Protein 4LHQ (pdb70)

Structure (mmCIF, N/CA/C/O backbone):
data_4LHQ
#
_entry.id   4LHQ
#
_cell.length_a   49.048
_cell.length_b   49.048
_cell.length_c   339.595
_cell.angle_alpha   90.000
_cell.angle_beta   90.000
_cell.angle_gamma   90.000
#
_symmetry.space_group_name_H-M   'P 41'
#
loop_
_entity.id
_entity.type
_entity.pdbx_description
1 polymer Ricin
2 polymer 'Camelid nanobody'
3 water water
#
loop_
_atom_site.group_PDB
_atom_site.id
_atom_site.type_symbol
_atom_site.label_atom_id
_atom_site.label_alt_id
_atom_site.label_comp_id
_atom_site.label_asym_id
_atom_site.label_entity_id
_atom_site.label_seq_id
_atom_site.pdbx_PDB_ins_code
_atom_site.Cartn_x
_atom_site.Cartn_y
_atom_site.Cartn_z
_atom_site.occupancy
_atom_site.B_iso_or_equiv
_atom_site.auth_seq_id
_atom_site.auth_comp_id
_atom_site.auth_asym_id
_atom_site.auth_atom_id
_atom_site.pdbx_PDB_model_num
ATOM 1 N N . LYS A 1 1 ? 8.245 11.771 -25.002 1.00 101.24 4 LYS A N 1
ATOM 2 C CA . LYS A 1 1 ? 9.014 10.858 -24.162 1.00 136.07 4 LYS A CA 1
ATOM 3 C C . LYS A 1 1 ? 8.153 9.698 -23.645 1.00 140.45 4 LYS A C 1
ATOM 4 O O . LYS A 1 1 ? 6.940 9.686 -23.832 1.00 170.66 4 LYS A O 1
ATOM 10 N N . GLN A 1 2 ? 8.787 8.723 -23.003 1.00 121.20 5 GLN A N 1
ATOM 11 C CA . GLN A 1 2 ? 8.082 7.554 -22.483 1.00 108.76 5 GLN A CA 1
ATOM 12 C C . GLN A 1 2 ? 7.507 7.802 -21.092 1.00 158.39 5 GLN A C 1
ATOM 13 O O . GLN A 1 2 ? 7.507 8.931 -20.607 1.00 210.56 5 GLN A O 1
ATOM 19 N N . TYR A 1 3 ? 7.013 6.744 -20.454 1.00 110.51 6 TYR A N 1
ATOM 20 C CA . TYR A 1 3 ? 6.471 6.847 -19.098 1.00 108.43 6 TYR A CA 1
ATOM 21 C C . TYR A 1 3 ? 7.521 7.377 -18.107 1.00 97.30 6 TYR A C 1
ATOM 22 O O . TYR A 1 3 ? 8.714 7.142 -18.287 1.00 146.88 6 TYR A O 1
ATOM 31 N N . PRO A 1 4 ? 7.078 8.107 -17.068 1.00 68.16 7 PRO A N 1
ATOM 32 C CA . PRO A 1 4 ? 7.980 8.672 -16.057 1.00 57.79 7 PRO A CA 1
ATOM 33 C C . PRO A 1 4 ? 8.857 7.614 -15.403 1.00 73.97 7 PRO A C 1
ATOM 34 O O . PRO A 1 4 ? 8.445 6.464 -15.292 1.00 59.42 7 PRO A O 1
ATOM 38 N N . ILE A 1 5 ? 10.049 8.004 -14.966 1.00 70.40 8 ILE A N 1
ATOM 39 C CA . ILE A 1 5 ? 10.951 7.068 -14.311 1.00 57.86 8 ILE A CA 1
ATOM 40 C C . ILE A 1 5 ? 11.376 7.596 -12.955 1.00 46.47 8 ILE A C 1
ATOM 41 O O . ILE A 1 5 ? 12.010 8.643 -12.857 1.00 112.62 8 ILE A O 1
ATOM 46 N N . ILE A 1 6 ? 11.003 6.876 -11.907 1.00 67.77 9 ILE A N 1
ATOM 47 C CA . ILE A 1 6 ? 11.465 7.200 -10.570 1.00 64.67 9 ILE A CA 1
ATOM 48 C C . ILE A 1 6 ? 12.630 6.279 -10.257 1.00 75.75 9 ILE A C 1
ATOM 49 O O . ILE A 1 6 ? 12.484 5.058 -10.247 1.00 73.10 9 ILE A O 1
ATOM 54 N N . ASN A 1 7 ? 13.794 6.871 -10.027 1.00 87.59 10 ASN A N 1
ATOM 55 C CA . ASN A 1 7 ? 15.020 6.104 -9.874 1.00 81.05 10 ASN A CA 1
ATOM 56 C C . ASN A 1 7 ? 15.349 5.845 -8.414 1.00 84.89 10 ASN A C 1
ATOM 57 O O . ASN A 1 7 ? 15.173 6.718 -7.564 1.00 98.15 10 ASN A O 1
ATOM 62 N N . PHE A 1 8 ? 15.811 4.634 -8.125 1.00 65.13 11 PHE A N 1
ATOM 63 C CA . PHE A 1 8 ? 16.219 4.280 -6.775 1.00 74.77 11 PHE A CA 1
ATOM 64 C C . PHE A 1 8 ? 17.297 3.199 -6.764 1.00 83.04 11 PHE A C 1
ATOM 65 O O . PHE A 1 8 ? 17.344 2.350 -7.650 1.00 91.12 11 PHE A O 1
ATOM 73 N N . THR A 1 9 ? 18.159 3.234 -5.752 1.00 92.04 12 THR A N 1
ATOM 74 C CA . THR A 1 9 ? 19.245 2.265 -5.636 1.00 53.08 12 THR A CA 1
ATOM 75 C C . THR A 1 9 ? 19.427 1.764 -4.206 1.00 62.44 12 THR A C 1
ATOM 76 O O . THR A 1 9 ? 19.187 2.499 -3.246 1.00 102.10 12 THR A O 1
ATOM 80 N N . THR A 1 10 ? 19.856 0.513 -4.069 1.00 62.39 13 THR A N 1
ATOM 81 C CA . THR A 1 10 ? 20.141 -0.060 -2.756 1.00 90.41 13 THR A CA 1
ATOM 82 C C . THR A 1 10 ? 21.598 0.156 -2.338 1.00 94.42 13 THR A C 1
ATOM 83 O O . THR A 1 10 ? 22.036 -0.350 -1.305 1.00 73.06 13 THR A O 1
ATOM 87 N N . ALA A 1 11 ? 22.344 0.890 -3.158 1.00 91.93 14 ALA A N 1
ATOM 88 C CA . ALA A 1 11 ? 23.727 1.227 -2.846 1.00 81.48 14 ALA A CA 1
ATOM 89 C C . ALA A 1 11 ? 23.786 2.322 -1.785 1.00 100.36 14 ALA A C 1
ATOM 90 O O . ALA A 1 11 ? 24.204 2.068 -0.652 1.00 142.39 14 ALA A O 1
ATOM 92 N N . GLY A 1 12 ? 23.376 3.539 -2.139 1.00 94.54 15 GLY A N 1
ATOM 93 C CA . GLY A 1 12 ? 23.245 4.567 -1.125 1.00 124.88 15 GLY A CA 1
ATOM 94 C C . GLY A 1 12 ? 22.130 4.122 -0.204 1.00 109.97 15 GLY A C 1
ATOM 95 O O . GLY A 1 12 ? 20.980 3.976 -0.624 1.00 79.61 15 GLY A O 1
ATOM 96 N N . ALA A 1 13 ? 22.460 3.956 1.069 1.00 81.55 16 ALA A N 1
ATOM 97 C CA . ALA A 1 13 ? 21.560 3.293 1.998 1.00 97.98 16 ALA A CA 1
ATOM 98 C C . ALA A 1 13 ? 20.703 4.293 2.753 1.00 158.27 16 ALA A C 1
ATOM 99 O O . ALA A 1 13 ? 19.924 3.914 3.628 1.00 117.38 16 ALA A O 1
ATOM 101 N N . THR A 1 14 ? 20.839 5.569 2.404 1.00 180.45 17 THR A N 1
ATOM 102 C CA . THR A 1 14 ? 20.231 6.626 3.199 1.00 145.33 17 THR A CA 1
ATOM 103 C C . THR A 1 14 ? 18.749 6.335 3.372 1.00 109.62 17 THR A C 1
ATOM 104 O O . THR A 1 14 ? 18.018 6.137 2.401 1.00 93.79 17 THR A O 1
ATOM 108 N N . VAL A 1 15 ? 18.314 6.316 4.625 1.00 132.78 18 VAL A N 1
ATOM 109 C CA . VAL A 1 15 ? 16.944 5.960 4.955 1.00 138.31 18 VAL A CA 1
ATOM 110 C C . VAL A 1 15 ? 16.015 7.132 4.660 1.00 135.32 18 VAL A C 1
ATOM 111 O O . VAL A 1 15 ? 14.794 6.998 4.686 1.00 139.78 18 VAL A O 1
ATOM 115 N N . GLN A 1 16 ? 16.612 8.281 4.361 1.00 138.46 19 GLN A N 1
ATOM 116 C CA . GLN A 1 16 ? 15.865 9.424 3.853 1.00 95.54 19 GLN A CA 1
ATOM 117 C C . GLN A 1 16 ? 15.527 9.179 2.381 1.00 80.78 19 GLN A C 1
ATOM 118 O O . GLN A 1 16 ? 14.356 9.136 2.009 1.00 144.85 19 GLN A O 1
ATOM 124 N N . SER A 1 17 ? 16.554 9.020 1.552 1.00 92.27 20 SER A N 1
ATOM 125 C CA . SER A 1 17 ? 16.372 8.851 0.113 1.00 116.64 20 SER A CA 1
ATOM 126 C C . SER A 1 17 ? 15.316 7.798 -0.219 1.00 127.59 20 SER A C 1
ATOM 127 O O . SER A 1 17 ? 14.619 7.915 -1.226 1.00 107.82 20 SER A O 1
ATOM 130 N N . TYR A 1 18 ? 15.209 6.763 0.611 1.00 114.22 21 TYR A N 1
ATOM 131 C CA . TYR A 1 18 ? 14.125 5.797 0.456 1.00 75.86 21 TYR A CA 1
ATOM 132 C C . TYR A 1 18 ? 12.784 6.520 0.481 1.00 108.63 21 TYR A C 1
ATOM 133 O O . TYR A 1 18 ? 11.927 6.303 -0.376 1.00 87.20 21 TYR A O 1
ATOM 142 N N . THR A 1 19 ? 12.616 7.385 1.476 1.00 128.91 22 THR A N 1
ATOM 143 C CA . THR A 1 19 ? 11.382 8.139 1.650 1.00 140.35 22 THR A CA 1
ATOM 144 C C . THR A 1 19 ? 11.149 9.086 0.480 1.00 91.48 22 THR A C 1
ATOM 145 O O . THR A 1 19 ? 10.058 9.126 -0.091 1.00 98.49 22 THR A O 1
ATOM 149 N N . ASN A 1 20 ? 12.179 9.850 0.131 1.00 77.68 23 ASN A N 1
ATOM 150 C CA . ASN A 1 20 ? 12.106 10.757 -1.005 1.00 74.31 23 ASN A CA 1
ATOM 151 C C . ASN A 1 20 ? 11.686 9.999 -2.253 1.00 98.99 23 ASN A C 1
ATOM 152 O O . ASN A 1 20 ? 11.073 10.558 -3.164 1.00 107.05 23 ASN A O 1
ATOM 157 N N . PHE A 1 21 ? 12.027 8.716 -2.283 1.00 66.38 24 PHE A N 1
ATOM 158 C CA . PHE A 1 21 ? 11.676 7.850 -3.398 1.00 84.58 24 PHE A CA 1
ATOM 159 C C . PHE A 1 21 ? 10.201 7.439 -3.397 1.00 85.00 24 PHE A C 1
ATOM 160 O O . PHE A 1 21 ? 9.520 7.547 -4.417 1.00 93.23 24 PHE A O 1
ATOM 168 N N . ILE A 1 22 ? 9.712 6.968 -2.252 1.00 91.36 25 ILE A N 1
ATOM 169 C CA . ILE A 1 22 ? 8.316 6.561 -2.130 1.00 62.38 25 ILE A CA 1
ATOM 170 C C . ILE A 1 22 ? 7.407 7.763 -2.344 1.00 78.12 25 ILE A C 1
ATOM 171 O O . ILE A 1 22 ? 6.261 7.628 -2.767 1.00 79.54 25 ILE A O 1
ATOM 176 N N . ARG A 1 23 ? 7.919 8.942 -2.020 1.00 47.15 26 ARG A N 1
ATOM 177 C CA . ARG A 1 23 ? 7.180 10.172 -2.237 1.00 39.81 26 ARG A CA 1
ATOM 178 C C . ARG A 1 23 ? 7.271 10.631 -3.680 1.00 50.41 26 ARG A C 1
ATOM 179 O O . ARG A 1 23 ? 6.377 11.309 -4.181 1.00 82.60 26 ARG A O 1
ATOM 187 N N . ALA A 1 24 ? 8.356 10.259 -4.347 1.00 54.90 27 ALA A N 1
ATOM 188 C CA . ALA A 1 24 ? 8.471 10.504 -5.774 1.00 49.31 27 ALA A CA 1
ATOM 189 C C . ALA A 1 24 ? 7.435 9.646 -6.478 1.00 63.91 27 ALA A C 1
ATOM 190 O O . ALA A 1 24 ? 6.748 10.112 -7.383 1.00 93.93 27 ALA A O 1
ATOM 192 N N . VAL A 1 25 ? 7.321 8.390 -6.047 1.00 41.32 28 VAL A N 1
ATOM 193 C CA . VAL A 1 25 ? 6.381 7.449 -6.647 1.00 31.22 28 VAL A CA 1
ATOM 194 C C . VAL A 1 25 ? 4.950 7.922 -6.485 1.00 35.37 28 VAL A C 1
ATOM 195 O O . VAL A 1 25 ? 4.217 8.064 -7.462 1.00 64.48 28 VAL A O 1
ATOM 199 N N . ARG A 1 26 ? 4.553 8.165 -5.244 1.00 43.33 29 ARG A N 1
ATOM 200 C CA . ARG A 1 26 ? 3.214 8.659 -4.963 1.00 42.04 29 ARG A CA 1
ATOM 201 C C . ARG A 1 26 ? 2.909 9.937 -5.753 1.00 101.08 29 ARG A C 1
ATOM 202 O O . ARG A 1 26 ? 1.766 10.171 -6.158 1.00 90.36 29 ARG A O 1
ATOM 210 N N . GLY A 1 27 ? 3.932 10.758 -5.972 1.00 102.28 30 GLY A N 1
ATOM 211 C CA . GLY A 1 27 ? 3.761 12.004 -6.698 1.00 33.52 30 GLY A CA 1
ATOM 212 C C . GLY A 1 27 ? 3.396 11.780 -8.149 1.00 40.46 30 GLY A C 1
ATOM 213 O O . GLY A 1 27 ? 2.651 12.555 -8.743 1.00 50.80 30 GLY A O 1
ATOM 214 N N . ARG A 1 28 ? 3.958 10.725 -8.725 1.00 64.07 31 ARG A N 1
ATOM 215 C CA . ARG A 1 28 ? 3.639 10.305 -10.088 1.00 60.40 31 ARG A CA 1
ATOM 216 C C . ARG A 1 28 ? 2.344 9.484 -10.191 1.00 64.25 31 ARG A C 1
ATOM 217 O O . ARG A 1 28 ? 1.644 9.543 -11.201 1.00 65.07 31 ARG A O 1
ATOM 225 N N . LEU A 1 29 ? 2.043 8.705 -9.154 1.00 70.08 32 LEU A N 1
ATOM 226 C CA . LEU A 1 29 ? 0.846 7.859 -9.144 1.00 48.39 32 LEU A CA 1
ATO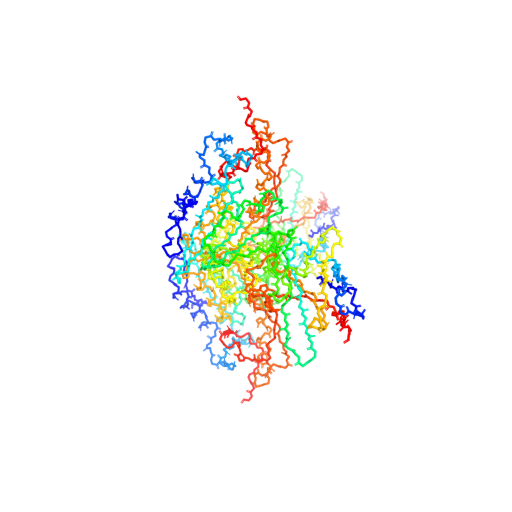M 227 C C . LEU A 1 29 ? -0.452 8.654 -9.229 1.00 50.76 32 LEU A C 1
ATOM 228 O O . LEU A 1 29 ? -1.392 8.254 -9.912 1.00 66.87 32 LEU A O 1
ATOM 233 N N . THR A 1 30 ? -0.515 9.766 -8.508 1.00 66.02 33 THR A N 1
ATOM 234 C CA . THR A 1 30 ? -1.637 10.671 -8.657 1.00 85.99 33 THR A CA 1
ATOM 235 C C . THR A 1 30 ? -1.146 12.105 -8.684 1.00 82.78 33 THR A C 1
ATOM 236 O O . THR A 1 30 ? 0.031 12.382 -8.469 1.00 85.18 33 THR A O 1
ATOM 240 N N . THR A 1 31 ? -2.071 13.017 -8.933 1.00 95.00 34 THR A N 1
ATOM 241 C CA . THR A 1 31 ? -1.795 14.438 -8.874 1.00 104.81 34 THR A CA 1
ATOM 242 C C . THR A 1 31 ? -2.256 15.004 -7.544 1.00 113.35 34 THR A C 1
ATOM 243 O O . THR A 1 31 ? -2.074 16.190 -7.265 1.00 120.85 34 THR A O 1
ATOM 247 N N . GLY A 1 32 ? -2.851 14.148 -6.722 1.00 94.34 35 GLY A N 1
ATOM 248 C CA . GLY A 1 32 ? -3.660 14.626 -5.622 1.00 65.23 35 GLY A CA 1
ATOM 249 C C . GLY A 1 32 ? -4.896 15.231 -6.258 1.00 99.99 35 GLY A C 1
ATOM 250 O O . GLY A 1 32 ? -5.405 14.702 -7.245 1.00 83.18 35 GLY A O 1
ATOM 251 N N . ALA A 1 33 ? -5.391 16.323 -5.688 1.00 70.06 36 ALA A N 1
ATOM 252 C CA . ALA A 1 33 ? -6.509 17.067 -6.264 1.00 85.26 36 ALA A CA 1
ATOM 253 C C . ALA A 1 33 ? -7.807 16.276 -6.191 1.00 75.43 36 ALA A C 1
ATOM 254 O O . ALA A 1 33 ? -8.898 16.828 -6.343 1.00 91.98 36 ALA A O 1
ATOM 256 N N . ASP A 1 34 ? -7.683 14.982 -5.928 1.00 82.72 37 ASP A N 1
ATOM 257 C CA . ASP A 1 34 ? -8.813 14.196 -5.487 1.00 68.41 37 ASP A CA 1
ATOM 258 C C . ASP A 1 34 ? -8.343 13.527 -4.220 1.00 80.09 37 ASP A C 1
ATOM 259 O O . ASP A 1 34 ? -7.453 12.672 -4.237 1.00 68.43 37 ASP A O 1
ATOM 264 N N . VAL A 1 35 ? -8.943 13.940 -3.117 1.00 54.56 38 VAL A N 1
ATOM 265 C CA . VAL A 1 35 ? -8.593 13.421 -1.819 1.00 54.73 38 VAL A CA 1
ATOM 266 C C . VAL A 1 35 ? -9.876 13.239 -1.041 1.00 62.47 38 VAL A C 1
ATOM 267 O O . VAL A 1 35 ? -10.687 14.155 -0.949 1.00 88.87 38 VAL A O 1
ATOM 271 N N . ARG A 1 36 ? -10.067 12.045 -0.499 1.00 64.04 39 ARG A N 1
ATOM 272 C CA . ARG A 1 36 ? -11.229 11.770 0.324 1.00 83.80 39 ARG A CA 1
ATOM 273 C C . ARG A 1 36 ? -10.758 11.703 1.768 1.00 107.58 39 ARG A C 1
ATOM 274 O O . ARG A 1 36 ? -10.039 10.778 2.150 1.00 68.58 39 ARG A O 1
ATOM 282 N N . HIS A 1 37 ? -11.157 12.691 2.564 1.00 99.61 40 HIS A N 1
ATOM 283 C CA . HIS A 1 37 ? -10.705 12.793 3.948 1.00 75.17 40 HIS A CA 1
ATOM 284 C C . HIS A 1 37 ? -9.183 12.789 4.029 1.00 52.35 40 HIS A C 1
ATOM 285 O O . HIS A 1 37 ? -8.596 12.017 4.789 1.00 55.83 40 HIS A O 1
ATOM 292 N N . GLU A 1 38 ? -8.550 13.647 3.235 1.00 76.36 41 GLU A N 1
ATOM 293 C CA . GLU A 1 38 ? -7.099 13.816 3.279 1.00 84.24 41 GLU A CA 1
ATOM 294 C C . GLU A 1 38 ? -6.330 12.666 2.641 1.00 48.68 41 GLU A C 1
ATOM 295 O O . GLU A 1 38 ? -5.109 12.719 2.527 1.00 106.70 41 GLU A O 1
ATOM 301 N N . ILE A 1 39 ? -7.046 11.626 2.233 1.00 69.26 42 ILE A N 1
ATOM 302 C CA . ILE A 1 39 ? -6.427 10.507 1.535 1.00 46.58 42 ILE A CA 1
ATOM 303 C C . ILE A 1 39 ? -6.656 10.638 0.033 1.00 65.04 42 ILE A C 1
ATOM 304 O O . ILE A 1 39 ? -7.795 10.596 -0.429 1.00 83.40 42 ILE A O 1
ATOM 309 N N . PRO A 1 40 ? -5.570 10.811 -0.732 1.00 76.77 43 PRO A N 1
ATOM 310 C CA . PRO A 1 40 ? -5.646 10.941 -2.190 1.00 67.53 43 PRO A CA 1
ATOM 311 C C . PRO A 1 40 ? -6.174 9.675 -2.850 1.00 66.85 43 PRO A C 1
ATOM 312 O O . PRO A 1 40 ? -5.843 8.560 -2.444 1.00 51.58 43 PRO A O 1
ATOM 316 N N . VAL A 1 41 ? -7.000 9.853 -3.871 1.00 36.92 44 VAL A N 1
ATOM 317 C CA . VAL A 1 41 ? -7.485 8.726 -4.639 1.00 52.08 44 VAL A CA 1
ATOM 318 C C . VAL A 1 41 ? -6.703 8.645 -5.939 1.00 74.22 44 VAL A C 1
ATOM 319 O O . VAL A 1 41 ? -6.448 9.661 -6.586 1.00 78.69 44 VAL A O 1
ATOM 323 N N . LEU A 1 42 ? -6.307 7.434 -6.306 1.00 59.58 45 LEU A N 1
ATOM 324 C CA . LEU A 1 42 ? -5.628 7.200 -7.571 1.00 48.84 45 LEU A CA 1
ATOM 325 C C . LEU A 1 42 ? -6.546 7.561 -8.735 1.00 45.37 45 LEU A C 1
ATOM 326 O O . LEU A 1 42 ? -7.768 7.545 -8.586 1.00 53.47 45 LEU A O 1
ATOM 331 N N . PRO A 1 43 ? -5.961 7.890 -9.898 1.00 43.12 46 PRO A N 1
ATOM 332 C CA . PRO A 1 43 ? -6.769 8.292 -11.054 1.00 68.65 46 PRO A CA 1
ATOM 333 C C . PRO A 1 43 ? -7.728 7.193 -11.499 1.00 61.14 46 PRO A C 1
ATOM 334 O O . PRO A 1 43 ? -7.388 6.009 -11.473 1.00 55.95 46 PRO A O 1
ATOM 338 N N . ASN A 1 44 ? -8.926 7.602 -11.895 1.00 54.91 47 ASN A N 1
ATOM 339 C CA . ASN A 1 44 ? -9.942 6.678 -12.377 1.00 50.96 47 ASN A CA 1
ATOM 340 C C . ASN A 1 44 ? -9.460 6.009 -13.652 1.00 60.77 47 ASN A C 1
ATOM 341 O O . ASN A 1 44 ? -9.028 6.682 -14.588 1.00 46.18 47 ASN A O 1
ATOM 346 N N . ARG A 1 45 ? -9.525 4.683 -13.678 1.00 62.35 48 ARG A N 1
ATOM 347 C CA . ARG A 1 45 ? -9.047 3.913 -14.818 1.00 46.88 48 ARG A CA 1
ATOM 348 C C . ARG A 1 45 ? -9.886 4.169 -16.069 1.00 39.87 48 ARG A C 1
ATOM 349 O O . ARG A 1 45 ? -9.442 3.923 -17.187 1.00 69.69 48 ARG A O 1
ATOM 357 N N . VAL A 1 46 ? -11.091 4.691 -15.873 1.00 63.47 49 VAL A N 1
ATOM 358 C CA . VAL A 1 46 ? -12.019 4.905 -16.971 1.00 51.85 49 VAL A CA 1
ATOM 359 C C . VAL A 1 46 ? -11.798 6.274 -17.607 1.00 50.82 49 VAL A C 1
ATOM 360 O O . VAL A 1 46 ? -12.015 7.309 -16.977 1.00 64.34 49 VAL A O 1
ATOM 364 N N . GLY A 1 47 ? -11.385 6.270 -18.870 1.00 66.39 50 GLY A N 1
ATOM 365 C CA . GLY A 1 47 ? -11.083 7.503 -19.573 1.00 55.90 50 GLY A CA 1
ATOM 366 C C . GLY A 1 47 ? -9.604 7.843 -19.558 1.00 72.99 50 GLY A C 1
ATOM 367 O O . GLY A 1 47 ? -9.149 8.720 -20.293 1.00 67.39 50 GLY A O 1
ATOM 368 N N . LEU A 1 48 ? -8.852 7.145 -18.713 1.00 50.74 51 LEU A N 1
ATOM 369 C CA . LEU A 1 48 ? -7.415 7.379 -18.590 1.00 68.16 51 LEU A CA 1
ATOM 370 C C . LEU A 1 48 ? -6.642 6.904 -19.825 1.00 58.08 51 LEU A C 1
ATOM 371 O O . LEU A 1 48 ? -6.695 5.729 -20.182 1.00 57.20 51 LEU A O 1
ATOM 376 N N . PRO A 1 49 ? -5.938 7.833 -20.492 1.00 55.39 52 PRO A N 1
ATOM 377 C CA . PRO A 1 49 ? -5.079 7.581 -21.659 1.00 79.48 52 PRO A CA 1
ATOM 378 C C . PRO A 1 49 ? -3.916 6.646 -21.334 1.00 59.40 52 PRO A C 1
ATOM 379 O O . PRO A 1 49 ? -3.320 6.793 -20.271 1.00 91.87 52 PRO A O 1
ATOM 383 N N . ILE A 1 50 ? -3.592 5.715 -22.231 1.00 52.99 53 ILE A N 1
ATOM 384 C CA . ILE A 1 50 ? -2.535 4.747 -21.961 1.00 48.76 53 ILE A CA 1
ATOM 385 C C . ILE A 1 50 ? -1.198 5.427 -21.752 1.00 68.06 53 ILE A C 1
ATOM 386 O O . ILE A 1 50 ? -0.367 4.937 -20.993 1.00 80.64 53 ILE A O 1
ATOM 391 N N . ASN A 1 51 ? -0.985 6.547 -22.435 1.00 67.53 54 ASN A N 1
ATOM 392 C CA . ASN A 1 51 ? 0.268 7.274 -22.289 1.00 93.62 54 ASN A CA 1
ATOM 393 C C . ASN A 1 51 ? 0.375 7.828 -20.878 1.00 58.02 54 ASN A C 1
ATOM 394 O O . ASN A 1 51 ? 1.461 8.154 -20.405 1.00 90.89 54 ASN A O 1
ATOM 399 N N . GLN A 1 52 ? -0.774 7.966 -20.226 1.00 46.39 55 GLN A N 1
ATOM 400 C CA . GLN A 1 52 ? -0.834 8.326 -18.812 1.00 39.10 55 GLN A CA 1
ATOM 401 C C . GLN A 1 52 ? -1.049 7.173 -17.818 1.00 66.07 55 GLN A C 1
ATOM 402 O O . GLN A 1 52 ? -1.155 7.413 -16.614 1.00 82.11 55 GLN A O 1
ATOM 408 N N . ARG A 1 53 ? -1.135 5.936 -18.301 1.00 61.45 56 ARG A N 1
ATOM 409 C CA . ARG A 1 53 ? -1.564 4.838 -17.428 1.00 40.82 56 ARG A CA 1
ATOM 410 C C . ARG A 1 53 ? -0.472 4.075 -16.678 1.00 45.18 56 ARG A C 1
ATOM 411 O O . ARG A 1 53 ? -0.776 3.271 -15.802 1.00 56.76 56 ARG A O 1
ATOM 419 N N . PHE A 1 54 ? 0.791 4.321 -16.997 1.00 85.54 57 PHE A N 1
ATOM 420 C CA . PHE A 1 54 ? 1.862 3.576 -16.341 1.00 30.20 57 PHE A CA 1
ATOM 421 C C . PHE A 1 54 ? 2.974 4.440 -15.775 1.00 55.80 57 PHE A C 1
ATOM 422 O O . PHE A 1 54 ? 3.183 5.580 -16.188 1.00 46.78 57 PHE A O 1
ATOM 430 N N . ILE A 1 55 ? 3.702 3.852 -14.835 1.00 73.90 58 ILE A N 1
ATOM 431 C CA . ILE A 1 55 ? 4.834 4.486 -14.185 1.00 48.94 58 ILE A CA 1
ATOM 432 C C . ILE A 1 55 ? 5.995 3.512 -14.226 1.00 43.12 58 ILE A C 1
ATOM 433 O O . ILE A 1 55 ? 5.795 2.302 -14.128 1.00 50.94 58 ILE A O 1
ATOM 438 N N . LEU A 1 56 ? 7.208 4.028 -14.387 1.00 71.03 59 LEU A N 1
ATOM 439 C CA . LEU A 1 56 ? 8.388 3.168 -14.390 1.00 63.95 59 LEU A CA 1
ATOM 440 C C . LEU A 1 56 ? 9.265 3.396 -13.165 1.00 73.55 59 LEU A C 1
ATOM 441 O O . LEU A 1 56 ? 9.727 4.510 -12.911 1.00 70.92 59 LEU A O 1
ATOM 446 N N . VAL A 1 57 ? 9.477 2.332 -12.400 1.00 72.62 60 VAL A N 1
ATOM 447 C CA . VAL A 1 57 ? 10.381 2.380 -11.262 1.00 75.45 60 VAL A CA 1
ATOM 448 C C . VAL A 1 57 ? 11.638 1.583 -11.581 1.00 39.86 60 VAL A C 1
ATOM 449 O O . VAL A 1 57 ? 11.596 0.359 -11.677 1.00 58.19 60 VAL A O 1
ATOM 453 N N . GLU A 1 58 ? 12.754 2.285 -11.750 1.00 85.82 61 GLU A N 1
ATOM 454 C CA . GLU A 1 58 ? 14.038 1.640 -12.003 1.00 71.77 61 GLU A CA 1
ATOM 455 C C . GLU A 1 58 ? 14.754 1.333 -10.690 1.00 56.91 61 GLU A C 1
ATOM 456 O O . GLU A 1 58 ? 14.756 2.151 -9.772 1.00 69.21 61 GLU A O 1
ATOM 462 N N . LEU A 1 59 ? 15.368 0.156 -10.613 1.00 79.09 62 LEU A N 1
ATOM 463 C CA . LEU A 1 59 ? 15.979 -0.316 -9.371 1.00 89.06 62 LEU A CA 1
ATOM 464 C C . LEU A 1 59 ? 17.407 -0.832 -9.549 1.00 66.47 62 LEU A C 1
ATOM 465 O O . LEU A 1 59 ? 17.643 -1.760 -10.316 1.00 115.79 62 LEU A O 1
ATOM 470 N N . SER A 1 60 ? 18.350 -0.242 -8.818 1.00 91.97 63 SER A N 1
ATOM 471 C CA . SER A 1 60 ? 19.761 -0.600 -8.935 1.00 66.56 63 SER A CA 1
ATOM 472 C C . SER A 1 60 ? 20.255 -1.416 -7.746 1.00 56.30 63 SER A C 1
ATOM 473 O O . SER A 1 60 ? 19.768 -1.256 -6.629 1.00 77.02 63 SER A O 1
ATOM 476 N N . ASN A 1 61 ? 21.222 -2.293 -7.999 1.00 81.62 64 ASN A N 1
ATOM 477 C CA . ASN A 1 61 ? 21.827 -3.120 -6.958 1.00 81.49 64 ASN A CA 1
ATOM 478 C C . ASN A 1 61 ? 23.177 -2.574 -6.504 1.00 123.64 64 ASN A C 1
ATOM 479 O O . ASN A 1 61 ? 23.637 -1.547 -7.008 1.00 82.98 64 ASN A O 1
ATOM 484 N N . HIS A 1 62 ? 23.805 -3.255 -5.545 1.00 72.48 65 HIS A N 1
ATOM 485 C CA . HIS A 1 62 ? 25.192 -2.958 -5.184 1.00 118.57 65 HIS A CA 1
ATOM 486 C C . HIS A 1 62 ? 26.127 -3.756 -6.080 1.00 111.77 65 HIS A C 1
ATOM 487 O O . HIS A 1 62 ? 27.341 -3.533 -6.098 1.00 119.74 65 HIS A O 1
ATOM 494 N N . ALA A 1 63 ? 25.542 -4.703 -6.805 1.00 128.95 66 ALA A N 1
ATOM 495 C CA . ALA A 1 63 ? 26.235 -5.418 -7.864 1.00 125.75 66 ALA A CA 1
ATOM 496 C C . ALA A 1 63 ? 25.991 -4.661 -9.164 1.00 116.16 66 ALA A C 1
ATOM 497 O O . ALA A 1 63 ? 26.423 -5.083 -10.238 1.00 137.52 66 ALA A O 1
ATOM 499 N N . GLU A 1 64 ? 25.284 -3.539 -9.045 1.00 123.78 67 GLU A N 1
ATOM 500 C CA . GLU A 1 64 ? 24.990 -2.665 -10.176 1.00 62.88 67 GLU A CA 1
ATOM 501 C C . GLU A 1 64 ? 24.169 -3.362 -11.267 1.00 83.88 67 GLU A C 1
ATOM 502 O O . GLU A 1 64 ? 24.513 -3.312 -12.448 1.00 71.71 67 GLU A O 1
ATOM 508 N N . LEU A 1 65 ? 23.082 -4.012 -10.854 1.00 93.80 68 LEU A N 1
ATOM 509 C CA . LEU A 1 65 ? 22.142 -4.640 -11.783 1.00 94.49 68 LEU A CA 1
ATOM 510 C C . LEU A 1 65 ? 20.853 -3.831 -11.876 1.00 63.82 68 LEU A C 1
ATOM 511 O O . LEU A 1 65 ? 20.147 -3.665 -10.886 1.00 78.16 68 LEU A O 1
ATOM 516 N N . SER A 1 66 ? 20.544 -3.332 -13.069 1.00 107.57 69 SER A N 1
ATOM 517 C CA . SER A 1 66 ? 19.360 -2.493 -13.258 1.00 61.53 69 SER A CA 1
ATOM 518 C C . SER A 1 66 ? 18.161 -3.232 -13.852 1.00 85.97 69 SER A C 1
ATOM 519 O O . SER A 1 66 ? 18.269 -3.924 -14.867 1.00 110.51 69 SER A O 1
ATOM 522 N N . VAL A 1 67 ? 17.015 -3.059 -13.205 1.00 88.12 70 VAL A N 1
ATOM 523 C CA . VAL A 1 67 ? 15.770 -3.668 -13.631 1.00 62.87 70 VAL A CA 1
ATOM 524 C C . VAL A 1 67 ? 14.651 -2.635 -13.533 1.00 58.84 70 VAL A C 1
ATOM 525 O O . VAL A 1 67 ? 14.419 -2.074 -12.469 1.00 46.94 70 VAL A O 1
ATOM 529 N N . THR A 1 68 ? 13.960 -2.387 -14.645 1.00 119.35 71 THR A N 1
ATOM 530 C CA . THR A 1 68 ? 12.879 -1.401 -14.689 1.00 32.57 71 THR A CA 1
ATOM 531 C C . THR A 1 68 ? 11.510 -2.040 -14.455 1.00 71.72 71 THR A C 1
ATOM 532 O O . THR A 1 68 ? 11.156 -3.023 -15.108 1.00 60.43 71 THR A O 1
ATOM 536 N N . LEU A 1 69 ? 10.739 -1.461 -13.537 1.00 82.86 72 LEU A N 1
ATOM 537 C CA . LEU A 1 69 ? 9.420 -1.980 -13.176 1.00 52.59 72 LEU A CA 1
ATOM 538 C C . LEU A 1 69 ? 8.281 -1.091 -13.648 1.00 50.36 72 LEU A C 1
ATOM 539 O O . LEU A 1 69 ? 8.375 0.133 -13.590 1.00 53.05 72 LEU A O 1
ATOM 544 N N . ALA A 1 70 ? 7.189 -1.714 -14.081 1.00 55.67 73 ALA A N 1
ATOM 545 C CA . ALA A 1 70 ? 6.028 -0.967 -14.544 1.00 66.69 73 ALA A CA 1
ATOM 546 C C . ALA A 1 70 ? 4.849 -1.131 -13.596 1.00 53.79 73 ALA A C 1
ATOM 547 O O . ALA A 1 70 ? 4.448 -2.247 -13.273 1.00 67.96 73 ALA A O 1
ATOM 549 N N . LEU A 1 71 ? 4.294 -0.007 -13.158 1.00 44.72 74 LEU A N 1
ATOM 550 C CA . LEU A 1 71 ? 3.134 -0.018 -12.274 1.00 48.06 74 LEU A CA 1
ATOM 551 C C . LEU A 1 71 ? 1.920 0.586 -12.964 1.00 40.50 74 LEU A C 1
ATOM 552 O O . LEU A 1 71 ? 2.048 1.481 -13.796 1.00 74.55 74 LEU A O 1
ATOM 557 N N . ASP A 1 72 ? 0.742 0.088 -12.615 1.00 47.67 75 ASP A N 1
ATOM 558 C CA . ASP A 1 72 ? -0.507 0.651 -13.104 1.00 51.59 75 ASP A CA 1
ATOM 559 C C . ASP A 1 72 ? -0.899 1.792 -12.166 1.00 40.94 75 ASP A C 1
ATOM 560 O O . ASP A 1 72 ? -1.110 1.568 -10.978 1.00 51.15 75 ASP A O 1
ATOM 565 N N . VAL A 1 73 ? -0.999 3.009 -12.699 1.00 57.77 76 VAL A N 1
ATOM 566 C CA . VAL A 1 73 ? -1.282 4.191 -11.874 1.00 63.99 76 VAL A CA 1
ATOM 567 C C . VAL A 1 73 ? -2.691 4.189 -11.288 1.00 46.54 76 VAL A C 1
ATOM 568 O O . VAL A 1 73 ? -3.011 5.009 -10.427 1.00 58.53 76 VAL A O 1
ATOM 572 N N . THR A 1 74 ? -3.544 3.304 -11.789 1.00 94.11 77 THR A N 1
ATOM 573 C CA . THR A 1 74 ? -4.877 3.137 -11.223 1.00 67.04 77 THR A CA 1
ATOM 574 C C . THR A 1 74 ? -4.858 2.338 -9.917 1.00 56.45 77 THR A C 1
ATOM 575 O O . THR A 1 74 ? -5.472 2.750 -8.933 1.00 94.27 77 THR A O 1
ATOM 579 N N . ASN A 1 75 ? -4.211 1.169 -9.928 1.00 89.13 78 ASN A N 1
ATOM 580 C CA . ASN A 1 75 ? -3.993 0.389 -8.699 1.00 47.51 78 ASN A CA 1
ATOM 581 C C . ASN A 1 75 ? -2.613 0.463 -8.020 1.00 62.55 78 ASN A C 1
ATOM 582 O O . ASN A 1 75 ? -2.428 -0.090 -6.935 1.00 66.60 78 ASN A O 1
ATOM 587 N N . ALA A 1 76 ? -1.659 1.152 -8.640 1.00 55.02 79 ALA A N 1
ATOM 588 C CA . ALA A 1 76 ? -0.281 1.206 -8.133 1.00 38.51 79 ALA A CA 1
ATOM 589 C C . ALA A 1 76 ? 0.381 -0.173 -8.016 1.00 50.61 79 ALA A C 1
ATOM 590 O O . ALA A 1 76 ? 1.311 -0.358 -7.232 1.00 50.22 79 ALA A O 1
ATOM 592 N N . TYR A 1 77 ? -0.082 -1.127 -8.813 1.00 52.11 80 TYR A N 1
ATOM 593 C CA . TYR A 1 77 ? 0.394 -2.502 -8.724 1.00 54.42 80 TYR A CA 1
ATOM 594 C C . TYR A 1 77 ? 1.315 -2.793 -9.896 1.00 58.25 80 TYR A C 1
ATOM 595 O O . TYR A 1 77 ? 1.175 -2.203 -10.965 1.00 46.05 80 TYR A O 1
ATOM 604 N N . VAL A 1 78 ? 2.283 -3.676 -9.683 1.00 65.34 81 VAL A N 1
ATOM 605 C CA . VAL A 1 78 ? 3.254 -3.987 -10.721 1.00 65.36 81 VAL A CA 1
ATOM 606 C C . VAL A 1 78 ? 2.663 -4.890 -11.802 1.00 76.57 81 VAL A C 1
ATOM 607 O O . VAL A 1 78 ? 2.148 -5.974 -11.518 1.00 77.97 81 VAL A O 1
ATOM 611 N N . VAL A 1 79 ? 2.711 -4.413 -13.043 1.00 73.16 82 VAL A N 1
ATOM 612 C CA . VAL A 1 79 ? 2.183 -5.163 -14.175 1.00 53.71 82 VAL A CA 1
ATOM 613 C C . VAL A 1 79 ? 3.225 -6.013 -14.898 1.00 68.29 82 VAL A C 1
ATOM 614 O O . VAL A 1 79 ? 2.874 -6.847 -15.732 1.00 97.64 82 VAL A O 1
ATOM 618 N N . GLY A 1 80 ? 4.497 -5.818 -14.563 1.00 70.70 83 GLY A N 1
ATOM 619 C CA . GLY A 1 80 ? 5.587 -6.469 -15.276 1.00 55.67 83 GLY A CA 1
ATOM 620 C C . GLY A 1 80 ? 6.905 -5.722 -15.131 1.00 50.72 83 GLY A C 1
ATOM 621 O O . GLY A 1 80 ? 6.949 -4.651 -14.513 1.00 64.33 83 GLY A O 1
ATOM 622 N N . TYR A 1 81 ? 7.977 -6.266 -15.710 1.00 49.68 84 TYR A N 1
ATOM 623 C CA . TYR A 1 81 ? 9.294 -5.630 -15.606 1.00 51.77 84 TYR A CA 1
ATOM 624 C C . TYR A 1 81 ? 10.172 -5.781 -16.848 1.00 72.05 84 TYR A C 1
ATOM 625 O O . TYR A 1 81 ? 9.801 -6.449 -17.815 1.00 64.55 84 TYR A O 1
ATOM 634 N N . ARG A 1 82 ? 11.346 -5.160 -16.801 1.00 66.72 85 ARG A N 1
ATOM 635 C CA . ARG A 1 82 ? 12.304 -5.237 -17.893 1.00 53.07 85 ARG A CA 1
ATOM 636 C C . ARG A 1 82 ? 13.706 -5.447 -17.331 1.00 73.14 85 ARG A C 1
ATOM 637 O O . ARG A 1 82 ? 14.164 -4.662 -16.503 1.00 74.66 85 ARG A O 1
ATOM 645 N N . ALA A 1 83 ? 14.379 -6.508 -17.769 1.00 97.77 86 ALA A N 1
ATOM 646 C CA . ALA A 1 83 ? 15.779 -6.736 -17.407 1.00 79.24 86 ALA A CA 1
ATOM 647 C C . ALA A 1 83 ? 16.574 -7.058 -18.660 1.00 82.01 86 ALA A C 1
ATOM 648 O O . ALA A 1 83 ? 16.325 -8.066 -19.319 1.00 110.13 86 ALA A O 1
ATOM 650 N N . GLY A 1 84 ? 17.535 -6.200 -18.979 1.00 80.61 87 GLY A N 1
ATOM 651 C CA . GLY A 1 84 ? 18.258 -6.310 -20.229 1.00 68.94 87 GLY A CA 1
ATOM 652 C C . GLY A 1 84 ? 17.335 -5.990 -21.388 1.00 86.13 87 GLY A C 1
ATOM 653 O O . GLY A 1 84 ? 16.600 -5.002 -21.354 1.00 86.33 87 GLY A O 1
ATOM 654 N N . ASN A 1 85 ? 17.379 -6.827 -22.418 1.00 105.24 88 ASN A N 1
ATOM 655 C CA . ASN A 1 85 ? 16.515 -6.681 -23.585 1.00 75.46 88 ASN A CA 1
ATOM 656 C C . ASN A 1 85 ? 15.230 -7.522 -23.527 1.00 73.87 88 ASN A C 1
ATOM 657 O O . ASN A 1 85 ? 14.483 -7.590 -24.505 1.00 66.26 88 ASN A O 1
ATOM 662 N N . SER A 1 86 ? 14.998 -8.187 -22.398 1.00 76.53 89 SER A N 1
ATOM 663 C CA . SER A 1 86 ? 13.811 -9.029 -22.227 1.00 61.83 89 SER A CA 1
ATOM 664 C C . SER A 1 86 ? 12.790 -8.404 -21.265 1.00 70.80 89 SER A C 1
ATOM 665 O O . SER A 1 86 ? 13.166 -7.860 -20.223 1.00 66.83 89 SER A O 1
ATOM 668 N N . ALA A 1 87 ? 11.504 -8.481 -21.612 1.00 75.62 90 ALA A N 1
ATOM 669 C CA . ALA A 1 87 ? 10.445 -7.898 -20.778 1.00 61.85 90 ALA A CA 1
ATOM 670 C C . ALA A 1 87 ? 9.363 -8.916 -20.426 1.00 55.44 90 ALA A C 1
ATOM 671 O O . ALA A 1 87 ? 8.842 -9.603 -21.297 1.00 59.06 90 ALA A O 1
ATOM 673 N N . TYR A 1 88 ? 9.014 -8.984 -19.144 1.00 69.73 91 TYR A N 1
ATOM 674 C CA . TYR A 1 88 ? 8.097 -10.002 -18.635 1.00 69.71 91 TYR A CA 1
ATOM 675 C C . TYR A 1 88 ? 6.848 -9.374 -18.016 1.00 38.18 91 TYR A C 1
ATOM 676 O O . TYR A 1 88 ? 6.949 -8.529 -17.134 1.00 45.68 91 TYR A O 1
ATOM 685 N N . PHE A 1 89 ? 5.672 -9.786 -18.481 1.00 67.76 92 PHE A N 1
ATOM 686 C CA . PHE A 1 89 ? 4.409 -9.228 -17.987 1.00 60.99 92 PHE A CA 1
ATOM 687 C C . PHE A 1 89 ? 3.546 -10.263 -17.273 1.00 52.06 92 PHE A C 1
ATOM 688 O O . PHE A 1 89 ? 3.519 -11.434 -17.648 1.00 55.21 92 PHE A O 1
ATOM 696 N N . PHE A 1 90 ? 2.833 -9.814 -16.247 1.00 52.73 93 PHE A N 1
ATOM 697 C CA . PHE A 1 90 ? 1.855 -10.642 -15.562 1.00 50.26 93 PHE A CA 1
ATOM 698 C C . PHE A 1 90 ? 0.677 -10.878 -16.475 1.00 56.52 93 PHE A C 1
ATOM 699 O O . PHE A 1 90 ? 0.442 -10.105 -17.401 1.00 80.49 93 PHE A O 1
ATOM 707 N N . HIS A 1 91 ? -0.077 -11.936 -16.208 1.00 53.35 94 HIS A N 1
ATOM 708 C CA . HIS A 1 91 ? -1.257 -12.223 -17.011 1.00 62.18 94 HIS A CA 1
ATOM 709 C C . HIS A 1 91 ? -2.335 -11.156 -16.816 1.00 83.67 94 HIS A C 1
ATOM 710 O O . HIS A 1 91 ? -2.813 -10.945 -15.700 1.00 64.93 94 HIS A O 1
ATOM 717 N N . PRO A 1 92 ? -2.719 -10.487 -17.915 1.00 70.48 95 PRO A N 1
ATOM 718 C CA . PRO A 1 92 ? -3.723 -9.420 -18.024 1.00 68.20 95 PRO A CA 1
ATOM 719 C C . PRO A 1 92 ? -5.143 -9.964 -17.959 1.00 67.35 95 PRO A C 1
ATOM 720 O O . PRO A 1 92 ? -5.737 -10.222 -19.003 1.00 103.83 95 PRO A O 1
ATOM 724 N N . ASP A 1 93 ? -5.675 -10.141 -1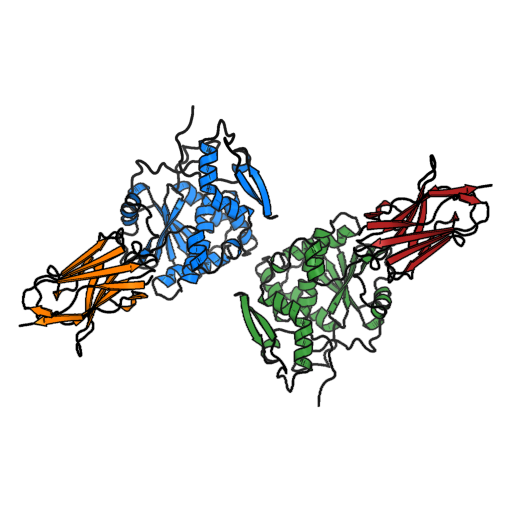6.753 1.00 57.08 96 ASP A N 1
ATOM 725 C CA . ASP A 1 93 ? -6.880 -10.947 -16.559 1.00 114.76 96 ASP A CA 1
ATOM 726 C C . ASP A 1 93 ? -8.113 -10.487 -17.347 1.00 81.45 96 ASP A C 1
ATOM 727 O O . ASP A 1 93 ? -9.104 -11.217 -17.418 1.00 65.68 96 ASP A O 1
ATOM 732 N N . ASN A 1 94 ? -8.070 -9.289 -17.926 1.00 73.57 97 ASN A N 1
ATOM 733 C CA . ASN A 1 94 ? -9.117 -8.903 -18.874 1.00 57.65 97 ASN A CA 1
ATOM 734 C C . ASN A 1 94 ? -8.601 -8.374 -20.219 1.00 70.70 97 ASN A C 1
ATOM 735 O O . ASN A 1 94 ? -7.427 -8.020 -20.359 1.00 57.37 97 ASN A O 1
ATOM 740 N N . GLN A 1 95 ? -9.497 -8.339 -21.202 1.00 64.61 98 GLN A N 1
ATOM 741 C CA . GLN A 1 95 ? -9.165 -7.942 -22.567 1.00 69.65 98 GLN A CA 1
ATOM 742 C C . GLN A 1 95 ? -8.536 -6.553 -22.657 1.00 74.60 98 GLN A C 1
ATOM 743 O O . GLN A 1 95 ? -7.486 -6.375 -23.272 1.00 75.11 98 GLN A O 1
ATOM 749 N N . GLU A 1 96 ? -9.193 -5.575 -22.040 1.00 59.36 99 GLU A N 1
ATOM 750 C CA . GLU A 1 96 ? -8.792 -4.179 -22.138 1.00 57.96 99 GLU A CA 1
ATOM 751 C C . GLU A 1 96 ? -7.389 -3.957 -21.582 1.00 75.00 99 GLU A C 1
ATOM 752 O O . GLU A 1 96 ? -6.630 -3.136 -22.099 1.00 55.34 99 GLU A O 1
ATOM 758 N N . ASP A 1 97 ? -7.052 -4.697 -20.528 1.00 98.49 100 ASP A N 1
ATOM 759 C CA . ASP A 1 97 ? -5.733 -4.614 -19.901 1.00 53.84 100 ASP A CA 1
ATOM 760 C C . ASP A 1 97 ? -4.654 -5.206 -20.793 1.00 61.72 100 ASP A C 1
ATOM 761 O O . ASP A 1 97 ? -3.563 -4.650 -20.919 1.00 60.98 100 ASP A O 1
ATOM 766 N N . ALA A 1 98 ? -4.963 -6.345 -21.399 1.00 64.19 101 ALA A N 1
ATOM 767 C CA . ALA A 1 98 ? -4.047 -6.978 -22.331 1.00 90.58 101 ALA A CA 1
ATOM 768 C C . ALA A 1 98 ? -3.565 -5.960 -23.362 1.00 75.01 101 ALA A C 1
ATOM 769 O O . ALA A 1 98 ? -2.368 -5.847 -23.629 1.00 76.98 101 ALA A O 1
ATOM 771 N N . GLU A 1 99 ? -4.504 -5.216 -23.934 1.00 61.74 102 GLU A N 1
ATOM 772 C CA . GLU A 1 99 ? -4.167 -4.217 -24.935 1.00 60.46 102 GLU A CA 1
ATOM 773 C C . GLU A 1 99 ? -3.202 -3.175 -24.382 1.00 67.60 102 GLU A C 1
ATOM 774 O O . GLU A 1 99 ? -2.243 -2.792 -25.048 1.00 62.55 102 GLU A O 1
ATOM 780 N N . ALA A 1 100 ? -3.450 -2.734 -23.155 1.00 80.14 103 ALA A N 1
ATOM 781 C CA . ALA A 1 100 ? -2.726 -1.597 -22.587 1.00 74.42 103 ALA A CA 1
ATOM 782 C C . ALA A 1 100 ? -1.257 -1.876 -22.273 1.00 61.24 103 ALA A C 1
ATOM 783 O O . ALA A 1 100 ? -0.402 -1.008 -22.454 1.00 70.93 103 ALA A O 1
ATOM 785 N N . ILE A 1 101 ? -0.968 -3.085 -21.805 1.00 58.65 104 ILE A N 1
ATOM 786 C CA . ILE A 1 101 ? 0.382 -3.430 -21.373 1.00 68.49 104 ILE A CA 1
ATOM 787 C C . ILE A 1 101 ? 1.352 -3.571 -22.546 1.00 44.01 104 ILE A C 1
ATOM 788 O O . ILE A 1 101 ? 2.567 -3.630 -22.361 1.00 78.63 104 ILE A O 1
ATOM 793 N N . THR A 1 102 ? 0.810 -3.611 -23.757 1.00 72.80 105 THR A N 1
ATOM 794 C CA . THR A 1 102 ? 1.633 -3.679 -24.956 1.00 67.88 105 THR A CA 1
ATOM 795 C C . THR A 1 102 ? 2.283 -2.331 -25.253 1.00 89.94 105 THR A C 1
ATOM 796 O O . THR A 1 102 ? 3.144 -2.227 -26.128 1.00 60.41 105 THR A O 1
ATOM 800 N N . HIS A 1 103 ? 1.859 -1.301 -24.529 1.00 67.20 106 HIS A N 1
ATOM 801 C CA . HIS A 1 103 ? 2.445 0.022 -24.674 1.00 52.35 106 HIS A CA 1
ATOM 802 C C . HIS A 1 103 ? 3.681 0.155 -23.803 1.00 74.41 106 HIS A C 1
ATOM 803 O O . HIS A 1 103 ? 4.361 1.184 -23.821 1.00 58.86 106 HIS A O 1
ATOM 810 N N . LEU A 1 104 ? 3.963 -0.904 -23.049 1.00 44.53 107 LEU A N 1
ATOM 811 C CA . LEU A 1 104 ? 5.097 -0.942 -22.140 1.00 35.93 107 LEU A CA 1
ATOM 812 C C . LEU A 1 104 ? 6.301 -1.588 -22.799 1.00 51.94 107 LEU A C 1
ATOM 813 O O . LEU A 1 104 ? 6.189 -2.662 -23.384 1.00 62.92 107 LEU A O 1
ATOM 818 N N . PHE A 1 105 ? 7.453 -0.933 -22.692 1.00 43.81 108 PHE A N 1
ATOM 819 C CA . PHE A 1 105 ? 8.703 -1.483 -23.207 1.00 73.15 108 PHE A CA 1
ATOM 820 C C . PHE A 1 105 ? 8.567 -1.926 -24.654 1.00 87.65 108 PHE A C 1
ATOM 821 O O . PHE A 1 105 ? 9.024 -3.006 -25.028 1.00 70.77 108 PHE A O 1
ATOM 829 N N . THR A 1 106 ? 7.933 -1.088 -25.463 1.00 93.16 109 THR A N 1
ATOM 830 C CA . THR A 1 106 ? 7.727 -1.406 -26.865 1.00 75.52 109 THR A CA 1
ATOM 831 C C . THR A 1 106 ? 9.056 -1.679 -27.573 1.00 113.10 109 THR A C 1
ATOM 832 O O . THR A 1 106 ? 9.117 -2.477 -28.509 1.00 66.51 109 THR A O 1
ATOM 836 N N . ASP A 1 107 ? 10.119 -1.031 -27.107 1.00 106.87 110 ASP A N 1
ATOM 837 C CA . ASP A 1 107 ? 11.426 -1.129 -27.751 1.00 72.03 110 ASP A CA 1
ATOM 838 C C . ASP A 1 107 ? 12.265 -2.268 -27.187 1.00 94.04 110 ASP A C 1
ATOM 839 O O . ASP A 1 107 ? 13.426 -2.441 -27.563 1.00 92.98 110 ASP A O 1
ATOM 844 N N . VAL A 1 108 ? 11.681 -3.027 -26.268 1.00 145.07 111 VAL A N 1
ATOM 845 C CA . VAL A 1 108 ? 12.337 -4.212 -25.731 1.00 97.93 111 VAL A CA 1
ATOM 846 C C . VAL A 1 108 ? 12.319 -5.286 -26.804 1.00 92.26 111 VAL A C 1
ATOM 847 O O . VAL A 1 108 ? 11.528 -5.215 -27.744 1.00 101.94 111 VAL A O 1
ATOM 851 N N . GLN A 1 109 ? 13.200 -6.269 -26.679 1.00 124.79 112 GLN A N 1
ATOM 852 C CA . GLN A 1 109 ? 13.331 -7.299 -27.705 1.00 140.01 112 GLN A CA 1
ATOM 853 C C . GLN A 1 109 ? 12.415 -8.504 -27.481 1.00 140.10 112 GLN A C 1
ATOM 854 O O . GLN A 1 109 ? 11.532 -8.779 -28.293 1.00 147.35 112 GLN A O 1
ATOM 860 N N . ASN A 1 110 ? 12.630 -9.224 -26.386 1.00 92.79 113 ASN A N 1
ATOM 861 C CA . ASN A 1 110 ? 11.818 -10.396 -26.088 1.00 48.60 113 ASN A CA 1
ATOM 862 C C . ASN A 1 110 ? 10.745 -10.107 -25.048 1.00 52.20 113 ASN A C 1
ATOM 863 O O . ASN A 1 110 ? 11.040 -9.876 -23.877 1.00 47.83 113 ASN A O 1
ATOM 868 N N . ARG A 1 111 ? 9.493 -10.127 -25.492 1.00 55.20 114 ARG A N 1
ATOM 869 C CA . ARG A 1 111 ? 8.357 -9.844 -24.626 1.00 67.55 114 ARG A CA 1
ATOM 870 C C . ARG A 1 111 ? 7.659 -11.125 -24.189 1.00 62.16 114 ARG A C 1
ATOM 871 O O . ARG A 1 111 ? 7.121 -11.865 -25.015 1.00 58.34 114 ARG A O 1
ATOM 879 N N . TYR A 1 112 ? 7.691 -11.385 -22.887 1.00 72.68 115 TYR A N 1
ATOM 880 C CA . TYR A 1 112 ? 7.024 -12.542 -22.314 1.00 68.50 115 TYR A CA 1
ATOM 881 C C . TYR A 1 112 ? 5.799 -12.121 -21.533 1.00 50.67 115 TYR A C 1
ATOM 882 O O . TYR A 1 112 ? 5.769 -11.048 -20.932 1.00 57.54 115 TYR A O 1
ATOM 891 N N . THR A 1 113 ? 4.792 -12.983 -21.541 1.00 52.72 116 THR A N 1
ATOM 892 C CA . THR A 1 113 ? 3.635 -12.822 -20.679 1.00 49.47 116 THR A CA 1
ATOM 893 C C . THR A 1 113 ? 3.415 -14.120 -19.901 1.00 59.61 116 THR A C 1
ATOM 894 O O . THR A 1 113 ? 3.222 -15.183 -20.491 1.00 77.89 116 THR A O 1
ATOM 898 N N . PHE A 1 114 ? 3.475 -14.038 -18.576 1.00 68.61 117 PHE A N 1
ATOM 899 C CA . PHE A 1 114 ? 3.323 -15.224 -17.742 1.00 84.33 117 PHE A CA 1
ATOM 900 C C . PHE A 1 114 ? 1.901 -15.768 -17.826 1.00 58.19 117 PHE A C 1
ATOM 901 O O . PHE A 1 114 ? 0.974 -15.046 -18.190 1.00 80.70 117 PHE A O 1
ATOM 909 N N . ALA A 1 115 ? 1.731 -17.042 -17.484 1.00 72.50 118 ALA A N 1
ATOM 910 C CA . ALA A 1 115 ? 0.407 -17.652 -17.463 1.00 62.23 118 ALA A CA 1
ATOM 911 C C . ALA A 1 115 ? -0.290 -17.318 -16.157 1.00 77.78 118 ALA A C 1
ATOM 912 O O . ALA A 1 115 ? -1.459 -17.649 -15.961 1.00 78.95 118 ALA A O 1
ATOM 914 N N . PHE A 1 116 ? 0.444 -16.662 -15.264 1.00 52.89 119 PHE A N 1
ATOM 915 C CA . PHE A 1 116 ? -0.072 -16.333 -13.943 1.00 61.85 119 PHE A CA 1
ATOM 916 C C . PHE A 1 116 ? -0.132 -14.826 -13.696 1.00 70.92 119 PHE A C 1
ATOM 917 O O . PHE A 1 116 ? 0.588 -14.049 -14.332 1.00 75.66 119 PHE A O 1
ATOM 925 N N . GLY A 1 117 ? -1.003 -14.421 -12.775 1.00 78.62 120 GLY A N 1
ATOM 926 C CA . GLY A 1 117 ? -1.121 -13.025 -12.394 1.00 56.83 120 GLY A CA 1
ATOM 927 C C . GLY A 1 117 ? -0.123 -12.652 -11.313 1.00 80.18 120 GLY A C 1
ATOM 928 O O . GLY A 1 117 ? 0.671 -13.483 -10.875 1.00 80.00 120 GLY A O 1
ATOM 929 N N . GLY A 1 118 ? -0.162 -11.398 -10.877 1.00 58.95 121 GLY A N 1
ATOM 930 C CA . GLY A 1 118 ? 0.771 -10.920 -9.876 1.00 45.75 121 GLY A CA 1
ATOM 931 C C . GLY A 1 118 ? 0.225 -10.887 -8.462 1.00 49.28 121 GLY A C 1
ATOM 932 O O . GLY A 1 118 ? 0.850 -10.325 -7.566 1.00 70.45 121 GLY A O 1
ATOM 933 N N . ASN A 1 119 ? -0.937 -11.493 -8.252 1.00 82.18 122 ASN A N 1
ATOM 934 C CA . ASN A 1 119 ? -1.536 -11.499 -6.922 1.00 103.94 122 ASN A CA 1
ATOM 935 C C . ASN A 1 119 ? -0.827 -12.450 -5.961 1.00 90.07 122 ASN A C 1
ATOM 936 O O . ASN A 1 119 ? -0.314 -13.500 -6.358 1.00 52.31 122 ASN A O 1
ATOM 941 N N . TYR A 1 120 ? -0.812 -12.056 -4.692 1.00 78.02 123 TYR A N 1
ATOM 942 C CA . TYR A 1 120 ? -0.085 -12.754 -3.644 1.00 74.20 123 TYR A CA 1
ATOM 943 C C . TYR A 1 120 ? -0.314 -14.259 -3.613 1.00 88.64 123 TYR A C 1
ATOM 944 O O . TYR A 1 120 ? 0.623 -15.039 -3.782 1.00 115.23 123 TYR A O 1
ATOM 953 N N . ASP A 1 121 ? -1.553 -14.665 -3.368 1.00 66.34 124 ASP A N 1
ATOM 954 C CA . ASP A 1 121 ? -1.842 -16.068 -3.146 1.00 54.60 124 ASP A CA 1
ATOM 955 C C . ASP A 1 121 ? -1.290 -16.918 -4.287 1.00 67.97 124 ASP A C 1
ATOM 956 O O . ASP A 1 121 ? -0.986 -18.095 -4.096 1.00 125.38 124 ASP A O 1
ATOM 961 N N . ARG A 1 122 ? -1.137 -16.316 -5.463 1.00 71.85 125 ARG A N 1
ATOM 962 C CA . ARG A 1 122 ? -0.548 -17.009 -6.607 1.00 56.22 125 ARG A CA 1
ATOM 963 C C . ARG A 1 122 ? 0.971 -17.155 -6.515 1.00 69.41 125 ARG A C 1
ATOM 964 O O . ARG A 1 122 ? 1.519 -18.235 -6.737 1.00 79.67 125 ARG A O 1
ATOM 972 N N . LEU A 1 123 ? 1.648 -16.056 -6.205 1.00 76.34 126 LEU A N 1
ATOM 973 C CA . LEU A 1 123 ? 3.099 -16.064 -6.085 1.00 97.09 126 LEU A CA 1
ATOM 974 C C . LEU A 1 123 ? 3.519 -16.784 -4.811 1.00 110.97 126 LEU A C 1
ATOM 975 O O . LEU A 1 123 ? 4.619 -17.337 -4.731 1.00 121.35 126 LEU A O 1
ATOM 980 N N . GLU A 1 124 ? 2.634 -16.775 -3.818 1.00 86.24 127 GLU A N 1
ATOM 981 C CA . GLU A 1 124 ? 2.892 -17.456 -2.556 1.00 82.20 127 GLU A CA 1
ATOM 982 C C . GLU A 1 124 ? 3.064 -18.953 -2.785 1.00 70.06 127 GLU A C 1
ATOM 983 O O . GLU A 1 124 ? 3.552 -19.674 -1.917 1.00 153.27 127 GLU A O 1
ATOM 989 N N . GLN A 1 125 ? 2.665 -19.417 -3.961 1.00 89.16 128 GLN A N 1
ATOM 990 C CA . GLN A 1 125 ? 2.871 -20.811 -4.322 1.00 86.91 128 GLN A CA 1
ATOM 991 C C . GLN A 1 125 ? 4.257 -20.997 -4.905 1.00 74.98 128 GLN A C 1
ATOM 992 O O . GLN A 1 125 ? 5.120 -21.629 -4.299 1.00 134.48 128 GLN A O 1
ATOM 998 N N . LEU A 1 126 ? 4.457 -20.433 -6.089 1.00 98.25 129 LEU A N 1
ATOM 999 C CA . LEU A 1 126 ? 5.693 -20.610 -6.833 1.00 75.45 129 LEU A CA 1
ATOM 1000 C C . LEU A 1 126 ? 6.902 -20.354 -5.945 1.00 84.96 129 LEU A C 1
ATOM 1001 O O . LEU A 1 126 ? 7.899 -21.067 -6.024 1.00 88.37 129 LEU A O 1
ATOM 1006 N N . ALA A 1 127 ? 6.806 -19.335 -5.095 1.00 79.55 130 ALA A N 1
ATOM 1007 C CA . ALA A 1 127 ? 7.865 -19.035 -4.140 1.00 86.10 130 ALA A CA 1
ATOM 1008 C C . ALA A 1 127 ? 8.067 -20.210 -3.188 1.00 99.94 130 ALA A C 1
ATOM 1009 O O . ALA A 1 127 ? 9.170 -20.435 -2.684 1.00 97.72 130 ALA A O 1
ATOM 1011 N N . GLY A 1 128 ? 6.986 -20.943 -2.935 1.00 101.07 131 GLY A N 1
ATOM 1012 C CA . GLY A 1 128 ? 7.033 -22.140 -2.114 1.00 92.87 131 GLY A CA 1
ATOM 1013 C C . GLY A 1 128 ? 6.826 -21.778 -0.660 1.00 103.98 131 GLY A C 1
ATOM 1014 O O . GLY A 1 128 ? 6.402 -22.597 0.152 1.00 133.90 131 GLY A O 1
ATOM 1015 N N . ASN A 1 129 ? 7.112 -20.519 -0.349 1.00 137.53 132 ASN A N 1
ATOM 1016 C CA . ASN A 1 129 ? 6.920 -19.964 0.981 1.00 137.49 132 ASN A CA 1
ATOM 1017 C C . ASN A 1 129 ? 5.689 -19.071 0.945 1.00 110.60 132 ASN A C 1
ATOM 1018 O O . ASN A 1 129 ? 4.992 -19.017 -0.063 1.00 89.58 132 ASN A O 1
ATOM 1023 N N . LEU A 1 130 ? 5.406 -18.393 2.050 1.00 115.99 133 LEU A N 1
ATOM 1024 C CA . LEU A 1 130 ? 4.286 -17.458 2.110 1.00 107.07 133 LEU A CA 1
ATOM 1025 C C . LEU A 1 130 ? 4.792 -16.079 2.510 1.00 122.24 133 LEU A C 1
ATOM 1026 O O . LEU A 1 130 ? 5.914 -15.944 2.994 1.00 131.36 133 LEU A O 1
ATOM 1031 N N . ARG A 1 131 ? 3.979 -15.051 2.285 1.00 101.79 134 ARG A N 1
ATOM 1032 C CA . ARG A 1 131 ? 4.331 -13.704 2.722 1.00 113.82 134 ARG A CA 1
ATOM 1033 C C . ARG A 1 131 ? 4.780 -13.726 4.181 1.00 153.87 134 ARG A C 1
ATOM 1034 O O . ARG A 1 131 ? 5.779 -13.105 4.546 1.00 124.64 134 ARG A O 1
ATOM 1042 N N . GLU A 1 132 ? 4.029 -14.448 5.007 1.00 168.07 135 GLU A N 1
ATOM 1043 C CA . GLU A 1 132 ? 4.327 -14.561 6.430 1.00 145.95 135 GLU A CA 1
ATOM 1044 C C . GLU A 1 132 ? 5.751 -15.048 6.675 1.00 135.48 135 GLU A C 1
ATOM 1045 O O . GLU A 1 132 ? 6.448 -14.544 7.555 1.00 149.97 135 GLU A O 1
ATOM 1051 N N . ASN A 1 133 ? 6.175 -16.037 5.896 1.00 171.83 136 ASN A N 1
ATOM 1052 C CA . ASN A 1 133 ? 7.505 -16.614 6.056 1.00 172.58 136 ASN A CA 1
ATOM 1053 C C . ASN A 1 133 ? 8.596 -15.970 5.191 1.00 110.78 136 ASN A C 1
ATOM 1054 O O . ASN A 1 133 ? 9.773 -16.285 5.347 1.00 100.69 136 ASN A O 1
ATOM 1059 N N . ILE A 1 134 ? 8.214 -15.069 4.289 1.00 124.14 137 ILE A N 1
ATOM 1060 C CA . ILE A 1 134 ? 9.187 -14.458 3.374 1.00 126.22 137 ILE A CA 1
ATOM 1061 C C . ILE A 1 134 ? 9.817 -13.166 3.900 1.00 101.61 137 ILE A C 1
ATOM 1062 O O . ILE A 1 134 ? 9.124 -12.241 4.321 1.00 113.65 137 ILE A O 1
ATOM 1067 N N . GLU A 1 135 ? 11.145 -13.120 3.850 1.00 83.61 138 GLU A N 1
ATOM 1068 C CA . GLU A 1 135 ? 11.928 -12.023 4.405 1.00 121.12 138 GLU A CA 1
ATOM 1069 C C . GLU A 1 135 ? 11.885 -10.763 3.545 1.00 75.67 138 GLU A C 1
ATOM 1070 O O . GLU A 1 135 ? 11.913 -10.839 2.317 1.00 150.40 138 GLU A O 1
ATOM 1076 N N . LEU A 1 136 ? 11.823 -9.608 4.205 1.00 119.66 139 LEU A N 1
ATOM 1077 C CA . LEU A 1 136 ? 11.829 -8.311 3.529 1.00 130.55 139 LEU A CA 1
ATOM 1078 C C . LEU A 1 136 ? 12.837 -7.344 4.168 1.00 100.73 139 LEU A C 1
ATOM 1079 O O . LEU A 1 136 ? 13.572 -7.714 5.082 1.00 128.67 139 LEU A O 1
ATOM 1084 N N . GLY A 1 137 ? 12.845 -6.102 3.693 1.00 121.83 140 GLY A N 1
ATOM 1085 C CA . GLY A 1 137 ? 13.842 -5.123 4.094 1.00 95.27 140 GLY A CA 1
ATOM 1086 C C . GLY A 1 137 ? 14.832 -4.892 2.970 1.00 64.15 140 GLY A C 1
ATOM 1087 O O . GLY A 1 137 ? 14.698 -5.479 1.901 1.00 76.22 140 GLY A O 1
ATOM 1088 N N . ASN A 1 138 ? 15.818 -4.029 3.200 1.00 80.65 141 ASN A N 1
ATOM 1089 C CA . ASN A 1 138 ? 16.807 -3.701 2.170 1.00 131.24 141 ASN A CA 1
ATOM 1090 C C . ASN A 1 138 ? 17.649 -4.902 1.753 1.00 89.83 141 ASN A C 1
ATOM 1091 O O . ASN A 1 138 ? 18.266 -4.900 0.688 1.00 77.94 141 ASN A O 1
ATOM 1096 N N . GLY A 1 139 ? 17.695 -5.916 2.608 1.00 127.81 142 GLY A N 1
ATOM 1097 C CA . GLY A 1 139 ? 18.448 -7.117 2.304 1.00 92.48 142 GLY A CA 1
ATOM 1098 C C . GLY A 1 139 ? 17.864 -7.903 1.146 1.00 101.63 142 GLY A C 1
ATOM 1099 O O . GLY A 1 139 ? 18.543 -8.146 0.152 1.00 94.47 142 GLY A O 1
ATOM 1100 N N . PRO A 1 140 ? 16.586 -8.292 1.254 1.00 93.74 143 PRO A N 1
ATOM 1101 C CA . PRO A 1 140 ? 15.949 -9.063 0.181 1.00 69.30 143 PRO A CA 1
ATOM 1102 C C . PRO A 1 140 ? 15.790 -8.239 -1.090 1.00 99.53 143 PRO A C 1
ATOM 1103 O O . PRO A 1 140 ? 15.570 -8.798 -2.168 1.00 112.06 143 PRO A O 1
ATOM 1107 N N . LEU A 1 141 ? 15.897 -6.922 -0.967 1.00 71.29 144 LEU A N 1
ATOM 1108 C CA . LEU A 1 141 ? 15.677 -6.057 -2.114 1.00 61.56 144 LEU A CA 1
ATOM 1109 C C . LEU A 1 141 ? 16.875 -6.023 -3.049 1.00 64.74 144 LEU A C 1
ATOM 1110 O O . LEU A 1 141 ? 16.737 -5.740 -4.235 1.00 108.85 144 LEU A O 1
ATOM 1115 N N . GLU A 1 142 ? 18.054 -6.300 -2.515 1.00 66.22 145 GLU A N 1
ATOM 1116 C CA . GLU A 1 142 ? 19.224 -6.410 -3.361 1.00 60.01 145 GLU A CA 1
ATOM 1117 C C . GLU A 1 142 ? 19.153 -7.727 -4.128 1.00 75.88 145 GLU A C 1
ATOM 1118 O O . GLU A 1 142 ? 19.432 -7.773 -5.326 1.00 128.96 145 GLU A O 1
ATOM 1124 N N . GLU A 1 143 ? 18.760 -8.793 -3.435 1.00 86.10 146 GLU A N 1
ATOM 1125 C CA . GLU A 1 143 ? 18.684 -10.119 -4.044 1.00 107.69 146 GLU A CA 1
ATOM 1126 C C . GLU A 1 143 ? 17.443 -10.304 -4.912 1.00 77.93 146 GLU A C 1
ATOM 1127 O O . GLU A 1 143 ? 17.437 -11.131 -5.821 1.00 109.06 146 GLU A O 1
ATOM 1133 N N . ALA A 1 144 ? 16.393 -9.541 -4.628 1.00 72.53 147 ALA A N 1
ATOM 1134 C CA . ALA A 1 144 ? 15.181 -9.602 -5.433 1.00 75.82 147 ALA A CA 1
ATOM 1135 C C . ALA A 1 144 ? 15.481 -9.113 -6.846 1.00 81.13 147 ALA A C 1
ATOM 1136 O O . ALA A 1 144 ? 14.871 -9.565 -7.816 1.00 81.95 147 ALA A O 1
ATOM 1138 N N . ILE A 1 145 ? 16.430 -8.186 -6.946 1.00 77.20 148 ILE A N 1
ATOM 1139 C CA . ILE A 1 145 ? 16.859 -7.628 -8.224 1.00 53.06 148 ILE A CA 1
ATOM 1140 C C . ILE A 1 145 ? 17.775 -8.568 -9.000 1.00 67.71 148 ILE A C 1
ATOM 1141 O O . ILE A 1 145 ? 17.591 -8.785 -10.198 1.00 105.37 148 ILE A O 1
ATOM 1146 N N . SER A 1 146 ? 18.765 -9.121 -8.307 1.00 89.69 149 SER A N 1
ATOM 1147 C CA . SER A 1 146 ? 19.713 -10.048 -8.916 1.00 98.94 149 SER A CA 1
ATOM 1148 C C . SER A 1 146 ? 18.989 -11.289 -9.418 1.00 66.83 149 SER A C 1
ATOM 1149 O O . SER A 1 146 ? 19.506 -12.035 -10.247 1.00 146.53 149 SER A O 1
ATOM 1152 N N . ALA A 1 147 ? 17.787 -11.504 -8.899 1.00 69.25 150 ALA A N 1
ATOM 1153 C CA . ALA A 1 147 ? 16.921 -12.573 -9.370 1.00 100.73 150 ALA A CA 1
ATOM 1154 C C . ALA A 1 147 ? 16.321 -12.151 -10.699 1.00 100.16 150 ALA A C 1
ATOM 1155 O O . ALA A 1 147 ? 16.546 -12.785 -11.731 1.00 119.75 150 ALA A O 1
ATOM 1157 N N . LEU A 1 148 ? 15.540 -11.078 -10.659 1.00 58.15 151 LEU A N 1
ATOM 1158 C CA . LEU A 1 148 ? 14.902 -10.559 -11.855 1.00 57.80 151 LEU A CA 1
ATOM 1159 C C . LEU A 1 148 ? 15.886 -10.340 -13.006 1.00 65.63 151 LEU A C 1
ATOM 1160 O O . LEU A 1 148 ? 15.671 -10.849 -14.106 1.00 97.01 151 LEU A O 1
ATOM 1165 N N . TYR A 1 149 ? 16.962 -9.596 -12.761 1.00 54.76 152 TYR A N 1
ATOM 1166 C CA . TYR A 1 149 ? 17.935 -9.330 -13.822 1.00 79.18 152 TYR A CA 1
ATOM 1167 C C . TYR A 1 149 ? 18.462 -10.629 -14.421 1.00 73.17 152 TYR A C 1
ATOM 1168 O O . TYR A 1 149 ? 18.662 -10.729 -15.634 1.00 87.96 152 TYR A O 1
ATOM 1177 N N . TYR A 1 150 ? 18.670 -11.625 -13.565 1.00 57.91 153 TYR A N 1
ATOM 1178 C CA . TYR A 1 150 ? 19.243 -12.896 -13.987 1.00 45.41 153 TYR A CA 1
ATOM 1179 C C . TYR A 1 150 ? 18.189 -13.899 -14.439 1.00 61.59 153 TYR A C 1
ATOM 1180 O O . TYR A 1 150 ? 18.519 -15.037 -14.762 1.00 83.63 153 TYR A O 1
ATOM 1189 N N . TYR A 1 151 ? 16.924 -13.492 -14.455 1.00 98.40 154 TYR A N 1
ATOM 1190 C CA . TYR A 1 151 ? 15.877 -14.378 -14.953 1.00 57.74 154 TYR A CA 1
ATOM 1191 C C . TYR A 1 151 ? 15.920 -14.469 -16.470 1.00 72.70 154 TYR A C 1
ATOM 1192 O O . TYR A 1 151 ? 15.758 -15.544 -17.046 1.00 49.24 154 TYR A O 1
ATOM 1201 N N . SER A 1 152 ? 16.137 -13.325 -17.110 1.00 102.46 155 SER A N 1
ATOM 1202 C CA . SER A 1 152 ? 16.270 -13.268 -18.558 1.00 108.89 155 SER A CA 1
ATOM 1203 C C . SER A 1 152 ? 17.341 -14.244 -19.036 1.00 84.32 155 SER A C 1
ATOM 1204 O O . SER A 1 152 ? 17.237 -14.809 -20.125 1.00 116.26 155 SER A O 1
ATOM 1207 N N . THR A 1 153 ? 18.359 -14.452 -18.205 1.00 90.73 156 THR A N 1
ATOM 1208 C CA . THR A 1 153 ? 19.467 -15.341 -18.550 1.00 110.26 156 THR A CA 1
ATOM 1209 C C . THR A 1 153 ? 19.213 -16.778 -18.097 1.00 79.09 156 THR A C 1
ATOM 1210 O O . THR A 1 153 ? 20.072 -17.648 -18.252 1.00 73.64 156 THR A O 1
ATOM 1214 N N . GLY A 1 154 ? 18.036 -17.023 -17.531 1.00 122.50 157 GLY A N 1
ATOM 1215 C CA . GLY A 1 154 ? 17.699 -18.347 -17.041 1.00 122.98 157 GLY A CA 1
ATOM 1216 C C . GLY A 1 154 ? 18.586 -18.769 -15.885 1.00 92.70 157 GLY A C 1
ATOM 1217 O O . GLY A 1 154 ? 18.740 -19.960 -15.611 1.00 63.55 157 GLY A O 1
ATOM 1218 N N . GLY A 1 155 ? 19.177 -17.787 -15.208 1.00 121.75 158 GLY A N 1
ATOM 1219 C CA . GLY A 1 155 ? 20.035 -18.048 -14.067 1.00 97.93 158 GLY A CA 1
ATOM 1220 C C . GLY A 1 155 ? 19.297 -17.963 -12.742 1.00 118.29 158 GLY A C 1
ATOM 1221 O O . GLY A 1 155 ? 19.895 -18.124 -11.678 1.00 95.28 158 GLY A O 1
ATOM 1222 N N . THR A 1 156 ? 17.994 -17.711 -12.802 1.00 90.57 159 THR A N 1
ATOM 1223 C CA . THR A 1 156 ? 17.172 -17.688 -11.598 1.00 80.80 159 THR A CA 1
ATOM 1224 C C . THR A 1 156 ? 15.953 -18.582 -11.747 1.00 72.30 159 THR A C 1
ATOM 1225 O O . THR A 1 156 ? 15.201 -18.477 -12.713 1.00 70.50 159 THR A O 1
ATOM 1229 N N . GLN A 1 157 ? 15.773 -19.468 -10.776 1.00 98.67 160 GLN A N 1
ATOM 1230 C CA . GLN A 1 157 ? 14.641 -20.375 -10.767 1.00 66.51 160 GLN A CA 1
ATOM 1231 C C . GLN A 1 157 ? 13.355 -19.585 -10.610 1.00 92.67 160 GLN A C 1
ATOM 1232 O O . GLN A 1 157 ? 13.359 -18.467 -10.092 1.00 65.00 160 GLN A O 1
ATOM 1238 N N . LEU A 1 158 ? 12.257 -20.163 -11.076 1.00 104.54 161 LEU A N 1
ATOM 1239 C CA . LEU A 1 158 ? 10.950 -19.540 -10.931 1.00 95.94 161 LEU A CA 1
ATOM 1240 C C . LEU A 1 158 ? 10.527 -19.418 -9.465 1.00 87.26 161 LEU A C 1
ATOM 1241 O O . LEU A 1 158 ? 9.953 -18.403 -9.069 1.00 134.24 161 LEU A O 1
ATOM 1246 N N . PRO A 1 159 ? 10.811 -20.448 -8.647 1.00 166.08 162 PRO A N 1
ATOM 1247 C CA . PRO A 1 159 ? 10.394 -20.328 -7.248 1.00 166.85 162 PRO A CA 1
ATOM 1248 C C . PRO A 1 159 ? 11.015 -19.105 -6.598 1.00 159.96 162 PRO A C 1
ATOM 1249 O O . PRO A 1 159 ? 10.320 -18.329 -5.946 1.00 170.94 162 PRO A O 1
ATOM 1253 N N . THR A 1 160 ? 12.312 -18.921 -6.805 1.00 105.70 163 THR A N 1
ATOM 1254 C CA . THR A 1 160 ? 13.000 -17.774 -6.243 1.00 72.85 163 THR A CA 1
ATOM 1255 C C . THR A 1 160 ? 12.628 -16.517 -7.017 1.00 69.38 163 THR A C 1
ATOM 1256 O O . THR A 1 160 ? 12.845 -15.404 -6.548 1.00 91.42 163 THR A O 1
ATOM 1260 N N . LEU A 1 161 ? 12.049 -16.703 -8.199 1.00 89.87 164 LEU A N 1
ATOM 1261 C CA . LEU A 1 161 ? 11.616 -15.578 -9.028 1.00 75.00 164 LEU A CA 1
ATOM 1262 C C . LEU A 1 161 ? 10.289 -15.008 -8.536 1.00 54.85 164 LEU A C 1
ATOM 1263 O O . LEU A 1 161 ? 10.104 -13.795 -8.497 1.00 65.64 164 LEU A O 1
ATOM 1268 N N . ALA A 1 162 ? 9.367 -15.888 -8.162 1.00 69.71 165 ALA A N 1
ATOM 1269 C CA . ALA A 1 162 ? 8.090 -15.453 -7.611 1.00 55.71 165 ALA A CA 1
ATOM 1270 C C . ALA A 1 162 ? 8.334 -14.959 -6.200 1.00 93.08 165 ALA A C 1
ATOM 1271 O O . ALA A 1 162 ? 7.681 -14.029 -5.728 1.00 108.45 165 ALA A O 1
ATOM 1273 N N . ARG A 1 163 ? 9.287 -15.597 -5.533 1.00 111.55 166 ARG A N 1
ATOM 1274 C CA . ARG A 1 163 ? 9.728 -15.158 -4.222 1.00 89.45 166 ARG A CA 1
ATOM 1275 C C . ARG A 1 163 ? 10.252 -13.729 -4.328 1.00 63.10 166 ARG A C 1
ATOM 1276 O O . ARG A 1 163 ? 9.940 -12.879 -3.495 1.00 70.23 166 ARG A O 1
ATOM 1284 N N . SER A 1 164 ? 11.031 -13.470 -5.375 1.00 86.59 167 SER A N 1
ATOM 1285 C CA . SER A 1 164 ? 11.598 -12.146 -5.612 1.00 67.71 167 SER A CA 1
ATOM 1286 C C . SER A 1 164 ? 10.521 -11.146 -5.996 1.00 89.41 167 SER A C 1
ATOM 1287 O O . SER A 1 164 ? 10.690 -9.944 -5.805 1.00 81.43 167 SER A O 1
ATOM 1290 N N . PHE A 1 165 ? 9.422 -11.643 -6.553 1.00 112.84 168 PHE A N 1
ATOM 1291 C CA . PHE A 1 165 ? 8.281 -10.793 -6.868 1.00 40.69 168 PHE A CA 1
ATOM 1292 C C . PHE A 1 165 ? 7.631 -10.312 -5.588 1.00 87.74 168 PHE A C 1
ATOM 1293 O O . PHE A 1 165 ? 7.363 -9.123 -5.424 1.00 77.74 168 PHE A O 1
ATOM 1301 N N . ILE A 1 166 ? 7.380 -11.254 -4.682 1.00 104.67 169 ILE A N 1
ATOM 1302 C CA . ILE A 1 166 ? 6.668 -10.970 -3.444 1.00 81.11 169 ILE A CA 1
ATOM 1303 C C . ILE A 1 166 ? 7.381 -9.912 -2.609 1.00 101.06 169 ILE A C 1
ATOM 1304 O O . ILE A 1 166 ? 6.741 -9.116 -1.922 1.00 98.47 169 ILE A O 1
ATOM 1309 N N . ILE A 1 167 ? 8.708 -9.900 -2.685 1.00 94.70 170 ILE A N 1
ATOM 1310 C CA . ILE A 1 167 ? 9.514 -8.918 -1.970 1.00 73.15 170 ILE A CA 1
ATOM 1311 C C . ILE A 1 167 ? 9.354 -7.519 -2.571 1.00 84.89 170 ILE A C 1
ATOM 1312 O O . ILE A 1 167 ? 9.086 -6.551 -1.862 1.00 64.87 170 ILE A O 1
ATOM 1317 N N . CYS A 1 168 ? 9.513 -7.426 -3.887 1.00 107.31 171 CYS A N 1
ATOM 1318 C CA . CYS A 1 168 ? 9.400 -6.161 -4.610 1.00 76.22 171 CYS A CA 1
ATOM 1319 C C . CYS A 1 168 ? 8.072 -5.450 -4.362 1.00 77.35 171 CYS A C 1
ATOM 1320 O O . CYS A 1 168 ? 8.040 -4.345 -3.828 1.00 88.87 171 CYS A O 1
ATOM 1323 N N . ILE A 1 169 ? 6.981 -6.091 -4.766 1.00 95.56 172 ILE A N 1
ATOM 1324 C CA . ILE A 1 169 ? 5.649 -5.500 -4.675 1.00 84.08 172 ILE A CA 1
ATOM 1325 C C . ILE A 1 169 ? 5.428 -4.844 -3.315 1.00 82.58 172 ILE A C 1
ATOM 1326 O O . ILE A 1 169 ? 5.215 -3.633 -3.227 1.00 70.82 172 ILE A O 1
ATOM 1331 N N . GLN A 1 170 ? 5.462 -5.650 -2.260 1.00 99.80 173 GLN A N 1
ATOM 1332 C CA . GLN A 1 170 ? 5.282 -5.148 -0.904 1.00 105.42 173 GLN A CA 1
ATOM 1333 C C . GLN A 1 170 ? 6.155 -3.930 -0.612 1.00 62.98 173 GLN A C 1
ATOM 1334 O O . GLN A 1 170 ? 5.701 -2.964 0.003 1.00 73.81 173 GLN A O 1
ATOM 1340 N N . MET A 1 171 ? 7.407 -3.978 -1.048 1.00 75.75 174 MET A N 1
ATOM 1341 C CA . MET A 1 171 ? 8.358 -2.926 -0.705 1.00 62.80 174 MET A CA 1
ATOM 1342 C C . MET A 1 171 ? 8.241 -1.690 -1.593 1.00 71.55 174 MET A C 1
ATOM 1343 O O . MET A 1 171 ? 8.806 -0.645 -1.279 1.00 63.41 174 MET A O 1
ATOM 1348 N N . ILE A 1 172 ? 7.512 -1.807 -2.698 1.00 87.26 175 ILE A N 1
ATOM 1349 C CA . ILE A 1 172 ? 7.211 -0.637 -3.517 1.00 73.37 175 ILE A CA 1
ATOM 1350 C C . ILE A 1 172 ? 5.735 -0.287 -3.447 1.00 68.65 175 ILE A C 1
ATOM 1351 O O . ILE A 1 172 ? 5.341 0.687 -2.803 1.00 83.60 175 ILE A O 1
ATOM 1356 N N . SER A 1 173 ? 4.926 -1.104 -4.112 1.00 54.06 176 SER A N 1
ATOM 1357 C CA . SER A 1 173 ? 3.494 -0.866 -4.219 1.00 110.77 176 SER A CA 1
ATOM 1358 C C . SER A 1 173 ? 2.839 -0.615 -2.863 1.00 96.96 176 SER A C 1
ATOM 1359 O O . SER A 1 173 ? 2.346 0.481 -2.591 1.00 84.07 176 SER A O 1
ATOM 1362 N N . GLU A 1 174 ? 2.837 -1.635 -2.016 1.00 81.43 177 GLU A N 1
ATOM 1363 C CA . GLU A 1 174 ? 2.187 -1.530 -0.721 1.00 65.84 177 GLU A CA 1
ATOM 1364 C C . GLU A 1 174 ? 2.799 -0.414 0.129 1.00 52.92 177 GLU A C 1
ATOM 1365 O O . GLU A 1 174 ? 2.090 0.259 0.879 1.00 62.06 177 GLU A O 1
ATOM 1371 N N . ALA A 1 175 ? 4.108 -0.214 0.004 1.00 63.16 178 ALA A N 1
ATOM 1372 C CA . ALA A 1 175 ? 4.780 0.866 0.720 1.00 60.44 178 ALA A CA 1
ATOM 1373 C C . ALA A 1 175 ? 4.212 2.223 0.313 1.00 62.59 178 ALA A C 1
ATOM 1374 O O . ALA A 1 175 ? 4.027 3.102 1.152 1.00 114.85 178 ALA A O 1
ATOM 1376 N N . ALA A 1 176 ? 3.931 2.391 -0.976 1.00 84.36 179 ALA A N 1
ATOM 1377 C CA . ALA A 1 176 ? 3.346 3.637 -1.465 1.00 76.15 179 ALA A CA 1
ATOM 1378 C C . ALA A 1 176 ? 1.849 3.718 -1.188 1.00 60.45 179 ALA A C 1
ATOM 1379 O O . ALA A 1 176 ? 1.280 4.807 -1.129 1.00 66.49 179 ALA A O 1
ATOM 1381 N N . ARG A 1 177 ? 1.211 2.567 -1.023 1.00 53.58 180 ARG A N 1
ATOM 1382 C CA . ARG A 1 177 ? -0.218 2.543 -0.739 1.00 56.36 180 ARG A CA 1
ATOM 1383 C C . ARG A 1 177 ? -0.485 2.883 0.717 1.00 58.24 180 ARG A C 1
ATOM 1384 O O . ARG A 1 177 ? -1.485 3.519 1.041 1.00 71.29 180 ARG A O 1
ATOM 1392 N N . PHE A 1 178 ? 0.433 2.478 1.586 1.00 75.93 181 PHE A N 1
ATOM 1393 C CA . PHE A 1 178 ? 0.291 2.717 3.013 1.00 57.79 181 PHE A CA 1
ATOM 1394 C C . PHE A 1 178 ? 1.446 3.552 3.569 1.00 46.34 181 PHE A C 1
ATOM 1395 O O . PHE A 1 178 ? 2.605 3.281 3.280 1.00 72.28 181 PHE A O 1
ATOM 1403 N N . GLN A 1 179 ? 1.130 4.575 4.359 1.00 66.59 182 GLN A N 1
ATOM 1404 C CA . GLN A 1 179 ? 2.169 5.302 5.083 1.00 86.91 182 GLN A CA 1
ATOM 1405 C C . GLN A 1 179 ? 2.762 4.366 6.117 1.00 87.08 182 GLN A C 1
ATOM 1406 O O . GLN A 1 179 ? 3.966 4.367 6.354 1.00 74.28 182 GLN A O 1
ATOM 1412 N N . TYR A 1 180 ? 1.894 3.566 6.727 1.00 72.76 183 TYR A N 1
ATOM 1413 C CA . TYR A 1 180 ? 2.296 2.621 7.758 1.00 80.93 183 TYR A CA 1
ATOM 1414 C C . TYR A 1 180 ? 3.320 1.638 7.223 1.00 65.60 183 TYR A C 1
ATOM 1415 O O . TYR A 1 180 ? 4.407 1.489 7.777 1.00 91.97 183 TYR A O 1
ATOM 1424 N N . ILE A 1 181 ? 2.950 0.956 6.149 1.00 56.12 184 ILE A N 1
ATOM 1425 C CA . ILE A 1 181 ? 3.816 -0.040 5.544 1.00 76.77 184 ILE A CA 1
ATOM 1426 C C . ILE A 1 181 ? 5.073 0.596 4.965 1.00 76.56 184 ILE A C 1
ATOM 1427 O O . ILE A 1 181 ? 6.129 -0.028 4.940 1.00 77.72 184 ILE A O 1
ATOM 1432 N N . GLU A 1 182 ? 4.963 1.837 4.503 1.00 68.40 185 GLU A N 1
ATOM 1433 C CA . GLU A 1 182 ? 6.143 2.573 4.064 1.00 60.41 185 GLU A CA 1
ATOM 1434 C C . GLU A 1 182 ? 7.126 2.716 5.215 1.00 92.39 185 GLU A C 1
ATOM 1435 O O . GLU A 1 182 ? 8.292 2.342 5.103 1.00 100.39 185 GLU A O 1
ATOM 1441 N N . GLY A 1 183 ? 6.646 3.265 6.324 1.00 107.01 186 GLY A N 1
ATOM 1442 C CA . GLY A 1 183 ? 7.483 3.484 7.488 1.00 134.43 186 GLY A CA 1
ATOM 1443 C C . GLY A 1 183 ? 8.140 2.208 7.972 1.00 90.48 186 GLY A C 1
ATOM 1444 O O . GLY A 1 183 ? 9.291 2.213 8.404 1.00 126.31 186 GLY A O 1
ATOM 1445 N N . GLU A 1 184 ? 7.407 1.106 7.886 1.00 63.38 187 GLU A N 1
ATOM 1446 C CA . GLU A 1 184 ? 7.902 -0.176 8.362 1.00 78.04 187 GLU A CA 1
ATOM 1447 C C . GLU A 1 184 ? 9.194 -0.610 7.664 1.00 82.60 187 GLU A C 1
ATOM 1448 O O . GLU A 1 184 ? 9.991 -1.362 8.225 1.00 98.53 187 GLU A O 1
ATOM 1454 N N . MET A 1 185 ? 9.392 -0.141 6.437 1.00 78.19 188 MET A N 1
ATOM 1455 C CA . MET A 1 185 ? 10.577 -0.501 5.661 1.00 81.29 188 MET A CA 1
ATOM 1456 C C . MET A 1 185 ? 11.801 0.297 6.084 1.00 64.64 188 MET A C 1
ATOM 1457 O O . MET A 1 185 ? 12.900 -0.245 6.182 1.00 130.08 188 MET A O 1
ATOM 1462 N N . ARG A 1 186 ? 11.601 1.588 6.328 1.00 126.35 189 ARG A N 1
ATOM 1463 C CA . ARG A 1 186 ? 12.662 2.453 6.830 1.00 155.05 189 ARG A CA 1
ATOM 1464 C C . ARG A 1 186 ? 13.268 1.876 8.109 1.00 112.58 189 ARG A C 1
ATOM 1465 O O . ARG A 1 186 ? 14.481 1.932 8.319 1.00 103.12 189 ARG A O 1
ATOM 1473 N N . THR A 1 187 ? 12.409 1.310 8.951 1.00 95.23 190 THR A N 1
ATOM 1474 C CA . THR A 1 187 ? 12.828 0.706 10.211 1.00 101.21 190 THR A CA 1
ATOM 1475 C C . THR A 1 187 ? 13.838 -0.407 9.991 1.00 91.84 190 THR A C 1
ATOM 1476 O O . THR A 1 187 ? 14.927 -0.399 10.568 1.00 99.11 190 THR A O 1
ATOM 1480 N N . ARG A 1 188 ? 13.466 -1.365 9.149 1.00 69.28 191 ARG A N 1
ATOM 1481 C CA . ARG A 1 188 ? 14.316 -2.511 8.862 1.00 144.91 191 ARG A CA 1
ATOM 1482 C C . ARG A 1 188 ? 15.640 -2.041 8.286 1.00 159.61 191 ARG A C 1
ATOM 1483 O O . ARG A 1 188 ? 16.622 -2.779 8.261 1.00 160.58 191 ARG A O 1
ATOM 1491 N N . ILE A 1 189 ? 15.656 -0.795 7.833 1.00 75.27 192 ILE A N 1
ATOM 1492 C CA . ILE A 1 189 ? 16.817 -0.227 7.168 1.00 125.77 192 ILE A CA 1
ATOM 1493 C C . ILE A 1 189 ? 17.704 0.576 8.109 1.00 163.18 192 ILE A C 1
ATOM 1494 O O . ILE A 1 189 ? 18.875 0.253 8.277 1.00 205.65 192 ILE A O 1
ATOM 1499 N N . ARG A 1 190 ? 17.158 1.631 8.704 1.00 145.30 193 ARG A N 1
ATOM 1500 C CA . ARG A 1 190 ? 17.960 2.521 9.538 1.00 138.23 193 ARG A CA 1
ATOM 1501 C C . ARG A 1 190 ? 18.858 1.762 10.507 1.00 113.90 193 ARG A C 1
ATOM 1502 O O . ARG A 1 190 ? 20.003 2.152 10.728 1.00 123.48 193 ARG A O 1
ATOM 1510 N N . TYR A 1 191 ? 18.339 0.688 11.093 1.00 89.16 194 TYR A N 1
ATOM 1511 C CA . TYR A 1 191 ? 19.167 -0.197 11.904 1.00 159.51 194 TYR A CA 1
ATOM 1512 C C . TYR A 1 191 ? 19.760 -1.303 11.040 1.00 190.74 194 TYR A C 1
ATOM 1513 O O . TYR A 1 191 ? 20.469 -2.179 11.533 1.00 208.21 194 TYR A O 1
ATOM 1522 N N . ASN A 1 192 ? 19.467 -1.249 9.746 1.00 146.14 195 ASN A N 1
ATOM 1523 C CA . ASN A 1 192 ? 19.885 -2.285 8.811 1.00 112.98 195 ASN A CA 1
ATOM 1524 C C . ASN A 1 192 ? 19.507 -3.685 9.286 1.00 113.06 195 ASN A C 1
ATOM 1525 O O . ASN A 1 192 ? 20.377 -4.520 9.531 1.00 113.08 195 ASN A O 1
ATOM 1530 N N . ARG A 1 193 ? 18.208 -3.945 9.400 1.00 79.11 196 ARG A N 1
ATOM 1531 C CA . ARG A 1 193 ? 17.754 -5.295 9.690 1.00 105.63 196 ARG A CA 1
ATOM 1532 C C . ARG A 1 193 ? 16.979 -5.827 8.508 1.00 102.20 196 ARG A C 1
ATOM 1533 O O . ARG A 1 193 ? 16.743 -5.122 7.525 1.00 129.71 196 ARG A O 1
ATOM 1541 N N . ARG A 1 194 ? 16.569 -7.081 8.617 1.00 97.55 197 ARG A N 1
ATOM 1542 C CA . ARG A 1 194 ? 15.748 -7.705 7.600 1.00 105.07 197 ARG A CA 1
ATOM 1543 C C . ARG A 1 194 ? 14.856 -8.713 8.302 1.00 143.54 197 ARG A C 1
ATOM 1544 O O . ARG A 1 194 ? 15.303 -9.401 9.221 1.00 173.67 197 ARG A O 1
ATOM 1552 N N . SER A 1 195 ? 13.601 -8.803 7.879 1.00 144.47 198 SER A N 1
ATOM 1553 C CA . SER A 1 195 ? 12.668 -9.726 8.516 1.00 109.34 198 SER A CA 1
ATOM 1554 C C . SER A 1 195 ? 11.370 -9.889 7.730 1.00 89.74 198 SER A C 1
ATOM 1555 O O . SER A 1 195 ? 11.176 -9.257 6.692 1.00 131.30 198 SER A O 1
ATOM 1558 N N . ALA A 1 196 ? 10.485 -10.742 8.237 1.00 136.40 199 ALA A N 1
ATOM 1559 C CA . ALA A 1 196 ? 9.188 -10.987 7.610 1.00 115.43 199 ALA A CA 1
ATOM 1560 C C . ALA A 1 196 ? 8.127 -10.024 8.140 1.00 108.09 199 ALA A C 1
ATOM 1561 O O . ALA A 1 196 ? 8.273 -9.474 9.230 1.00 149.25 199 ALA A O 1
ATOM 1563 N N . PRO A 1 197 ? 7.059 -9.811 7.358 1.00 132.30 200 PRO A N 1
ATOM 1564 C CA . PRO A 1 197 ? 5.964 -8.901 7.720 1.00 130.40 200 PRO A CA 1
ATOM 1565 C C . PRO A 1 197 ? 5.007 -9.462 8.780 1.00 133.48 200 PRO A C 1
ATOM 1566 O O . PRO A 1 197 ? 4.739 -10.664 8.802 1.00 149.92 200 PRO A O 1
ATOM 1570 N N . ASP A 1 198 ? 4.497 -8.586 9.644 1.00 109.18 201 ASP A N 1
ATOM 1571 C CA . ASP A 1 198 ? 3.521 -8.964 10.667 1.00 87.50 201 ASP A CA 1
ATOM 1572 C C . ASP A 1 198 ? 2.084 -8.868 10.159 1.00 105.68 201 ASP A C 1
ATOM 1573 O O . ASP A 1 198 ? 1.816 -8.193 9.165 1.00 119.62 201 ASP A O 1
ATOM 1578 N N . PRO A 1 199 ? 1.154 -9.556 10.839 1.00 95.26 202 PRO A N 1
ATOM 1579 C CA . PRO A 1 199 ? -0.266 -9.544 10.471 1.00 98.09 202 PRO A CA 1
ATOM 1580 C C . PRO A 1 199 ? -0.780 -8.120 10.309 1.00 77.23 202 PRO A C 1
ATOM 1581 O O . PRO A 1 199 ? -1.705 -7.874 9.533 1.00 93.11 202 PRO A O 1
ATOM 1585 N N . SER A 1 200 ? -0.182 -7.192 11.045 1.00 72.97 203 SER A N 1
ATOM 1586 C CA . SER A 1 200 ? -0.519 -5.787 10.914 1.00 64.07 203 SER A CA 1
ATOM 1587 C C . SER A 1 200 ? -0.472 -5.408 9.445 1.00 90.17 203 SER A C 1
ATOM 1588 O O . SER A 1 200 ? -1.408 -4.816 8.913 1.00 105.70 203 SER A O 1
ATOM 1591 N N . VAL A 1 201 ? 0.618 -5.788 8.788 1.00 84.58 204 VAL A N 1
ATOM 1592 C CA . VAL A 1 201 ? 0.826 -5.483 7.378 1.00 98.91 204 VAL A CA 1
ATOM 1593 C C . VAL A 1 201 ? -0.016 -6.363 6.460 1.00 111.15 204 VAL A C 1
ATOM 1594 O O . VAL A 1 201 ? -0.852 -5.864 5.710 1.00 122.73 204 VAL A O 1
ATOM 1598 N N . ILE A 1 202 ? 0.215 -7.669 6.506 1.00 82.23 205 ILE A N 1
ATOM 1599 C CA . ILE A 1 202 ? -0.483 -8.578 5.613 1.00 70.25 205 ILE A CA 1
ATOM 1600 C C . ILE A 1 202 ? -1.967 -8.257 5.581 1.00 81.94 205 ILE A C 1
ATOM 1601 O O . ILE A 1 202 ? -2.552 -8.118 4.505 1.00 80.69 205 ILE A O 1
ATOM 1606 N N . THR A 1 203 ? -2.577 -8.118 6.752 1.00 78.69 206 THR A N 1
ATOM 1607 C CA . THR A 1 203 ? -4.004 -7.836 6.803 1.00 101.95 206 THR A CA 1
ATOM 1608 C C . THR A 1 203 ? -4.312 -6.510 6.119 1.00 74.54 206 THR A C 1
ATOM 1609 O O . THR A 1 203 ? -5.394 -6.332 5.568 1.00 120.26 206 THR A O 1
ATOM 1613 N N . LEU A 1 204 ? -3.354 -5.589 6.150 1.00 70.84 207 LEU A N 1
ATOM 1614 C CA . LEU A 1 204 ? -3.479 -4.328 5.425 1.00 93.32 207 LEU A CA 1
ATOM 1615 C C . LEU A 1 204 ? -3.436 -4.554 3.917 1.00 86.33 207 LEU A C 1
ATOM 1616 O O . LEU A 1 204 ? -4.215 -3.967 3.161 1.00 75.56 207 LEU A O 1
ATOM 1621 N N . GLU A 1 205 ? -2.506 -5.396 3.485 1.00 70.93 208 GLU A N 1
ATOM 1622 C CA . GLU A 1 205 ? -2.339 -5.677 2.072 1.00 72.06 208 GLU A CA 1
ATOM 1623 C C . GLU A 1 205 ? -3.609 -6.289 1.509 1.00 92.67 208 GLU A C 1
ATOM 1624 O O . GLU A 1 205 ? -4.181 -5.771 0.551 1.00 91.16 208 GLU A O 1
ATOM 1630 N N . ASN A 1 206 ? -4.052 -7.388 2.111 1.00 69.53 209 ASN A N 1
ATOM 1631 C CA . ASN A 1 206 ? -5.283 -8.042 1.688 1.00 85.23 209 ASN A CA 1
ATOM 1632 C C . ASN A 1 206 ? -6.476 -7.096 1.731 1.00 94.03 209 ASN A C 1
ATOM 1633 O O . ASN A 1 206 ? -7.454 -7.268 0.998 1.00 69.26 209 ASN A O 1
ATOM 1638 N N . SER A 1 207 ? -6.395 -6.103 2.608 1.00 98.55 210 SER A N 1
ATOM 1639 C CA . SER A 1 207 ? -7.524 -5.216 2.849 1.00 81.87 210 SER A CA 1
ATOM 1640 C C . SER A 1 207 ? -7.498 -3.896 2.078 1.00 56.68 210 SER A C 1
ATOM 1641 O O . SER A 1 207 ? -8.447 -3.122 2.150 1.00 81.15 210 SER A O 1
ATOM 1644 N N . TRP A 1 208 ? -6.436 -3.639 1.327 1.00 70.92 211 TRP A N 1
ATOM 1645 C CA . TRP A 1 208 ? -6.289 -2.325 0.707 1.00 53.53 211 TRP A CA 1
ATOM 1646 C C . TRP A 1 208 ? -7.424 -1.982 -0.252 1.00 48.21 211 TRP A C 1
ATOM 1647 O O . TRP A 1 208 ? -8.029 -0.918 -0.147 1.00 61.88 211 TRP A O 1
ATOM 1658 N N . GLY A 1 209 ? -7.704 -2.877 -1.192 1.00 69.98 212 GLY A N 1
ATOM 1659 C CA . GLY A 1 209 ? -8.808 -2.677 -2.112 1.00 64.99 212 GLY A CA 1
ATOM 1660 C C . GLY A 1 209 ? -10.127 -2.637 -1.367 1.00 64.22 212 GLY A C 1
ATOM 1661 O O . GLY A 1 209 ? -11.074 -1.971 -1.782 1.00 69.11 212 GLY A O 1
ATOM 1662 N N . ARG A 1 210 ? -10.176 -3.367 -0.258 1.00 56.96 213 ARG A N 1
ATOM 1663 C CA . ARG A 1 210 ? -11.334 -3.393 0.626 1.00 65.47 213 ARG A CA 1
ATOM 1664 C C . ARG A 1 210 ? -11.570 -2.029 1.271 1.00 86.49 213 ARG A C 1
ATOM 1665 O O . ARG A 1 210 ? -12.671 -1.478 1.215 1.00 78.93 213 ARG A O 1
ATOM 1673 N N . LEU A 1 211 ? -10.523 -1.500 1.896 1.00 50.90 214 LEU A N 1
ATOM 1674 C CA . LEU A 1 211 ? -10.594 -0.225 2.597 1.00 47.15 214 LEU A CA 1
ATOM 1675 C C . LEU A 1 211 ? -10.957 0.901 1.642 1.00 54.92 214 LEU A C 1
ATOM 1676 O O . LEU A 1 211 ? -11.855 1.693 1.917 1.00 71.84 214 LEU A O 1
ATOM 1681 N N . SER A 1 212 ? -10.259 0.961 0.514 1.00 43.32 215 SER A N 1
ATOM 1682 C CA . SER A 1 212 ? -10.526 1.983 -0.484 1.00 76.80 215 SER A CA 1
ATOM 1683 C C . SER A 1 212 ? -12.017 2.031 -0.760 1.00 50.82 215 SER A C 1
ATOM 1684 O O . SER A 1 212 ? -12.618 3.103 -0.799 1.00 71.61 215 SER A O 1
ATOM 1687 N N . THR A 1 213 ? -12.608 0.857 -0.938 1.00 70.25 216 THR A N 1
ATOM 1688 C CA . THR A 1 213 ? -14.045 0.736 -1.138 1.00 60.08 216 THR A CA 1
ATOM 1689 C C . THR A 1 213 ? -14.804 1.266 0.078 1.00 79.03 216 THR A C 1
ATOM 1690 O O . THR A 1 213 ? -15.701 2.105 -0.043 1.00 64.59 216 THR A O 1
ATOM 1694 N N . ALA A 1 214 ? -14.426 0.780 1.256 1.00 91.93 217 ALA A N 1
ATOM 1695 C CA . ALA A 1 214 ? -15.123 1.128 2.489 1.00 43.18 217 ALA A CA 1
ATOM 1696 C C . ALA A 1 214 ? -15.066 2.617 2.758 1.00 41.35 217 ALA A C 1
ATOM 1697 O O . ALA A 1 214 ? -16.024 3.204 3.252 1.00 51.25 217 ALA A O 1
ATOM 1699 N N . ILE A 1 215 ? -13.930 3.224 2.441 1.00 55.99 218 ILE A N 1
ATOM 1700 C CA . ILE A 1 215 ? -13.723 4.636 2.730 1.00 68.27 218 ILE A CA 1
ATOM 1701 C C . ILE A 1 215 ? -14.539 5.532 1.812 1.00 59.17 218 ILE A C 1
ATOM 1702 O O . ILE A 1 215 ? -15.153 6.501 2.263 1.00 87.46 218 ILE A O 1
ATOM 1707 N N . GLN A 1 216 ? -14.549 5.206 0.525 1.00 54.38 219 GLN A N 1
ATOM 1708 C CA . GLN A 1 216 ? -15.203 6.063 -0.458 1.00 76.93 219 GLN A CA 1
ATOM 1709 C C . GLN A 1 216 ? -16.726 5.922 -0.441 1.00 76.09 219 GLN A C 1
ATOM 1710 O O . GLN A 1 216 ? -17.443 6.856 -0.807 1.00 69.53 219 GLN A O 1
ATOM 1716 N N . GLU A 1 217 ? -17.211 4.761 -0.008 1.00 89.99 220 GLU A N 1
ATOM 1717 C CA . GLU A 1 217 ? -18.648 4.524 0.107 1.00 78.52 220 GLU A CA 1
ATOM 1718 C C . GLU A 1 217 ? -19.158 4.823 1.515 1.00 77.84 220 GLU A C 1
ATOM 1719 O O . GLU A 1 217 ? -20.343 4.660 1.810 1.00 75.30 220 GLU A O 1
ATOM 1725 N N . SER A 1 218 ? -18.250 5.268 2.377 1.00 91.65 221 SER A N 1
ATOM 1726 C CA . SER A 1 218 ? -18.589 5.594 3.755 1.00 96.84 221 SER A CA 1
ATOM 1727 C C . SER A 1 218 ? -19.506 6.801 3.815 1.00 76.55 221 SER A C 1
ATOM 1728 O O . SER A 1 218 ? -19.440 7.689 2.966 1.00 71.83 221 SER A O 1
ATOM 1731 N N . ASN A 1 219 ? -20.341 6.849 4.841 1.00 86.63 222 ASN A N 1
ATOM 1732 C CA . ASN A 1 219 ? -21.147 8.027 5.060 1.00 70.07 222 ASN A CA 1
ATOM 1733 C C . ASN A 1 219 ? -20.374 8.943 5.986 1.00 63.69 222 ASN A C 1
ATOM 1734 O O . ASN A 1 219 ? -20.179 8.642 7.163 1.00 53.89 222 ASN A O 1
ATOM 1739 N N . GLN A 1 220 ? -19.928 10.064 5.433 1.00 99.31 223 GLN A N 1
ATOM 1740 C CA . GLN A 1 220 ? -19.152 11.046 6.175 1.00 95.39 223 GLN A CA 1
ATOM 1741 C C . GLN A 1 220 ? -17.970 10.410 6.907 1.00 57.16 223 GLN A C 1
ATOM 1742 O O . GLN A 1 220 ? -17.601 10.841 7.998 1.00 84.84 223 GLN A O 1
ATOM 1748 N N . GLY A 1 221 ? -17.380 9.385 6.301 1.00 79.71 224 GLY A N 1
ATOM 1749 C CA . GLY A 1 221 ? -16.222 8.722 6.874 1.00 67.79 224 GLY A CA 1
ATOM 1750 C C . GLY A 1 221 ? -16.569 7.483 7.678 1.00 70.47 224 GLY A C 1
ATOM 1751 O O . GLY A 1 221 ? -15.691 6.705 8.050 1.00 66.20 224 GLY A O 1
ATOM 1752 N N . ALA A 1 222 ? -17.855 7.298 7.950 1.00 91.78 225 ALA A N 1
ATOM 1753 C CA . ALA A 1 222 ? -18.299 6.180 8.768 1.00 103.82 225 ALA A CA 1
ATOM 1754 C C . ALA A 1 222 ? -18.607 4.984 7.885 1.00 106.51 225 ALA A C 1
ATOM 1755 O O . ALA A 1 222 ? -19.548 5.017 7.089 1.00 122.51 225 ALA A O 1
ATOM 1757 N N . PHE A 1 223 ? -17.825 3.922 8.046 1.00 69.34 226 PHE A N 1
ATOM 1758 C CA . PHE A 1 223 ? -17.991 2.719 7.240 1.00 90.00 226 PHE A CA 1
ATOM 1759 C C . PHE A 1 223 ? -19.390 2.128 7.374 1.00 99.51 226 PHE A C 1
ATOM 1760 O O . PHE A 1 223 ? -19.877 1.908 8.483 1.00 126.60 226 PHE A O 1
ATOM 1768 N N . ALA A 1 224 ? -20.030 1.871 6.238 1.00 107.01 227 ALA A N 1
ATOM 1769 C CA . ALA A 1 224 ? -21.326 1.213 6.236 1.00 76.83 227 ALA A CA 1
ATOM 1770 C C . ALA A 1 224 ? -21.181 -0.175 6.848 1.00 81.24 227 ALA A C 1
ATOM 1771 O O . ALA A 1 224 ? -22.146 -0.745 7.355 1.00 132.89 227 ALA A O 1
ATOM 1773 N N . SER A 1 225 ? -19.966 -0.712 6.790 1.00 93.30 228 SER A N 1
ATOM 1774 C CA . SER A 1 225 ? -19.647 -1.987 7.426 1.00 122.70 228 SER A CA 1
ATOM 1775 C C . SER A 1 225 ? -18.222 -1.976 7.982 1.00 120.91 228 SER A C 1
ATOM 1776 O O . SER A 1 225 ? -17.335 -1.357 7.398 1.00 152.20 228 SER A O 1
ATOM 1779 N N . PRO A 1 226 ? -18.000 -2.673 9.109 1.00 122.75 229 PRO A N 1
ATOM 1780 C CA . PRO A 1 226 ? -16.684 -2.766 9.759 1.00 110.44 229 PRO A CA 1
ATOM 1781 C C . PRO A 1 226 ? -15.721 -3.651 8.973 1.00 119.54 229 PRO A C 1
ATOM 1782 O O . PRO A 1 226 ? -16.161 -4.421 8.122 1.00 140.43 229 PRO A O 1
ATOM 1786 N N . ILE A 1 227 ? -14.425 -3.537 9.250 1.00 95.18 230 ILE A N 1
ATOM 1787 C CA . ILE A 1 227 ? -13.428 -4.376 8.588 1.00 68.54 230 ILE A CA 1
ATOM 1788 C C . ILE A 1 227 ? -12.352 -4.848 9.562 1.00 78.88 230 ILE A C 1
ATOM 1789 O O . ILE A 1 227 ? -11.774 -4.049 10.299 1.00 86.74 230 ILE A O 1
ATOM 1794 N N . GLN A 1 228 ? -12.075 -6.146 9.546 1.00 76.88 231 GLN A N 1
ATOM 1795 C CA . GLN A 1 228 ? -11.165 -6.733 10.516 1.00 61.10 231 GLN A CA 1
ATOM 1796 C C . GLN A 1 228 ? -9.743 -6.828 10.013 1.00 70.90 231 GLN A C 1
ATOM 1797 O O . GLN A 1 228 ? -9.478 -7.402 8.962 1.00 85.33 231 GLN A O 1
ATOM 1803 N N . LEU A 1 229 ? -8.828 -6.266 10.786 1.00 65.69 232 LEU A N 1
ATOM 1804 C CA . LEU A 1 229 ? -7.414 -6.390 10.502 1.00 82.11 232 LEU A CA 1
ATOM 1805 C C . LEU A 1 229 ? -6.754 -6.936 11.745 1.00 77.91 232 LEU A C 1
ATOM 1806 O O . LEU A 1 229 ? -7.429 -7.274 12.712 1.00 73.43 232 LEU A O 1
ATOM 1811 N N . GLN A 1 230 ? -5.436 -7.032 11.723 1.00 87.91 233 GLN A N 1
ATOM 1812 C CA . GLN A 1 230 ? -4.724 -7.565 12.866 1.00 83.41 233 GLN A CA 1
ATOM 1813 C C . GLN A 1 230 ? -3.559 -6.661 13.198 1.00 111.25 233 GLN A C 1
ATOM 1814 O O . GLN A 1 230 ? -3.145 -5.844 12.376 1.00 114.86 233 GLN A O 1
ATOM 1820 N N . ARG A 1 231 ? -3.034 -6.812 14.408 1.00 84.82 234 ARG A N 1
ATOM 1821 C CA . ARG A 1 231 ? -1.842 -6.086 14.804 1.00 81.10 234 ARG A CA 1
ATOM 1822 C C . ARG A 1 231 ? -0.741 -7.118 14.961 1.00 127.42 234 ARG A C 1
ATOM 1823 O O . ARG A 1 231 ? -0.982 -8.314 14.790 1.00 96.75 234 ARG A O 1
ATOM 1831 N N . ARG A 1 232 ? 0.461 -6.664 15.288 1.00 97.04 235 ARG A N 1
ATOM 1832 C CA . ARG A 1 232 ? 1.613 -7.551 15.373 1.00 104.89 235 ARG A CA 1
ATOM 1833 C C . ARG A 1 232 ? 1.381 -8.656 16.390 1.00 132.72 235 ARG A C 1
ATOM 1834 O O . ARG A 1 232 ? 1.868 -9.775 16.232 1.00 98.77 235 ARG A O 1
ATOM 1842 N N . ASN A 1 233 ? 0.626 -8.331 17.433 1.00 120.93 236 ASN A N 1
ATOM 1843 C CA . ASN A 1 233 ? 0.238 -9.308 18.438 1.00 130.62 236 ASN A CA 1
ATOM 1844 C C . ASN A 1 233 ? -0.664 -10.364 17.818 1.00 129.24 236 ASN A C 1
ATOM 1845 O O . ASN A 1 233 ? -1.000 -11.363 18.453 1.00 129.25 236 ASN A O 1
ATOM 1850 N N . GLY A 1 234 ? -1.063 -10.122 16.573 1.00 99.71 237 GLY A N 1
ATOM 1851 C CA . GLY A 1 234 ? -1.941 -11.025 15.857 1.00 90.01 237 GLY A CA 1
ATOM 1852 C C . GLY A 1 234 ? -3.391 -10.763 16.198 1.00 127.72 237 GLY A C 1
ATOM 1853 O O . GLY A 1 234 ? -4.296 -11.190 15.483 1.00 106.20 237 GLY A O 1
ATOM 1854 N N . SER A 1 235 ? -3.612 -10.045 17.293 1.00 137.68 238 SER A N 1
ATOM 1855 C CA . SER A 1 235 ? -4.965 -9.774 17.750 1.00 117.36 238 SER A CA 1
ATOM 1856 C C . SER A 1 235 ? -5.778 -9.103 16.649 1.00 125.74 238 SER A C 1
ATOM 1857 O O . SER A 1 235 ? -5.336 -8.134 16.026 1.00 130.12 238 SER A O 1
ATOM 1860 N N . LYS A 1 236 ? -6.949 -9.669 16.384 1.00 106.47 239 LYS A N 1
ATOM 1861 C CA . LYS A 1 236 ? -7.915 -9.076 15.473 1.00 94.19 239 LYS A CA 1
ATOM 1862 C C . LYS A 1 236 ? -8.647 -7.897 16.110 1.00 103.62 239 LYS A C 1
ATOM 1863 O O . LYS A 1 236 ? -8.708 -7.772 17.334 1.00 94.22 239 LYS A O 1
ATOM 1869 N N . PHE A 1 237 ? -9.224 -7.054 15.261 1.00 155.88 240 PHE A N 1
ATOM 1870 C CA . PHE A 1 237 ? -9.988 -5.892 15.696 1.00 115.07 240 PHE A CA 1
ATOM 1871 C C . PHE A 1 237 ? -10.557 -5.227 14.457 1.00 72.07 240 PHE A C 1
ATOM 1872 O O . PHE A 1 237 ? -10.086 -5.464 13.346 1.00 117.97 240 PHE A O 1
ATOM 1880 N N . SER A 1 238 ? -11.558 -4.378 14.645 1.00 104.39 241 SER A N 1
ATOM 1881 C CA . SER A 1 238 ? -12.272 -3.817 13.506 1.00 142.76 241 SER A CA 1
ATOM 1882 C C . SER A 1 238 ? -12.110 -2.307 13.389 1.00 115.22 241 SER A C 1
ATOM 1883 O O . SER A 1 238 ? -11.905 -1.612 14.389 1.00 100.80 241 SER A O 1
ATOM 1886 N N . VAL A 1 239 ? -12.199 -1.812 12.157 1.00 69.10 242 VAL A N 1
ATOM 1887 C CA . VAL A 1 239 ? -12.193 -0.379 11.899 1.00 76.27 242 VAL A CA 1
ATOM 1888 C C . VAL A 1 239 ? -13.570 0.067 11.405 1.00 89.72 242 VAL A C 1
ATOM 1889 O O . VAL A 1 239 ? -14.061 -0.409 10.381 1.00 76.19 242 VAL A O 1
ATOM 1893 N N . TYR A 1 240 ? -14.208 0.952 12.164 1.00 103.52 243 TYR A N 1
ATOM 1894 C CA . TYR A 1 240 ? -15.525 1.471 11.805 1.00 98.20 243 TYR A CA 1
ATOM 1895 C C . TYR A 1 240 ? -15.443 2.820 11.090 1.00 56.90 243 TYR A C 1
ATOM 1896 O O . TYR A 1 240 ? -16.461 3.372 10.673 1.00 134.72 243 TYR A O 1
ATOM 1905 N N . ASP A 1 241 ? -14.231 3.342 10.935 1.00 60.97 244 ASP A N 1
ATOM 1906 C CA . ASP A 1 241 ? -14.064 4.725 10.512 1.00 47.58 244 ASP A CA 1
ATOM 1907 C C . ASP A 1 241 ? -12.764 4.957 9.747 1.00 61.41 244 ASP A C 1
ATOM 1908 O O . ASP A 1 241 ? -11.798 4.209 9.902 1.00 72.28 244 ASP A O 1
ATOM 1913 N N . VAL A 1 242 ? -12.755 6.007 8.930 1.00 65.06 245 VAL A N 1
ATOM 1914 C CA . VAL A 1 242 ? -11.614 6.352 8.085 1.00 66.43 245 VAL A CA 1
ATOM 1915 C C . VAL A 1 242 ? -10.469 6.948 8.900 1.00 60.48 245 VAL A C 1
ATOM 1916 O O . VAL A 1 242 ? -9.302 6.893 8.497 1.00 56.87 245 VAL A O 1
ATOM 1920 N N . SER A 1 243 ? -10.823 7.498 10.057 1.00 96.49 246 SER A N 1
ATOM 1921 C CA . SER A 1 243 ? -9.901 8.237 10.918 1.00 66.64 246 SER A CA 1
ATOM 1922 C C . SER A 1 243 ? -8.569 7.531 11.151 1.00 93.78 246 SER A C 1
ATOM 1923 O O . SER A 1 243 ? -7.513 8.027 10.754 1.00 130.90 246 SER A O 1
ATOM 1926 N N . ILE A 1 244 ? -8.627 6.377 11.804 1.00 59.52 247 ILE A N 1
ATOM 1927 C CA . ILE A 1 244 ? -7.430 5.625 12.147 1.00 64.93 247 ILE A CA 1
ATOM 1928 C C . ILE A 1 244 ? -6.508 5.440 10.950 1.00 67.06 247 ILE A C 1
ATOM 1929 O O . ILE A 1 244 ? -5.286 5.392 11.099 1.00 150.42 247 ILE A O 1
ATOM 1934 N N . LEU A 1 245 ? -7.100 5.325 9.768 1.00 66.34 248 LEU A N 1
ATOM 1935 C CA . LEU A 1 245 ? -6.373 4.897 8.580 1.00 53.66 248 LEU A CA 1
ATOM 1936 C C . LEU A 1 245 ? -5.609 6.018 7.895 1.00 69.97 248 LEU A C 1
ATOM 1937 O O . LEU A 1 245 ? -4.831 5.769 6.975 1.00 81.64 248 LEU A O 1
ATOM 1942 N N . ILE A 1 246 ? -5.830 7.248 8.337 1.00 63.22 249 ILE A N 1
ATOM 1943 C CA . ILE A 1 246 ? -5.201 8.392 7.693 1.00 70.96 249 ILE A CA 1
ATOM 1944 C C . ILE A 1 246 ? -3.679 8.393 7.856 1.00 65.04 249 ILE A C 1
ATOM 1945 O O . ILE A 1 246 ? -2.950 8.644 6.893 1.00 85.72 249 ILE A O 1
ATOM 1950 N N . PRO A 1 247 ? -3.192 8.115 9.073 1.00 49.43 250 PRO A N 1
ATOM 1951 C CA . PRO A 1 247 ? -1.753 7.919 9.268 1.00 86.59 250 PRO A CA 1
ATOM 1952 C C . PRO A 1 247 ? -1.268 6.635 8.603 1.00 55.67 250 PRO A C 1
ATOM 1953 O O . PRO A 1 247 ? -0.068 6.455 8.400 1.00 74.58 250 PRO A O 1
ATOM 1957 N N . ILE A 1 248 ? -2.202 5.748 8.277 1.00 65.10 251 ILE A N 1
ATOM 1958 C CA . ILE A 1 248 ? -1.865 4.443 7.714 1.00 58.47 251 ILE A CA 1
ATOM 1959 C C . ILE A 1 248 ? -1.888 4.409 6.185 1.00 65.28 251 ILE A C 1
ATOM 1960 O O . ILE A 1 248 ? -0.858 4.204 5.544 1.00 64.85 251 ILE A O 1
ATOM 1965 N N . ILE A 1 249 ? -3.070 4.599 5.609 1.00 60.95 252 ILE A N 1
ATOM 1966 C CA . ILE A 1 249 ? -3.246 4.474 4.166 1.00 85.69 252 ILE A CA 1
ATOM 1967 C C . ILE A 1 249 ? -2.960 5.779 3.417 1.00 80.14 252 ILE A C 1
ATOM 1968 O O . ILE A 1 249 ? -3.419 6.856 3.808 1.00 54.57 252 ILE A O 1
ATOM 1973 N N . ALA A 1 250 ? -2.190 5.661 2.340 1.00 78.33 253 ALA A N 1
ATOM 1974 C CA . ALA A 1 250 ? -1.747 6.805 1.557 1.00 50.36 253 ALA A CA 1
ATOM 1975 C C . ALA A 1 250 ? -2.651 7.019 0.351 1.00 58.87 253 ALA A C 1
ATOM 1976 O O . ALA A 1 250 ? -3.272 8.072 0.207 1.00 66.28 253 ALA A O 1
ATOM 1978 N N . LEU A 1 251 ? -2.683 6.026 -0.534 1.00 65.87 254 LEU A N 1
ATOM 1979 C CA . LEU A 1 251 ? -3.470 6.094 -1.760 1.00 51.43 254 LEU A CA 1
ATOM 1980 C C . LEU A 1 251 ? -4.631 5.105 -1.763 1.00 54.86 254 LEU A C 1
ATOM 1981 O O . LEU A 1 251 ? -4.533 4.022 -1.185 1.00 53.88 254 LEU A O 1
ATOM 1986 N N . MET A 1 252 ? -5.718 5.478 -2.436 1.00 59.23 255 MET A N 1
ATOM 1987 C CA . MET A 1 252 ? -6.880 4.607 -2.596 1.00 57.22 255 MET A CA 1
ATOM 1988 C C . MET A 1 252 ? -7.155 4.351 -4.068 1.00 52.17 255 MET A C 1
ATOM 1989 O O . MET A 1 252 ? -7.082 5.269 -4.887 1.00 54.09 255 MET A O 1
ATOM 1994 N N . VAL A 1 253 ? -7.467 3.105 -4.407 1.00 80.23 256 VAL A N 1
ATOM 1995 C CA . VAL A 1 253 ? -7.934 2.798 -5.754 1.00 75.45 256 VAL A CA 1
ATOM 1996 C C . VAL A 1 253 ? -9.250 3.537 -5.971 1.00 70.14 256 VAL A C 1
ATOM 1997 O O . VAL A 1 253 ? -10.107 3.550 -5.084 1.00 85.08 256 VAL A O 1
ATOM 2001 N N . TYR A 1 254 ? -9.405 4.178 -7.126 1.00 72.88 257 TYR A N 1
ATOM 2002 C CA . TYR A 1 254 ? -10.656 4.870 -7.411 1.00 64.71 257 TYR A CA 1
ATOM 2003 C C . TYR A 1 254 ? -11.791 3.863 -7.347 1.00 60.53 257 TYR A C 1
ATOM 2004 O O . TYR A 1 254 ? -11.746 2.805 -7.970 1.00 72.36 257 TYR A O 1
ATOM 2013 N N . ARG A 1 255 ? -12.815 4.208 -6.583 1.00 90.78 258 ARG A N 1
ATOM 2014 C CA . ARG A 1 255 ? -13.949 3.328 -6.382 1.00 48.28 258 ARG A CA 1
ATOM 2015 C C . ARG A 1 255 ? -15.194 4.029 -6.897 1.00 79.42 258 ARG A C 1
ATOM 2016 O O . ARG A 1 255 ? -15.847 3.560 -7.827 1.00 118.89 258 ARG A O 1
ATOM 2024 N N . CYS A 1 256 ? -15.519 5.158 -6.281 1.00 65.71 259 CYS A N 1
ATOM 2025 C CA . CYS A 1 256 ? -16.649 5.956 -6.703 1.00 53.65 259 CYS A CA 1
ATOM 2026 C C . CYS A 1 256 ? -16.211 7.393 -6.879 1.00 74.19 259 CYS A C 1
ATOM 2027 O O . CYS A 1 256 ? -15.059 7.738 -6.628 1.00 65.28 259 CYS A O 1
ATOM 2030 N N . ALA A 1 257 ? -17.151 8.232 -7.296 1.00 86.12 260 ALA A N 1
ATOM 2031 C CA . ALA A 1 257 ? -16.933 9.669 -7.362 1.00 79.45 260 ALA A CA 1
ATOM 2032 C C . ALA A 1 257 ? -17.298 10.310 -6.022 1.00 98.94 260 ALA A C 1
ATOM 2033 O O . ALA A 1 257 ? -18.102 9.762 -5.266 1.00 88.55 260 ALA A O 1
ATOM 2035 N N . PRO A 1 258 ? -16.699 11.472 -5.722 1.00 90.97 261 PRO A N 1
ATOM 2036 C CA . PRO A 1 258 ? -16.909 12.186 -4.453 1.00 95.84 261 PRO A CA 1
ATOM 2037 C C . PRO A 1 258 ? -18.334 12.711 -4.258 1.00 72.81 261 PRO A C 1
ATOM 2038 O O . PRO A 1 258 ? -18.928 13.218 -5.208 1.00 122.52 261 PRO A O 1
ATOM 2042 N N . PRO A 1 259 ? -18.874 12.579 -3.033 1.00 91.34 262 PRO A N 1
ATOM 2043 C CA . PRO A 1 259 ? -20.172 13.108 -2.580 1.00 118.55 262 PRO A CA 1
ATOM 2044 C C . PRO A 1 259 ? -20.195 14.646 -2.500 1.00 102.02 262 PRO A C 1
ATOM 2045 O O . PRO A 1 259 ? -19.192 15.272 -2.846 1.00 82.47 262 PRO A O 1
ATOM 2049 N N . PRO A 1 260 ? -21.322 15.243 -2.054 1.00 123.97 263 PRO A N 1
ATOM 2050 C CA . PRO A 1 260 ? -21.514 16.698 -1.968 1.00 138.36 263 PRO A CA 1
ATOM 2051 C C . PRO A 1 260 ? -20.251 17.486 -1.628 1.00 147.12 263 PRO A C 1
ATOM 2052 O O . PRO A 1 260 ? -20.376 18.635 -1.196 1.00 110.97 263 PRO A O 1
ATOM 2056 N N . VAL B 2 1 ? -1.240 -30.025 -16.153 1.00 67.50 2 VAL B N 1
ATOM 2057 C CA . VAL B 2 1 ? -2.242 -30.295 -17.181 1.00 131.50 2 VAL B CA 1
ATOM 2058 C C . VAL B 2 1 ? -1.759 -31.367 -18.150 1.00 103.48 2 VAL B C 1
ATOM 2059 O O . VAL B 2 1 ? -0.575 -31.437 -18.474 1.00 87.38 2 VAL B O 1
ATOM 2063 N N . GLN B 2 2 ? -2.686 -32.203 -18.605 1.00 110.71 3 GLN B N 1
ATOM 2064 C CA . GLN B 2 2 ? -2.363 -33.293 -19.518 1.00 103.00 3 GLN B CA 1
ATOM 2065 C C . GLN B 2 2 ? -3.008 -33.084 -20.888 1.00 90.79 3 GLN B C 1
ATOM 2066 O O . GLN B 2 2 ? -4.116 -32.556 -20.994 1.00 60.68 3 GLN B O 1
ATOM 2072 N N . LEU B 2 3 ? -2.302 -33.503 -21.932 1.00 86.26 4 LEU B N 1
ATOM 2073 C CA . LEU B 2 3 ? -2.742 -33.274 -23.301 1.00 72.36 4 LEU B CA 1
ATOM 2074 C C . LEU B 2 3 ? -3.109 -34.566 -24.024 1.00 79.61 4 LEU B C 1
ATOM 2075 O O . LEU B 2 3 ? -2.479 -35.607 -23.825 1.00 95.78 4 LEU B O 1
ATOM 2080 N N . VAL B 2 4 ? -4.132 -34.481 -24.869 1.00 77.08 5 VAL B N 1
ATOM 2081 C CA . VAL B 2 4 ? -4.530 -35.587 -25.733 1.00 100.19 5 VAL B CA 1
ATOM 2082 C C . VAL B 2 4 ? -4.732 -35.074 -27.154 1.00 77.34 5 VAL B C 1
ATOM 2083 O O . VAL B 2 4 ? -5.406 -34.067 -27.366 1.00 97.40 5 VAL B O 1
ATOM 2087 N N . GLU B 2 5 ? -4.148 -35.767 -28.125 1.00 63.08 6 GLU B N 1
ATOM 2088 C CA . GLU B 2 5 ? -4.231 -35.350 -29.521 1.00 83.81 6 GLU B CA 1
ATOM 2089 C C . GLU B 2 5 ? -5.159 -36.235 -30.350 1.00 96.93 6 GLU B C 1
ATOM 2090 O O . GLU B 2 5 ? -5.269 -37.438 -30.118 1.00 99.27 6 GLU B O 1
ATOM 2096 N N . THR B 2 6 ? -5.815 -35.627 -31.329 1.00 119.70 7 THR B N 1
ATOM 2097 C CA . THR B 2 6 ? -6.770 -36.332 -32.165 1.00 81.98 7 THR B CA 1
ATOM 2098 C C . THR B 2 6 ? -6.472 -36.048 -33.627 1.00 85.03 7 THR B C 1
ATOM 2099 O O . THR B 2 6 ? -5.706 -35.140 -33.946 1.00 111.15 7 THR B O 1
ATOM 2103 N N . GLY B 2 7 ? -7.082 -36.826 -34.512 1.00 144.62 8 GLY B N 1
ATOM 2104 C CA . GLY B 2 7 ? -6.841 -36.687 -35.934 1.00 83.65 8 GLY B CA 1
ATOM 2105 C C . GLY B 2 7 ? -5.558 -37.387 -36.316 1.00 72.81 8 GLY B C 1
ATOM 2106 O O . GLY B 2 7 ? -4.904 -38.012 -35.481 1.00 85.43 8 GLY B O 1
ATOM 2107 N N . GLY B 2 8 ? -5.195 -37.286 -37.585 1.00 60.47 9 GLY B N 1
ATOM 2108 C CA . GLY B 2 8 ? -3.996 -37.932 -38.077 1.00 81.36 9 GLY B CA 1
ATOM 2109 C C . GLY B 2 8 ? -4.305 -39.305 -38.635 1.00 86.92 9 GLY B C 1
ATOM 2110 O O . GLY B 2 8 ? -5.180 -40.012 -38.131 1.00 127.32 9 GLY B O 1
ATOM 2111 N N . GLY B 2 9 ? -3.570 -39.686 -39.673 1.00 106.41 10 GLY B N 1
ATOM 2112 C CA . GLY B 2 9 ? -3.802 -40.940 -40.360 1.00 98.06 10 GLY B CA 1
ATOM 2113 C C . GLY B 2 9 ? -3.427 -40.834 -41.824 1.00 99.39 10 GLY B C 1
ATOM 2114 O O . GLY B 2 9 ? -2.675 -39.945 -42.221 1.00 85.22 10 GLY B O 1
ATOM 2115 N N . THR B 2 10 ? -3.966 -41.744 -42.628 1.00 125.96 11 THR B N 1
ATOM 2116 C CA . THR B 2 10 ? -3.687 -41.790 -44.058 1.00 114.29 11 THR B CA 1
ATOM 2117 C C . THR B 2 10 ? -4.347 -40.643 -44.822 1.00 95.58 11 THR B C 1
ATOM 2118 O O . THR B 2 10 ? -5.559 -40.445 -44.736 1.00 114.40 11 THR B O 1
ATOM 2122 N N . VAL B 2 11 ? -3.541 -39.898 -45.574 1.00 103.63 12 VAL B N 1
ATOM 2123 C CA . VAL B 2 11 ? -4.039 -38.841 -46.454 1.00 60.58 12 VAL B CA 1
ATOM 2124 C C . VAL B 2 11 ? -3.321 -38.948 -47.798 1.00 105.61 12 VAL B C 1
ATOM 2125 O O . VAL B 2 11 ? -2.277 -39.589 -47.890 1.00 162.22 12 VAL B O 1
ATOM 2129 N N . GLN B 2 12 ? -3.865 -38.322 -48.837 1.00 87.90 13 GLN B N 1
ATOM 2130 C CA . GLN B 2 12 ? -3.247 -38.397 -50.160 1.00 101.70 13 GLN B CA 1
ATOM 2131 C C . GLN B 2 12 ? -2.802 -37.016 -50.605 1.00 68.27 13 GLN B C 1
ATOM 2132 O O . GLN B 2 12 ? -3.264 -36.008 -50.072 1.00 82.96 13 GLN B O 1
ATOM 2138 N N . THR B 2 13 ? -1.886 -36.976 -51.565 1.00 72.01 14 THR B N 1
ATOM 2139 C CA . THR B 2 13 ? -1.262 -35.726 -51.979 1.00 88.23 14 THR B CA 1
ATOM 2140 C C . THR B 2 13 ? -2.296 -34.642 -52.286 1.00 54.12 14 THR B C 1
ATOM 2141 O O . THR B 2 13 ? -3.246 -34.870 -53.032 1.00 154.64 14 THR B O 1
ATOM 2145 N N . GLY B 2 14 ? -2.103 -33.466 -51.695 1.00 68.08 15 GLY B N 1
ATOM 2146 C CA . GLY B 2 14 ? -2.967 -32.323 -51.932 1.00 50.15 15 GLY B CA 1
ATOM 2147 C C . GLY B 2 14 ? -4.226 -32.284 -51.083 1.00 60.12 15 GLY B C 1
ATOM 2148 O O . GLY B 2 14 ? -5.108 -31.458 -51.313 1.00 53.45 15 GLY B O 1
ATOM 2149 N N . GLY B 2 15 ? -4.309 -33.174 -50.097 1.00 77.06 16 GLY B N 1
ATOM 2150 C CA . GLY B 2 15 ? -5.493 -33.296 -49.261 1.00 57.34 16 GLY B CA 1
ATOM 2151 C C . GLY B 2 15 ? -5.463 -32.472 -47.987 1.00 71.93 16 GLY B C 1
ATOM 2152 O O . GLY B 2 15 ? -4.550 -31.676 -47.769 1.00 133.54 16 GLY B O 1
ATOM 2153 N N . SER B 2 16 ? -6.470 -32.668 -47.140 1.00 96.17 17 SER B N 1
ATOM 2154 C CA . SER B 2 16 ? -6.586 -31.913 -45.895 1.00 75.75 17 SER B CA 1
ATOM 2155 C C . SER B 2 16 ? -6.907 -32.802 -44.694 1.00 103.62 17 SER B C 1
ATOM 2156 O O . SER B 2 16 ? -7.600 -33.814 -44.818 1.00 120.46 17 SER B O 1
ATOM 2159 N N . LEU B 2 17 ? -6.396 -32.412 -43.531 1.00 105.70 18 LEU B N 1
ATOM 2160 C CA . LEU B 2 17 ? -6.714 -33.081 -42.277 1.00 70.52 18 LEU B CA 1
ATOM 2161 C C . LEU B 2 17 ? -6.612 -32.057 -41.153 1.00 69.24 18 LEU B C 1
ATOM 2162 O O . LEU B 2 17 ? -5.892 -31.068 -41.275 1.00 103.71 18 LEU B O 1
ATOM 2167 N N . ARG B 2 18 ? -7.335 -32.275 -40.062 1.00 124.64 19 ARG B N 1
ATOM 2168 C CA . ARG B 2 18 ? -7.285 -31.332 -38.951 1.00 70.94 19 ARG B CA 1
ATOM 2169 C C . ARG B 2 18 ? -6.908 -31.998 -37.636 1.00 76.62 19 ARG B C 1
ATOM 2170 O O . ARG B 2 18 ? -7.647 -32.831 -37.110 1.00 67.62 19 ARG B O 1
ATOM 2178 N N . LEU B 2 19 ? -5.747 -31.621 -37.114 1.00 63.15 20 LEU B N 1
ATOM 2179 C CA . LEU B 2 19 ? -5.299 -32.112 -35.826 1.00 65.54 20 LEU B CA 1
ATOM 2180 C C . LEU B 2 19 ? -5.806 -31.200 -34.719 1.00 71.58 20 LEU B C 1
ATOM 2181 O O . LEU B 2 19 ? -5.878 -29.983 -34.888 1.00 73.69 20 LEU B O 1
ATOM 2186 N N . SER B 2 20 ? -6.169 -31.793 -33.588 1.00 89.25 21 SER B N 1
ATOM 2187 C CA . SER B 2 20 ? -6.607 -31.020 -32.435 1.00 99.38 21 SER B CA 1
ATOM 2188 C C . SER B 2 20 ? -6.004 -31.598 -31.172 1.00 61.95 21 SER B C 1
ATOM 2189 O O . SER B 2 20 ? -5.670 -32.780 -31.119 1.00 76.86 21 SER B O 1
ATOM 2192 N N . CYS B 2 21 ? -5.846 -30.753 -30.163 1.00 92.79 22 CYS B N 1
ATOM 2193 C CA . CYS B 2 21 ? -5.335 -31.206 -28.879 1.00 125.37 22 CYS B CA 1
ATOM 2194 C C . CYS B 2 21 ? -6.168 -30.641 -27.738 1.00 120.10 22 CYS B C 1
ATOM 2195 O O . CYS B 2 21 ? -6.228 -29.429 -27.543 1.00 125.46 22 CYS B O 1
ATOM 2198 N N . SER B 2 22 ? -6.807 -31.530 -26.986 1.00 127.97 23 SER B N 1
ATOM 2199 C CA . SER B 2 22 ? -7.652 -31.124 -25.874 1.00 93.73 23 SER B CA 1
ATOM 2200 C C . SER B 2 22 ? -6.906 -31.245 -24.553 1.00 65.69 23 SER B C 1
ATOM 2201 O O . SER B 2 22 ? -6.343 -32.293 -24.238 1.00 63.28 23 SER B O 1
ATOM 2204 N N . ALA B 2 23 ? -6.893 -30.160 -23.789 1.00 82.88 24 ALA B N 1
ATOM 2205 C CA . ALA B 2 23 ? -6.246 -30.153 -22.486 1.00 92.10 24 ALA B CA 1
ATOM 2206 C C . ALA B 2 23 ? -7.297 -30.226 -21.399 1.00 75.60 24 ALA B C 1
ATOM 2207 O O . ALA B 2 23 ? -8.228 -29.422 -21.367 1.00 78.94 24 ALA B O 1
ATOM 2209 N N . SER B 2 24 ? -7.156 -31.205 -20.516 1.00 55.09 25 SER B N 1
ATOM 2210 C CA . SER B 2 24 ? -8.054 -31.309 -19.382 1.00 53.56 25 SER B CA 1
ATOM 2211 C C . SER B 2 24 ? -7.338 -30.797 -18.140 1.00 144.87 25 SER B C 1
ATOM 2212 O O . SER B 2 24 ? -6.231 -31.238 -17.824 1.00 59.38 25 SER B O 1
ATOM 2215 N N . GLY B 2 25 ? -7.970 -29.852 -17.451 1.00 145.98 26 GLY B N 1
ATOM 2216 C CA . GLY B 2 25 ? -7.399 -29.262 -16.255 1.00 104.80 26 GLY B CA 1
ATOM 2217 C C . GLY B 2 25 ? -6.203 -28.376 -16.543 1.00 113.58 26 GLY B C 1
ATOM 2218 O O . GLY B 2 25 ? -5.994 -27.935 -17.677 1.00 93.67 26 GLY B O 1
ATOM 2219 N N . GLY B 2 26 ? -5.416 -28.114 -15.504 1.00 94.73 27 GLY B N 1
ATOM 2220 C CA . GLY B 2 26 ? -4.243 -27.271 -15.625 1.00 105.85 27 GLY B CA 1
ATOM 2221 C C . GLY B 2 26 ? -4.556 -25.825 -15.969 1.00 138.91 27 GLY B C 1
ATOM 2222 O O . GLY B 2 26 ? -5.686 -25.362 -15.817 1.00 115.57 27 GLY B O 1
ATOM 2223 N N . SER B 2 27 ? -3.538 -25.117 -16.446 1.00 161.56 28 SER B N 1
ATOM 2224 C CA . SER B 2 27 ? -3.630 -23.686 -16.724 1.00 132.19 28 SER B CA 1
ATOM 2225 C C . SER B 2 27 ? -4.061 -23.367 -18.154 1.00 155.84 28 SER B C 1
ATOM 2226 O O . SER B 2 27 ? -4.043 -22.205 -18.560 1.00 139.78 28 SER B O 1
ATOM 2229 N N . PHE B 2 28 ? -4.449 -24.390 -18.912 1.00 137.48 29 PHE B N 1
ATOM 2230 C CA . PHE B 2 28 ? -4.713 -24.218 -20.336 1.00 69.96 29 PHE B CA 1
ATOM 2231 C C . PHE B 2 28 ? -5.636 -23.035 -20.560 1.00 78.38 29 PHE B C 1
ATOM 2232 O O . PHE B 2 28 ? -6.529 -22.774 -19.757 1.00 165.11 29 PHE B O 1
ATOM 2240 N N . SER B 2 29 ? -5.393 -22.325 -21.656 1.00 67.97 30 SER B N 1
ATOM 2241 C CA . SER B 2 29 ? -6.079 -21.077 -21.996 1.00 75.87 30 SER B CA 1
ATOM 2242 C C . SER B 2 29 ? -5.423 -19.869 -21.336 1.00 55.56 30 SER B C 1
ATOM 2243 O O . SER B 2 29 ? -5.701 -18.729 -21.701 1.00 65.13 30 SER B O 1
ATOM 2246 N N . ARG B 2 30 ? -4.569 -20.116 -20.352 1.00 77.89 31 ARG B N 1
ATOM 2247 C CA . ARG B 2 30 ? -3.575 -19.128 -19.949 1.00 69.28 31 ARG B CA 1
ATOM 2248 C C . ARG B 2 30 ? -2.216 -19.484 -20.545 1.00 78.76 31 ARG B C 1
ATOM 2249 O O . ARG B 2 30 ? -1.227 -18.790 -20.314 1.00 68.83 31 ARG B O 1
ATOM 2257 N N . ASN B 2 31 ? -2.182 -20.572 -21.313 1.00 96.03 32 ASN B N 1
ATOM 2258 C CA . ASN B 2 31 ? -0.928 -21.143 -21.799 1.00 87.93 32 ASN B CA 1
ATOM 2259 C C . ASN B 2 31 ? -0.682 -20.971 -23.291 1.00 47.52 32 ASN B C 1
ATOM 2260 O O . ASN B 2 31 ? -1.604 -21.035 -24.104 1.00 57.06 32 ASN B O 1
ATOM 2265 N N . ALA B 2 32 ? 0.585 -20.776 -23.641 1.00 76.50 33 ALA B N 1
ATOM 2266 C CA . ALA B 2 32 ? 1.010 -20.822 -25.030 1.00 54.79 33 ALA B CA 1
ATOM 2267 C C . ALA B 2 32 ? 1.076 -22.277 -25.470 1.00 108.31 33 ALA B C 1
ATOM 2268 O O . ALA B 2 32 ? 1.524 -23.148 -24.721 1.00 73.23 33 ALA B O 1
ATOM 2270 N N . MET B 2 33 ? 0.613 -22.538 -26.684 1.00 54.49 34 MET B N 1
ATOM 2271 C CA . MET B 2 33 ? 0.666 -23.874 -27.242 1.00 39.30 34 MET B CA 1
ATOM 2272 C C . MET B 2 33 ? 1.545 -23.833 -28.475 1.00 50.06 34 MET B C 1
ATOM 2273 O O . MET B 2 33 ? 1.734 -22.779 -29.080 1.00 61.38 34 MET B O 1
ATOM 2278 N N . GLY B 2 34 ? 2.102 -24.978 -28.839 1.00 71.79 35 GLY B N 1
ATOM 2279 C CA . GLY B 2 34 ? 2.871 -25.067 -30.063 1.00 60.90 35 GLY B CA 1
ATOM 2280 C C . GLY B 2 34 ? 2.885 -26.468 -30.625 1.00 63.67 35 GLY B C 1
ATOM 2281 O O . GLY B 2 34 ? 2.772 -27.452 -29.889 1.00 66.24 35 GLY B O 1
ATOM 2282 N N . TRP B 2 35 ? 3.057 -26.553 -31.938 1.00 73.26 36 TRP B N 1
ATOM 2283 C CA . TRP B 2 35 ? 3.046 -27.830 -32.623 1.00 65.19 36 TRP B CA 1
ATOM 2284 C C . TRP B 2 35 ? 4.423 -28.143 -33.190 1.00 68.48 36 TRP B C 1
ATOM 2285 O O . TRP B 2 35 ? 5.051 -27.288 -33.819 1.00 59.88 36 TRP B O 1
ATOM 2296 N N . PHE B 2 36 ? 4.888 -29.368 -32.951 1.00 78.29 37 PHE B N 1
ATOM 2297 C CA . PHE B 2 36 ? 6.153 -29.843 -33.503 1.00 83.67 37 PHE B CA 1
ATOM 2298 C C . PHE B 2 36 ? 5.954 -31.192 -34.180 1.00 68.16 37 PHE B C 1
ATOM 2299 O O . PHE B 2 36 ? 5.010 -31.919 -33.867 1.00 88.63 37 PHE B O 1
ATOM 2307 N N . ARG B 2 37 ? 6.840 -31.522 -35.114 1.00 51.35 38 ARG B N 1
ATOM 2308 C CA . ARG B 2 37 ? 6.752 -32.795 -35.823 1.00 102.89 38 ARG B CA 1
ATOM 2309 C C . ARG B 2 37 ? 8.134 -33.382 -36.071 1.00 96.29 38 ARG B C 1
ATOM 2310 O O . ARG B 2 37 ? 9.128 -32.656 -36.112 1.00 94.77 38 ARG B O 1
ATOM 2318 N N . GLN B 2 38 ? 8.199 -34.701 -36.209 1.00 79.84 39 GLN B N 1
ATOM 2319 C CA . GLN B 2 38 ? 9.424 -35.346 -36.654 1.00 104.38 39 GLN B CA 1
ATOM 2320 C C . GLN B 2 38 ? 9.147 -36.538 -37.563 1.00 136.05 39 GLN B C 1
ATOM 2321 O O . GLN B 2 38 ? 8.330 -37.404 -37.240 1.00 75.28 39 GLN B O 1
ATOM 2327 N N . ALA B 2 39 ? 9.833 -36.576 -38.700 1.00 123.28 40 ALA B N 1
ATOM 2328 C CA . ALA B 2 39 ? 9.820 -37.751 -39.556 1.00 75.53 40 ALA B CA 1
ATOM 2329 C C . ALA B 2 39 ? 10.958 -38.652 -39.111 1.00 65.02 40 ALA B C 1
ATOM 2330 O O . ALA B 2 39 ? 11.927 -38.180 -38.518 1.00 83.87 40 ALA B O 1
ATOM 2332 N N . PRO B 2 40 ? 10.842 -39.957 -39.377 1.00 65.28 41 PRO B N 1
ATOM 2333 C CA . PRO B 2 40 ? 11.908 -40.891 -39.000 1.00 72.00 41 PRO B CA 1
ATOM 2334 C C . PRO B 2 40 ? 13.186 -40.639 -39.795 1.00 100.43 41 PRO B C 1
ATOM 2335 O O . PRO B 2 40 ? 13.139 -40.542 -41.023 1.00 77.45 41 PRO B O 1
ATOM 2339 N N . GLY B 2 41 ? 14.315 -40.549 -39.097 1.00 89.52 42 GLY B N 1
ATOM 2340 C CA . GLY B 2 41 ? 15.589 -40.271 -39.736 1.00 117.45 42 GLY B CA 1
ATOM 2341 C C . GLY B 2 41 ? 15.672 -38.851 -40.259 1.00 75.72 42 GLY B C 1
ATOM 2342 O O . GLY B 2 41 ? 16.613 -38.486 -40.964 1.00 75.69 42 GLY B O 1
ATOM 2343 N N . LYS B 2 42 ? 14.677 -38.043 -39.915 1.00 109.05 43 LYS B N 1
ATOM 2344 C CA . LYS B 2 42 ? 14.661 -36.651 -40.331 1.00 91.66 43 LYS B CA 1
ATOM 2345 C C . LYS B 2 42 ? 14.654 -35.757 -39.104 1.00 103.71 43 LYS B C 1
ATOM 2346 O O . LYS B 2 42 ? 14.316 -36.200 -38.005 1.00 106.22 43 LYS B O 1
ATOM 2352 N N . GLU B 2 43 ? 15.047 -34.503 -39.294 1.00 92.89 44 GLU B N 1
ATOM 2353 C CA . GLU B 2 43 ? 15.173 -33.563 -38.188 1.00 108.86 44 GLU B CA 1
ATOM 2354 C C . GLU B 2 43 ? 13.828 -33.210 -37.550 1.00 110.20 44 GLU B C 1
ATOM 2355 O O . GLU B 2 43 ? 12.792 -33.219 -38.218 1.00 94.55 44 GLU B O 1
ATOM 2361 N N . ARG B 2 44 ? 13.853 -32.917 -36.252 1.00 65.39 45 ARG B N 1
ATOM 2362 C CA . ARG B 2 44 ? 12.674 -32.405 -35.563 1.00 94.84 45 ARG B CA 1
ATOM 2363 C C . ARG B 2 44 ? 12.428 -30.980 -36.034 1.00 77.81 45 ARG B C 1
ATOM 2364 O O . ARG B 2 44 ? 13.367 -30.192 -36.146 1.00 53.15 45 ARG B O 1
ATOM 2372 N N . GLU B 2 45 ? 11.169 -30.651 -36.310 1.00 75.89 46 GLU B N 1
ATOM 2373 C CA . GLU B 2 45 ? 10.831 -29.339 -36.848 1.00 48.61 46 GLU B CA 1
ATOM 2374 C C . GLU B 2 45 ? 9.780 -28.608 -36.032 1.00 80.42 46 GLU B C 1
ATOM 2375 O O . GLU B 2 45 ? 8.860 -29.218 -35.481 1.00 63.86 46 GLU B O 1
ATOM 2381 N N . PHE B 2 46 ? 9.920 -27.290 -35.975 1.00 45.27 47 PHE B N 1
ATOM 2382 C CA . PHE B 2 46 ? 8.841 -26.446 -35.512 1.00 45.25 47 PHE B CA 1
ATOM 2383 C C . PHE B 2 46 ? 7.764 -26.389 -36.588 1.00 85.15 47 PHE B C 1
ATOM 2384 O O . PHE B 2 46 ? 8.063 -26.297 -37.777 1.00 64.21 47 PHE B O 1
ATOM 2392 N N . VAL B 2 47 ? 6.508 -26.436 -36.169 1.00 68.90 48 VAL B N 1
ATOM 2393 C CA . VAL B 2 47 ? 5.403 -26.358 -37.109 1.00 45.43 48 VAL B CA 1
ATOM 2394 C C . VAL B 2 47 ? 4.626 -25.061 -36.929 1.00 74.12 48 VAL B C 1
ATOM 2395 O O . VAL B 2 47 ? 4.572 -24.228 -37.834 1.00 81.69 48 VAL B O 1
ATOM 2399 N N . ALA B 2 48 ? 4.019 -24.894 -35.760 1.00 51.09 49 ALA B N 1
ATOM 2400 C CA . ALA B 2 48 ? 3.234 -23.701 -35.482 1.00 45.86 49 ALA B CA 1
ATOM 2401 C C . ALA B 2 48 ? 3.199 -23.415 -33.989 1.00 56.55 49 ALA B C 1
ATOM 2402 O O . ALA B 2 48 ? 3.408 -24.312 -33.175 1.00 80.14 49 ALA B O 1
ATOM 2404 N N . ALA B 2 49 ? 2.945 -22.158 -33.638 1.00 45.91 50 ALA B N 1
ATOM 2405 C CA . ALA B 2 49 ? 2.769 -21.770 -32.246 1.00 37.64 50 ALA B CA 1
ATOM 2406 C C . ALA B 2 49 ? 1.683 -20.712 -32.124 1.00 37.73 50 ALA B C 1
ATOM 2407 O O . ALA B 2 49 ? 1.481 -19.898 -33.021 1.00 58.23 50 ALA B O 1
ATOM 2409 N N . ILE B 2 50 ? 0.990 -20.736 -30.995 1.00 68.64 51 ILE B N 1
ATOM 2410 C CA . ILE B 2 50 ? -0.109 -19.824 -30.741 1.00 44.69 51 ILE B CA 1
ATOM 2411 C C . ILE B 2 50 ? -0.087 -19.481 -29.256 1.00 60.10 51 ILE B C 1
ATOM 2412 O O . ILE B 2 50 ? 0.250 -20.327 -28.429 1.00 39.59 51 ILE B O 1
ATOM 2417 N N . ASN B 2 51 ? -0.408 -18.233 -28.922 1.00 55.81 52 ASN B N 1
ATOM 2418 C CA . ASN B 2 51 ? -0.435 -17.797 -27.527 1.00 93.15 52 ASN B CA 1
ATOM 2419 C C . ASN B 2 51 ? -1.808 -17.952 -26.857 1.00 76.49 52 ASN B C 1
ATOM 2420 O O . ASN B 2 51 ? -2.711 -18.570 -27.413 1.00 93.82 52 ASN B O 1
ATOM 2425 N N . TRP B 2 52 ? -1.951 -17.401 -25.655 1.00 71.44 53 TRP B N 1
ATOM 2426 C CA . TRP B 2 52 ? -3.180 -17.560 -24.880 1.00 38.31 53 TRP B CA 1
ATOM 2427 C C . TRP B 2 52 ? -4.390 -16.941 -25.571 1.00 67.25 53 TRP B C 1
ATOM 2428 O O . TRP B 2 52 ? -5.441 -17.572 -25.680 1.00 55.01 53 TRP B O 1
ATOM 2439 N N . SER B 2 53 ? -4.225 -15.709 -26.048 1.00 120.57 54 SER B N 1
ATOM 2440 C CA . SER B 2 53 ? -5.346 -14.884 -26.505 1.00 51.87 54 SER B CA 1
ATOM 2441 C C . SER B 2 53 ? -6.355 -15.539 -27.473 1.00 132.92 54 SER B C 1
ATOM 2442 O O . SER B 2 53 ? -7.526 -15.680 -27.112 1.00 159.26 54 SER B O 1
ATOM 2445 N N . ALA B 2 54 ? -5.943 -15.935 -28.679 1.00 98.42 55 ALA B N 1
ATOM 2446 C CA . ALA B 2 54 ? -4.570 -15.842 -29.161 1.00 83.20 55 ALA B CA 1
ATOM 2447 C C . ALA B 2 54 ? -4.477 -14.953 -30.401 1.00 76.80 55 ALA B C 1
ATOM 2448 O O . ALA B 2 54 ? -5.037 -15.277 -31.453 1.00 43.36 55 ALA B O 1
ATOM 2450 N N . SER B 2 55 ? -3.774 -13.830 -30.256 1.00 79.43 56 SER B N 1
ATOM 2451 C CA . SER B 2 55 ? -3.624 -12.828 -31.309 1.00 41.15 56 SER B CA 1
ATOM 2452 C C . SER B 2 55 ? -2.317 -12.968 -32.083 1.00 63.54 56 SER B C 1
ATOM 2453 O O . SER B 2 55 ? -2.061 -12.222 -33.027 1.00 76.30 56 SER B O 1
ATOM 2456 N N . SER B 2 56 ? -1.486 -13.914 -31.668 1.00 58.22 57 SER B N 1
ATOM 2457 C CA . SER B 2 56 ? -0.163 -14.078 -32.245 1.00 45.28 57 SER B CA 1
ATOM 2458 C C . SER B 2 56 ? 0.061 -15.527 -32.644 1.00 43.70 57 SER B C 1
ATOM 2459 O O . SER B 2 56 ? 0.048 -16.422 -31.801 1.00 86.45 57 SER B O 1
ATOM 2462 N N . THR B 2 57 ? 0.255 -15.752 -33.938 1.00 52.20 58 THR B N 1
ATOM 2463 C CA . THR B 2 57 ? 0.535 -17.083 -34.449 1.00 42.84 58 THR B CA 1
ATOM 2464 C C . THR B 2 57 ? 1.846 -17.059 -35.219 1.00 66.15 58 THR B C 1
ATOM 2465 O O . THR B 2 57 ? 2.125 -16.110 -35.957 1.00 74.30 58 THR B O 1
ATOM 2469 N N . TYR B 2 58 ? 2.650 -18.101 -35.040 1.00 50.91 59 TYR B N 1
ATOM 2470 C CA . TYR B 2 58 ? 3.886 -18.252 -35.794 1.00 48.32 59 TYR B CA 1
ATOM 2471 C C . TYR B 2 58 ? 3.875 -19.583 -36.531 1.00 71.84 59 TYR B C 1
ATOM 2472 O O . TYR B 2 58 ? 3.415 -20.586 -35.986 1.00 62.23 59 TYR B O 1
ATOM 2481 N N . TYR B 2 59 ? 4.383 -19.589 -37.763 1.00 80.82 60 TYR B N 1
ATOM 2482 C CA . TYR B 2 59 ? 4.414 -20.802 -38.583 1.00 62.96 60 TYR B CA 1
ATOM 2483 C C . TYR B 2 59 ? 5.801 -21.081 -39.167 1.00 72.59 60 TYR B C 1
ATOM 2484 O O . TYR B 2 59 ? 6.522 -20.158 -39.557 1.00 50.58 60 TYR B O 1
ATOM 2493 N N . ARG B 2 60 ? 6.155 -22.361 -39.240 1.00 77.76 61 ARG B N 1
ATOM 2494 C CA . ARG B 2 60 ? 7.353 -22.810 -39.943 1.00 58.88 61 ARG B CA 1
ATOM 2495 C C . ARG B 2 60 ? 7.308 -22.286 -41.381 1.00 61.07 61 ARG B C 1
ATOM 2496 O O . ARG B 2 60 ? 6.259 -22.322 -42.025 1.00 60.59 61 ARG B O 1
ATOM 2504 N N . ASP B 2 61 ? 8.434 -21.787 -41.881 1.00 64.78 62 ASP B N 1
ATOM 2505 C CA . ASP B 2 61 ? 8.439 -21.137 -43.190 1.00 61.53 62 ASP B CA 1
ATOM 2506 C C . ASP B 2 61 ? 7.794 -21.983 -44.286 1.00 79.18 62 ASP B C 1
ATOM 2507 O O . ASP B 2 61 ? 6.987 -21.480 -45.066 1.00 88.94 62 ASP B O 1
ATOM 2512 N N . SER B 2 62 ? 8.140 -23.265 -44.340 1.00 75.65 63 SER B N 1
ATOM 2513 C CA . SER B 2 62 ? 7.610 -24.151 -45.373 1.00 70.29 63 SER B CA 1
ATOM 2514 C C . SER B 2 62 ? 6.084 -24.279 -45.337 1.00 75.53 63 SER B C 1
ATOM 2515 O O . SER B 2 62 ? 5.458 -24.508 -46.371 1.00 97.31 63 SER B O 1
ATOM 2518 N N . VAL B 2 63 ? 5.492 -24.148 -44.151 1.00 118.46 64 VAL B N 1
ATOM 2519 C CA . VAL B 2 63 ? 4.039 -24.279 -43.998 1.00 49.85 64 VAL B CA 1
ATOM 2520 C C . VAL B 2 63 ? 3.275 -22.951 -43.963 1.00 62.16 64 VAL B C 1
ATOM 2521 O O . VAL B 2 63 ? 2.049 -22.950 -43.862 1.00 65.64 64 VAL B O 1
ATOM 2525 N N . LYS B 2 64 ? 3.988 -21.830 -44.035 1.00 92.48 65 LYS B N 1
ATOM 2526 C CA . LYS B 2 64 ? 3.337 -20.523 -43.989 1.00 76.69 65 LYS B CA 1
ATOM 2527 C C . LYS B 2 64 ? 2.251 -20.424 -45.049 1.00 74.97 65 LYS B C 1
ATOM 2528 O O . LYS B 2 64 ? 2.488 -20.709 -46.220 1.00 100.27 65 LYS B O 1
ATOM 2534 N N . GLY B 2 65 ? 1.058 -20.016 -44.634 1.00 107.33 66 GLY B N 1
ATOM 2535 C CA . GLY B 2 65 ? -0.046 -19.857 -45.562 1.00 112.24 66 GLY B CA 1
ATOM 2536 C C . GLY B 2 65 ? -0.681 -21.166 -46.002 1.00 94.19 66 GLY B C 1
ATOM 2537 O O . GLY B 2 65 ? -1.556 -21.170 -46.864 1.00 92.33 66 GLY B O 1
ATOM 2538 N N . ARG B 2 66 ? -0.233 -22.276 -45.419 1.00 118.68 67 ARG B N 1
ATOM 2539 C CA . ARG B 2 66 ? -0.828 -23.591 -45.668 1.00 59.93 67 ARG B CA 1
ATOM 2540 C C . ARG B 2 66 ? -1.502 -24.109 -44.401 1.00 64.15 67 ARG B C 1
ATOM 2541 O O . ARG B 2 66 ? -2.708 -24.348 -44.377 1.00 86.82 67 ARG B O 1
ATOM 2549 N N . PHE B 2 67 ? -0.712 -24.304 -43.351 1.00 72.18 68 PHE B N 1
ATOM 2550 C CA . PHE B 2 67 ? -1.267 -24.671 -42.057 1.00 58.63 68 PHE B CA 1
ATOM 2551 C C . PHE B 2 67 ? -1.748 -23.438 -41.311 1.00 74.36 68 PHE B C 1
ATOM 2552 O O . PHE B 2 67 ? -1.160 -22.358 -41.423 1.00 73.43 68 PHE B O 1
ATOM 2560 N N . THR B 2 68 ? -2.827 -23.612 -40.555 1.00 83.90 69 THR B N 1
ATOM 2561 C CA . THR B 2 68 ? -3.303 -22.591 -39.634 1.00 78.58 69 THR B CA 1
ATOM 2562 C C . THR B 2 68 ? -3.525 -23.216 -38.266 1.00 77.30 69 THR B C 1
ATOM 2563 O O . THR B 2 68 ? -4.132 -24.283 -38.154 1.00 60.76 69 THR B O 1
ATOM 2567 N N . VAL B 2 69 ? -3.009 -22.561 -37.232 1.00 75.00 70 VAL B N 1
ATOM 2568 C CA . VAL B 2 69 ? -3.185 -23.036 -35.869 1.00 52.87 70 VAL B CA 1
ATOM 2569 C C . VAL B 2 69 ? -4.278 -22.230 -35.175 1.00 46.08 70 VAL B C 1
ATOM 2570 O O . VAL B 2 69 ? -4.305 -21.003 -35.258 1.00 79.65 70 VAL B O 1
ATOM 2574 N N . SER B 2 70 ? -5.185 -22.935 -34.505 1.00 87.60 71 SER B N 1
ATOM 2575 C CA . SER B 2 70 ? -6.315 -22.314 -33.821 1.00 67.23 71 SER B CA 1
ATOM 2576 C C . SER B 2 70 ? -6.438 -22.873 -32.412 1.00 70.50 71 SER B C 1
ATOM 2577 O O . SER B 2 70 ? -5.832 -23.891 -32.085 1.00 60.41 71 SER B O 1
ATOM 2580 N N . ARG B 2 71 ? -7.224 -22.207 -31.576 1.00 58.95 72 ARG B N 1
ATOM 2581 C CA . ARG B 2 71 ? -7.484 -22.715 -30.237 1.00 51.05 72 ARG B CA 1
ATOM 2582 C C . ARG B 2 71 ? -8.854 -22.277 -29.747 1.00 50.55 72 ARG B C 1
ATOM 2583 O O . ARG B 2 71 ? -9.335 -21.204 -30.108 1.00 104.52 72 ARG B O 1
ATOM 2591 N N . ASP B 2 72 ? -9.498 -23.130 -28.956 1.00 90.53 73 ASP B N 1
ATOM 2592 C CA . ASP B 2 72 ? -10.698 -22.733 -28.232 1.00 64.07 73 ASP B CA 1
ATOM 2593 C C . ASP B 2 72 ? -10.500 -22.948 -26.733 1.00 108.30 73 ASP B C 1
ATOM 2594 O O . ASP B 2 72 ? -10.487 -24.085 -26.256 1.00 77.97 73 ASP B O 1
ATOM 2599 N N . ASN B 2 73 ? -10.381 -21.850 -25.991 1.00 82.36 74 ASN B N 1
ATOM 2600 C CA . ASN B 2 73 ? -10.099 -21.914 -24.561 1.00 63.05 74 ASN B CA 1
ATOM 2601 C C . ASN B 2 73 ? -11.340 -22.309 -23.783 1.00 100.90 74 ASN B C 1
ATOM 2602 O O . ASN B 2 73 ? -11.262 -22.708 -22.616 1.00 76.94 74 ASN B O 1
ATOM 2607 N N . ALA B 2 74 ? -12.486 -22.163 -24.440 1.00 113.61 75 ALA B N 1
ATOM 2608 C CA . ALA B 2 74 ? -13.765 -22.560 -23.877 1.00 68.50 75 ALA B CA 1
ATOM 2609 C C . ALA B 2 74 ? -13.923 -24.066 -24.005 1.00 82.25 75 ALA B C 1
ATOM 2610 O O . ALA B 2 74 ? -14.467 -24.720 -23.118 1.00 133.75 75 ALA B O 1
ATOM 2612 N N . LYS B 2 75 ? -13.441 -24.606 -25.121 1.00 87.60 76 LYS B N 1
ATOM 2613 C CA . LYS B 2 75 ? -13.445 -26.046 -25.351 1.00 72.73 76 LYS B CA 1
ATOM 2614 C C . LYS B 2 75 ? -12.146 -26.695 -24.867 1.00 52.43 76 LYS B C 1
ATOM 2615 O O . LYS B 2 75 ? -12.018 -27.917 -24.866 1.00 81.73 76 LYS B O 1
ATOM 2621 N N . ASN B 2 76 ? -11.188 -25.866 -24.460 1.00 76.08 77 ASN B N 1
ATOM 2622 C CA . ASN B 2 76 ? -9.895 -26.336 -23.962 1.00 73.51 77 ASN B CA 1
ATOM 2623 C C . ASN B 2 76 ? -9.117 -27.179 -24.963 1.00 69.80 77 ASN B C 1
ATOM 2624 O O . ASN B 2 76 ? -8.396 -28.101 -24.578 1.00 84.17 77 ASN B O 1
ATOM 2629 N N . THR B 2 77 ? -9.262 -26.868 -26.246 1.00 65.00 78 THR B N 1
ATOM 2630 C CA . THR B 2 77 ? -8.516 -27.582 -27.272 1.00 56.66 78 THR B CA 1
ATOM 2631 C C . THR B 2 77 ? -7.793 -26.599 -28.179 1.00 86.42 78 THR B C 1
ATOM 2632 O O . THR B 2 77 ? -8.263 -25.487 -28.407 1.00 59.98 78 THR B O 1
ATOM 2636 N N . VAL B 2 78 ? -6.638 -27.009 -28.685 1.00 86.58 79 VAL B N 1
ATOM 2637 C CA . VAL B 2 78 ? -5.914 -26.208 -29.655 1.00 64.75 79 VAL B CA 1
ATOM 2638 C C . VAL B 2 78 ? -5.958 -26.956 -30.979 1.00 74.69 79 VAL B C 1
ATOM 2639 O O . VAL B 2 78 ? -5.885 -28.185 -31.006 1.00 61.20 79 VAL B O 1
ATOM 2643 N N . TYR B 2 79 ? -6.112 -26.224 -32.075 1.00 73.60 80 TYR B N 1
ATOM 2644 C CA . TYR B 2 79 ? -6.283 -26.864 -33.372 1.00 66.68 80 TYR B CA 1
ATOM 2645 C C . TYR B 2 79 ? -5.112 -26.612 -34.306 1.00 65.84 80 TYR B C 1
ATOM 2646 O O . TYR B 2 79 ? -4.551 -25.517 -34.337 1.00 86.34 80 TYR B O 1
ATOM 2655 N N . LEU B 2 80 ? -4.741 -27.641 -35.058 1.00 58.70 81 LEU B N 1
ATOM 2656 C CA . LEU B 2 80 ? -3.824 -27.469 -36.168 1.00 59.50 81 LEU B CA 1
ATOM 2657 C C . LEU B 2 80 ? -4.540 -27.924 -37.430 1.00 77.07 81 LEU B C 1
ATOM 2658 O O . LEU B 2 80 ? -4.813 -29.113 -37.609 1.00 64.34 81 LEU B O 1
ATOM 2663 N N . HIS B 2 81 ? -4.852 -26.972 -38.300 1.00 57.51 82 HIS B N 1
ATOM 2664 C CA . HIS B 2 81 ? -5.553 -27.273 -39.533 1.00 67.76 82 HIS B CA 1
ATOM 2665 C C . HIS B 2 81 ? -4.524 -27.432 -40.643 1.00 69.95 82 HIS B C 1
ATOM 2666 O O . HIS B 2 81 ? -3.839 -26.474 -41.003 1.00 70.80 82 HIS B O 1
ATOM 2673 N N . LEU B 2 82 ? -4.411 -28.647 -41.174 1.00 87.11 83 LEU B N 1
ATOM 2674 C CA . LEU B 2 82 ? -3.431 -28.945 -42.216 1.00 71.18 83 LEU B CA 1
ATOM 2675 C C . LEU B 2 82 ? -4.090 -29.013 -43.587 1.00 69.76 83 LEU B C 1
ATOM 2676 O O . LEU B 2 82 ? -4.780 -29.982 -43.892 1.00 110.61 83 LEU B O 1
ATOM 2681 N N . ASN B 2 83 ? -3.862 -28.007 -44.424 1.00 69.58 84 ASN B N 1
ATOM 2682 C CA . ASN B 2 83 ? -4.397 -28.046 -45.780 1.00 77.81 84 ASN B CA 1
ATOM 2683 C C . ASN B 2 83 ? -3.296 -28.334 -46.797 1.00 86.18 84 ASN B C 1
ATOM 2684 O O . ASN B 2 83 ? -2.117 -28.365 -46.444 1.00 110.14 84 ASN B O 1
ATOM 2689 N N . SER B 2 84 ? -3.687 -28.533 -48.055 1.00 97.35 85 SER B N 1
ATOM 2690 C CA . SER B 2 84 ? -2.739 -28.709 -49.161 1.00 73.82 85 SER B CA 1
ATOM 2691 C C . SER B 2 84 ? -1.506 -29.518 -48.757 1.00 95.01 85 SER B C 1
ATOM 2692 O O . SER B 2 84 ? -0.391 -28.997 -48.754 1.00 115.33 85 SER B O 1
ATOM 2695 N N . LEU B 2 85 ? -1.701 -30.790 -48.430 1.00 84.60 86 LEU B N 1
ATOM 2696 C CA . LEU B 2 85 ? -0.622 -31.581 -47.856 1.00 63.47 86 LEU B CA 1
ATOM 2697 C C . LEU B 2 85 ? 0.369 -32.097 -48.903 1.00 94.12 86 LEU B C 1
ATOM 2698 O O . LEU B 2 85 ? 0.007 -32.843 -49.812 1.00 105.45 86 LEU B O 1
ATOM 2703 N N . LYS B 2 86 ? 1.618 -31.657 -48.765 1.00 117.75 87 LYS B N 1
ATOM 2704 C CA . LYS B 2 86 ? 2.750 -32.175 -49.524 1.00 55.29 87 LYS B CA 1
ATOM 2705 C C . LYS B 2 86 ? 3.267 -33.458 -48.883 1.00 56.30 87 LYS B C 1
ATOM 2706 O O . LYS B 2 86 ? 3.045 -33.701 -47.701 1.00 76.68 87 LYS B O 1
ATOM 2712 N N . LEU B 2 87 ? 3.952 -34.285 -49.664 1.00 137.67 88 LEU B N 1
ATOM 2713 C CA . LEU B 2 87 ? 4.597 -35.475 -49.117 1.00 73.25 88 LEU B CA 1
ATOM 2714 C C . LEU B 2 87 ? 5.542 -35.097 -47.986 1.00 57.24 88 LEU B C 1
ATOM 2715 O O . LEU B 2 87 ? 5.756 -35.877 -47.061 1.00 64.91 88 LEU B O 1
ATOM 2720 N N . GLU B 2 88 ? 6.099 -33.890 -48.069 1.00 75.97 89 GLU B N 1
ATOM 2721 C CA . GLU B 2 88 ? 7.066 -33.391 -47.089 1.00 78.57 89 GLU B CA 1
ATOM 2722 C C . GLU B 2 88 ? 6.544 -33.490 -45.656 1.00 82.20 89 GLU B C 1
ATOM 2723 O O . GLU B 2 88 ? 7.316 -33.601 -44.702 1.00 65.68 89 GLU B O 1
ATOM 2729 N N . ASP B 2 89 ? 5.224 -33.439 -45.519 1.00 74.50 90 ASP B N 1
ATOM 2730 C CA . ASP B 2 89 ? 4.581 -33.266 -44.225 1.00 53.00 90 ASP B CA 1
ATOM 2731 C C . ASP B 2 89 ? 4.264 -34.571 -43.504 1.00 77.51 90 ASP B C 1
ATOM 2732 O O . ASP B 2 89 ? 3.623 -34.557 -42.457 1.00 83.49 90 ASP B O 1
ATOM 2737 N N . THR B 2 90 ? 4.704 -35.696 -44.060 1.00 111.24 91 THR B N 1
ATOM 2738 C CA . THR B 2 90 ? 4.513 -36.979 -43.396 1.00 55.34 91 THR B CA 1
ATOM 2739 C C . THR B 2 90 ? 5.366 -37.019 -42.139 1.00 54.98 91 THR B C 1
ATOM 2740 O O . THR B 2 90 ? 6.585 -36.857 -42.207 1.00 105.13 91 THR B O 1
ATOM 2744 N N . ALA B 2 91 ? 4.720 -37.237 -40.996 1.00 77.17 92 ALA B N 1
ATOM 2745 C CA . ALA B 2 91 ? 5.411 -37.261 -39.712 1.00 54.76 92 ALA B CA 1
ATOM 2746 C C . ALA B 2 91 ? 4.444 -37.418 -38.539 1.00 82.58 92 ALA B C 1
ATOM 2747 O O . ALA B 2 91 ? 3.227 -37.302 -38.701 1.00 70.44 92 ALA B O 1
ATOM 2749 N N . ALA B 2 92 ? 4.994 -37.673 -37.353 1.00 82.77 93 ALA B N 1
ATOM 2750 C CA . ALA B 2 92 ? 4.205 -37.665 -36.127 1.00 85.90 93 ALA B CA 1
ATOM 2751 C C . ALA B 2 92 ? 4.188 -36.252 -35.559 1.00 76.23 93 ALA B C 1
ATOM 2752 O O . ALA B 2 92 ? 5.240 -35.654 -35.341 1.00 64.09 93 ALA B O 1
ATOM 2754 N N . TYR B 2 93 ? 2.989 -35.725 -35.330 1.00 112.98 94 TYR B N 1
ATOM 2755 C CA . TYR B 2 93 ? 2.809 -34.342 -34.892 1.00 59.97 94 TYR B CA 1
ATOM 2756 C C . TYR B 2 93 ? 2.542 -34.249 -33.405 1.00 52.34 94 TYR B C 1
ATOM 2757 O O . TYR B 2 93 ? 1.614 -34.872 -32.897 1.00 117.78 94 TYR B O 1
ATOM 2766 N N . TYR B 2 94 ? 3.350 -33.457 -32.709 1.00 71.85 95 TYR B N 1
ATOM 2767 C CA . TYR B 2 94 ? 3.210 -33.301 -31.266 1.00 51.52 95 TYR B CA 1
ATOM 2768 C C . TYR B 2 94 ? 2.746 -31.909 -30.888 1.00 54.75 95 TYR B C 1
ATOM 2769 O O . TYR B 2 94 ? 3.173 -30.918 -31.473 1.00 70.58 95 TYR B O 1
ATOM 2778 N N . CYS B 2 95 ? 1.858 -31.844 -29.905 1.00 60.39 96 CYS B N 1
ATOM 2779 C CA . CYS B 2 95 ? 1.408 -30.569 -29.371 1.00 59.12 96 CYS B CA 1
ATOM 2780 C C . CYS B 2 95 ? 1.969 -30.357 -27.970 1.00 56.65 96 CYS B C 1
ATOM 2781 O O . CYS B 2 95 ? 1.931 -31.258 -27.133 1.00 61.07 96 CYS B O 1
ATOM 2784 N N . ALA B 2 96 ? 2.501 -29.167 -27.719 1.00 56.49 97 ALA B N 1
ATOM 2785 C CA . ALA B 2 96 ? 3.089 -28.863 -26.424 1.00 48.43 97 ALA B CA 1
ATOM 2786 C C . ALA B 2 96 ? 2.688 -27.479 -25.935 1.00 74.89 97 ALA B C 1
ATOM 2787 O O . ALA B 2 96 ? 2.763 -26.501 -26.673 1.00 74.59 97 ALA B O 1
ATOM 2789 N N . GLY B 2 97 ? 2.247 -27.406 -24.687 1.00 55.67 98 GLY B N 1
ATOM 2790 C CA . GLY B 2 97 ? 1.980 -26.128 -24.068 1.00 58.83 98 GLY B CA 1
ATOM 2791 C C . GLY B 2 97 ? 3.075 -25.752 -23.097 1.00 56.00 98 GLY B C 1
ATOM 2792 O O . GLY B 2 97 ? 3.908 -26.579 -22.736 1.00 61.74 98 GLY B O 1
ATOM 2793 N N . SER B 2 98 ? 3.067 -24.492 -22.678 1.00 85.50 99 SER B N 1
ATOM 2794 C CA . SER B 2 98 ? 3.928 -24.022 -21.602 1.00 53.64 99 SER B CA 1
ATOM 2795 C C . SER B 2 98 ? 3.037 -23.463 -20.512 1.00 75.20 99 SER B C 1
ATOM 2796 O O . SER B 2 98 ? 2.226 -22.577 -20.770 1.00 63.56 99 SER B O 1
ATOM 2799 N N . SER B 2 99 ? 3.173 -23.997 -19.302 1.00 95.42 100 SER B N 1
ATOM 2800 C CA . SER B 2 99 ? 2.379 -23.533 -18.170 1.00 109.58 100 SER B CA 1
ATOM 2801 C C . SER B 2 99 ? 2.975 -22.265 -17.564 1.00 94.72 100 SER B C 1
ATOM 2802 O O . SER B 2 99 ? 2.324 -21.584 -16.772 1.00 93.22 100 SER B O 1
ATOM 2805 N N . VAL B 2 100 ? 4.214 -21.960 -17.943 1.00 102.28 101 VAL B N 1
ATOM 2806 C CA . VAL B 2 100 ? 4.910 -20.767 -17.461 1.00 100.70 101 VAL B CA 1
ATOM 2807 C C . VAL B 2 100 ? 4.516 -19.488 -18.208 1.00 103.53 101 VAL B C 1
ATOM 2808 O O . VAL B 2 100 ? 4.271 -18.445 -17.590 1.00 80.80 101 VAL B O 1
ATOM 2812 N N . TYR B 2 101 ? 4.442 -19.574 -19.534 1.00 109.44 102 TYR B N 1
ATOM 2813 C CA . TYR B 2 101 ? 4.193 -18.397 -20.363 1.00 49.65 102 TYR B CA 1
ATOM 2814 C C . TYR B 2 101 ? 2.904 -18.512 -21.169 1.00 46.15 102 TYR B C 1
ATOM 2815 O O . TYR B 2 101 ? 2.616 -19.557 -21.753 1.00 119.03 102 TYR B O 1
ATOM 2824 N N . ALA B 2 102 ? 2.128 -17.434 -21.190 1.00 78.20 103 ALA B N 1
ATOM 2825 C CA . ALA B 2 102 ? 0.971 -17.343 -22.068 1.00 41.74 103 ALA B CA 1
ATOM 2826 C C . ALA B 2 102 ? 1.443 -16.906 -23.444 1.00 45.30 103 ALA B C 1
ATOM 2827 O O . ALA B 2 102 ? 0.757 -17.101 -24.446 1.00 45.12 103 ALA B O 1
ATOM 2829 N N . GLU B 2 103 ? 2.627 -16.309 -23.486 1.00 46.59 104 GLU B N 1
ATOM 2830 C CA . GLU B 2 103 ? 3.197 -15.873 -24.749 1.00 68.51 104 GLU B CA 1
ATOM 2831 C C . GLU B 2 103 ? 4.720 -15.894 -24.729 1.00 61.94 104 GLU B C 1
ATOM 2832 O O . GLU B 2 103 ? 5.336 -15.672 -23.689 1.00 66.71 104 GLU B O 1
ATOM 2838 N N . MET B 2 104 ? 5.319 -16.162 -25.885 1.00 64.68 105 MET B N 1
ATOM 2839 C CA . MET B 2 104 ? 6.770 -16.207 -25.999 1.00 64.80 105 MET B CA 1
ATOM 2840 C C . MET B 2 104 ? 7.246 -15.499 -27.269 1.00 68.80 105 MET B C 1
ATOM 2841 O O . MET B 2 104 ? 6.496 -15.395 -28.239 1.00 52.31 105 MET B O 1
ATOM 2846 N N . PRO B 2 105 ? 8.492 -14.991 -27.243 1.00 69.03 106 PRO B N 1
ATOM 2847 C CA . PRO B 2 105 ? 9.161 -14.166 -28.262 1.00 54.07 106 PRO B CA 1
ATOM 2848 C C . PRO B 2 105 ? 9.334 -14.815 -29.643 1.00 98.66 106 PRO B C 1
ATOM 2849 O O . PRO B 2 105 ? 9.712 -14.122 -30.588 1.00 150.81 106 PRO B O 1
ATOM 2853 N N . TYR B 2 106 ? 9.086 -16.118 -29.741 1.00 64.04 107 TYR B N 1
ATOM 2854 C CA . TYR B 2 106 ? 9.247 -16.886 -30.985 1.00 89.23 107 TYR B CA 1
ATOM 2855 C C . TYR B 2 106 ? 10.661 -17.393 -31.212 1.00 66.40 107 TYR B C 1
ATOM 2856 O O . TYR B 2 106 ? 10.870 -18.328 -31.982 1.00 69.06 107 TYR B O 1
ATOM 2865 N N . ALA B 2 107 ? 11.625 -16.827 -30.503 1.00 103.76 108 ALA B N 1
ATOM 2866 C CA . ALA B 2 107 ? 12.948 -17.419 -30.490 1.00 80.53 108 ALA B CA 1
ATOM 2867 C C . ALA B 2 107 ? 12.793 -18.627 -29.593 1.00 71.76 108 ALA B C 1
ATOM 2868 O O . ALA B 2 107 ? 13.285 -19.713 -29.892 1.00 73.94 108 ALA B O 1
ATOM 2870 N N . ASP B 2 108 ? 12.067 -18.415 -28.497 1.00 63.04 109 ASP B N 1
ATOM 2871 C CA . ASP B 2 108 ? 11.713 -19.469 -27.556 1.00 99.17 109 ASP B CA 1
ATOM 2872 C C . ASP B 2 108 ? 10.545 -20.305 -28.075 1.00 52.70 109 ASP B C 1
ATOM 2873 O O . ASP B 2 108 ? 10.450 -21.494 -27.778 1.00 99.73 109 ASP B O 1
ATOM 2878 N N . SER B 2 109 ? 9.655 -19.683 -28.844 1.00 61.73 110 SER B N 1
ATOM 2879 C CA . SER B 2 109 ? 8.471 -20.375 -29.360 1.00 73.62 110 SER B CA 1
ATOM 2880 C C . SER B 2 109 ? 8.820 -21.435 -30.397 1.00 66.31 110 SER B C 1
ATOM 2881 O O . SER B 2 109 ? 8.101 -22.420 -30.552 1.00 62.76 110 SER B O 1
ATOM 2884 N N . VAL B 2 110 ? 9.926 -21.215 -31.103 1.00 96.81 111 VAL B N 1
ATOM 2885 C CA . VAL B 2 110 ? 10.401 -22.123 -32.148 1.00 80.13 111 VAL B CA 1
ATOM 2886 C C . VAL B 2 110 ? 11.129 -23.346 -31.592 1.00 77.92 111 VAL B C 1
ATOM 2887 O O . VAL B 2 110 ? 11.203 -24.386 -32.246 1.00 76.57 111 VAL B O 1
ATOM 2891 N N . LYS B 2 111 ? 11.651 -23.223 -30.377 1.00 80.94 112 LYS B N 1
ATOM 2892 C CA . LYS B 2 111 ? 12.369 -24.321 -29.740 1.00 70.92 112 LYS B CA 1
ATOM 2893 C C . LYS B 2 111 ? 11.451 -25.153 -28.846 1.00 53.78 112 LYS B C 1
ATOM 2894 O O . LYS B 2 111 ? 10.563 -24.623 -28.183 1.00 57.79 112 LYS B O 1
ATOM 2900 N N . ALA B 2 112 ? 11.672 -26.463 -28.836 1.00 70.64 113 ALA B N 1
ATOM 2901 C CA . ALA B 2 112 ? 10.880 -27.366 -28.009 1.00 64.17 113 ALA B CA 1
ATOM 2902 C C . ALA B 2 112 ? 11.317 -27.295 -26.549 1.00 84.00 113 ALA B C 1
ATOM 2903 O O . ALA B 2 112 ? 10.666 -27.852 -25.663 1.00 70.10 113 ALA B O 1
ATOM 2905 N N . THR B 2 113 ? 12.424 -26.599 -26.313 1.00 93.56 114 THR B N 1
ATOM 2906 C CA . THR B 2 113 ? 12.988 -26.445 -24.978 1.00 55.25 114 THR B CA 1
ATOM 2907 C C . THR B 2 113 ? 12.096 -25.597 -24.082 1.00 64.42 114 THR B C 1
ATOM 2908 O O . THR B 2 113 ? 12.095 -25.751 -22.864 1.00 98.34 114 THR B O 1
ATOM 2912 N N . SER B 2 114 ? 11.335 -24.702 -24.702 1.00 71.79 115 SER B N 1
ATOM 2913 C CA . SER B 2 114 ? 10.569 -23.691 -23.979 1.00 80.30 115 SER B CA 1
ATOM 2914 C C . SER B 2 114 ? 9.211 -24.195 -23.493 1.00 70.75 115 SER B C 1
ATOM 2915 O O . SER B 2 114 ? 8.517 -23.508 -22.740 1.00 67.27 115 SER B O 1
ATOM 2918 N N . TYR B 2 115 ? 8.843 -25.395 -23.932 1.00 64.31 116 TYR B N 1
ATOM 2919 C CA . TYR B 2 115 ? 7.553 -25.993 -23.601 1.00 67.57 116 TYR B CA 1
ATOM 2920 C C . TYR B 2 115 ? 7.721 -27.126 -22.594 1.00 89.73 116 TYR B C 1
ATOM 2921 O O . TYR B 2 115 ? 8.537 -28.027 -22.792 1.00 124.20 116 TYR B O 1
ATOM 2930 N N . ASN B 2 116 ? 6.963 -27.065 -21.504 1.00 70.58 117 ASN B N 1
ATOM 2931 C CA . ASN B 2 116 ? 7.099 -28.045 -20.429 1.00 79.61 117 ASN B CA 1
ATOM 2932 C C . ASN B 2 116 ? 6.098 -29.213 -20.376 1.00 68.27 117 ASN B C 1
ATOM 2933 O O . ASN B 2 116 ? 6.221 -30.084 -19.515 1.00 105.53 117 ASN B O 1
ATOM 2938 N N . TYR B 2 117 ? 5.116 -29.247 -21.273 1.00 62.54 118 TYR B N 1
ATOM 2939 C CA . TYR B 2 117 ? 4.214 -30.405 -21.320 1.00 83.88 118 TYR B CA 1
ATOM 2940 C C . TYR B 2 117 ? 3.672 -30.749 -22.708 1.00 72.17 118 TYR B C 1
ATOM 2941 O O . TYR B 2 117 ? 3.458 -29.868 -23.538 1.00 95.76 118 TYR B O 1
ATOM 2950 N N . TRP B 2 118 ? 3.452 -32.042 -22.945 1.00 49.61 119 TRP B N 1
ATOM 2951 C CA . TRP B 2 118 ? 3.197 -32.545 -24.294 1.00 65.21 119 TRP B CA 1
ATOM 2952 C C . TRP B 2 118 ? 2.001 -33.485 -24.402 1.00 84.72 119 TRP B C 1
ATOM 2953 O O . TRP B 2 118 ? 1.454 -33.934 -23.394 1.00 108.79 119 TRP B O 1
ATOM 2964 N N . GLY B 2 119 ? 1.601 -33.761 -25.642 1.00 58.81 120 GLY B N 1
ATOM 2965 C CA . GLY B 2 119 ? 0.591 -34.762 -25.935 1.00 50.24 120 GLY B CA 1
ATOM 2966 C C . GLY B 2 119 ? 1.257 -36.075 -26.294 1.00 50.50 120 GLY B C 1
ATOM 2967 O O . GLY B 2 119 ? 2.448 -36.248 -26.038 1.00 90.31 120 GLY B O 1
ATOM 2968 N N . GLN B 2 120 ? 0.500 -37.003 -26.874 1.00 73.73 121 GLN B N 1
ATOM 2969 C CA . GLN B 2 120 ? 1.041 -38.328 -27.211 1.00 129.74 121 GLN B CA 1
ATOM 2970 C C . GLN B 2 120 ? 1.491 -38.552 -28.670 1.00 93.00 121 GLN B C 1
ATOM 2971 O O . GLN B 2 120 ? 1.929 -39.648 -29.020 1.00 83.12 121 GLN B O 1
ATOM 2977 N N . GLY B 2 121 ? 1.418 -37.522 -29.510 1.00 91.96 122 GLY B N 1
ATOM 2978 C CA . GLY B 2 121 ? 1.901 -37.642 -30.878 1.00 105.78 122 GLY B CA 1
ATOM 2979 C C . GLY B 2 121 ? 1.140 -38.476 -31.902 1.00 88.98 122 GLY B C 1
ATOM 2980 O O . GLY B 2 121 ? 1.665 -39.468 -32.407 1.00 109.64 122 GLY B O 1
ATOM 2981 N N . THR B 2 122 ? -0.106 -38.100 -32.183 1.00 56.76 123 THR B N 1
ATOM 2982 C CA . THR B 2 122 ? -0.881 -38.725 -33.258 1.00 104.84 123 THR B CA 1
ATOM 2983 C C . THR B 2 122 ? -0.120 -38.729 -34.595 1.00 119.53 123 THR B C 1
ATOM 2984 O O . THR B 2 122 ? 0.513 -37.740 -34.969 1.00 65.47 123 THR B O 1
ATOM 2988 N N . GLN B 2 123 ? -0.192 -39.850 -35.309 1.00 110.41 124 GLN B N 1
ATOM 2989 C CA . GLN B 2 123 ? 0.577 -40.042 -36.537 1.00 87.52 124 GLN B CA 1
ATOM 2990 C C . GLN B 2 123 ? -0.108 -39.469 -37.779 1.00 94.07 124 GLN B C 1
ATOM 2991 O O . GLN B 2 123 ? -1.324 -39.578 -37.924 1.00 122.63 124 GLN B O 1
ATOM 2997 N N . VAL B 2 124 ? 0.680 -38.874 -38.675 1.00 64.55 125 VAL B N 1
ATOM 2998 C CA . VAL B 2 124 ? 0.168 -38.337 -39.938 1.00 59.65 125 VAL B CA 1
ATOM 2999 C C . VAL B 2 124 ? 1.004 -38.782 -41.138 1.00 79.29 125 VAL B C 1
ATOM 3000 O O . VAL B 2 124 ? 2.208 -38.536 -41.190 1.00 98.40 125 VAL B O 1
ATOM 3004 N N . THR B 2 125 ? 0.359 -39.429 -42.106 1.00 92.23 126 THR B N 1
ATOM 3005 C CA . THR B 2 125 ? 1.046 -39.887 -43.314 1.00 90.63 126 THR B CA 1
ATOM 3006 C C . THR B 2 125 ? 0.362 -39.372 -44.582 1.00 86.68 126 THR B C 1
ATOM 3007 O O . THR B 2 125 ? -0.866 -39.351 -44.665 1.00 80.55 126 THR B O 1
ATOM 3011 N N . VAL B 2 126 ? 1.160 -38.966 -45.569 1.00 95.24 127 VAL B N 1
ATOM 3012 C CA . VAL B 2 126 ? 0.623 -38.411 -46.811 1.00 76.31 127 VAL B CA 1
ATOM 3013 C C . VAL B 2 126 ? 1.009 -39.241 -48.044 1.00 116.97 127 VAL B C 1
ATOM 3014 O O . VAL B 2 126 ? 2.168 -39.241 -48.462 1.00 98.25 127 VAL B O 1
ATOM 3018 N N . SER B 2 127 ? 0.020 -39.929 -48.622 1.00 113.68 128 SER B N 1
ATOM 3019 C CA . SER B 2 127 ? 0.210 -40.834 -49.767 1.00 116.54 128 SER B CA 1
ATOM 3020 C C . SER B 2 127 ? 0.219 -40.184 -51.157 1.00 129.22 128 SER B C 1
ATOM 3021 O O . SER B 2 127 ? -0.373 -39.123 -51.364 1.00 130.77 128 SER B O 1
ATOM 3024 N N . SER B 2 128 ? 0.884 -40.855 -52.098 1.00 159.93 129 SER B N 1
ATOM 3025 C CA . SER B 2 128 ? 0.853 -40.509 -53.520 1.00 97.87 129 SER B CA 1
ATOM 3026 C C . SER B 2 128 ? 1.908 -41.311 -54.270 1.00 137.54 129 SER B C 1
ATOM 3027 O O . SER B 2 128 ? 3.105 -41.047 -54.140 1.00 125.67 129 SER B O 1
ATOM 3030 N N . LYS C 1 1 ? 36.280 -16.485 47.807 1.00 85.10 4 LYS C N 1
ATOM 3031 C CA . LYS C 1 1 ? 35.379 -15.701 46.969 1.00 131.15 4 LYS C CA 1
ATOM 3032 C C . LYS C 1 1 ? 34.216 -16.548 46.441 1.00 139.29 4 LYS C C 1
ATOM 3033 O O . LYS C 1 1 ? 34.192 -17.762 46.617 1.00 170.41 4 LYS C O 1
ATOM 3039 N N . GLN C 1 2 ? 33.248 -15.899 45.802 1.00 135.85 5 GLN C N 1
ATOM 3040 C CA . GLN C 1 2 ? 32.076 -16.589 45.270 1.00 139.44 5 GLN C CA 1
ATOM 3041 C C . GLN C 1 2 ? 32.326 -17.147 43.874 1.00 148.64 5 GLN C C 1
ATOM 3042 O O . GLN C 1 2 ? 33.457 -17.153 43.396 1.00 186.36 5 GLN C O 1
ATOM 3048 N N . TYR C 1 3 ? 31.267 -17.631 43.230 1.00 124.37 6 TYR C N 1
ATOM 3049 C CA . TYR C 1 3 ? 31.369 -18.159 41.868 1.00 98.14 6 TYR C CA 1
ATOM 3050 C C . TYR C 1 3 ? 31.910 -17.104 40.891 1.00 97.69 6 TYR C C 1
ATOM 3051 O O . TYR C 1 3 ? 31.685 -15.912 41.085 1.00 136.95 6 TYR C O 1
ATOM 3060 N N . PRO C 1 4 ? 32.640 -17.541 39.849 1.00 79.95 7 PRO C N 1
ATOM 3061 C CA . PRO C 1 4 ? 33.213 -16.632 38.849 1.00 85.82 7 PRO C CA 1
ATOM 3062 C C . PRO C 1 4 ? 32.165 -15.735 38.205 1.00 82.06 7 PRO C C 1
ATOM 3063 O O . PRO C 1 4 ? 31.012 -16.135 38.080 1.00 66.60 7 PRO C O 1
ATOM 3067 N N . ILE C 1 5 ? 32.568 -14.542 37.785 1.00 87.41 8 ILE C N 1
ATOM 3068 C CA . ILE C 1 5 ? 31.643 -13.625 37.134 1.00 49.78 8 ILE C CA 1
ATOM 3069 C C . ILE C 1 5 ? 32.178 -13.191 35.785 1.00 60.56 8 ILE C C 1
ATOM 3070 O O . ILE C 1 5 ? 33.229 -12.561 35.696 1.00 110.47 8 ILE C O 1
ATOM 3075 N N . ILE C 1 6 ? 31.458 -13.550 34.731 1.00 62.14 9 ILE C N 1
ATOM 3076 C CA . ILE C 1 6 ? 31.792 -13.078 33.400 1.00 72.50 9 ILE C CA 1
ATOM 3077 C C . ILE C 1 6 ? 30.882 -11.902 33.097 1.00 85.59 9 ILE C C 1
ATOM 3078 O O . ILE C 1 6 ? 29.659 -12.039 33.086 1.00 72.72 9 ILE C O 1
ATOM 3083 N N . ASN C 1 7 ? 31.484 -10.739 32.878 1.00 94.43 10 ASN C N 1
ATOM 3084 C CA . ASN C 1 7 ? 30.728 -9.504 32.736 1.00 71.25 10 ASN C CA 1
ATOM 3085 C C . ASN C 1 7 ? 30.478 -9.155 31.279 1.00 100.02 10 ASN C C 1
ATOM 3086 O O . ASN C 1 7 ? 31.354 -9.326 30.431 1.00 77.67 10 ASN C O 1
ATOM 3091 N N . PHE C 1 8 ? 29.272 -8.681 30.990 1.00 96.42 11 PHE C N 1
ATOM 3092 C CA . PHE C 1 8 ? 28.927 -8.255 29.642 1.00 82.89 11 PHE C CA 1
ATOM 3093 C C . PHE C 1 8 ? 27.854 -7.169 29.639 1.00 86.23 11 PHE C C 1
ATOM 3094 O O . PHE C 1 8 ? 27.000 -7.130 30.519 1.00 104.18 11 PHE C O 1
ATOM 3102 N N . THR C 1 9 ? 27.899 -6.296 28.638 1.00 78.91 12 THR C N 1
ATOM 3103 C CA . THR C 1 9 ? 26.939 -5.203 28.531 1.00 65.36 12 THR C CA 1
ATOM 3104 C C . THR C 1 9 ? 26.446 -5.002 27.101 1.00 63.12 12 THR C C 1
ATOM 3105 O O . THR C 1 9 ? 27.181 -5.242 26.142 1.00 121.63 12 THR C O 1
ATOM 3109 N N . THR C 1 10 ? 25.201 -4.557 26.963 1.00 73.94 13 THR C N 1
ATOM 3110 C CA . THR C 1 10 ? 24.633 -4.256 25.650 1.00 96.55 13 THR C CA 1
ATOM 3111 C C . THR C 1 10 ? 24.861 -2.797 25.251 1.00 104.63 13 THR C C 1
ATOM 3112 O O . THR C 1 10 ? 24.365 -2.342 24.221 1.00 95.51 13 THR C O 1
ATOM 3116 N N . ALA C 1 11 ? 25.599 -2.066 26.083 1.00 85.80 14 ALA C N 1
ATOM 3117 C CA . ALA C 1 11 ? 25.950 -0.682 25.787 1.00 84.33 14 ALA C CA 1
ATOM 3118 C C . ALA C 1 11 ? 27.048 -0.618 24.731 1.00 75.67 14 ALA C C 1
ATOM 3119 O O . ALA C 1 11 ? 26.800 -0.185 23.604 1.00 122.12 14 ALA C O 1
ATOM 3121 N N . GLY C 1 12 ? 28.260 -1.041 25.085 1.00 66.03 15 GLY C N 1
ATOM 3122 C CA . GLY C 1 12 ? 29.292 -1.168 24.074 1.00 133.12 15 GLY C CA 1
ATOM 3123 C C . GLY C 1 12 ? 28.843 -2.271 23.139 1.00 126.53 15 GLY C C 1
ATOM 3124 O O . GLY C 1 12 ? 28.688 -3.425 23.549 1.00 77.51 15 GLY C O 1
ATOM 3125 N N . ALA C 1 13 ? 28.686 -1.926 21.868 1.00 96.49 16 ALA C N 1
ATOM 3126 C CA . ALA C 1 13 ? 28.017 -2.810 20.925 1.00 111.86 16 ALA C CA 1
ATOM 3127 C C . ALA C 1 13 ? 29.011 -3.666 20.165 1.00 154.42 16 ALA C C 1
ATOM 3128 O O . ALA C 1 13 ? 28.629 -4.431 19.279 1.00 135.45 16 ALA C O 1
ATOM 3130 N N . THR C 1 14 ? 30.287 -3.544 20.521 1.00 165.87 17 THR C N 1
ATOM 3131 C CA . THR C 1 14 ? 31.341 -4.153 19.724 1.00 142.27 17 THR C CA 1
ATOM 3132 C C . THR C 1 14 ? 31.040 -5.631 19.533 1.00 123.55 17 THR C C 1
ATOM 3133 O O . THR C 1 14 ? 30.835 -6.372 20.494 1.00 92.46 17 THR C O 1
ATOM 3137 N N . VAL C 1 15 ? 31.023 -6.052 18.274 1.00 141.46 18 VAL C N 1
ATOM 3138 C CA . VAL C 1 15 ? 30.658 -7.416 17.928 1.00 139.60 18 VAL C CA 1
ATOM 3139 C C . VAL C 1 15 ? 31.821 -8.358 18.217 1.00 129.29 18 VAL C C 1
ATOM 3140 O O . VAL C 1 15 ? 31.677 -9.578 18.176 1.00 126.28 18 VAL C O 1
ATOM 3144 N N . GLN C 1 16 ? 32.973 -7.774 18.527 1.00 135.80 19 GLN C N 1
ATOM 3145 C CA . GLN C 1 16 ? 34.108 -8.535 19.033 1.00 84.41 19 GLN C CA 1
ATOM 3146 C C . GLN C 1 16 ? 33.854 -8.886 20.499 1.00 78.79 19 GLN C C 1
ATOM 3147 O O . GLN C 1 16 ? 33.798 -10.061 20.859 1.00 134.91 19 GLN C O 1
ATOM 3153 N N . SER C 1 17 ? 33.700 -7.866 21.339 1.00 89.74 20 SER C N 1
ATOM 3154 C CA . SER C 1 17 ? 33.525 -8.063 22.775 1.00 106.49 20 SER C CA 1
ATOM 3155 C C . SER C 1 17 ? 32.462 -9.113 23.091 1.00 123.86 20 SER C C 1
ATOM 3156 O O . SER C 1 17 ? 32.567 -9.822 24.092 1.00 99.74 20 SER C O 1
ATOM 3159 N N . TYR C 1 18 ? 31.431 -9.203 22.255 1.00 116.09 21 TYR C N 1
ATOM 3160 C CA . TYR C 1 18 ? 30.457 -10.282 22.394 1.00 74.87 21 TYR C CA 1
ATOM 3161 C C . TYR C 1 18 ? 31.169 -11.626 22.357 1.00 99.28 21 TYR C C 1
ATOM 3162 O O . TYR C 1 18 ? 30.941 -12.489 23.206 1.00 114.77 21 TYR C O 1
ATOM 3171 N N . THR C 1 19 ? 32.036 -11.791 21.364 1.00 122.90 22 THR C N 1
ATOM 3172 C CA . THR C 1 19 ? 32.780 -13.030 21.182 1.00 134.25 22 THR C CA 1
ATOM 3173 C C . THR C 1 19 ? 33.721 -13.284 22.352 1.00 109.89 22 THR C C 1
ATOM 3174 O O . THR C 1 19 ? 33.753 -14.383 22.909 1.00 113.11 22 THR C O 1
ATOM 3178 N N . ASN C 1 20 ? 34.491 -12.264 22.717 1.00 78.82 23 ASN C N 1
ATOM 3179 C CA . ASN C 1 20 ? 35.393 -12.356 23.856 1.00 97.80 23 ASN C CA 1
ATOM 3180 C C . ASN C 1 20 ? 34.628 -12.785 25.098 1.00 105.89 23 ASN C C 1
ATOM 3181 O O . ASN C 1 20 ? 35.180 -13.411 26.003 1.00 77.32 23 ASN C O 1
ATOM 3186 N N . PHE C 1 21 ? 33.347 -12.435 25.128 1.00 75.93 24 PHE C N 1
ATOM 3187 C CA . PHE C 1 21 ? 32.473 -12.793 26.233 1.00 84.60 24 PHE C CA 1
ATOM 3188 C C . PHE C 1 21 ? 32.051 -14.264 26.213 1.00 58.61 24 PHE C C 1
ATOM 3189 O O . PHE C 1 21 ? 32.154 -14.957 27.224 1.00 100.27 24 PHE C O 1
ATOM 3197 N N . ILE C 1 22 ? 31.579 -14.736 25.063 1.00 89.43 25 ILE C N 1
ATOM 3198 C CA . ILE C 1 22 ? 31.163 -16.127 24.922 1.00 47.39 25 ILE C CA 1
ATOM 3199 C C . ILE C 1 22 ? 32.355 -17.047 25.130 1.00 59.14 25 ILE C C 1
ATOM 3200 O O . ILE C 1 22 ? 32.209 -18.195 25.546 1.00 74.32 25 ILE C O 1
ATOM 3205 N N . ARG C 1 23 ? 33.539 -16.543 24.813 1.00 53.42 26 ARG C N 1
ATOM 3206 C CA . ARG C 1 23 ? 34.761 -17.296 25.030 1.00 55.06 26 ARG C CA 1
ATOM 3207 C C . ARG C 1 23 ? 35.213 -17.227 26.479 1.00 62.16 26 ARG C C 1
ATOM 3208 O O . ARG C 1 23 ? 35.881 -18.133 26.974 1.00 77.89 26 ARG C O 1
ATOM 3216 N N . ALA C 1 24 ? 34.851 -16.144 27.156 1.00 78.38 27 ALA C N 1
ATOM 3217 C CA . ALA C 1 24 ? 35.092 -16.043 28.584 1.00 51.69 27 ALA C CA 1
ATOM 3218 C C . ALA C 1 24 ? 34.222 -17.075 29.275 1.00 52.50 27 ALA C C 1
ATOM 3219 O O . ALA C 1 24 ? 34.685 -17.783 30.168 1.00 67.43 27 ALA C O 1
ATOM 3221 N N . VAL C 1 25 ? 32.965 -17.171 28.840 1.00 57.75 28 VAL C N 1
ATOM 3222 C CA . VAL C 1 25 ? 32.016 -18.118 29.421 1.00 55.83 28 VAL C CA 1
ATOM 3223 C C . VAL C 1 25 ? 32.476 -19.554 29.244 1.00 70.40 28 VAL C C 1
ATOM 3224 O O . VAL C 1 25 ? 32.606 -20.301 30.211 1.00 79.66 28 VAL C O 1
ATOM 3228 N N . ARG C 1 26 ? 32.719 -19.939 27.999 1.00 72.18 29 ARG C N 1
ATOM 3229 C CA . ARG C 1 26 ? 33.212 -21.276 27.704 1.00 56.64 29 ARG C CA 1
ATOM 3230 C C . ARG C 1 26 ? 34.486 -21.598 28.492 1.00 91.20 29 ARG C C 1
ATOM 3231 O O . ARG C 1 26 ? 34.709 -22.746 28.887 1.00 88.15 29 ARG C O 1
ATOM 3239 N N . GLY C 1 27 ? 35.316 -20.583 28.723 1.00 95.03 30 GLY C N 1
ATOM 3240 C CA . GLY C 1 27 ? 36.558 -20.766 29.452 1.00 53.35 30 GLY C CA 1
ATOM 3241 C C . GLY C 1 27 ? 36.325 -21.145 30.901 1.00 78.60 30 GLY C C 1
ATOM 3242 O O . GLY C 1 27 ? 37.096 -21.903 31.488 1.00 87.75 30 GLY C O 1
ATOM 3243 N N . ARG C 1 28 ? 35.269 -20.584 31.482 1.00 72.11 31 ARG C N 1
ATOM 3244 C CA . ARG C 1 28 ? 34.840 -20.918 32.839 1.00 62.97 31 ARG C CA 1
ATOM 3245 C C . ARG C 1 28 ? 34.007 -22.206 32.925 1.00 58.22 31 ARG C C 1
ATOM 3246 O O . ARG C 1 28 ? 34.058 -22.916 33.928 1.00 71.99 31 ARG C O 1
ATOM 3254 N N . LEU C 1 29 ? 33.231 -22.490 31.881 1.00 68.99 32 LEU C N 1
ATOM 3255 C CA . LEU C 1 29 ? 32.375 -23.681 31.849 1.00 66.48 32 LEU C CA 1
ATOM 3256 C C . LEU C 1 29 ? 33.158 -24.987 31.929 1.00 55.84 32 LEU C C 1
ATOM 3257 O O . LEU C 1 29 ? 32.747 -25.927 32.608 1.00 53.99 32 LEU C O 1
ATOM 3262 N N . THR C 1 30 ? 34.273 -25.054 31.212 1.00 73.80 33 THR C N 1
ATOM 3263 C CA . THR C 1 30 ? 35.168 -26.186 31.354 1.00 92.38 33 THR C CA 1
ATOM 3264 C C . THR C 1 30 ? 36.607 -25.706 31.395 1.00 79.73 33 THR C C 1
ATOM 3265 O O . THR C 1 30 ? 36.893 -24.528 31.197 1.00 80.48 33 THR C O 1
ATOM 3269 N N . THR C 1 31 ? 37.511 -26.641 31.636 1.00 60.20 34 THR C N 1
ATOM 3270 C CA . THR C 1 31 ? 38.933 -26.373 31.585 1.00 82.96 34 THR C CA 1
ATOM 3271 C C . THR C 1 31 ? 39.502 -26.821 30.250 1.00 107.53 34 THR C C 1
ATOM 3272 O O . THR C 1 31 ? 40.690 -26.646 29.977 1.00 93.83 34 THR C O 1
ATOM 3276 N N . GLY C 1 32 ? 38.646 -27.400 29.416 1.00 106.08 35 GLY C N 1
ATOM 3277 C CA . GLY C 1 32 ? 39.126 -28.201 28.310 1.00 89.05 35 GLY C CA 1
ATOM 3278 C C . GLY C 1 32 ? 39.716 -29.449 28.936 1.00 107.64 35 GLY C C 1
ATOM 3279 O O . GLY C 1 32 ? 39.175 -29.967 29.914 1.00 95.52 35 GLY C O 1
ATOM 3280 N N . ALA C 1 33 ? 40.808 -29.946 28.366 1.00 64.82 36 ALA C N 1
ATOM 3281 C CA . ALA C 1 33 ? 41.539 -31.078 28.933 1.00 96.59 36 ALA C CA 1
ATOM 3282 C C . ALA C 1 33 ? 40.737 -32.371 28.844 1.00 87.13 36 ALA C C 1
ATOM 3283 O O . ALA C 1 33 ? 41.278 -33.469 28.992 1.00 78.28 36 ALA C O 1
ATOM 3285 N N . ASP C 1 34 ? 39.445 -32.233 28.574 1.00 100.27 37 ASP C N 1
ATOM 3286 C CA . ASP C 1 34 ? 38.649 -33.352 28.120 1.00 59.03 37 ASP C CA 1
ATOM 3287 C C . ASP C 1 34 ? 37.988 -32.866 26.857 1.00 62.79 37 ASP C C 1
ATOM 3288 O O . ASP C 1 34 ? 37.143 -31.968 26.880 1.00 59.01 37 ASP C O 1
ATOM 3293 N N . VAL C 1 35 ? 38.397 -33.461 25.750 1.00 65.96 38 VAL C N 1
ATOM 3294 C CA . VAL C 1 35 ? 37.891 -33.088 24.454 1.00 69.26 38 VAL C CA 1
ATOM 3295 C C . VAL C 1 35 ? 37.702 -34.360 23.661 1.00 56.46 38 VAL C C 1
ATOM 3296 O O . VAL C 1 35 ? 38.611 -35.179 23.566 1.00 79.97 38 VAL C O 1
ATOM 3300 N N . ARG C 1 36 ? 36.511 -34.533 23.107 1.00 59.55 39 ARG C N 1
ATOM 3301 C CA . ARG C 1 36 ? 36.230 -35.682 22.269 1.00 82.14 39 ARG C CA 1
ATOM 3302 C C . ARG C 1 36 ? 36.171 -35.194 20.831 1.00 110.08 39 ARG C C 1
ATOM 3303 O O . ARG C 1 36 ? 35.255 -34.462 20.455 1.00 84.53 39 ARG C O 1
ATOM 3311 N N . HIS C 1 37 ? 37.157 -35.593 20.035 1.00 104.13 40 HIS C N 1
ATOM 3312 C CA . HIS C 1 37 ? 37.268 -35.128 18.656 1.00 80.72 40 HIS C CA 1
ATOM 3313 C C . HIS C 1 37 ? 37.283 -33.604 18.582 1.00 75.98 40 HIS C C 1
ATOM 3314 O O . HIS C 1 37 ? 36.531 -33.004 17.814 1.00 77.13 40 HIS C O 1
ATOM 3321 N N . GLU C 1 38 ? 38.134 -32.986 19.396 1.00 82.96 41 GLU C N 1
ATOM 3322 C CA . GLU C 1 38 ? 38.317 -31.537 19.369 1.00 90.72 41 GLU C CA 1
ATOM 3323 C C . GLU C 1 38 ? 37.171 -30.766 20.015 1.00 79.50 41 GLU C C 1
ATOM 3324 O O . GLU C 1 38 ? 37.235 -29.546 20.147 1.00 114.44 41 GLU C O 1
ATOM 3330 N N . ILE C 1 39 ? 36.125 -31.479 20.414 1.00 79.04 42 ILE C N 1
ATOM 3331 C CA . ILE C 1 39 ? 35.005 -30.859 21.111 1.00 64.53 42 ILE C CA 1
ATOM 3332 C C . ILE C 1 39 ? 35.128 -31.103 22.607 1.00 50.47 42 ILE C C 1
ATOM 3333 O O . ILE C 1 39 ? 35.072 -32.246 23.056 1.00 70.87 42 ILE C O 1
ATOM 3338 N N . PRO C 1 40 ? 35.306 -30.026 23.385 1.00 64.26 43 PRO C N 1
ATOM 3339 C CA . PRO C 1 40 ? 35.430 -30.119 24.843 1.00 66.61 43 PRO C CA 1
ATOM 3340 C C . PRO C 1 40 ? 34.156 -30.642 25.494 1.00 98.86 43 PRO C C 1
ATOM 3341 O O . PRO C 1 40 ? 33.043 -30.290 25.090 1.00 72.28 43 PRO C O 1
ATOM 3345 N N . VAL C 1 41 ? 34.325 -31.483 26.504 1.00 81.79 44 VAL C N 1
ATOM 3346 C CA . VAL C 1 41 ? 33.192 -31.971 27.264 1.00 67.65 44 VAL C CA 1
ATOM 3347 C C . VAL C 1 41 ? 33.113 -31.207 28.575 1.00 73.48 44 VAL C C 1
ATOM 3348 O O . VAL C 1 41 ? 34.126 -30.977 29.232 1.00 92.37 44 VAL C O 1
ATOM 3352 N N . LEU C 1 42 ? 31.904 -30.798 28.941 1.00 74.18 45 LEU C N 1
ATOM 3353 C CA . LEU C 1 42 ? 31.669 -30.134 30.214 1.00 50.59 45 LEU C CA 1
ATOM 3354 C C . LEU C 1 42 ? 32.016 -31.068 31.369 1.00 80.11 45 LEU C C 1
ATOM 3355 O O . LEU C 1 42 ? 31.990 -32.287 31.208 1.00 84.51 45 LEU C O 1
ATOM 3360 N N . PRO C 1 43 ? 32.349 -30.498 32.539 1.00 80.05 46 PRO C N 1
ATOM 3361 C CA . PRO C 1 43 ? 32.740 -31.324 33.686 1.00 50.84 46 PRO C CA 1
ATOM 3362 C C . PRO C 1 43 ? 31.632 -32.279 34.113 1.00 58.06 46 PRO C C 1
ATOM 3363 O O . PRO C 1 43 ? 30.451 -31.935 34.071 1.00 56.96 46 PRO C O 1
ATOM 3367 N N . ASN C 1 44 ? 32.030 -33.483 34.506 1.00 71.80 47 ASN C N 1
ATOM 3368 C CA . ASN C 1 44 ? 31.096 -34.497 34.966 1.00 48.15 47 ASN C CA 1
ATOM 3369 C C . ASN C 1 44 ? 30.422 -34.022 36.237 1.00 52.77 47 ASN C C 1
ATOM 3370 O O . ASN C 1 44 ? 31.091 -33.603 37.180 1.00 93.69 47 ASN C O 1
ATOM 3375 N N . ARG C 1 45 ? 29.097 -34.084 36.258 1.00 66.29 48 ARG C N 1
ATOM 3376 C CA . ARG C 1 45 ? 28.327 -33.610 37.401 1.00 67.02 48 ARG C CA 1
ATOM 3377 C C . ARG C 1 45 ? 28.573 -34.464 38.647 1.00 59.28 48 ARG C C 1
ATOM 3378 O O . ARG C 1 45 ? 28.328 -34.031 39.771 1.00 90.12 48 ARG C O 1
ATOM 3386 N N . VAL C 1 46 ? 29.089 -35.670 38.441 1.00 61.94 49 VAL C N 1
ATOM 3387 C CA . VAL C 1 46 ? 29.293 -36.614 39.532 1.00 66.62 49 VAL C CA 1
ATOM 3388 C C . VAL C 1 46 ? 30.660 -36.409 40.175 1.00 61.42 49 VAL C C 1
ATOM 3389 O O . VAL C 1 46 ? 31.695 -36.625 39.547 1.00 75.77 49 VAL C O 1
ATOM 3393 N N . GLY C 1 47 ? 30.652 -36.013 41.444 1.00 58.54 50 GLY C N 1
ATOM 3394 C CA . GLY C 1 47 ? 31.879 -35.722 42.161 1.00 70.90 50 GLY C CA 1
ATOM 3395 C C . GLY C 1 47 ? 32.239 -34.246 42.154 1.00 94.92 50 GLY C C 1
ATOM 3396 O O . GLY C 1 47 ? 33.116 -33.804 42.903 1.00 74.56 50 GLY C O 1
ATOM 3397 N N . LEU C 1 48 ? 31.553 -33.480 41.311 1.00 69.96 51 LEU C N 1
ATOM 3398 C CA . LEU C 1 48 ? 31.798 -32.046 41.203 1.00 50.78 51 LEU C CA 1
ATOM 3399 C C . LEU C 1 48 ? 31.322 -31.286 42.449 1.00 65.09 51 LEU C C 1
ATOM 3400 O O . LEU C 1 48 ? 30.143 -31.330 42.799 1.00 86.16 51 LEU C O 1
ATOM 3405 N N . PRO C 1 49 ? 32.250 -30.594 43.128 1.00 71.04 52 PRO C N 1
ATOM 3406 C CA . PRO C 1 49 ? 31.999 -29.751 44.304 1.00 44.85 52 PRO C CA 1
ATOM 3407 C C . PRO C 1 49 ? 31.078 -28.575 43.989 1.00 71.45 52 PRO C C 1
ATOM 3408 O O . PRO C 1 49 ? 31.237 -27.962 42.936 1.00 55.58 52 PRO C O 1
ATOM 3412 N N . ILE C 1 50 ? 30.143 -28.257 44.885 1.00 73.73 53 ILE C N 1
ATOM 3413 C CA . ILE C 1 50 ? 29.186 -27.184 44.624 1.00 50.88 53 ILE C CA 1
ATOM 3414 C C . ILE C 1 50 ? 29.880 -25.851 44.430 1.00 73.44 53 ILE C C 1
ATOM 3415 O O . ILE C 1 50 ? 29.400 -25.007 43.677 1.00 94.74 53 ILE C O 1
ATOM 3420 N N . ASN C 1 51 ? 31.001 -25.655 45.117 1.00 46.12 54 ASN C N 1
ATOM 3421 C CA . ASN C 1 51 ? 31.734 -24.403 44.991 1.00 83.22 54 ASN C CA 1
ATOM 3422 C C . ASN C 1 51 ? 32.296 -24.285 43.585 1.00 64.56 54 ASN C C 1
ATOM 3423 O O . ASN C 1 51 ? 32.637 -23.198 43.125 1.00 90.23 54 ASN C O 1
ATOM 3428 N N . GLN C 1 52 ? 32.423 -25.429 42.923 1.00 70.40 55 GLN C N 1
ATOM 3429 C CA . GLN C 1 52 ? 32.789 -25.479 41.509 1.00 51.86 55 GLN C CA 1
ATOM 3430 C C . GLN C 1 52 ? 31.639 -25.670 40.507 1.00 46.76 55 GLN C C 1
ATOM 3431 O O . GLN C 1 52 ? 31.884 -25.763 39.303 1.00 89.60 55 GLN C O 1
ATOM 3437 N N . ARG C 1 53 ? 30.399 -25.749 40.985 1.00 59.60 56 ARG C N 1
ATOM 3438 C CA . ARG C 1 53 ? 29.299 -26.160 40.106 1.00 58.97 56 ARG C CA 1
ATOM 3439 C C . ARG C 1 53 ? 28.544 -25.053 39.368 1.00 46.00 56 ARG C C 1
ATOM 3440 O O . ARG C 1 53 ? 27.743 -25.340 38.486 1.00 56.72 56 ARG C O 1
ATOM 3448 N N . PHE C 1 54 ? 28.801 -23.796 39.700 1.00 87.31 57 PHE C N 1
ATOM 3449 C CA . PHE C 1 54 ? 28.071 -22.710 39.051 1.00 49.05 57 PHE C CA 1
ATOM 3450 C C . PHE C 1 54 ? 28.945 -21.596 38.498 1.00 59.22 57 PHE C C 1
ATOM 3451 O O . PHE C 1 54 ? 30.091 -21.406 38.906 1.00 68.99 57 PHE C O 1
ATOM 3459 N N . ILE C 1 55 ? 28.365 -20.855 37.566 1.00 53.91 58 ILE C N 1
ATOM 3460 C CA . ILE C 1 55 ? 29.012 -19.723 36.930 1.00 57.54 58 ILE C CA 1
ATOM 3461 C C . ILE C 1 55 ? 28.047 -18.552 36.979 1.00 59.24 58 ILE C C 1
ATOM 3462 O O . ILE C 1 55 ? 26.836 -18.738 36.871 1.00 66.62 58 ILE C O 1
ATOM 3467 N N . LEU C 1 56 ? 28.573 -17.346 37.157 1.00 58.09 59 LEU C N 1
ATOM 3468 C CA . LEU C 1 56 ? 27.720 -16.162 37.168 1.00 41.68 59 LEU C CA 1
ATOM 3469 C C . LEU C 1 56 ? 27.959 -15.275 35.951 1.00 81.30 59 LEU C C 1
ATOM 3470 O O . LEU C 1 56 ? 29.077 -14.818 35.708 1.00 93.56 59 LEU C O 1
ATOM 3475 N N . VAL C 1 57 ? 26.899 -15.047 35.183 1.00 47.91 60 VAL C N 1
ATOM 3476 C CA . VAL C 1 57 ? 26.961 -14.131 34.056 1.00 49.44 60 VAL C CA 1
ATOM 3477 C C . VAL C 1 57 ? 26.174 -12.869 34.386 1.00 71.42 60 VAL C C 1
ATOM 3478 O O . VAL C 1 57 ? 24.948 -12.903 34.479 1.00 94.67 60 VAL C O 1
ATOM 3482 N N . GLU C 1 58 ? 26.885 -11.760 34.569 1.00 81.46 61 GLU C N 1
ATOM 3483 C CA . GLU C 1 58 ? 26.250 -10.474 34.837 1.00 53.97 61 GLU C CA 1
ATOM 3484 C C . GLU C 1 58 ? 25.952 -9.740 33.534 1.00 66.67 61 GLU C C 1
ATOM 3485 O O . GLU C 1 58 ? 26.772 -9.733 32.621 1.00 104.18 61 GLU C O 1
ATOM 3491 N N . LEU C 1 59 ? 24.780 -9.115 33.460 1.00 60.26 62 LEU C N 1
ATOM 3492 C CA . LEU C 1 59 ? 24.319 -8.488 32.221 1.00 91.22 62 LEU C CA 1
ATOM 3493 C C . LEU C 1 59 ? 23.815 -7.059 32.413 1.00 77.98 62 LEU C C 1
ATOM 3494 O O . LEU C 1 59 ? 22.881 -6.827 33.172 1.00 86.01 62 LEU C O 1
ATOM 3499 N N . SER C 1 60 ? 24.417 -6.112 31.697 1.00 93.74 63 SER C N 1
ATOM 3500 C CA . SER C 1 60 ? 24.070 -4.699 31.826 1.00 65.28 63 SER C CA 1
ATOM 3501 C C . SER C 1 60 ? 23.264 -4.184 30.634 1.00 73.50 63 SER C C 1
ATOM 3502 O O . SER C 1 60 ? 23.429 -4.655 29.511 1.00 67.58 63 SER C O 1
ATOM 3505 N N . ASN C 1 61 ? 22.389 -3.217 30.897 1.00 89.60 64 ASN C N 1
ATOM 3506 C CA . ASN C 1 61 ? 21.570 -2.594 29.860 1.00 79.94 64 ASN C CA 1
ATOM 3507 C C . ASN C 1 61 ? 22.128 -1.242 29.424 1.00 131.15 64 ASN C C 1
ATOM 3508 O O . ASN C 1 61 ? 23.156 -0.794 29.938 1.00 76.16 64 ASN C O 1
ATOM 3513 N N . HIS C 1 62 ? 21.456 -0.601 28.467 1.00 112.71 65 HIS C N 1
ATOM 3514 C CA . HIS C 1 62 ? 21.764 0.787 28.122 1.00 118.96 65 HIS C CA 1
ATOM 3515 C C . HIS C 1 62 ? 20.969 1.721 29.023 1.00 121.60 65 HIS C C 1
ATOM 3516 O O . HIS C 1 62 ? 21.202 2.932 29.053 1.00 118.31 65 HIS C O 1
ATOM 3523 N N . ALA C 1 63 ? 20.014 1.137 29.740 1.00 134.69 66 ALA C N 1
ATOM 3524 C CA . ALA C 1 63 ? 19.303 1.827 30.806 1.00 126.67 66 ALA C CA 1
ATOM 3525 C C . ALA C 1 63 ? 20.055 1.564 32.107 1.00 125.74 66 ALA C C 1
ATOM 3526 O O . ALA C 1 63 ? 19.635 1.991 33.184 1.00 125.23 66 ALA C O 1
ATOM 3528 N N . GLU C 1 64 ? 21.172 0.851 31.984 1.00 130.32 67 GLU C N 1
ATOM 3529 C CA . GLU C 1 64 ? 22.036 0.533 33.115 1.00 61.18 67 GLU C CA 1
ATOM 3530 C C . GLU C 1 64 ? 21.328 -0.295 34.195 1.00 113.45 67 GLU C C 1
ATOM 3531 O O . GLU C 1 64 ? 21.371 0.040 35.381 1.00 97.02 67 GLU C O 1
ATOM 3537 N N . LEU C 1 65 ? 20.672 -1.374 33.768 1.00 115.28 68 LEU C N 1
ATOM 3538 C CA . LEU C 1 65 ? 20.031 -2.318 34.684 1.00 85.99 68 LEU C CA 1
ATOM 3539 C C . LEU C 1 65 ? 20.830 -3.614 34.764 1.00 60.00 68 LEU C C 1
ATOM 3540 O O . LEU C 1 65 ? 20.993 -4.307 33.764 1.00 110.86 68 LEU C O 1
ATOM 3545 N N . SER C 1 66 ? 21.319 -3.945 35.956 1.00 115.82 69 SER C N 1
ATOM 3546 C CA . SER C 1 66 ? 22.152 -5.135 36.134 1.00 75.11 69 SER C CA 1
ATOM 3547 C C . SER C 1 66 ? 21.402 -6.332 36.715 1.00 59.07 69 SER C C 1
ATOM 3548 O O . SER C 1 66 ? 20.706 -6.225 37.725 1.00 114.48 69 SER C O 1
ATOM 3551 N N . VAL C 1 67 ? 21.569 -7.475 36.059 1.00 82.64 70 VAL C N 1
ATOM 3552 C CA . VAL C 1 67 ? 20.948 -8.720 36.472 1.00 67.10 70 VAL C CA 1
ATOM 3553 C C . VAL C 1 67 ? 21.970 -9.851 36.363 1.00 66.02 70 VAL C C 1
ATOM 3554 O O . VAL C 1 67 ? 22.535 -10.079 35.296 1.00 91.85 70 VAL C O 1
ATOM 3558 N N . THR C 1 68 ? 22.208 -10.550 37.470 1.00 85.07 71 THR C N 1
ATOM 3559 C CA . THR C 1 68 ? 23.183 -11.643 37.503 1.00 58.29 71 THR C CA 1
ATOM 3560 C C . THR C 1 68 ? 22.534 -13.000 37.245 1.00 65.88 71 THR C C 1
ATOM 3561 O O . THR C 1 68 ? 21.544 -13.350 37.887 1.00 106.10 71 THR C O 1
ATOM 3565 N N . LEU C 1 69 ? 23.114 -13.767 36.325 1.00 57.83 72 LEU C N 1
ATOM 3566 C CA . LEU C 1 69 ? 22.585 -15.077 35.947 1.00 42.51 72 LEU C CA 1
ATOM 3567 C C . LEU C 1 69 ? 23.462 -16.231 36.406 1.00 59.16 72 LEU C C 1
ATOM 3568 O O . LEU C 1 69 ? 24.688 -16.150 36.350 1.00 63.46 72 LEU C O 1
ATOM 3573 N N . ALA C 1 70 ? 22.827 -17.321 36.825 1.00 45.90 73 ALA C N 1
ATOM 3574 C CA . ALA C 1 70 ? 23.561 -18.495 37.282 1.00 51.17 73 ALA C CA 1
ATOM 3575 C C . ALA C 1 70 ? 23.395 -19.660 36.320 1.00 58.76 73 ALA C C 1
ATOM 3576 O O . ALA C 1 70 ? 22.276 -20.046 35.991 1.00 63.94 73 ALA C O 1
ATOM 3578 N N . LEU C 1 71 ? 24.516 -20.219 35.878 1.00 58.49 74 LEU C N 1
ATOM 3579 C CA . LEU C 1 71 ? 24.504 -21.366 34.978 1.00 60.64 74 LEU C CA 1
ATOM 3580 C C . LEU C 1 71 ? 25.091 -22.590 35.662 1.00 50.37 74 LEU C C 1
ATOM 3581 O O . LEU C 1 71 ? 25.982 -22.474 36.498 1.00 70.20 74 LEU C O 1
ATOM 3586 N N . ASP C 1 72 ? 24.582 -23.762 35.302 1.00 53.56 75 ASP C N 1
ATOM 3587 C CA . ASP C 1 72 ? 25.138 -25.025 35.770 1.00 47.22 75 ASP C CA 1
ATOM 3588 C C . ASP C 1 72 ? 26.282 -25.419 34.831 1.00 53.96 75 ASP C C 1
ATOM 3589 O O . ASP C 1 72 ? 26.070 -25.602 33.637 1.00 61.02 75 ASP C O 1
ATOM 3594 N N . VAL C 1 73 ? 27.494 -25.541 35.370 1.00 53.32 76 VAL C N 1
ATOM 3595 C CA . VAL C 1 73 ? 28.677 -25.813 34.548 1.00 53.50 76 VAL C CA 1
ATOM 3596 C C . VAL C 1 73 ? 28.666 -27.214 33.947 1.00 59.17 76 VAL C C 1
ATOM 3597 O O . VAL C 1 73 ? 29.486 -27.532 33.086 1.00 88.88 76 VAL C O 1
ATOM 3601 N N . THR C 1 74 ? 27.770 -28.065 34.435 1.00 91.74 77 THR C N 1
ATOM 3602 C CA . THR C 1 74 ? 27.597 -29.391 33.851 1.00 50.42 77 THR C CA 1
ATOM 3603 C C . THR C 1 74 ? 26.802 -29.353 32.543 1.00 41.84 77 THR C C 1
ATOM 3604 O O . THR C 1 74 ? 27.214 -29.955 31.549 1.00 66.65 77 THR C O 1
ATOM 3608 N N . ASN C 1 75 ? 25.639 -28.700 32.561 1.00 81.72 78 ASN C N 1
ATOM 3609 C CA . ASN C 1 75 ? 24.867 -28.462 31.332 1.00 75.58 78 ASN C CA 1
ATOM 3610 C C . ASN C 1 75 ? 24.955 -27.075 30.668 1.00 67.69 78 ASN C C 1
ATOM 3611 O O . ASN C 1 75 ? 24.405 -26.873 29.585 1.00 50.01 78 ASN C O 1
ATOM 3616 N N . ALA C 1 76 ? 25.649 -26.132 31.302 1.00 72.60 79 ALA C N 1
ATOM 3617 C CA . ALA C 1 76 ? 25.716 -24.748 30.807 1.00 55.71 79 ALA C CA 1
ATOM 3618 C C . ALA C 1 76 ? 24.343 -24.075 30.697 1.00 46.63 79 ALA C C 1
ATOM 3619 O O . ALA C 1 76 ? 24.166 -23.133 29.927 1.00 64.63 79 ALA C O 1
ATOM 3621 N N . TYR C 1 77 ? 23.382 -24.545 31.481 1.00 56.28 80 TYR C N 1
ATOM 3622 C CA . TYR C 1 77 ? 22.012 -24.054 31.394 1.00 51.13 80 TYR C CA 1
ATOM 3623 C C . TYR C 1 77 ? 21.721 -23.143 32.574 1.00 53.35 80 TYR C C 1
ATOM 3624 O O . TYR C 1 77 ? 22.306 -23.301 33.643 1.00 77.59 80 TYR C O 1
ATOM 3633 N N . VAL C 1 78 ? 20.849 -22.164 32.367 1.00 70.73 81 VAL C N 1
ATOM 3634 C CA . VAL C 1 78 ? 20.541 -21.199 33.414 1.00 64.12 81 VAL C CA 1
ATOM 3635 C C . VAL C 1 78 ? 19.629 -21.795 34.486 1.00 71.74 81 VAL C C 1
ATOM 3636 O O . VAL C 1 78 ? 18.540 -22.296 34.191 1.00 67.59 81 VAL C O 1
ATOM 3640 N N . VAL C 1 79 ? 20.101 -21.765 35.730 1.00 76.75 82 VAL C N 1
ATOM 3641 C CA . VAL C 1 79 ? 19.344 -22.298 36.853 1.00 48.02 82 VAL C CA 1
ATOM 3642 C C . VAL C 1 79 ? 18.499 -21.256 37.585 1.00 62.04 82 VAL C C 1
ATOM 3643 O O . VAL C 1 79 ? 17.652 -21.609 38.407 1.00 53.03 82 VAL C O 1
ATOM 3647 N N . GLY C 1 80 ? 18.708 -19.982 37.263 1.00 50.24 83 GLY C N 1
ATOM 3648 C CA . GLY C 1 80 ? 18.058 -18.894 37.978 1.00 52.65 83 GLY C CA 1
ATOM 3649 C C . GLY C 1 80 ? 18.822 -17.582 37.869 1.00 52.93 83 GLY C C 1
ATOM 3650 O O . GLY C 1 80 ? 19.895 -17.538 37.258 1.00 51.20 83 GLY C O 1
ATOM 3651 N N . TYR C 1 81 ? 18.273 -16.510 38.441 1.00 58.36 84 TYR C N 1
ATOM 3652 C CA . TYR C 1 81 ? 18.922 -15.198 38.359 1.00 67.44 84 TYR C CA 1
ATOM 3653 C C . TYR C 1 81 ? 18.779 -14.335 39.610 1.00 78.30 84 TYR C C 1
ATOM 3654 O O . TYR C 1 81 ? 18.105 -14.712 40.568 1.00 114.48 84 TYR C O 1
ATOM 3663 N N . ARG C 1 82 ? 19.407 -13.164 39.577 1.00 60.55 85 ARG C N 1
ATOM 3664 C CA . ARG C 1 82 ? 19.338 -12.217 40.680 1.00 72.28 85 ARG C CA 1
ATOM 3665 C C . ARG C 1 82 ? 19.139 -10.809 40.132 1.00 82.87 85 ARG C C 1
ATOM 3666 O O . ARG C 1 82 ? 19.930 -10.345 39.313 1.00 103.10 85 ARG C O 1
ATOM 3674 N N . ALA C 1 83 ? 18.082 -10.134 40.576 1.00 108.96 86 ALA C N 1
ATOM 3675 C CA . ALA C 1 83 ? 17.865 -8.731 40.230 1.00 69.00 86 ALA C CA 1
ATOM 3676 C C . ALA C 1 83 ? 17.543 -7.946 41.490 1.00 79.46 86 ALA C C 1
ATOM 3677 O O . ALA C 1 83 ? 16.531 -8.193 42.141 1.00 103.46 86 ALA C O 1
ATOM 3679 N N . GLY C 1 84 ? 18.406 -6.995 41.823 1.00 91.55 87 GLY C N 1
ATOM 3680 C CA . GLY C 1 84 ? 18.297 -6.285 43.080 1.00 85.69 87 GLY C CA 1
ATOM 3681 C C . GLY C 1 84 ? 18.605 -7.224 44.230 1.00 85.07 87 GLY C C 1
ATOM 3682 O O . GLY C 1 84 ? 19.587 -7.965 44.194 1.00 82.40 87 GLY C O 1
ATOM 3683 N N . ASN C 1 85 ? 17.763 -7.184 45.257 1.00 76.81 88 ASN C N 1
ATOM 3684 C CA . ASN C 1 85 ? 17.897 -8.061 46.417 1.00 76.32 88 ASN C CA 1
ATOM 3685 C C . ASN C 1 85 ? 17.046 -9.337 46.343 1.00 89.35 88 ASN C C 1
ATOM 3686 O O . ASN C 1 85 ? 16.969 -10.093 47.311 1.00 71.65 88 ASN C O 1
ATOM 3691 N N . SER C 1 86 ? 16.381 -9.552 45.211 1.00 69.65 89 SER C N 1
ATOM 3692 C CA . SER C 1 86 ? 15.536 -10.732 45.021 1.00 50.61 89 SER C CA 1
ATOM 3693 C C . SER C 1 86 ? 16.156 -11.746 44.048 1.00 54.53 89 SER C C 1
ATOM 3694 O O . SER C 1 86 ? 16.704 -11.365 43.014 1.00 71.34 89 SER C O 1
ATOM 3697 N N . ALA C 1 87 ? 16.069 -13.036 44.376 1.00 53.68 90 ALA C N 1
ATOM 3698 C CA . ALA C 1 87 ? 16.649 -14.084 43.529 1.00 72.18 90 ALA C CA 1
ATOM 3699 C C . ALA C 1 87 ? 15.624 -15.156 43.167 1.00 70.38 90 ALA C C 1
ATOM 3700 O O . ALA C 1 87 ? 14.929 -15.680 44.032 1.00 75.05 90 ALA C O 1
ATOM 3702 N N . TYR C 1 88 ? 15.553 -15.489 41.882 1.00 91.94 91 TYR C N 1
ATOM 3703 C CA . TYR C 1 88 ? 14.531 -16.396 41.362 1.00 54.77 91 TYR C CA 1
ATOM 3704 C C . TYR C 1 88 ? 15.155 -17.644 40.735 1.00 65.66 91 TYR C C 1
ATOM 3705 O O . TYR C 1 88 ? 16.010 -17.538 39.862 1.00 61.93 91 TYR C O 1
ATOM 3714 N N . PHE C 1 89 ? 14.733 -18.823 41.188 1.00 62.40 92 PHE C N 1
ATOM 3715 C CA . PHE C 1 89 ? 15.282 -20.083 40.679 1.00 44.17 92 PHE C CA 1
ATOM 3716 C C . PHE C 1 89 ? 14.242 -20.927 39.947 1.00 62.49 92 PHE C C 1
ATOM 3717 O O . PHE C 1 89 ? 13.070 -20.949 40.320 1.00 68.23 92 PHE C O 1
ATOM 3725 N N . PHE C 1 90 ? 14.687 -21.627 38.908 1.00 72.25 93 PHE C N 1
ATOM 3726 C CA . PHE C 1 90 ? 13.856 -22.595 38.213 1.00 56.98 93 PHE C CA 1
ATOM 3727 C C . PHE C 1 90 ? 13.606 -23.784 39.114 1.00 65.89 93 PHE C C 1
ATOM 3728 O O . PHE C 1 90 ? 14.369 -24.032 40.047 1.00 64.04 93 PHE C O 1
ATOM 3736 N N . HIS C 1 91 ? 12.543 -24.526 38.834 1.00 49.42 94 HIS C N 1
ATOM 3737 C CA . HIS C 1 91 ? 12.245 -25.711 39.622 1.00 48.41 94 HIS C CA 1
ATOM 3738 C C . HIS C 1 91 ? 13.309 -26.793 39.418 1.00 98.64 94 HIS C C 1
ATOM 3739 O O . HIS C 1 91 ? 13.529 -27.256 38.294 1.00 77.93 94 HIS C O 1
ATOM 3746 N N . PRO C 1 92 ? 13.969 -27.196 40.517 1.00 51.43 95 PRO C N 1
ATOM 3747 C CA . PRO C 1 92 ? 15.025 -28.212 40.620 1.00 71.39 95 PRO C CA 1
ATOM 3748 C C . PRO C 1 92 ? 14.468 -29.628 40.537 1.00 69.13 95 PRO C C 1
ATOM 3749 O O . PRO C 1 92 ? 14.197 -30.231 41.575 1.00 110.25 95 PRO C O 1
ATOM 3753 N N . ASP C 1 93 ? 14.291 -30.145 39.325 1.00 52.36 96 ASP C N 1
ATOM 3754 C CA . ASP C 1 93 ? 13.477 -31.342 39.116 1.00 116.14 96 ASP C CA 1
ATOM 3755 C C . ASP C 1 93 ? 13.925 -32.586 39.894 1.00 97.98 96 ASP C C 1
ATOM 3756 O O . ASP C 1 93 ? 13.185 -33.572 39.955 1.00 89.29 96 ASP C O 1
ATOM 3761 N N . ASN C 1 94 ? 15.123 -32.560 40.476 1.00 83.93 97 ASN C N 1
ATOM 3762 C CA . ASN C 1 94 ? 15.499 -33.619 41.416 1.00 73.24 97 ASN C CA 1
ATOM 3763 C C . ASN C 1 94 ? 16.030 -33.123 42.768 1.00 91.39 97 ASN C C 1
ATOM 3764 O O . ASN C 1 94 ? 16.395 -31.955 42.924 1.00 78.20 97 ASN C O 1
ATOM 3769 N N . GLN C 1 95 ? 16.056 -34.029 43.739 1.00 88.95 98 GLN C N 1
ATOM 3770 C CA . GLN C 1 95 ? 16.445 -33.713 45.108 1.00 70.72 98 GLN C CA 1
ATOM 3771 C C . GLN C 1 95 ? 17.836 -33.098 45.205 1.00 65.42 98 GLN C C 1
ATOM 3772 O O . GLN C 1 95 ? 18.021 -32.058 45.829 1.00 63.66 98 GLN C O 1
ATOM 3778 N N . GLU C 1 96 ? 18.810 -33.758 44.587 1.00 74.03 99 GLU C N 1
ATOM 3779 C CA . GLU C 1 96 ? 20.210 -33.371 44.698 1.00 65.42 99 GLU C CA 1
ATOM 3780 C C . GLU C 1 96 ? 20.445 -31.961 44.158 1.00 64.88 99 GLU C C 1
ATOM 3781 O O . GLU C 1 96 ? 21.269 -31.214 44.687 1.00 59.83 99 GLU C O 1
ATOM 3787 N N . ASP C 1 97 ? 19.711 -31.607 43.106 1.00 77.63 100 ASP C N 1
ATOM 3788 C CA . ASP C 1 97 ? 19.811 -30.283 42.493 1.00 53.50 100 ASP C CA 1
ATOM 3789 C C . ASP C 1 97 ? 19.226 -29.213 43.395 1.00 48.48 100 ASP C C 1
ATOM 3790 O O . ASP C 1 97 ? 19.791 -28.130 43.539 1.00 75.21 100 ASP C O 1
ATOM 3795 N N . ALA C 1 98 ? 18.080 -29.518 43.992 1.00 55.51 101 ALA C N 1
ATOM 3796 C CA . ALA C 1 98 ? 17.449 -28.605 44.932 1.00 98.27 101 ALA C CA 1
ATOM 3797 C C . ALA C 1 98 ? 18.464 -28.141 45.973 1.00 80.05 101 ALA C C 1
ATOM 3798 O O . ALA C 1 98 ? 18.589 -26.947 46.246 1.00 51.45 101 ALA C O 1
ATOM 3800 N N . GLU C 1 99 ? 19.195 -29.091 46.542 1.00 57.55 102 GLU C N 1
ATOM 3801 C CA . GLU C 1 99 ? 20.195 -28.772 47.548 1.00 50.06 102 GLU C CA 1
ATOM 3802 C C . GLU C 1 99 ? 21.246 -27.811 47.006 1.00 48.73 102 GLU C C 1
ATOM 3803 O O . GLU C 1 99 ? 21.634 -26.859 47.682 1.00 62.99 102 GLU C O 1
ATOM 3809 N N . ALA C 1 100 ? 21.684 -28.045 45.775 1.00 50.72 103 ALA C N 1
ATOM 3810 C CA . ALA C 1 100 ? 22.830 -27.326 45.220 1.00 76.18 103 ALA C CA 1
ATOM 3811 C C . ALA C 1 100 ? 22.564 -25.851 44.921 1.00 72.58 103 ALA C C 1
ATOM 3812 O O . ALA C 1 100 ? 23.439 -25.003 45.112 1.00 69.69 103 ALA C O 1
ATOM 3814 N N . ILE C 1 101 ? 21.360 -25.547 44.452 1.00 66.97 104 ILE C N 1
ATOM 3815 C CA . ILE C 1 101 ? 21.031 -24.186 44.036 1.00 76.00 104 ILE C CA 1
ATOM 3816 C C . ILE C 1 101 ? 20.893 -23.226 45.222 1.00 66.62 104 ILE C C 1
ATOM 3817 O O . ILE C 1 101 ? 20.837 -22.010 45.049 1.00 91.93 104 ILE C O 1
ATOM 3822 N N . THR C 1 102 ? 20.849 -23.781 46.426 1.00 45.39 105 THR C N 1
ATOM 3823 C CA . THR C 1 102 ? 20.781 -22.974 47.632 1.00 45.89 105 THR C CA 1
ATOM 3824 C C . THR C 1 102 ? 22.131 -22.335 47.938 1.00 53.63 105 THR C C 1
ATOM 3825 O O . THR C 1 102 ? 22.241 -21.479 48.818 1.00 63.85 105 THR C O 1
ATOM 3829 N N . HIS C 1 103 ? 23.159 -22.760 47.213 1.00 58.46 106 HIS C N 1
ATOM 3830 C CA . HIS C 1 103 ? 24.487 -22.190 47.375 1.00 67.04 106 HIS C CA 1
ATOM 3831 C C . HIS C 1 103 ? 24.631 -20.942 46.522 1.00 73.45 106 HIS C C 1
ATOM 3832 O O . HIS C 1 103 ? 25.658 -20.261 46.556 1.00 73.93 106 HIS C O 1
ATOM 3839 N N . LEU C 1 104 ? 23.577 -20.648 45.768 1.00 88.93 107 LEU C N 1
ATOM 3840 C CA . LEU C 1 104 ? 23.553 -19.505 44.867 1.00 84.02 107 LEU C CA 1
ATOM 3841 C C . LEU C 1 104 ? 22.912 -18.307 45.536 1.00 66.65 107 LEU C C 1
ATOM 3842 O O . LEU C 1 104 ? 21.833 -18.424 46.118 1.00 68.83 107 LEU C O 1
ATOM 3847 N N . PHE C 1 105 ? 23.575 -17.158 45.445 1.00 73.34 108 PHE C N 1
ATOM 3848 C CA . PHE C 1 105 ? 23.034 -15.909 45.973 1.00 74.35 108 PHE C CA 1
ATOM 3849 C C . PHE C 1 105 ? 22.585 -16.058 47.413 1.00 69.74 108 PHE C C 1
ATOM 3850 O O . PHE C 1 105 ? 21.506 -15.601 47.786 1.00 85.54 108 PHE C O 1
ATOM 3858 N N . THR C 1 106 ? 23.417 -16.704 48.220 1.00 79.02 109 THR C N 1
ATOM 3859 C CA . THR C 1 106 ? 23.093 -16.924 49.619 1.00 72.00 109 THR C CA 1
ATOM 3860 C C . THR C 1 106 ? 22.829 -15.602 50.342 1.00 107.01 109 THR C C 1
ATOM 3861 O O . THR C 1 106 ? 22.029 -15.544 51.275 1.00 83.13 109 THR C O 1
ATOM 3865 N N . ASP C 1 107 ? 23.489 -14.540 49.892 1.00 110.29 110 ASP C N 1
ATOM 3866 C CA . ASP C 1 107 ? 23.397 -13.238 50.547 1.00 78.35 110 ASP C CA 1
ATOM 3867 C C . ASP C 1 107 ? 22.267 -12.382 49.986 1.00 94.83 110 ASP C C 1
ATOM 3868 O O . ASP C 1 107 ? 22.105 -11.224 50.368 1.00 102.84 110 ASP C O 1
ATOM 3873 N N . VAL C 1 108 ? 21.505 -12.949 49.058 1.00 147.59 111 VAL C N 1
ATOM 3874 C CA . VAL C 1 108 ? 20.330 -12.277 48.524 1.00 103.87 111 VAL C CA 1
ATOM 3875 C C . VAL C 1 108 ? 19.251 -12.297 49.594 1.00 94.92 111 VAL C C 1
ATOM 3876 O O . VAL C 1 108 ? 19.309 -13.099 50.525 1.00 109.71 111 VAL C O 1
ATOM 3880 N N . GLN C 1 109 ? 18.275 -11.406 49.472 1.00 78.67 112 GLN C N 1
ATOM 3881 C CA . GLN C 1 109 ? 17.242 -11.283 50.495 1.00 101.19 112 GLN C CA 1
ATOM 3882 C C . GLN C 1 109 ? 16.032 -12.187 50.255 1.00 111.75 112 GLN C C 1
ATOM 3883 O O . GLN C 1 109 ? 15.749 -13.080 51.053 1.00 119.43 112 GLN C O 1
ATOM 3889 N N . ASN C 1 110 ? 15.316 -11.951 49.164 1.00 82.45 113 ASN C N 1
ATOM 3890 C CA . ASN C 1 110 ? 14.140 -12.753 48.853 1.00 71.37 113 ASN C CA 1
ATOM 3891 C C . ASN C 1 110 ? 14.422 -13.819 47.800 1.00 81.91 113 ASN C C 1
ATOM 3892 O O . ASN C 1 110 ? 14.657 -13.512 46.631 1.00 75.95 113 ASN C O 1
ATOM 3897 N N . ARG C 1 111 ? 14.392 -15.077 48.229 1.00 65.02 114 ARG C N 1
ATOM 3898 C CA . ARG C 1 111 ? 14.671 -16.203 47.349 1.00 49.03 114 ARG C CA 1
ATOM 3899 C C . ARG C 1 111 ? 13.382 -16.879 46.907 1.00 69.50 114 ARG C C 1
ATOM 3900 O O . ARG C 1 111 ? 12.632 -17.413 47.729 1.00 64.50 114 ARG C O 1
ATOM 3908 N N . TYR C 1 112 ? 13.125 -16.833 45.604 1.00 72.94 115 TYR C N 1
ATOM 3909 C CA . TYR C 1 112 ? 11.966 -17.486 45.018 1.00 48.66 115 TYR C CA 1
ATOM 3910 C C . TYR C 1 112 ? 12.380 -18.707 44.224 1.00 51.07 115 TYR C C 1
ATOM 3911 O O . TYR C 1 112 ? 13.458 -18.742 43.633 1.00 63.06 115 TYR C O 1
ATOM 3920 N N . THR C 1 113 ? 11.509 -19.706 44.212 1.00 68.00 116 THR C N 1
ATOM 3921 C CA . THR C 1 113 ? 11.671 -20.856 43.341 1.00 58.32 116 THR C CA 1
ATOM 3922 C C . THR C 1 113 ? 10.375 -21.055 42.558 1.00 41.10 116 THR C C 1
ATOM 3923 O O . THR C 1 113 ? 9.310 -21.245 43.144 1.00 44.61 116 THR C O 1
ATOM 3927 N N . PHE C 1 114 ? 10.462 -20.984 41.235 1.00 52.57 117 PHE C N 1
ATOM 3928 C CA . PHE C 1 114 ? 9.280 -21.119 40.394 1.00 61.88 117 PHE C CA 1
ATOM 3929 C C . PHE C 1 114 ? 8.725 -22.536 40.460 1.00 52.18 117 PHE C C 1
ATOM 3930 O O . PHE C 1 114 ? 9.435 -23.472 40.822 1.00 73.67 117 PHE C O 1
ATOM 3938 N N . ALA C 1 115 ? 7.451 -22.691 40.114 1.00 76.44 118 ALA C N 1
ATOM 3939 C CA . ALA C 1 115 ? 6.829 -24.010 40.072 1.00 65.43 118 ALA C CA 1
ATOM 3940 C C . ALA C 1 115 ? 7.161 -24.693 38.760 1.00 78.76 118 ALA C C 1
ATOM 3941 O O . ALA C 1 115 ? 6.821 -25.857 38.550 1.00 93.22 118 ALA C O 1
ATOM 3943 N N . PHE C 1 116 ? 7.826 -23.955 37.877 1.00 59.23 119 PHE C N 1
ATOM 3944 C CA . PHE C 1 116 ? 8.159 -24.459 36.555 1.00 51.57 119 PHE C CA 1
ATOM 3945 C C . PHE C 1 116 ? 9.667 -24.525 36.315 1.00 48.81 119 PHE C C 1
ATOM 3946 O O . PHE C 1 116 ? 10.445 -23.819 36.965 1.00 49.01 119 PHE C O 1
ATOM 3954 N N . GLY C 1 117 ? 10.069 -25.391 35.389 1.00 54.47 120 GLY C N 1
ATOM 3955 C CA . GLY C 1 117 ? 11.464 -25.520 35.008 1.00 72.76 120 GLY C CA 1
ATOM 3956 C C . GLY C 1 117 ? 11.849 -24.516 33.939 1.00 80.20 120 GLY C C 1
ATOM 3957 O O . GLY C 1 117 ? 11.024 -23.713 33.506 1.00 69.91 120 GLY C O 1
ATOM 3958 N N . GLY C 1 118 ? 13.105 -24.565 33.507 1.00 64.83 121 GLY C N 1
ATOM 3959 C CA . GLY C 1 118 ? 13.597 -23.624 32.517 1.00 96.59 121 GLY C CA 1
ATOM 3960 C C . GLY C 1 118 ? 13.622 -24.146 31.094 1.00 75.81 121 GLY C C 1
ATOM 3961 O O . GLY C 1 118 ? 14.180 -23.510 30.203 1.00 75.03 121 GLY C O 1
ATOM 3962 N N . ASN C 1 119 ? 13.013 -25.305 30.869 1.00 73.71 122 ASN C N 1
ATOM 3963 C CA . ASN C 1 119 ? 13.009 -25.890 29.534 1.00 94.76 122 ASN C CA 1
ATOM 3964 C C . ASN C 1 119 ? 12.070 -25.162 28.579 1.00 76.74 122 ASN C C 1
ATOM 3965 O O . ASN C 1 119 ? 11.024 -24.646 28.982 1.00 72.80 122 ASN C O 1
ATOM 3970 N N . TYR C 1 120 ? 12.467 -25.134 27.312 1.00 68.56 123 TYR C N 1
ATOM 3971 C CA . TYR C 1 120 ? 11.777 -24.389 26.268 1.00 83.90 123 TYR C CA 1
ATOM 3972 C C . TYR C 1 120 ? 10.272 -24.604 26.229 1.00 67.20 123 TYR C C 1
ATOM 3973 O O . TYR C 1 120 ? 9.501 -23.664 26.407 1.00 85.00 123 TYR C O 1
ATOM 3982 N N . ASP C 1 121 ? 9.858 -25.836 25.966 1.00 64.60 124 ASP C N 1
ATOM 3983 C CA . ASP C 1 121 ? 8.452 -26.117 25.743 1.00 71.03 124 ASP C CA 1
ATOM 3984 C C . ASP C 1 121 ? 7.601 -25.562 26.880 1.00 72.77 124 ASP C C 1
ATOM 3985 O O . ASP C 1 121 ? 6.429 -25.246 26.686 1.00 101.55 124 ASP C O 1
ATOM 3990 N N . ARG C 1 122 ? 8.195 -25.438 28.063 1.00 88.34 125 ARG C N 1
ATOM 3991 C CA . ARG C 1 122 ? 7.504 -24.854 29.209 1.00 74.06 125 ARG C CA 1
ATOM 3992 C C . ARG C 1 122 ? 7.374 -23.332 29.135 1.00 76.75 125 ARG C C 1
ATOM 3993 O O . ARG C 1 122 ? 6.300 -22.777 29.367 1.00 88.55 125 ARG C O 1
ATOM 4001 N N . LEU C 1 123 ? 8.479 -22.661 28.833 1.00 68.06 126 LEU C N 1
ATOM 4002 C CA . LEU C 1 123 ? 8.482 -21.209 28.732 1.00 87.31 126 LEU C CA 1
ATOM 4003 C C . LEU C 1 123 ? 7.770 -20.766 27.460 1.00 102.13 126 LEU C C 1
ATOM 4004 O O . LEU C 1 123 ? 7.227 -19.660 27.391 1.00 84.58 126 LEU C O 1
ATOM 4009 N N . GLU C 1 124 ? 7.774 -21.641 26.458 1.00 110.68 127 GLU C N 1
ATOM 4010 C CA . GLU C 1 124 ? 7.101 -21.364 25.197 1.00 103.04 127 GLU C CA 1
ATOM 4011 C C . GLU C 1 124 ? 5.604 -21.182 25.421 1.00 63.33 127 GLU C C 1
ATOM 4012 O O . GLU C 1 124 ? 4.890 -20.676 24.559 1.00 155.02 127 GLU C O 1
ATOM 4018 N N . GLN C 1 125 ? 5.131 -21.594 26.588 1.00 69.18 128 GLN C N 1
ATOM 4019 C CA . GLN C 1 125 ? 3.738 -21.379 26.945 1.00 79.05 128 GLN C CA 1
ATOM 4020 C C . GLN C 1 125 ? 3.562 -19.997 27.540 1.00 101.13 128 GLN C C 1
ATOM 4021 O O . GLN C 1 125 ? 2.941 -19.122 26.938 1.00 125.27 128 GLN C O 1
ATOM 4027 N N . LEU C 1 126 ? 4.122 -19.813 28.730 1.00 122.11 129 LEU C N 1
ATOM 4028 C CA . LEU C 1 126 ? 3.951 -18.585 29.491 1.00 86.96 129 LEU C CA 1
ATOM 4029 C C . LEU C 1 126 ? 4.220 -17.371 28.615 1.00 97.84 129 LEU C C 1
ATOM 4030 O O . LEU C 1 126 ? 3.513 -16.369 28.705 1.00 89.93 129 LEU C O 1
ATOM 4035 N N . ALA C 1 127 ? 5.239 -17.467 27.766 1.00 75.85 130 ALA C N 1
ATOM 4036 C CA . ALA C 1 127 ? 5.551 -16.398 26.825 1.00 59.17 130 ALA C CA 1
ATOM 4037 C C . ALA C 1 127 ? 4.384 -16.173 25.869 1.00 95.75 130 ALA C C 1
ATOM 4038 O O . ALA C 1 127 ? 4.172 -15.065 25.373 1.00 82.67 130 ALA C O 1
ATOM 4040 N N . GLY C 1 128 ? 3.641 -17.244 25.605 1.00 88.15 131 GLY C N 1
ATOM 4041 C CA . GLY C 1 128 ? 2.450 -17.187 24.777 1.00 92.94 131 GLY C CA 1
ATOM 4042 C C . GLY C 1 128 ? 2.816 -17.376 23.322 1.00 109.12 131 GLY C C 1
ATOM 4043 O O . GLY C 1 128 ? 1.994 -17.781 22.502 1.00 119.43 131 GLY C O 1
ATOM 4044 N N . ASN C 1 129 ? 4.076 -17.085 23.019 1.00 144.96 132 ASN C N 1
ATOM 4045 C CA . ASN C 1 129 ? 4.644 -17.278 21.693 1.00 116.80 132 ASN C CA 1
ATOM 4046 C C . ASN C 1 129 ? 5.522 -18.521 21.717 1.00 120.09 132 ASN C C 1
ATOM 4047 O O . ASN C 1 129 ? 5.576 -19.224 22.720 1.00 103.35 132 ASN C O 1
ATOM 4052 N N . LEU C 1 130 ? 6.204 -18.794 20.612 1.00 133.42 133 LEU C N 1
ATOM 4053 C CA . LEU C 1 130 ? 7.130 -19.919 20.541 1.00 111.42 133 LEU C CA 1
ATOM 4054 C C . LEU C 1 130 ? 8.514 -19.419 20.153 1.00 122.94 133 LEU C C 1
ATOM 4055 O O . LEU C 1 130 ? 8.658 -18.293 19.680 1.00 110.29 133 LEU C O 1
ATOM 4060 N N . ARG C 1 131 ? 9.533 -20.243 20.373 1.00 120.37 134 ARG C N 1
ATOM 4061 C CA . ARG C 1 131 ? 10.884 -19.896 19.946 1.00 121.68 134 ARG C CA 1
ATOM 4062 C C . ARG C 1 131 ? 10.873 -19.432 18.493 1.00 140.57 134 ARG C C 1
ATOM 4063 O O . ARG C 1 131 ? 11.501 -18.432 18.140 1.00 94.61 134 ARG C O 1
ATOM 4071 N N . GLU C 1 132 ? 10.148 -20.168 17.655 1.00 145.95 135 GLU C N 1
ATOM 4072 C CA . GLU C 1 132 ? 10.043 -19.854 16.235 1.00 132.42 135 GLU C CA 1
ATOM 4073 C C . GLU C 1 132 ? 9.570 -18.424 16.006 1.00 128.61 135 GLU C C 1
ATOM 4074 O O . GLU C 1 132 ? 10.083 -17.721 15.136 1.00 141.15 135 GLU C O 1
ATOM 4080 N N . ASN C 1 133 ? 8.581 -18.001 16.786 1.00 174.83 136 ASN C N 1
ATOM 4081 C CA . ASN C 1 133 ? 8.014 -16.667 16.639 1.00 172.66 136 ASN C CA 1
ATOM 4082 C C . ASN C 1 133 ? 8.663 -15.591 17.519 1.00 108.29 136 ASN C C 1
ATOM 4083 O O . ASN C 1 133 ? 8.357 -14.410 17.376 1.00 121.67 136 ASN C O 1
ATOM 4088 N N . ILE C 1 134 ? 9.560 -15.989 18.419 1.00 122.83 137 ILE C N 1
ATOM 4089 C CA . ILE C 1 134 ? 10.173 -15.028 19.343 1.00 120.89 137 ILE C CA 1
ATOM 4090 C C . ILE C 1 134 ? 11.472 -14.404 18.825 1.00 89.85 137 ILE C C 1
ATOM 4091 O O . ILE C 1 134 ? 12.392 -15.100 18.401 1.00 74.45 137 ILE C O 1
ATOM 4096 N N . GLU C 1 135 ? 11.531 -13.079 18.895 1.00 91.10 138 GLU C N 1
ATOM 4097 C CA . GLU C 1 135 ? 12.635 -12.298 18.349 1.00 109.88 138 GLU C CA 1
ATOM 4098 C C . GLU C 1 135 ? 13.891 -12.359 19.214 1.00 102.44 138 GLU C C 1
ATOM 4099 O O . GLU C 1 135 ? 13.811 -12.344 20.443 1.00 167.97 138 GLU C O 1
ATOM 4105 N N . LEU C 1 136 ? 15.048 -12.425 18.557 1.00 117.23 139 LEU C N 1
ATOM 4106 C CA . LEU C 1 136 ? 16.344 -12.436 19.238 1.00 136.88 139 LEU C CA 1
ATOM 4107 C C . LEU C 1 136 ? 17.321 -11.430 18.614 1.00 113.89 139 LEU C C 1
ATOM 4108 O O . LEU C 1 136 ? 16.960 -10.679 17.705 1.00 122.44 139 LEU C O 1
ATOM 4113 N N . GLY C 1 137 ? 18.562 -11.436 19.094 1.00 125.01 140 GLY C N 1
ATOM 4114 C CA . GLY C 1 137 ? 19.551 -10.441 18.711 1.00 82.19 140 GLY C CA 1
ATOM 4115 C C . GLY C 1 137 ? 19.785 -9.467 19.850 1.00 85.84 140 GLY C C 1
ATOM 4116 O O . GLY C 1 137 ? 19.192 -9.609 20.916 1.00 104.59 140 GLY C O 1
ATOM 4117 N N . ASN C 1 138 ? 20.655 -8.484 19.636 1.00 105.57 141 ASN C N 1
ATOM 4118 C CA . ASN C 1 138 ? 20.986 -7.508 20.678 1.00 141.94 141 ASN C CA 1
ATOM 4119 C C . ASN C 1 138 ? 19.789 -6.663 21.100 1.00 102.74 141 ASN C C 1
ATOM 4120 O O . ASN C 1 138 ? 19.787 -6.063 22.175 1.00 79.40 141 ASN C O 1
ATOM 4125 N N . GLY C 1 139 ? 18.780 -6.598 20.240 1.00 124.53 142 GLY C N 1
ATOM 4126 C CA . GLY C 1 139 ? 17.584 -5.840 20.547 1.00 114.75 142 GLY C CA 1
ATOM 4127 C C . GLY C 1 139 ? 16.790 -6.431 21.697 1.00 106.99 142 GLY C C 1
ATOM 4128 O O . GLY C 1 139 ? 16.550 -5.763 22.698 1.00 100.76 142 GLY C O 1
ATOM 4129 N N . PRO C 1 140 ? 16.392 -7.703 21.571 1.00 77.07 143 PRO C N 1
ATOM 4130 C CA . PRO C 1 140 ? 15.612 -8.345 22.633 1.00 77.56 143 PRO C CA 1
ATOM 4131 C C . PRO C 1 140 ? 16.428 -8.525 23.906 1.00 91.21 143 PRO C C 1
ATOM 4132 O O . PRO C 1 140 ? 15.863 -8.751 24.975 1.00 101.47 143 PRO C O 1
ATOM 4136 N N . LEU C 1 141 ? 17.747 -8.429 23.790 1.00 72.76 144 LEU C N 1
ATOM 4137 C CA . LEU C 1 141 ? 18.605 -8.666 24.939 1.00 76.70 144 LEU C CA 1
ATOM 4138 C C . LEU C 1 141 ? 18.645 -7.478 25.886 1.00 81.56 144 LEU C C 1
ATOM 4139 O O . LEU C 1 141 ? 18.934 -7.630 27.068 1.00 101.60 144 LEU C O 1
ATOM 4144 N N . GLU C 1 142 ? 18.375 -6.291 25.365 1.00 73.85 145 GLU C N 1
ATOM 4145 C CA . GLU C 1 142 ? 18.272 -5.127 26.222 1.00 59.14 145 GLU C CA 1
ATOM 4146 C C . GLU C 1 142 ? 16.953 -5.196 26.982 1.00 89.19 145 GLU C C 1
ATOM 4147 O O . GLU C 1 142 ? 16.903 -4.931 28.183 1.00 117.05 145 GLU C O 1
ATOM 4153 N N . GLU C 1 143 ? 15.888 -5.573 26.278 1.00 93.40 146 GLU C N 1
ATOM 4154 C CA . GLU C 1 143 ? 14.560 -5.648 26.883 1.00 118.78 146 GLU C CA 1
ATOM 4155 C C . GLU C 1 143 ? 14.361 -6.897 27.738 1.00 66.70 146 GLU C C 1
ATOM 4156 O O . GLU C 1 143 ? 13.530 -6.907 28.641 1.00 109.54 146 GLU C O 1
ATOM 4162 N N . ALA C 1 144 ? 15.117 -7.950 27.449 1.00 80.37 147 ALA C N 1
ATOM 4163 C CA . ALA C 1 144 ? 15.041 -9.172 28.240 1.00 70.32 147 ALA C CA 1
ATOM 4164 C C . ALA C 1 144 ? 15.531 -8.895 29.652 1.00 56.44 147 ALA C C 1
ATOM 4165 O O . ALA C 1 144 ? 15.073 -9.514 30.614 1.00 77.07 147 ALA C O 1
ATOM 4167 N N . ILE C 1 145 ? 16.464 -7.953 29.763 1.00 53.97 148 ILE C N 1
ATOM 4168 C CA . ILE C 1 145 ? 17.016 -7.541 31.052 1.00 54.39 148 ILE C CA 1
ATOM 4169 C C . ILE C 1 145 ? 16.080 -6.627 31.837 1.00 54.69 148 ILE C C 1
ATOM 4170 O O . ILE C 1 145 ? 15.856 -6.824 33.033 1.00 110.42 148 ILE C O 1
ATOM 4175 N N . SER C 1 146 ? 15.545 -5.619 31.155 1.00 90.43 149 SER C N 1
ATOM 4176 C CA . SER C 1 146 ? 14.619 -4.675 31.770 1.00 96.71 149 SER C CA 1
ATOM 4177 C C . SER C 1 146 ? 13.372 -5.396 32.261 1.00 65.16 149 SER C C 1
ATOM 4178 O O . SER C 1 146 ? 12.626 -4.879 33.090 1.00 135.14 149 SER C O 1
ATOM 4181 N N . ALA C 1 147 ? 13.148 -6.591 31.728 1.00 51.37 150 ALA C N 1
ATOM 4182 C CA . ALA C 1 147 ? 12.069 -7.452 32.183 1.00 89.43 150 ALA C CA 1
ATOM 4183 C C . ALA C 1 147 ? 12.480 -8.070 33.504 1.00 79.60 150 ALA C C 1
ATOM 4184 O O . ALA C 1 147 ? 11.843 -7.853 34.534 1.00 129.68 150 ALA C O 1
ATOM 4186 N N . LEU C 1 148 ? 13.546 -8.857 33.461 1.00 52.95 151 LEU C N 1
ATOM 4187 C CA . LEU C 1 148 ? 14.052 -9.514 34.652 1.00 74.95 151 LEU C CA 1
ATOM 4188 C C . LEU C 1 148 ? 14.272 -8.545 35.816 1.00 84.10 151 LEU C C 1
ATOM 4189 O O . LEU C 1 148 ? 13.754 -8.767 36.910 1.00 97.33 151 LEU C O 1
ATOM 4194 N N . TYR C 1 149 ? 15.028 -7.472 35.588 1.00 72.57 152 TYR C N 1
ATOM 4195 C CA . TYR C 1 149 ? 15.300 -6.513 36.661 1.00 85.82 152 TYR C CA 1
ATOM 4196 C C . TYR C 1 149 ? 14.003 -5.981 37.260 1.00 79.09 152 TYR C C 1
ATOM 4197 O O . TYR C 1 149 ? 13.899 -5.792 38.473 1.00 78.50 152 TYR C O 1
ATOM 4206 N N . TYR C 1 150 ? 13.015 -5.753 36.402 1.00 73.90 153 TYR C N 1
ATOM 4207 C CA . TYR C 1 150 ? 11.747 -5.175 36.828 1.00 63.08 153 TYR C CA 1
ATOM 4208 C C . TYR C 1 150 ? 10.736 -6.228 37.262 1.00 57.71 153 TYR C C 1
ATOM 4209 O O . TYR C 1 150 ? 9.598 -5.895 37.575 1.00 55.71 153 TYR C O 1
ATOM 4218 N N . TYR C 1 151 ? 11.132 -7.497 37.265 1.00 71.07 154 TYR C N 1
ATOM 4219 C CA . TYR C 1 151 ? 10.236 -8.543 37.745 1.00 55.23 154 TYR C CA 1
ATOM 4220 C C . TYR C 1 151 ? 10.139 -8.515 39.264 1.00 84.35 154 TYR C C 1
ATOM 4221 O O . TYR C 1 151 ? 9.058 -8.676 39.836 1.00 98.22 154 TYR C O 1
ATOM 4230 N N . SER C 1 152 ? 11.282 -8.311 39.910 1.00 108.10 155 SER C N 1
ATOM 4231 C CA . SER C 1 152 ? 11.332 -8.198 41.359 1.00 105.17 155 SER C CA 1
ATOM 4232 C C . SER C 1 152 ? 10.362 -7.127 41.844 1.00 83.37 155 SER C C 1
ATOM 4233 O O . SER C 1 152 ? 9.792 -7.240 42.926 1.00 116.51 155 SER C O 1
ATOM 4236 N N . THR C 1 153 ? 10.165 -6.098 41.025 1.00 93.66 156 THR C N 1
ATOM 4237 C CA . THR C 1 153 ? 9.284 -4.986 41.379 1.00 83.11 156 THR C CA 1
ATOM 4238 C C . THR C 1 153 ? 7.850 -5.224 40.920 1.00 52.84 156 THR C C 1
ATOM 4239 O O . THR C 1 153 ? 6.990 -4.362 41.079 1.00 86.02 156 THR C O 1
ATOM 4243 N N . GLY C 1 154 ? 7.596 -6.392 40.343 1.00 92.56 157 GLY C N 1
ATOM 4244 C CA . GLY C 1 154 ? 6.272 -6.709 39.842 1.00 128.74 157 GLY C CA 1
ATOM 4245 C C . GLY C 1 154 ? 5.859 -5.805 38.695 1.00 102.70 157 GLY C C 1
ATOM 4246 O O . GLY C 1 154 ? 4.670 -5.641 38.418 1.00 74.04 157 GLY C O 1
ATOM 4247 N N . GLY C 1 155 ? 6.847 -5.218 38.025 1.00 123.77 158 GLY C N 1
ATOM 4248 C CA . GLY C 1 155 ? 6.599 -4.345 36.892 1.00 92.26 158 GLY C CA 1
ATOM 4249 C C . GLY C 1 155 ? 6.684 -5.068 35.560 1.00 118.63 158 GLY C C 1
ATOM 4250 O O . GLY C 1 155 ? 6.533 -4.456 34.503 1.00 114.54 158 GLY C O 1
ATOM 4251 N N . THR C 1 156 ? 6.927 -6.375 35.605 1.00 92.69 159 THR C N 1
ATOM 4252 C CA . THR C 1 156 ? 6.947 -7.183 34.392 1.00 97.13 159 THR C CA 1
ATOM 4253 C C . THR C 1 156 ? 6.044 -8.396 34.524 1.00 88.82 159 THR C C 1
ATOM 4254 O O . THR C 1 156 ? 6.138 -9.159 35.485 1.00 80.82 159 THR C O 1
ATOM 4258 N N . GLN C 1 157 ? 5.162 -8.560 33.546 1.00 91.68 160 GLN C N 1
ATOM 4259 C CA . GLN C 1 157 ? 4.243 -9.682 33.523 1.00 76.93 160 GLN C CA 1
ATOM 4260 C C . GLN C 1 157 ? 5.024 -10.972 33.358 1.00 96.11 160 GLN C C 1
ATOM 4261 O O . GLN C 1 157 ? 6.144 -10.970 32.850 1.00 88.75 160 GLN C O 1
ATOM 4267 N N . LEU C 1 158 ? 4.436 -12.072 33.809 1.00 107.34 161 LEU C N 1
ATOM 4268 C CA . LEU C 1 158 ? 5.049 -13.383 33.648 1.00 101.96 161 LEU C CA 1
ATOM 4269 C C . LEU C 1 158 ? 5.173 -13.791 32.177 1.00 89.20 161 LEU C C 1
ATOM 4270 O O . LEU C 1 158 ? 6.182 -14.371 31.777 1.00 142.98 161 LEU C O 1
ATOM 4275 N N . PRO C 1 159 ? 4.148 -13.490 31.359 1.00 114.05 162 PRO C N 1
ATOM 4276 C CA . PRO C 1 159 ? 4.271 -13.893 29.957 1.00 105.76 162 PRO C CA 1
ATOM 4277 C C . PRO C 1 159 ? 5.501 -13.274 29.321 1.00 119.70 162 PRO C C 1
ATOM 4278 O O . PRO C 1 159 ? 6.273 -13.967 28.664 1.00 159.91 162 PRO C O 1
ATOM 4282 N N . THR C 1 160 ? 5.694 -11.981 29.543 1.00 108.81 163 THR C N 1
ATOM 4283 C CA . THR C 1 160 ? 6.850 -11.295 28.994 1.00 85.19 163 THR C CA 1
ATOM 4284 C C . THR C 1 160 ? 8.103 -11.687 29.766 1.00 57.06 163 THR C C 1
ATOM 4285 O O . THR C 1 160 ? 9.219 -11.472 29.304 1.00 81.90 163 THR C O 1
ATOM 4289 N N . LEU C 1 161 ? 7.911 -12.278 30.941 1.00 63.89 164 LEU C N 1
ATOM 4290 C CA . LEU C 1 161 ? 9.028 -12.728 31.771 1.00 78.83 164 LEU C CA 1
ATOM 4291 C C . LEU C 1 161 ? 9.587 -14.055 31.269 1.00 70.46 164 LEU C C 1
ATOM 4292 O O . LEU C 1 161 ? 10.801 -14.251 31.233 1.00 76.22 164 LEU C O 1
ATOM 4297 N N . ALA C 1 162 ? 8.700 -14.965 30.881 1.00 66.70 165 ALA C N 1
ATOM 4298 C CA . ALA C 1 162 ? 9.128 -16.238 30.318 1.00 76.82 165 ALA C CA 1
ATOM 4299 C C . ALA C 1 162 ? 9.630 -15.984 28.910 1.00 86.40 165 ALA C C 1
ATOM 4300 O O . ALA C 1 162 ? 10.558 -16.639 28.434 1.00 60.54 165 ALA C O 1
ATOM 4302 N N . ARG C 1 163 ? 9.002 -15.018 28.250 1.00 112.61 166 ARG C N 1
ATOM 4303 C CA . ARG C 1 163 ? 9.448 -14.565 26.946 1.00 87.78 166 ARG C CA 1
ATOM 4304 C C . ARG C 1 163 ? 10.879 -14.048 27.062 1.00 53.60 166 ARG C C 1
ATOM 4305 O O . ARG C 1 163 ? 11.729 -14.350 26.224 1.00 81.18 166 ARG C O 1
ATOM 4313 N N . SER C 1 164 ? 11.140 -13.285 28.120 1.00 88.59 167 SER C N 1
ATOM 4314 C CA . SER C 1 164 ? 12.468 -12.734 28.369 1.00 62.49 167 SER C CA 1
ATOM 4315 C C . SER C 1 164 ? 13.460 -13.823 28.749 1.00 87.75 167 SER C C 1
ATOM 4316 O O . SER C 1 164 ? 14.665 -13.663 28.571 1.00 66.34 167 SER C O 1
ATOM 4319 N N . PHE C 1 165 ? 12.951 -14.926 29.288 1.00 114.38 168 PHE C N 1
ATOM 4320 C CA . PHE C 1 165 ? 13.791 -16.076 29.592 1.00 74.69 168 PHE C CA 1
ATOM 4321 C C . PHE C 1 165 ? 14.272 -16.718 28.306 1.00 93.89 168 PHE C C 1
ATOM 4322 O O . PHE C 1 165 ? 15.460 -16.996 28.145 1.00 54.24 168 PHE C O 1
ATOM 4330 N N . ILE C 1 166 ? 13.332 -16.952 27.395 1.00 116.66 169 ILE C N 1
ATOM 4331 C CA . ILE C 1 166 ? 13.615 -17.651 26.150 1.00 92.12 169 ILE C CA 1
ATOM 4332 C C . ILE C 1 166 ? 14.682 -16.937 25.326 1.00 101.90 169 ILE C C 1
ATOM 4333 O O . ILE C 1 166 ? 15.476 -17.577 24.636 1.00 73.44 169 ILE C O 1
ATOM 4338 N N . ILE C 1 167 ? 14.705 -15.612 25.417 1.00 81.54 170 ILE C N 1
ATOM 4339 C CA . ILE C 1 167 ? 15.696 -14.806 24.717 1.00 62.19 170 ILE C CA 1
ATOM 4340 C C . ILE C 1 167 ? 17.091 -14.981 25.321 1.00 49.48 170 ILE C C 1
ATOM 4341 O O . ILE C 1 167 ? 18.060 -15.244 24.613 1.00 76.76 170 ILE C O 1
ATOM 4346 N N . CYS C 1 168 ? 17.180 -14.837 26.637 1.00 91.92 171 CYS C N 1
ATOM 4347 C CA . CYS C 1 168 ? 18.442 -14.970 27.364 1.00 59.71 171 CYS C CA 1
ATOM 4348 C C . CYS C 1 168 ? 19.144 -16.302 27.106 1.00 63.33 171 CYS C C 1
ATOM 4349 O O . CYS C 1 168 ? 20.252 -16.338 26.577 1.00 104.18 171 CYS C O 1
ATOM 4352 N N . ILE C 1 169 ? 18.494 -17.393 27.495 1.00 88.57 172 ILE C N 1
ATOM 4353 C CA . ILE C 1 169 ? 19.073 -18.728 27.389 1.00 49.48 172 ILE C CA 1
ATOM 4354 C C . ILE C 1 169 ? 19.731 -18.942 26.030 1.00 73.91 172 ILE C C 1
ATOM 4355 O O . ILE C 1 169 ? 20.940 -19.166 25.944 1.00 64.62 172 ILE C O 1
ATOM 4360 N N . GLN C 1 170 ? 18.929 -18.890 24.973 1.00 83.75 173 GLN C N 1
ATOM 4361 C CA . GLN C 1 170 ? 19.437 -19.056 23.617 1.00 96.75 173 GLN C CA 1
ATOM 4362 C C . GLN C 1 170 ? 20.663 -18.187 23.343 1.00 65.54 173 GLN C C 1
ATOM 4363 O O . GLN C 1 170 ? 21.631 -18.641 22.733 1.00 91.21 173 GLN C O 1
ATOM 4369 N N . MET C 1 171 ? 20.620 -16.939 23.793 1.00 63.45 174 MET C N 1
ATOM 4370 C CA . MET C 1 171 ? 21.679 -15.991 23.467 1.00 76.22 174 MET C CA 1
ATOM 4371 C C . MET C 1 171 ? 22.911 -16.127 24.358 1.00 70.40 174 MET C C 1
ATOM 4372 O O . MET C 1 171 ? 23.962 -15.563 24.057 1.00 66.94 174 MET C O 1
ATOM 4377 N N . ILE C 1 172 ? 22.786 -16.876 25.449 1.00 78.49 175 ILE C N 1
ATOM 4378 C CA . ILE C 1 172 ? 23.952 -17.190 26.267 1.00 82.98 175 ILE C CA 1
ATOM 4379 C C . ILE C 1 172 ? 24.288 -18.669 26.185 1.00 60.39 175 ILE C C 1
ATOM 4380 O O . ILE C 1 172 ? 25.263 -19.065 25.541 1.00 104.70 175 ILE C O 1
ATOM 4385 N N . SER C 1 173 ? 23.462 -19.479 26.837 1.00 48.53 176 SER C N 1
ATOM 4386 C CA . SER C 1 173 ? 23.689 -20.913 26.930 1.00 95.66 176 SER C CA 1
ATOM 4387 C C . SER C 1 173 ? 23.942 -21.556 25.569 1.00 95.20 176 SER C C 1
ATOM 4388 O O . SER C 1 173 ? 25.036 -22.049 25.296 1.00 105.03 176 SER C O 1
ATOM 4391 N N . GLU C 1 174 ? 22.925 -21.544 24.717 1.00 79.69 177 GLU C N 1
ATOM 4392 C CA . GLU C 1 174 ? 23.030 -22.178 23.416 1.00 46.59 177 GLU C CA 1
ATOM 4393 C C . GLU C 1 174 ? 24.154 -21.563 22.580 1.00 82.82 177 GLU C C 1
ATOM 4394 O O . GLU C 1 174 ? 24.827 -22.268 21.827 1.00 96.89 177 GLU C O 1
ATOM 4400 N N . ALA C 1 175 ? 24.360 -20.256 22.720 1.00 67.17 178 ALA C N 1
ATOM 4401 C CA . ALA C 1 175 ? 25.450 -19.585 22.016 1.00 66.78 178 ALA C CA 1
ATOM 4402 C C . ALA C 1 175 ? 26.800 -20.169 22.422 1.00 86.93 178 ALA C C 1
ATOM 4403 O O . ALA C 1 175 ? 27.681 -20.352 21.583 1.00 131.40 178 ALA C O 1
ATOM 4405 N N . ALA C 1 176 ? 26.961 -20.462 23.709 1.00 69.06 179 ALA C N 1
ATOM 4406 C CA . ALA C 1 176 ? 28.199 -21.063 24.194 1.00 67.02 179 ALA C CA 1
ATOM 4407 C C . ALA C 1 176 ? 28.270 -22.558 23.898 1.00 79.31 179 ALA C C 1
ATOM 4408 O O . ALA C 1 176 ? 29.355 -23.134 23.833 1.00 77.58 179 ALA C O 1
ATOM 4410 N N . ARG C 1 177 ? 27.115 -23.187 23.720 1.00 67.08 180 ARG C N 1
ATOM 4411 C CA . ARG C 1 177 ? 27.082 -24.612 23.419 1.00 61.40 180 ARG C CA 1
ATOM 4412 C C . ARG C 1 177 ? 27.427 -24.867 21.960 1.00 68.31 180 ARG C C 1
ATOM 4413 O O . ARG C 1 177 ? 28.054 -25.870 21.627 1.00 54.91 180 ARG C O 1
ATOM 4421 N N . PHE C 1 178 ? 27.034 -23.937 21.099 1.00 75.23 181 PHE C N 1
ATOM 4422 C CA . PHE C 1 178 ? 27.278 -24.067 19.672 1.00 76.83 181 PHE C CA 1
ATOM 4423 C C . PHE C 1 178 ? 28.123 -22.910 19.132 1.00 79.51 181 PHE C C 1
ATOM 4424 O O . PHE C 1 178 ? 27.862 -21.750 19.437 1.00 74.65 181 PHE C O 1
ATOM 4432 N N . GLN C 1 179 ? 29.144 -23.225 18.337 1.00 76.64 182 GLN C N 1
ATOM 4433 C CA . GLN C 1 179 ? 29.884 -22.183 17.636 1.00 61.12 182 GLN C CA 1
ATOM 4434 C C . GLN C 1 179 ? 28.956 -21.572 16.606 1.00 85.67 182 GLN C C 1
ATOM 4435 O O . GLN C 1 179 ? 28.969 -20.364 16.381 1.00 86.89 182 GLN C O 1
ATOM 4441 N N . TYR C 1 180 ? 28.150 -22.427 15.983 1.00 72.05 183 TYR C N 1
ATOM 4442 C CA . TYR C 1 180 ? 27.213 -22.007 14.952 1.00 66.56 183 TYR C CA 1
ATOM 4443 C C . TYR C 1 180 ? 26.235 -20.980 15.488 1.00 78.15 183 TYR C C 1
ATOM 4444 O O . TYR C 1 180 ? 26.098 -19.886 14.944 1.00 81.23 183 TYR C O 1
ATOM 4453 N N . ILE C 1 181 ? 25.547 -21.354 16.559 1.00 82.95 184 ILE C N 1
ATOM 4454 C CA . ILE C 1 181 ? 24.555 -20.489 17.174 1.00 73.35 184 ILE C CA 1
ATOM 4455 C C . ILE C 1 181 ? 25.200 -19.244 17.767 1.00 71.07 184 ILE C C 1
ATOM 4456 O O . ILE C 1 181 ? 24.584 -18.182 17.799 1.00 96.27 184 ILE C O 1
ATOM 4461 N N . GLU C 1 182 ? 26.439 -19.370 18.231 1.00 62.18 185 GLU C N 1
ATOM 4462 C CA . GLU C 1 182 ? 27.183 -18.200 18.688 1.00 73.26 185 GLU C CA 1
ATOM 4463 C C . GLU C 1 182 ? 27.341 -17.203 17.547 1.00 106.28 185 GLU C C 1
ATOM 4464 O O . GLU C 1 182 ? 26.981 -16.033 17.671 1.00 95.77 185 GLU C O 1
ATOM 4470 N N . GLY C 1 183 ? 27.887 -17.678 16.434 1.00 111.67 186 GLY C N 1
ATOM 4471 C CA . GLY C 1 183 ? 28.119 -16.832 15.278 1.00 126.71 186 GLY C CA 1
ATOM 4472 C C . GLY C 1 183 ? 26.851 -16.158 14.797 1.00 104.64 186 GLY C C 1
ATOM 4473 O O . GLY C 1 183 ? 26.869 -15.003 14.375 1.00 114.19 186 GLY C O 1
ATOM 4474 N N . GLU C 1 184 ? 25.743 -16.885 14.867 1.00 96.55 187 GLU C N 1
ATOM 4475 C CA . GLU C 1 184 ? 24.465 -16.372 14.395 1.00 89.44 187 GLU C CA 1
ATOM 4476 C C . GLU C 1 184 ? 24.037 -15.085 15.107 1.00 95.20 187 GLU C C 1
ATOM 4477 O O . GLU C 1 184 ? 23.295 -14.275 14.548 1.00 107.13 187 GLU C O 1
ATOM 4483 N N . MET C 1 185 ? 24.503 -14.903 16.338 1.00 87.17 188 MET C N 1
ATOM 4484 C CA . MET C 1 185 ? 24.152 -13.724 17.127 1.00 91.14 188 MET C CA 1
ATOM 4485 C C . MET C 1 185 ? 24.960 -12.499 16.721 1.00 82.96 188 MET C C 1
ATOM 4486 O O . MET C 1 185 ? 24.427 -11.394 16.634 1.00 127.40 188 MET C O 1
ATOM 4491 N N . ARG C 1 186 ? 26.251 -12.707 16.481 1.00 142.49 189 ARG C N 1
ATOM 4492 C CA . ARG C 1 186 ? 27.128 -11.646 15.992 1.00 166.94 189 ARG C CA 1
ATOM 4493 C C . ARG C 1 186 ? 26.562 -11.023 14.717 1.00 114.94 189 ARG C C 1
ATOM 4494 O O . ARG C 1 186 ? 26.632 -9.809 14.518 1.00 96.18 189 ARG C O 1
ATOM 4502 N N . THR C 1 187 ? 25.993 -11.870 13.863 1.00 100.92 190 THR C N 1
ATOM 4503 C CA . THR C 1 187 ? 25.396 -11.432 12.607 1.00 79.02 190 THR C CA 1
ATOM 4504 C C . THR C 1 187 ? 24.290 -10.415 12.837 1.00 97.82 190 THR C C 1
ATOM 4505 O O . THR C 1 187 ? 24.309 -9.321 12.271 1.00 110.47 190 THR C O 1
ATOM 4509 N N . ARG C 1 188 ? 23.327 -10.788 13.672 1.00 80.07 191 ARG C N 1
ATOM 4510 C CA . ARG C 1 188 ? 22.184 -9.936 13.965 1.00 137.63 191 ARG C CA 1
ATOM 4511 C C . ARG C 1 188 ? 22.660 -8.621 14.557 1.00 156.98 191 ARG C C 1
ATOM 4512 O O . ARG C 1 188 ? 21.927 -7.635 14.591 1.00 161.89 191 ARG C O 1
ATOM 4520 N N . ILE C 1 189 ? 23.905 -8.619 15.011 1.00 95.89 192 ILE C N 1
ATOM 4521 C CA . ILE C 1 189 ? 24.479 -7.470 15.690 1.00 133.97 192 ILE C CA 1
ATOM 4522 C C . ILE C 1 189 ? 25.293 -6.577 14.763 1.00 149.16 192 ILE C C 1
ATOM 4523 O O . ILE C 1 189 ? 24.981 -5.401 14.607 1.00 185.39 192 ILE C O 1
ATOM 4528 N N . ARG C 1 190 ? 26.346 -7.124 14.168 1.00 129.42 193 ARG C N 1
ATOM 4529 C CA . ARG C 1 190 ? 27.246 -6.321 13.345 1.00 138.56 193 ARG C CA 1
ATOM 4530 C C . ARG C 1 190 ? 26.499 -5.407 12.380 1.00 137.62 193 ARG C C 1
ATOM 4531 O O . ARG C 1 190 ? 26.899 -4.262 12.171 1.00 141.61 193 ARG C O 1
ATOM 4539 N N . TYR C 1 191 ? 25.424 -5.911 11.785 1.00 140.54 194 TYR C N 1
ATOM 4540 C CA . TYR C 1 191 ? 24.546 -5.067 10.980 1.00 168.16 194 TYR C CA 1
ATOM 4541 C C . TYR C 1 191 ? 23.440 -4.476 11.846 1.00 176.99 194 TYR C C 1
ATOM 4542 O O . TYR C 1 191 ? 22.569 -3.758 11.355 1.00 192.36 194 TYR C O 1
ATOM 4551 N N . ASN C 1 192 ? 23.489 -4.780 13.138 1.00 133.93 195 ASN C N 1
ATOM 4552 C CA . ASN C 1 192 ? 22.451 -4.366 14.071 1.00 114.53 195 ASN C CA 1
ATOM 4553 C C . ASN C 1 192 ? 21.049 -4.730 13.589 1.00 129.58 195 ASN C C 1
ATOM 4554 O O . ASN C 1 192 ? 20.217 -3.853 13.356 1.00 124.86 195 ASN C O 1
ATOM 4559 N N . ARG C 1 193 ? 20.781 -6.026 13.459 1.00 106.85 196 ARG C N 1
ATOM 4560 C CA . ARG C 1 193 ? 19.429 -6.467 13.160 1.00 115.31 196 ARG C CA 1
ATOM 4561 C C . ARG C 1 193 ? 18.885 -7.249 14.332 1.00 86.03 196 ARG C C 1
ATOM 4562 O O . ARG C 1 193 ? 19.584 -7.501 15.313 1.00 123.05 196 ARG C O 1
ATOM 4570 N N . ARG C 1 194 ? 17.629 -7.647 14.213 1.00 107.59 197 ARG C N 1
ATOM 4571 C CA . ARG C 1 194 ? 16.995 -8.474 15.219 1.00 109.63 197 ARG C CA 1
ATOM 4572 C C . ARG C 1 194 ? 15.984 -9.351 14.504 1.00 141.70 197 ARG C C 1
ATOM 4573 O O . ARG C 1 194 ? 15.304 -8.889 13.587 1.00 169.32 197 ARG C O 1
ATOM 4581 N N . SER C 1 195 ? 15.881 -10.610 14.912 1.00 145.52 198 SER C N 1
ATOM 4582 C CA . SER C 1 195 ? 14.954 -11.528 14.260 1.00 111.31 198 SER C CA 1
ATOM 4583 C C . SER C 1 195 ? 14.779 -12.833 15.029 1.00 73.57 198 SER C C 1
ATOM 4584 O O . SER C 1 195 ? 15.405 -13.045 16.064 1.00 148.25 198 SER C O 1
ATOM 4587 N N . ALA C 1 196 ? 13.921 -13.706 14.509 1.00 132.63 199 ALA C N 1
ATOM 4588 C CA . ALA C 1 196 ? 13.664 -15.008 15.119 1.00 131.99 199 ALA C CA 1
ATOM 4589 C C . ALA C 1 196 ? 14.620 -16.071 14.584 1.00 104.02 199 ALA C C 1
ATOM 4590 O O . ALA C 1 196 ? 15.178 -15.919 13.498 1.00 137.83 199 ALA C O 1
ATOM 4592 N N . PRO C 1 197 ? 14.821 -17.150 15.355 1.00 126.60 200 PRO C N 1
ATOM 4593 C CA . PRO C 1 197 ? 15.724 -18.248 14.986 1.00 111.12 200 PRO C CA 1
ATOM 4594 C C . PRO C 1 197 ? 15.160 -19.190 13.914 1.00 125.03 200 PRO C C 1
ATOM 4595 O O . PRO C 1 197 ? 13.956 -19.449 13.888 1.00 168.68 200 PRO C O 1
ATOM 4599 N N . ASP C 1 198 ? 16.035 -19.697 13.048 1.00 82.98 201 ASP C N 1
ATOM 4600 C CA . ASP C 1 198 ? 15.651 -20.657 12.010 1.00 88.98 201 ASP C CA 1
ATOM 4601 C C . ASP C 1 198 ? 15.733 -22.099 12.505 1.00 104.78 201 ASP C C 1
ATOM 4602 O O . ASP C 1 198 ? 16.397 -22.380 13.501 1.00 117.27 201 ASP C O 1
ATOM 4607 N N . PRO C 1 199 ? 15.042 -23.018 11.811 1.00 101.77 202 PRO C N 1
ATOM 4608 C CA . PRO C 1 199 ? 15.040 -24.442 12.162 1.00 121.03 202 PRO C CA 1
ATOM 4609 C C . PRO C 1 199 ? 16.459 -24.970 12.326 1.00 92.95 202 PRO C C 1
ATOM 4610 O O . PRO C 1 199 ? 16.691 -25.907 13.091 1.00 59.29 202 PRO C O 1
ATOM 4614 N N . SER C 1 200 ? 17.396 -24.366 11.606 1.00 70.58 203 SER C N 1
ATOM 4615 C CA . SER C 1 200 ? 18.800 -24.714 11.737 1.00 72.53 203 SER C CA 1
ATOM 4616 C C . SER C 1 200 ? 19.176 -24.689 13.208 1.00 94.60 203 SER C C 1
ATOM 4617 O O . SER C 1 200 ? 19.759 -25.636 13.732 1.00 95.95 203 SER C O 1
ATOM 4620 N N . VAL C 1 201 ? 18.803 -23.604 13.876 1.00 71.98 204 VAL C N 1
ATOM 4621 C CA . VAL C 1 201 ? 19.100 -23.417 15.290 1.00 93.08 204 VAL C CA 1
ATOM 4622 C C . VAL C 1 201 ? 18.208 -24.262 16.196 1.00 101.39 204 VAL C C 1
ATOM 4623 O O . VAL C 1 201 ? 18.696 -25.111 16.938 1.00 120.68 204 VAL C O 1
ATOM 4627 N N . ILE C 1 202 ? 16.904 -24.018 16.149 1.00 54.16 205 ILE C N 1
ATOM 4628 C CA . ILE C 1 202 ? 15.987 -24.718 17.031 1.00 45.54 205 ILE C CA 1
ATOM 4629 C C . ILE C 1 202 ? 16.295 -26.204 17.044 1.00 61.65 205 ILE C C 1
ATOM 4630 O O . ILE C 1 202 ? 16.425 -26.803 18.110 1.00 102.73 205 ILE C O 1
ATOM 4635 N N . THR C 1 203 ? 16.432 -26.802 15.866 1.00 85.25 206 THR C N 1
ATOM 4636 C CA . THR C 1 203 ? 16.705 -28.231 15.801 1.00 106.75 206 THR C CA 1
ATOM 4637 C C . THR C 1 203 ? 18.026 -28.558 16.487 1.00 60.90 206 THR C C 1
ATOM 4638 O O . THR C 1 203 ? 18.193 -29.647 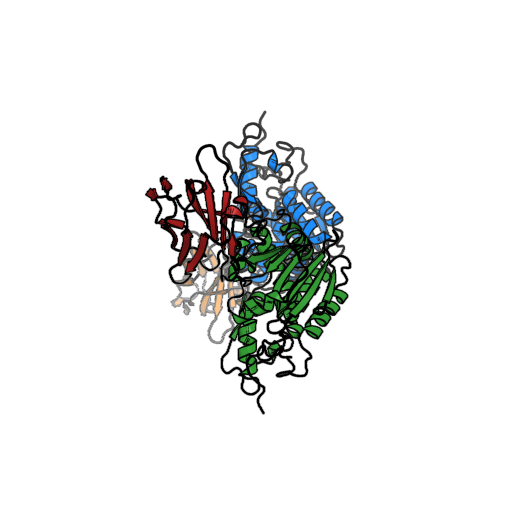17.028 1.00 107.40 206 THR C O 1
ATOM 4642 N N . LEU C 1 204 ? 18.954 -27.607 16.472 1.00 62.41 207 LEU C N 1
ATOM 4643 C CA . LEU C 1 204 ? 20.212 -27.751 17.197 1.00 89.41 207 LEU C CA 1
ATOM 4644 C C . LEU C 1 204 ? 19.982 -27.722 18.704 1.00 92.31 207 LEU C C 1
ATOM 4645 O O . LEU C 1 204 ? 20.557 -28.514 19.456 1.00 92.18 207 LEU C O 1
ATOM 4650 N N . GLU C 1 205 ? 19.147 -26.789 19.142 1.00 80.66 208 GLU C N 1
ATOM 4651 C CA . GLU C 1 205 ? 18.861 -26.638 20.556 1.00 55.72 208 GLU C CA 1
ATOM 4652 C C . GLU C 1 205 ? 18.237 -27.909 21.102 1.00 83.79 208 GLU C C 1
ATOM 4653 O O . GLU C 1 205 ? 18.745 -28.495 22.054 1.00 80.36 208 GLU C O 1
ATOM 4659 N N . ASN C 1 206 ? 17.137 -28.336 20.491 1.00 50.25 209 ASN C N 1
ATOM 4660 C CA . ASN C 1 206 ? 16.471 -29.565 20.897 1.00 83.93 209 ASN C CA 1
ATOM 4661 C C . ASN C 1 206 ? 17.405 -30.764 20.843 1.00 89.36 209 ASN C C 1
ATOM 4662 O O . ASN C 1 206 ? 17.219 -31.751 21.560 1.00 73.18 209 ASN C O 1
ATOM 4667 N N . SER C 1 207 ? 18.404 -30.680 19.973 1.00 72.30 210 SER C N 1
ATOM 4668 C CA . SER C 1 207 ? 19.284 -31.814 19.725 1.00 99.92 210 SER C CA 1
ATOM 4669 C C . SER C 1 207 ? 20.602 -31.810 20.502 1.00 73.27 210 SER C C 1
ATOM 4670 O O . SER C 1 207 ? 21.368 -32.766 20.424 1.00 78.31 210 SER C O 1
ATOM 4673 N N . TRP C 1 208 ? 20.865 -30.756 21.264 1.00 77.61 211 TRP C N 1
ATOM 4674 C CA . TRP C 1 208 ? 22.177 -30.625 21.887 1.00 60.49 211 TRP C CA 1
ATOM 4675 C C . TRP C 1 208 ? 22.504 -31.775 22.835 1.00 47.49 211 TRP C C 1
ATOM 4676 O O . TRP C 1 208 ? 23.564 -32.390 22.725 1.00 72.00 211 TRP C O 1
ATOM 4687 N N . GLY C 1 209 ? 21.602 -32.059 23.767 1.00 55.56 212 GLY C N 1
ATOM 4688 C CA . GLY C 1 209 ? 21.791 -33.172 24.678 1.00 59.11 212 GLY C CA 1
ATOM 4689 C C . GLY C 1 209 ? 21.829 -34.481 23.918 1.00 77.27 212 GLY C C 1
ATOM 4690 O O . GLY C 1 209 ? 22.492 -35.436 24.320 1.00 85.62 212 GLY C O 1
ATOM 4691 N N . ARG C 1 210 ? 21.105 -34.511 22.805 1.00 86.01 213 ARG C N 1
ATOM 4692 C CA . ARG C 1 210 ? 21.069 -35.661 21.908 1.00 79.89 213 ARG C CA 1
ATOM 4693 C C . ARG C 1 210 ? 22.430 -35.905 21.263 1.00 72.18 213 ARG C C 1
ATOM 4694 O O . ARG C 1 210 ? 22.965 -37.016 21.300 1.00 74.65 213 ARG C O 1
ATOM 4702 N N . LEU C 1 211 ? 22.974 -34.853 20.661 1.00 53.00 214 LEU C N 1
ATOM 4703 C CA . LEU C 1 211 ? 24.247 -34.928 19.961 1.00 54.02 214 LEU C CA 1
ATOM 4704 C C . LEU C 1 211 ? 25.364 -35.311 20.920 1.00 51.54 214 LEU C C 1
ATOM 4705 O O . LEU C 1 211 ? 26.148 -36.219 20.644 1.00 60.07 214 LEU C O 1
ATOM 4710 N N . SER C 1 212 ? 25.428 -34.621 22.053 1.00 58.87 215 SER C N 1
ATOM 4711 C CA . SER C 1 212 ? 26.444 -34.908 23.053 1.00 65.40 215 SER C CA 1
ATOM 4712 C C . SER C 1 212 ? 26.479 -36.405 23.312 1.00 71.81 215 SER C C 1
ATOM 4713 O O . SER C 1 212 ? 27.546 -37.017 23.345 1.00 76.19 215 SER C O 1
ATOM 4716 N N . THR C 1 213 ? 25.297 -36.989 23.477 1.00 88.65 216 THR C N 1
ATOM 4717 C CA . THR C 1 213 ? 25.162 -38.427 23.660 1.00 63.37 216 THR C CA 1
ATOM 4718 C C . THR C 1 213 ? 25.690 -39.176 22.434 1.00 84.90 216 THR C C 1
ATOM 4719 O O . THR C 1 213 ? 26.517 -40.087 22.545 1.00 61.57 216 THR C O 1
ATOM 4723 N N . ALA C 1 214 ? 25.216 -38.775 21.261 1.00 74.03 217 ALA C N 1
ATOM 4724 C CA . ALA C 1 214 ? 25.562 -39.461 20.023 1.00 79.90 217 ALA C CA 1
ATOM 4725 C C . ALA C 1 214 ? 27.053 -39.418 19.759 1.00 68.93 217 ALA C C 1
ATOM 4726 O O . ALA C 1 214 ? 27.630 -40.373 19.239 1.00 73.61 217 ALA C O 1
ATOM 4728 N N . ILE C 1 215 ? 27.671 -38.295 20.101 1.00 71.28 218 ILE C N 1
ATOM 4729 C CA . ILE C 1 215 ? 29.085 -38.096 19.814 1.00 61.34 218 ILE C CA 1
ATOM 4730 C C . ILE C 1 215 ? 29.973 -38.928 20.723 1.00 48.30 218 ILE C C 1
ATOM 4731 O O . ILE C 1 215 ? 30.935 -39.544 20.270 1.00 79.69 218 ILE C O 1
ATOM 4736 N N . GLN C 1 216 ? 29.642 -38.951 22.008 1.00 65.00 219 GLN C N 1
ATOM 4737 C CA . GLN C 1 216 ? 30.490 -39.622 22.987 1.00 84.27 219 GLN C CA 1
ATOM 4738 C C . GLN C 1 216 ? 30.336 -41.145 22.952 1.00 59.42 219 GLN C C 1
ATOM 4739 O O . GLN C 1 216 ? 31.262 -41.875 23.314 1.00 67.53 219 GLN C O 1
ATOM 4745 N N . GLU C 1 217 ? 29.174 -41.617 22.506 1.00 65.45 220 GLU C N 1
ATOM 4746 C CA . GLU C 1 217 ? 28.925 -43.051 22.377 1.00 54.63 220 GLU C CA 1
ATOM 4747 C C . GLU C 1 217 ? 29.224 -43.547 20.968 1.00 78.75 220 GLU C C 1
ATOM 4748 O O . GLU C 1 217 ? 29.056 -44.729 20.664 1.00 87.89 220 GLU C O 1
ATOM 4754 N N . SER C 1 218 ? 29.675 -42.632 20.117 1.00 97.15 221 SER C N 1
ATOM 4755 C CA . SER C 1 218 ? 30.007 -42.957 18.736 1.00 78.47 221 SER C CA 1
ATOM 4756 C C . SER C 1 218 ? 31.210 -43.879 18.668 1.00 58.26 221 SER C C 1
ATOM 4757 O O . SER C 1 218 ? 32.100 -43.827 19.515 1.00 67.26 221 SER C O 1
ATOM 4760 N N . ASN C 1 219 ? 31.254 -44.705 17.634 1.00 96.41 222 ASN C N 1
ATOM 4761 C CA . ASN C 1 219 ? 32.424 -45.520 17.410 1.00 77.70 222 ASN C CA 1
ATOM 4762 C C . ASN C 1 219 ? 33.349 -44.743 16.497 1.00 91.02 222 ASN C C 1
ATOM 4763 O O . ASN C 1 219 ? 33.049 -44.521 15.325 1.00 73.72 222 ASN C O 1
ATOM 4768 N N . GLN C 1 220 ? 34.475 -44.321 17.058 1.00 126.27 223 GLN C N 1
ATOM 4769 C CA . GLN C 1 220 ? 35.464 -43.537 16.331 1.00 98.89 223 GLN C CA 1
ATOM 4770 C C . GLN C 1 220 ? 34.835 -42.346 15.606 1.00 63.93 223 GLN C C 1
ATOM 4771 O O . GLN C 1 220 ? 35.268 -41.972 14.520 1.00 88.11 223 GLN C O 1
ATOM 4777 N N . GLY C 1 221 ? 33.815 -41.750 16.216 1.00 80.94 224 GLY C N 1
ATOM 4778 C CA . GLY C 1 221 ? 33.165 -40.580 15.652 1.00 69.61 224 GLY C CA 1
ATOM 4779 C C . GLY C 1 221 ? 31.927 -40.909 14.839 1.00 78.60 224 GLY C C 1
ATOM 4780 O O . GLY C 1 221 ? 31.155 -40.019 14.474 1.00 62.94 224 GLY C O 1
ATOM 4781 N N . ALA C 1 222 ? 31.735 -42.192 14.555 1.00 49.67 225 ALA C N 1
ATOM 4782 C CA . ALA C 1 222 ? 30.616 -42.620 13.730 1.00 89.47 225 ALA C CA 1
ATOM 4783 C C . ALA C 1 222 ? 29.414 -42.928 14.605 1.00 70.58 225 ALA C C 1
ATOM 4784 O O . ALA C 1 222 ? 29.437 -43.876 15.390 1.00 104.19 225 ALA C O 1
ATOM 4786 N N . PHE C 1 223 ? 28.359 -42.136 14.448 1.00 66.38 226 PHE C N 1
ATOM 4787 C CA . PHE C 1 223 ? 27.151 -42.300 15.246 1.00 76.13 226 PHE C CA 1
ATOM 4788 C C . PHE C 1 223 ? 26.549 -43.691 15.094 1.00 89.66 226 PHE C C 1
ATOM 4789 O O . PHE C 1 223 ? 26.330 -44.166 13.980 1.00 96.81 226 PHE C O 1
ATOM 4797 N N . ALA C 1 224 ? 26.280 -44.340 16.222 1.00 105.83 227 ALA C N 1
ATOM 4798 C CA . ALA C 1 224 ? 25.613 -45.632 16.209 1.00 83.23 227 ALA C CA 1
ATOM 4799 C C . ALA C 1 224 ? 24.231 -45.469 15.592 1.00 81.34 227 ALA C C 1
ATOM 4800 O O . ALA C 1 224 ? 23.656 -46.421 15.072 1.00 144.73 227 ALA C O 1
ATOM 4802 N N . SER C 1 225 ? 23.703 -44.250 15.662 1.00 100.19 228 SER C N 1
ATOM 4803 C CA . SER C 1 225 ? 22.432 -43.916 15.023 1.00 121.79 228 SER C CA 1
ATOM 4804 C C . SER C 1 225 ? 22.457 -42.486 14.483 1.00 127.30 228 SER C C 1
ATOM 4805 O O . SER C 1 225 ? 23.082 -41.610 15.078 1.00 164.49 228 SER C O 1
ATOM 4808 N N . PRO C 1 226 ? 21.766 -42.245 13.356 1.00 107.01 229 PRO C N 1
ATOM 4809 C CA . PRO C 1 226 ? 21.685 -40.921 12.721 1.00 71.70 229 PRO C CA 1
ATOM 4810 C C . PRO C 1 226 ? 20.804 -39.959 13.515 1.00 96.05 229 PRO C C 1
ATOM 4811 O O . PRO C 1 226 ? 20.024 -40.403 14.357 1.00 129.00 229 PRO C O 1
ATOM 4815 N N . ILE C 1 227 ? 20.935 -38.660 13.256 1.00 95.40 230 ILE C N 1
ATOM 4816 C CA . ILE C 1 227 ? 20.101 -37.661 13.922 1.00 87.06 230 ILE C CA 1
ATOM 4817 C C . ILE C 1 227 ? 19.638 -36.574 12.955 1.00 100.71 230 ILE C C 1
ATOM 4818 O O . ILE C 1 227 ? 20.444 -35.991 12.227 1.00 78.14 230 ILE C O 1
ATOM 4823 N N . GLN C 1 228 ? 18.339 -36.298 12.960 1.00 87.94 231 GLN C N 1
ATOM 4824 C CA . GLN C 1 228 ? 17.762 -35.363 12.006 1.00 55.98 231 GLN C CA 1
ATOM 4825 C C . GLN C 1 228 ? 17.681 -33.944 12.529 1.00 74.50 231 GLN C C 1
ATOM 4826 O O . GLN C 1 228 ? 17.108 -33.684 13.584 1.00 70.79 231 GLN C O 1
ATOM 4832 N N . LEU C 1 229 ? 18.253 -33.024 11.766 1.00 78.32 232 LEU C N 1
ATOM 4833 C CA . LEU C 1 229 ? 18.140 -31.612 12.068 1.00 90.08 232 LEU C CA 1
ATOM 4834 C C . LEU C 1 229 ? 17.604 -30.935 10.829 1.00 83.96 232 LEU C C 1
ATOM 4835 O O . LEU C 1 229 ? 17.262 -31.597 9.856 1.00 83.65 232 LEU C O 1
ATOM 4840 N N . GLN C 1 230 ? 17.517 -29.616 10.867 1.00 69.98 233 GLN C N 1
ATOM 4841 C CA . GLN C 1 230 ? 16.996 -28.887 9.731 1.00 79.38 233 GLN C CA 1
ATOM 4842 C C . GLN C 1 230 ? 17.913 -27.727 9.415 1.00 110.52 233 GLN C C 1
ATOM 4843 O O . GLN C 1 230 ? 18.735 -27.332 10.245 1.00 84.42 233 GLN C O 1
ATOM 4849 N N . ARG C 1 231 ? 17.772 -27.187 8.210 1.00 104.57 234 ARG C N 1
ATOM 4850 C CA . ARG C 1 231 ? 18.508 -25.995 7.832 1.00 71.83 234 ARG C CA 1
ATOM 4851 C C . ARG C 1 231 ? 17.482 -24.886 7.677 1.00 124.85 234 ARG C C 1
ATOM 4852 O O . ARG C 1 231 ? 16.282 -25.121 7.832 1.00 81.09 234 ARG C O 1
ATOM 4860 N N . ARG C 1 232 ? 17.947 -23.683 7.368 1.00 82.10 235 ARG C N 1
ATOM 4861 C CA . ARG C 1 232 ? 17.067 -22.525 7.293 1.00 96.39 235 ARG C CA 1
ATOM 4862 C C . ARG C 1 232 ? 15.964 -22.738 6.270 1.00 133.00 235 ARG C C 1
ATOM 4863 O O . ARG C 1 232 ? 14.849 -22.245 6.431 1.00 107.20 235 ARG C O 1
ATOM 4871 N N . ASN C 1 233 ? 16.287 -23.484 5.220 1.00 123.75 236 ASN C N 1
ATOM 4872 C CA . ASN C 1 233 ? 15.312 -23.853 4.205 1.00 134.67 236 ASN C CA 1
ATOM 4873 C C . ASN C 1 233 ? 14.246 -24.754 4.811 1.00 132.11 236 ASN C C 1
ATOM 4874 O O . ASN C 1 233 ? 13.246 -25.075 4.166 1.00 117.81 236 ASN C O 1
ATOM 4879 N N . GLY C 1 234 ? 14.482 -25.168 6.053 1.00 100.65 237 GLY C N 1
ATOM 4880 C CA . GLY C 1 234 ? 13.571 -26.045 6.759 1.00 100.14 237 GLY C CA 1
ATOM 4881 C C . GLY C 1 234 ? 13.825 -27.493 6.402 1.00 134.60 237 GLY C C 1
ATOM 4882 O O . GLY C 1 234 ? 13.388 -28.402 7.106 1.00 123.36 237 GLY C O 1
ATOM 4883 N N . SER C 1 235 ? 14.545 -27.707 5.306 1.00 138.51 238 SER C N 1
ATOM 4884 C CA . SER C 1 235 ? 14.806 -29.058 4.833 1.00 123.22 238 SER C CA 1
ATOM 4885 C C . SER C 1 235 ? 15.467 -29.889 5.925 1.00 106.98 238 SER C C 1
ATOM 4886 O O . SER C 1 235 ? 16.441 -29.463 6.551 1.00 74.18 238 SER C O 1
ATOM 4889 N N . LYS C 1 236 ? 14.890 -31.057 6.177 1.00 101.36 239 LYS C N 1
ATOM 4890 C CA . LYS C 1 236 ? 15.471 -32.038 7.080 1.00 74.38 239 LYS C CA 1
ATOM 4891 C C . LYS C 1 236 ? 16.644 -32.775 6.440 1.00 115.92 239 LYS C C 1
ATOM 4892 O O . LYS C 1 236 ? 16.772 -32.826 5.215 1.00 83.07 239 LYS C O 1
ATOM 4898 N N . PHE C 1 237 ? 17.479 -33.367 7.286 1.00 145.95 240 PHE C N 1
ATOM 4899 C CA . PHE C 1 237 ? 18.637 -34.135 6.847 1.00 104.74 240 PHE C CA 1
ATOM 4900 C C . PHE C 1 237 ? 19.294 -34.723 8.082 1.00 73.20 240 PHE C C 1
ATOM 4901 O O . PHE C 1 237 ? 19.056 -34.262 9.198 1.00 116.79 240 PHE C O 1
ATOM 4909 N N . SER C 1 238 ? 20.136 -35.729 7.886 1.00 87.47 241 SER C N 1
ATOM 4910 C CA . SER C 1 238 ? 20.690 -36.463 9.016 1.00 148.55 241 SER C CA 1
ATOM 4911 C C . SER C 1 238 ? 22.201 -36.314 9.140 1.00 103.96 241 SER C C 1
ATOM 4912 O O . SER C 1 238 ? 22.899 -36.100 8.148 1.00 70.71 241 SER C O 1
ATOM 4915 N N . VAL C 1 239 ? 22.690 -36.422 10.373 1.00 100.12 242 VAL C N 1
ATOM 4916 C CA . VAL C 1 239 ? 24.121 -36.427 10.637 1.00 85.05 242 VAL C CA 1
ATOM 4917 C C . VAL C 1 239 ? 24.555 -37.812 11.119 1.00 92.29 242 VAL C C 1
ATOM 4918 O O . VAL C 1 239 ? 24.075 -38.309 12.137 1.00 95.85 242 VAL C O 1
ATOM 4922 N N . TYR C 1 240 ? 25.437 -38.448 10.356 1.00 80.89 243 TYR C N 1
ATOM 4923 C CA . TYR C 1 240 ? 25.942 -39.773 10.702 1.00 81.26 243 TYR C CA 1
ATOM 4924 C C . TYR C 1 240 ? 27.287 -39.708 11.425 1.00 66.31 243 TYR C C 1
ATOM 4925 O O . TYR C 1 240 ? 27.832 -40.736 11.828 1.00 132.81 243 TYR C O 1
ATOM 4934 N N . ASP C 1 241 ? 27.814 -38.501 11.600 1.00 68.53 244 ASP C N 1
ATOM 4935 C CA . ASP C 1 241 ? 29.198 -38.349 12.026 1.00 69.41 244 ASP C CA 1
ATOM 4936 C C . ASP C 1 241 ? 29.437 -37.059 12.805 1.00 76.32 244 ASP C C 1
ATOM 4937 O O . ASP C 1 241 ? 28.700 -36.084 12.653 1.00 55.02 244 ASP C O 1
ATOM 4942 N N . VAL C 1 242 ? 30.482 -37.069 13.631 1.00 96.42 245 VAL C N 1
ATOM 4943 C CA . VAL C 1 242 ? 30.835 -35.939 14.488 1.00 73.45 245 VAL C CA 1
ATOM 4944 C C . VAL C 1 242 ? 31.446 -34.790 13.690 1.00 82.04 245 VAL C C 1
ATOM 4945 O O . VAL C 1 242 ? 31.407 -33.627 14.112 1.00 67.79 245 VAL C O 1
ATOM 4949 N N . SER C 1 243 ? 31.996 -35.135 12.528 1.00 87.78 246 SER C N 1
ATOM 4950 C CA . SER C 1 243 ? 32.748 -34.211 11.678 1.00 56.76 246 SER C CA 1
ATOM 4951 C C . SER C 1 243 ? 32.052 -32.874 11.457 1.00 81.14 246 SER C C 1
ATOM 4952 O O . SER C 1 243 ? 32.551 -31.827 11.871 1.00 128.78 246 SER C O 1
ATOM 4955 N N . ILE C 1 244 ? 30.899 -32.917 10.802 1.00 63.78 247 ILE C N 1
ATOM 4956 C CA . ILE C 1 244 ? 30.156 -31.709 10.471 1.00 73.08 247 ILE C CA 1
ATOM 4957 C C . ILE C 1 244 ? 29.976 -30.796 11.675 1.00 43.39 247 ILE C C 1
ATOM 4958 O O . ILE C 1 244 ? 29.935 -29.573 11.538 1.00 119.46 247 ILE C O 1
ATOM 4963 N N . LEU C 1 245 ? 29.855 -31.399 12.852 1.00 53.15 248 LEU C N 1
ATOM 4964 C CA . LEU C 1 245 ? 29.424 -30.681 14.045 1.00 58.54 248 LEU C CA 1
ATOM 4965 C C . LEU C 1 245 ? 30.548 -29.934 14.745 1.00 69.75 248 LEU C C 1
ATOM 4966 O O . LEU C 1 245 ? 30.303 -29.160 15.668 1.00 71.69 248 LEU C O 1
ATOM 4971 N N . ILE C 1 246 ? 31.779 -30.164 14.307 1.00 66.25 249 ILE C N 1
ATOM 4972 C CA . ILE C 1 246 ? 32.926 -29.547 14.959 1.00 75.94 249 ILE C CA 1
ATOM 4973 C C . ILE C 1 246 ? 32.937 -28.023 14.814 1.00 77.72 249 ILE C C 1
ATOM 4974 O O . ILE C 1 246 ? 33.184 -27.306 15.787 1.00 99.23 249 ILE C O 1
ATOM 4979 N N . PRO C 1 247 ? 32.673 -27.521 13.599 1.00 55.03 250 PRO C N 1
ATOM 4980 C CA . PRO C 1 247 ? 32.489 -26.078 13.419 1.00 85.36 250 PRO C CA 1
ATOM 4981 C C . PRO C 1 247 ? 31.204 -25.591 14.084 1.00 70.56 250 PRO C C 1
ATOM 4982 O O . PRO C 1 247 ? 31.032 -24.390 14.292 1.00 83.64 250 PRO C O 1
ATOM 4986 N N . ILE C 1 248 ? 30.309 -26.521 14.400 1.00 65.03 251 ILE C N 1
ATOM 4987 C CA . ILE C 1 248 ? 29.005 -26.180 14.960 1.00 52.27 251 ILE C CA 1
ATOM 4988 C C . ILE C 1 248 ? 28.962 -26.221 16.490 1.00 80.97 251 ILE C C 1
ATOM 4989 O O . ILE C 1 248 ? 28.765 -25.193 17.147 1.00 62.29 251 ILE C O 1
ATOM 4994 N N . ILE C 1 249 ? 29.138 -27.414 17.051 1.00 64.72 252 ILE C N 1
ATOM 4995 C CA . ILE C 1 249 ? 29.005 -27.604 18.489 1.00 65.20 252 ILE C CA 1
ATOM 4996 C C . ILE C 1 249 ? 30.308 -27.337 19.245 1.00 71.14 252 ILE C C 1
ATOM 4997 O O . ILE C 1 249 ? 31.381 -27.798 18.851 1.00 92.17 252 ILE C O 1
ATOM 5002 N N . ALA C 1 250 ? 30.196 -26.579 20.331 1.00 80.08 253 ALA C N 1
ATOM 5003 C CA . ALA C 1 250 ? 31.341 -26.154 21.124 1.00 47.04 253 ALA C CA 1
ATOM 5004 C C . ALA C 1 250 ? 31.542 -27.074 22.321 1.00 63.94 253 ALA C C 1
ATOM 5005 O O . ALA C 1 250 ? 32.589 -27.703 22.466 1.00 78.47 253 ALA C O 1
ATOM 5007 N N . LEU C 1 251 ? 30.544 -27.107 23.199 1.00 56.87 254 LEU C N 1
ATOM 5008 C CA . LEU C 1 251 ? 30.604 -27.905 24.420 1.00 56.21 254 LEU C CA 1
ATOM 5009 C C . LEU C 1 251 ? 29.604 -29.060 24.408 1.00 75.99 254 LEU C C 1
ATOM 5010 O O . LEU C 1 251 ? 28.524 -28.952 23.818 1.00 58.20 254 LEU C O 1
ATOM 5015 N N . MET C 1 252 ? 29.965 -30.155 25.077 1.00 59.46 255 MET C N 1
ATOM 5016 C CA . MET C 1 252 ? 29.085 -31.313 25.215 1.00 58.25 255 MET C CA 1
ATOM 5017 C C . MET C 1 252 ? 28.820 -31.609 26.679 1.00 55.11 255 MET C C 1
ATOM 5018 O O . MET C 1 252 ? 29.736 -31.564 27.498 1.00 66.40 255 MET C O 1
ATOM 5023 N N . VAL C 1 253 ? 27.570 -31.912 27.010 1.00 73.70 256 VAL C N 1
ATOM 5024 C CA . VAL C 1 253 ? 27.254 -32.390 28.348 1.00 62.84 256 VAL C CA 1
ATOM 5025 C C . VAL C 1 253 ? 27.981 -33.714 28.557 1.00 45.33 256 VAL C C 1
ATOM 5026 O O . VAL C 1 253 ? 27.986 -34.565 27.667 1.00 51.92 256 VAL C O 1
ATOM 5030 N N . TYR C 1 254 ? 28.624 -33.882 29.711 1.00 76.56 257 TYR C N 1
ATOM 5031 C CA . TYR C 1 254 ? 29.302 -35.141 29.986 1.00 68.94 257 TYR C CA 1
ATOM 5032 C C . TYR C 1 254 ? 28.287 -36.265 29.906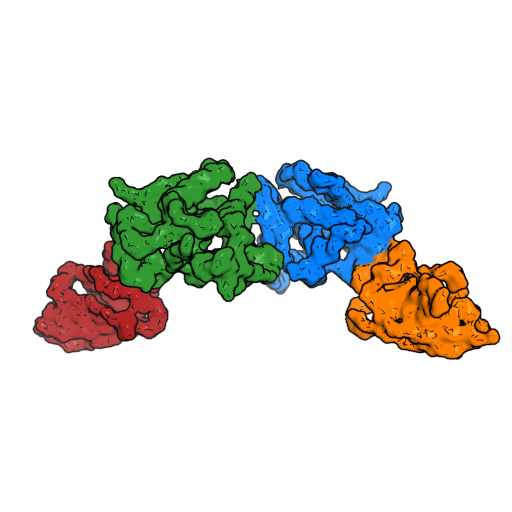 1.00 47.00 257 TYR C C 1
ATOM 5033 O O . TYR C 1 254 ? 27.227 -36.216 30.524 1.00 70.08 257 TYR C O 1
ATOM 5042 N N . ARG C 1 255 ? 28.627 -37.284 29.134 1.00 76.93 258 ARG C N 1
ATOM 5043 C CA . ARG C 1 255 ? 27.740 -38.410 28.916 1.00 70.24 258 ARG C CA 1
ATOM 5044 C C . ARG C 1 255 ? 28.428 -39.666 29.420 1.00 75.43 258 ARG C C 1
ATOM 5045 O O . ARG C 1 255 ? 27.949 -40.324 30.340 1.00 106.95 258 ARG C O 1
ATOM 5053 N N . CYS C 1 256 ? 29.556 -39.995 28.805 1.00 77.66 259 CYS C N 1
ATOM 5054 C CA . CYS C 1 256 ? 30.346 -41.135 29.216 1.00 55.61 259 CYS C CA 1
ATOM 5055 C C . CYS C 1 256 ? 31.787 -40.709 29.400 1.00 71.19 259 CYS C C 1
ATOM 5056 O O . CYS C 1 256 ? 32.142 -39.556 29.167 1.00 70.18 259 CYS C O 1
ATOM 5059 N N . ALA C 1 257 ? 32.617 -41.660 29.809 1.00 79.76 260 ALA C N 1
ATOM 5060 C CA . ALA C 1 257 ? 34.053 -41.454 29.886 1.00 68.34 260 ALA C CA 1
ATOM 5061 C C . ALA C 1 257 ? 34.696 -41.811 28.545 1.00 101.48 260 ALA C C 1
ATOM 5062 O O . ALA C 1 257 ? 34.143 -42.602 27.777 1.00 89.31 260 ALA C O 1
ATOM 5064 N N . PRO C 1 258 ? 35.866 -41.220 28.256 1.00 93.44 261 PRO C N 1
ATOM 5065 C CA . PRO C 1 258 ? 36.581 -41.419 26.986 1.00 96.20 261 PRO C CA 1
ATOM 5066 C C . PRO C 1 258 ? 37.096 -42.847 26.779 1.00 80.91 261 PRO C C 1
ATOM 5067 O O . PRO C 1 258 ? 37.594 -43.456 27.724 1.00 134.36 261 PRO C O 1
ATOM 5071 N N . PRO C 1 259 ? 36.965 -43.373 25.548 1.00 116.14 262 PRO C N 1
ATOM 5072 C CA . PRO C 1 259 ? 37.485 -44.671 25.084 1.00 108.24 262 PRO C CA 1
ATOM 5073 C C . PRO C 1 259 ? 39.022 -44.705 25.013 1.00 92.62 262 PRO C C 1
ATOM 5074 O O . PRO C 1 259 ? 39.653 -43.711 25.377 1.00 78.97 262 PRO C O 1
ATOM 5078 N N . PRO C 1 260 ? 39.612 -45.831 24.553 1.00 134.02 263 PRO C N 1
ATOM 5079 C CA . PRO C 1 260 ? 41.067 -46.033 24.470 1.00 141.31 263 PRO C CA 1
ATOM 5080 C C . PRO C 1 260 ? 41.866 -44.772 24.150 1.00 142.48 263 PRO C C 1
ATOM 5081 O O . PRO C 1 260 ? 43.015 -44.903 23.720 1.00 89.90 263 PRO C O 1
ATOM 5085 N N . VAL D 2 1 ? -5.538 -25.539 38.693 1.00 105.76 2 VAL D N 1
ATOM 5086 C CA . VAL D 2 1 ? -5.824 -26.553 39.703 1.00 133.75 2 VAL D CA 1
ATOM 5087 C C . VAL D 2 1 ? -6.897 -26.073 40.673 1.00 95.80 2 VAL D C 1
ATOM 5088 O O . VAL D 2 1 ? -6.957 -24.892 41.012 1.00 105.30 2 VAL D O 1
ATOM 5092 N N . GLN D 2 2 ? -7.745 -26.998 41.112 1.00 118.80 3 GLN D N 1
ATOM 5093 C CA . GLN D 2 2 ? -8.836 -26.677 42.025 1.00 95.95 3 GLN D CA 1
ATOM 5094 C C . GLN D 2 2 ? -8.633 -27.340 43.387 1.00 92.13 3 GLN D C 1
ATOM 5095 O O . GLN D 2 2 ? -8.107 -28.451 43.481 1.00 97.02 3 GLN D O 1
ATOM 5101 N N . LEU D 2 3 ? -9.053 -26.645 44.439 1.00 87.67 4 LEU D N 1
ATOM 5102 C CA . LEU D 2 3 ? -8.831 -27.103 45.803 1.00 85.37 4 LEU D CA 1
ATOM 5103 C C . LEU D 2 3 ? -10.130 -27.467 46.514 1.00 97.53 4 LEU D C 1
ATOM 5104 O O . LEU D 2 3 ? -11.164 -26.825 46.318 1.00 88.17 4 LEU D O 1
ATOM 5109 N N . VAL D 2 4 ? -10.058 -28.500 47.349 1.00 86.78 5 VAL D N 1
ATOM 5110 C CA . VAL D 2 4 ? -11.170 -28.899 48.205 1.00 83.42 5 VAL D CA 1
ATOM 5111 C C . VAL D 2 4 ? -10.663 -29.120 49.625 1.00 81.47 5 VAL D C 1
ATOM 5112 O O . VAL D 2 4 ? -9.661 -29.804 49.832 1.00 115.99 5 VAL D O 1
ATOM 5116 N N . GLU D 2 5 ? -11.357 -28.541 50.600 1.00 98.92 6 GLU D N 1
ATOM 5117 C CA . GLU D 2 5 ? -10.946 -28.644 51.998 1.00 79.27 6 GLU D CA 1
ATOM 5118 C C . GLU D 2 5 ? -11.842 -29.573 52.814 1.00 100.52 6 GLU D C 1
ATOM 5119 O O . GLU D 2 5 ? -13.046 -29.667 52.580 1.00 119.34 6 GLU D O 1
ATOM 5125 N N . THR D 2 6 ? -11.242 -30.247 53.786 1.00 103.76 7 THR D N 1
ATOM 5126 C CA . THR D 2 6 ? -11.959 -31.207 54.607 1.00 98.26 7 THR D CA 1
ATOM 5127 C C . THR D 2 6 ? -11.680 -30.928 56.074 1.00 92.20 7 THR D C 1
ATOM 5128 O O . THR D 2 6 ? -10.767 -30.172 56.406 1.00 84.44 7 THR D O 1
ATOM 5132 N N . GLY D 2 7 ? -12.468 -31.542 56.949 1.00 128.41 8 GLY D N 1
ATOM 5133 C CA . GLY D 2 7 ? -12.335 -31.322 58.374 1.00 94.28 8 GLY D CA 1
ATOM 5134 C C . GLY D 2 7 ? -13.025 -30.036 58.767 1.00 97.52 8 GLY D C 1
ATOM 5135 O O . GLY D 2 7 ? -13.639 -29.366 57.937 1.00 120.02 8 GLY D O 1
ATOM 5136 N N . GLY D 2 8 ? -12.927 -29.688 60.041 1.00 77.40 9 GLY D N 1
ATOM 5137 C CA . GLY D 2 8 ? -13.565 -28.489 60.542 1.00 85.22 9 GLY D CA 1
ATOM 5138 C C . GLY D 2 8 ? -14.945 -28.791 61.092 1.00 85.34 9 GLY D C 1
ATOM 5139 O O . GLY D 2 8 ? -15.657 -29.655 60.573 1.00 103.17 9 GLY D O 1
ATOM 5140 N N . GLY D 2 9 ? -15.325 -28.063 62.136 1.00 118.26 10 GLY D N 1
ATOM 5141 C CA . GLY D 2 9 ? -16.582 -28.296 62.815 1.00 88.20 10 GLY D CA 1
ATOM 5142 C C . GLY D 2 9 ? -16.477 -27.940 64.284 1.00 81.06 10 GLY D C 1
ATOM 5143 O O . GLY D 2 9 ? -15.580 -27.202 64.691 1.00 84.55 10 GLY D O 1
ATOM 5144 N N . THR D 2 10 ? -17.395 -28.480 65.078 1.00 131.93 11 THR D N 1
ATOM 5145 C CA . THR D 2 10 ? -17.444 -28.217 66.513 1.00 126.14 11 THR D CA 1
ATOM 5146 C C . THR D 2 10 ? -16.306 -28.895 67.274 1.00 82.94 11 THR D C 1
ATOM 5147 O O . THR D 2 10 ? -16.121 -30.106 67.179 1.00 86.55 11 THR D O 1
ATOM 5151 N N . VAL D 2 11 ? -15.554 -28.104 68.033 1.00 116.16 12 VAL D N 1
ATOM 5152 C CA . VAL D 2 11 ? -14.507 -28.620 68.913 1.00 95.87 12 VAL D CA 1
ATOM 5153 C C . VAL D 2 11 ? -14.616 -27.917 70.265 1.00 98.51 12 VAL D C 1
ATOM 5154 O O . VAL D 2 11 ? -15.250 -26.870 70.367 1.00 154.40 12 VAL D O 1
ATOM 5158 N N . GLN D 2 12 ? -13.998 -28.478 71.301 1.00 85.42 13 GLN D N 1
ATOM 5159 C CA . GLN D 2 12 ? -14.073 -27.874 72.630 1.00 127.78 13 GLN D CA 1
ATOM 5160 C C . GLN D 2 12 ? -12.690 -27.443 73.086 1.00 86.93 13 GLN D C 1
ATOM 5161 O O . GLN D 2 12 ? -11.683 -27.905 72.552 1.00 90.34 13 GLN D O 1
ATOM 5167 N N . THR D 2 13 ? -12.649 -26.540 74.059 1.00 99.41 14 THR D N 1
ATOM 5168 C CA . THR D 2 13 ? -11.397 -25.928 74.486 1.00 105.94 14 THR D CA 1
ATOM 5169 C C . THR D 2 13 ? -10.323 -26.975 74.785 1.00 88.19 14 THR D C 1
ATOM 5170 O O . THR D 2 13 ? -10.563 -27.934 75.518 1.00 146.25 14 THR D O 1
ATOM 5174 N N . GLY D 2 14 ? -9.143 -26.784 74.200 1.00 93.14 15 GLY D N 1
ATOM 5175 C CA . GLY D 2 14 ? -8.009 -27.662 74.434 1.00 86.57 15 GLY D CA 1
ATOM 5176 C C . GLY D 2 14 ? -7.974 -28.913 73.569 1.00 107.46 15 GLY D C 1
ATOM 5177 O O . GLY D 2 14 ? -7.159 -29.807 73.793 1.00 87.14 15 GLY D O 1
ATOM 5178 N N . GLY D 2 15 ? -8.858 -28.978 72.578 1.00 103.66 16 GLY D N 1
ATOM 5179 C CA . GLY D 2 15 ? -8.985 -30.152 71.731 1.00 93.54 16 GLY D CA 1
ATOM 5180 C C . GLY D 2 15 ? -8.155 -30.109 70.461 1.00 108.06 16 GLY D C 1
ATOM 5181 O O . GLY D 2 15 ? -7.354 -29.194 70.258 1.00 137.58 16 GLY D O 1
ATOM 5182 N N . SER D 2 16 ? -8.353 -31.106 69.602 1.00 120.73 17 SER D N 1
ATOM 5183 C CA . SER D 2 16 ? -7.595 -31.214 68.358 1.00 107.41 17 SER D CA 1
ATOM 5184 C C . SER D 2 16 ? -8.485 -31.511 67.151 1.00 98.86 17 SER D C 1
ATOM 5185 O O . SER D 2 16 ? -9.506 -32.192 67.265 1.00 98.76 17 SER D O 1
ATOM 5188 N N . LEU D 2 17 ? -8.084 -30.990 65.996 1.00 96.69 18 LEU D N 1
ATOM 5189 C CA . LEU D 2 17 ? -8.748 -31.288 64.734 1.00 89.27 18 LEU D CA 1
ATOM 5190 C C . LEU D 2 17 ? -7.720 -31.180 63.614 1.00 63.28 18 LEU D C 1
ATOM 5191 O O . LEU D 2 17 ? -6.728 -30.470 63.748 1.00 93.79 18 LEU D O 1
ATOM 5196 N N . ARG D 2 18 ? -7.940 -31.890 62.514 1.00 118.98 19 ARG D N 1
ATOM 5197 C CA . ARG D 2 18 ? -6.990 -31.839 61.408 1.00 81.25 19 ARG D CA 1
ATOM 5198 C C . ARG D 2 18 ? -7.646 -31.438 60.097 1.00 84.17 19 ARG D C 1
ATOM 5199 O O . ARG D 2 18 ? -8.482 -32.164 59.557 1.00 72.90 19 ARG D O 1
ATOM 5207 N N . LEU D 2 19 ? -7.256 -30.275 59.591 1.00 58.49 20 LEU D N 1
ATOM 5208 C CA . LEU D 2 19 ? -7.740 -29.807 58.305 1.00 75.23 20 LEU D CA 1
ATOM 5209 C C . LEU D 2 19 ? -6.831 -30.310 57.194 1.00 59.31 20 LEU D C 1
ATOM 5210 O O . LEU D 2 19 ? -5.615 -30.392 57.365 1.00 119.31 20 LEU D O 1
ATOM 5215 N N . SER D 2 20 ? -7.425 -30.659 56.059 1.00 73.51 21 SER D N 1
ATOM 5216 C CA . SER D 2 20 ? -6.649 -31.088 54.904 1.00 106.37 21 SER D CA 1
ATOM 5217 C C . SER D 2 20 ? -7.214 -30.466 53.644 1.00 60.66 21 SER D C 1
ATOM 5218 O O . SER D 2 20 ? -8.393 -30.123 53.587 1.00 77.32 21 SER D O 1
ATOM 5221 N N . CYS D 2 21 ? -6.363 -30.302 52.641 1.00 95.27 22 CYS D N 1
ATOM 5222 C CA . CYS D 2 21 ? -6.806 -29.773 51.361 1.00 134.09 22 CYS D CA 1
ATOM 5223 C C . CYS D 2 21 ? -6.243 -30.597 50.212 1.00 110.42 22 CYS D C 1
ATOM 5224 O O . CYS D 2 21 ? -5.030 -30.664 50.021 1.00 118.68 22 CYS D O 1
ATOM 5227 N N . SER D 2 22 ? -7.134 -31.220 49.449 1.00 124.68 23 SER D N 1
ATOM 5228 C CA . SER D 2 22 ? -6.729 -32.057 48.331 1.00 91.23 23 SER D CA 1
ATOM 5229 C C . SER D 2 22 ? -6.838 -31.298 47.014 1.00 91.32 23 SER D C 1
ATOM 5230 O O . SER D 2 22 ? -7.880 -30.729 46.696 1.00 86.31 23 SER D O 1
ATOM 5233 N N . ALA D 2 23 ? -5.748 -31.283 46.257 1.00 96.43 24 ALA D N 1
ATOM 5234 C CA . ALA D 2 23 ? -5.734 -30.622 44.963 1.00 69.71 24 ALA D CA 1
ATOM 5235 C C . ALA D 2 23 ? -5.809 -31.659 43.864 1.00 89.88 24 ALA D C 1
ATOM 5236 O O . ALA D 2 23 ? -5.009 -32.594 43.824 1.00 107.66 24 ALA D O 1
ATOM 5238 N N . SER D 2 24 ? -6.782 -31.502 42.978 1.00 67.11 25 SER D N 1
ATOM 5239 C CA . SER D 2 24 ? -6.890 -32.387 41.836 1.00 69.56 25 SER D CA 1
ATOM 5240 C C . SER D 2 24 ? -6.369 -31.661 40.602 1.00 131.02 25 SER D C 1
ATOM 5241 O O . SER D 2 24 ? -6.799 -30.549 40.295 1.00 71.45 25 SER D O 1
ATOM 5244 N N . GLY D 2 25 ? -5.424 -32.291 39.912 1.00 137.82 26 GLY D N 1
ATOM 5245 C CA . GLY D 2 25 ? -4.828 -31.709 38.724 1.00 112.39 26 GLY D CA 1
ATOM 5246 C C . GLY D 2 25 ? -3.932 -30.524 39.026 1.00 102.77 26 GLY D C 1
ATOM 5247 O O . GLY D 2 25 ? -3.493 -30.333 40.163 1.00 84.12 26 GLY D O 1
ATOM 5248 N N . GLY D 2 26 ? -3.657 -29.730 37.996 1.00 72.57 27 GLY D N 1
ATOM 5249 C CA . GLY D 2 26 ? -2.807 -28.565 38.129 1.00 95.45 27 GLY D CA 1
ATOM 5250 C C . GLY D 2 26 ? -1.366 -28.892 38.476 1.00 138.61 27 GLY D C 1
ATOM 5251 O O . GLY D 2 26 ? -0.913 -30.025 38.312 1.00 81.18 27 GLY D O 1
ATOM 5252 N N . SER D 2 27 ? -0.653 -27.885 38.970 1.00 174.94 28 SER D N 1
ATOM 5253 C CA . SER D 2 27 ? 0.776 -27.989 39.256 1.00 178.03 28 SER D CA 1
ATOM 5254 C C . SER D 2 27 ? 1.086 -28.438 40.685 1.00 180.80 28 SER D C 1
ATOM 5255 O O . SER D 2 27 ? 2.248 -28.433 41.097 1.00 186.75 28 SER D O 1
ATOM 5258 N N . PHE D 2 28 ? 0.058 -28.827 41.434 1.00 135.94 29 PHE D N 1
ATOM 5259 C CA . PHE D 2 28 ? 0.223 -29.111 42.855 1.00 88.13 29 PHE D CA 1
ATOM 5260 C C . PHE D 2 28 ? 1.398 -30.047 43.072 1.00 85.78 29 PHE D C 1
ATOM 5261 O O . PHE D 2 28 ? 1.657 -30.933 42.259 1.00 137.65 29 PHE D O 1
ATOM 5269 N N . SER D 2 29 ? 2.103 -29.824 44.176 1.00 78.37 30 SER D N 1
ATOM 5270 C CA . SER D 2 29 ? 3.345 -30.521 44.512 1.00 100.69 30 SER D CA 1
ATOM 5271 C C . SER D 2 29 ? 4.564 -29.866 43.865 1.00 91.67 30 SER D C 1
ATOM 5272 O O . SER D 2 29 ? 5.702 -30.158 44.236 1.00 75.71 30 SER D O 1
ATOM 5275 N N . ARG D 2 30 ? 4.327 -28.998 42.887 1.00 78.89 31 ARG D N 1
ATOM 5276 C CA . ARG D 2 30 ? 5.324 -28.005 42.502 1.00 74.12 31 ARG D CA 1
ATOM 5277 C C . ARG D 2 30 ? 4.973 -26.650 43.114 1.00 76.48 31 ARG D C 1
ATOM 5278 O O . ARG D 2 30 ? 5.675 -25.663 42.903 1.00 89.22 31 ARG D O 1
ATOM 5286 N N . ASN D 2 31 ? 3.880 -26.617 43.875 1.00 82.06 32 ASN D N 1
ATOM 5287 C CA . ASN D 2 31 ? 3.315 -25.364 44.372 1.00 93.92 32 ASN D CA 1
ATOM 5288 C C . ASN D 2 31 ? 3.481 -25.134 45.868 1.00 80.75 32 ASN D C 1
ATOM 5289 O O . ASN D 2 31 ? 3.402 -26.064 46.672 1.00 61.87 32 ASN D O 1
ATOM 5294 N N . ALA D 2 32 ? 3.683 -23.873 46.233 1.00 64.60 33 ALA D N 1
ATOM 5295 C CA . ALA D 2 32 ? 3.636 -23.465 47.626 1.00 47.03 33 ALA D CA 1
ATOM 5296 C C . ALA D 2 32 ? 2.178 -23.399 48.061 1.00 102.58 33 ALA D C 1
ATOM 5297 O O . ALA D 2 32 ? 1.311 -22.936 47.314 1.00 52.40 33 ALA D O 1
ATOM 5299 N N . MET D 2 33 ? 1.910 -23.874 49.269 1.00 55.56 34 MET D N 1
ATOM 5300 C CA . MET D 2 33 ? 0.574 -23.816 49.825 1.00 48.61 34 MET D CA 1
ATOM 5301 C C . MET D 2 33 ? 0.614 -22.949 51.069 1.00 52.95 34 MET D C 1
ATOM 5302 O O . MET D 2 33 ? 1.667 -22.777 51.683 1.00 61.46 34 MET D O 1
ATOM 5307 N N . GLY D 2 34 ? -0.530 -22.388 51.433 1.00 43.86 35 GLY D N 1
ATOM 5308 C CA . GLY D 2 34 ? -0.615 -21.629 52.661 1.00 47.16 35 GLY D CA 1
ATOM 5309 C C . GLY D 2 34 ? -2.017 -21.613 53.217 1.00 55.45 35 GLY D C 1
ATOM 5310 O O . GLY D 2 34 ? -2.998 -21.711 52.476 1.00 61.25 35 GLY D O 1
ATOM 5311 N N . TRP D 2 35 ? -2.105 -21.456 54.531 1.00 65.07 36 TRP D N 1
ATOM 5312 C CA . TRP D 2 35 ? -3.385 -21.461 55.212 1.00 56.24 36 TRP D CA 1
ATOM 5313 C C . TRP D 2 35 ? -3.689 -20.087 55.793 1.00 53.06 36 TRP D C 1
ATOM 5314 O O . TRP D 2 35 ? -2.834 -19.472 56.435 1.00 61.06 36 TRP D O 1
ATOM 5325 N N . PHE D 2 36 ? -4.908 -19.609 55.551 1.00 67.96 37 PHE D N 1
ATOM 5326 C CA . PHE D 2 36 ? -5.378 -18.349 56.119 1.00 49.90 37 PHE D CA 1
ATOM 5327 C C . PHE D 2 36 ? -6.733 -18.547 56.791 1.00 78.95 37 PHE D C 1
ATOM 5328 O O . PHE D 2 36 ? -7.466 -19.484 56.468 1.00 81.86 37 PHE D O 1
ATOM 5336 N N . ARG D 2 37 ? -7.060 -17.667 57.731 1.00 73.83 38 ARG D N 1
ATOM 5337 C CA . ARG D 2 37 ? -8.336 -17.756 58.432 1.00 82.46 38 ARG D CA 1
ATOM 5338 C C . ARG D 2 37 ? -8.912 -16.373 58.691 1.00 80.91 38 ARG D C 1
ATOM 5339 O O . ARG D 2 37 ? -8.178 -15.386 58.744 1.00 71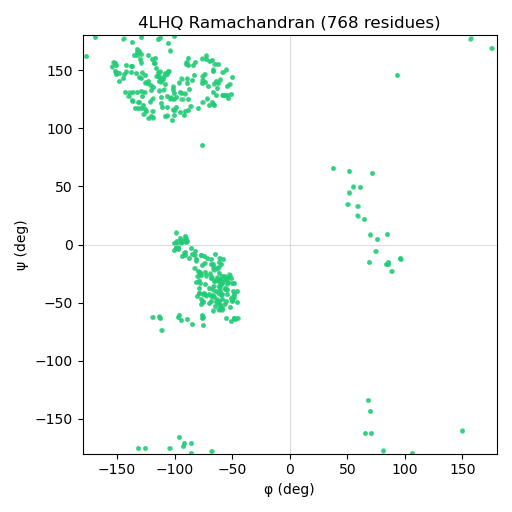.39 38 ARG D O 1
ATOM 5347 N N . GLN D 2 38 ? -10.232 -16.300 58.826 1.00 83.20 39 GLN D N 1
ATOM 5348 C CA . GLN D 2 38 ? -10.869 -15.074 59.284 1.00 98.11 39 GLN D CA 1
ATOM 5349 C C . GLN D 2 38 ? -12.065 -15.353 60.185 1.00 120.54 39 GLN D C 1
ATOM 5350 O O . GLN D 2 38 ? -12.933 -16.161 59.851 1.00 81.66 39 GLN D O 1
ATOM 5356 N N . ALA D 2 39 ? -12.104 -14.678 61.329 1.00 99.76 40 ALA D N 1
ATOM 5357 C CA . ALA D 2 39 ? -13.282 -14.693 62.178 1.00 69.85 40 ALA D CA 1
ATOM 5358 C C . ALA D 2 39 ? -14.173 -13.544 61.740 1.00 72.50 40 ALA D C 1
ATOM 5359 O O . ALA D 2 39 ? -13.690 -12.573 61.158 1.00 71.96 40 ALA D O 1
ATOM 5361 N N . PRO D 2 40 ? -15.482 -13.653 61.998 1.00 74.21 41 PRO D N 1
ATOM 5362 C CA . PRO D 2 40 ? -16.406 -12.576 61.629 1.00 75.32 41 PRO D CA 1
ATOM 5363 C C . PRO D 2 40 ? -16.144 -11.308 62.437 1.00 96.56 41 PRO D C 1
ATOM 5364 O O . PRO D 2 40 ? -16.050 -11.369 63.667 1.00 71.20 41 PRO D O 1
ATOM 5368 N N . GLY D 2 41 ? -16.043 -10.173 61.751 1.00 81.13 42 GLY D N 1
ATOM 5369 C CA . GLY D 2 41 ? -15.760 -8.907 62.404 1.00 110.60 42 GLY D CA 1
ATOM 5370 C C . GLY D 2 41 ? -14.345 -8.842 62.945 1.00 66.49 42 GLY D C 1
ATOM 5371 O O . GLY D 2 41 ? -13.980 -7.916 63.668 1.00 77.40 42 GLY D O 1
ATOM 5372 N N . LYS D 2 42 ? -13.543 -9.837 62.594 1.00 122.27 43 LYS D N 1
ATOM 5373 C CA . LYS D 2 42 ? -12.152 -9.868 63.014 1.00 100.55 43 LYS D CA 1
ATOM 5374 C C . LYS D 2 42 ? -11.252 -9.869 61.788 1.00 108.57 43 LYS D C 1
ATOM 5375 O O . LYS D 2 42 ? -11.692 -10.192 60.683 1.00 98.60 43 LYS D O 1
ATOM 5381 N N . GLU D 2 43 ? -9.996 -9.486 61.989 1.00 89.22 44 GLU D N 1
ATOM 5382 C CA . GLU D 2 43 ? -9.049 -9.353 60.890 1.00 102.99 44 GLU D CA 1
ATOM 5383 C C . GLU D 2 43 ? -8.703 -10.695 60.242 1.00 134.54 44 GLU D C 1
ATOM 5384 O O . GLU D 2 43 ? -8.724 -11.738 60.902 1.00 97.55 44 GLU D O 1
ATOM 5390 N N . ARG D 2 44 ? -8.401 -10.661 58.944 1.00 87.07 45 ARG D N 1
ATOM 5391 C CA . ARG D 2 44 ? -7.900 -11.835 58.243 1.00 70.85 45 ARG D CA 1
ATOM 5392 C C . ARG D 2 44 ? -6.482 -12.097 58.722 1.00 80.19 45 ARG D C 1
ATOM 5393 O O . ARG D 2 44 ? -5.690 -11.165 58.856 1.00 75.90 45 ARG D O 1
ATOM 5401 N N . GLU D 2 45 ? -6.163 -13.361 58.981 1.00 72.82 46 GLU D N 1
ATOM 5402 C CA . GLU D 2 45 ? -4.854 -13.715 59.519 1.00 63.96 46 GLU D CA 1
ATOM 5403 C C . GLU D 2 45 ? -4.125 -14.760 58.692 1.00 68.56 46 GLU D C 1
ATOM 5404 O O . GLU D 2 45 ? -4.736 -15.668 58.125 1.00 62.58 46 GLU D O 1
ATOM 5410 N N . PHE D 2 46 ? -2.806 -14.630 58.644 1.00 73.89 47 PHE D N 1
ATOM 5411 C CA . PHE D 2 46 ? -1.970 -15.710 58.172 1.00 56.04 47 PHE D CA 1
ATOM 5412 C C . PHE D 2 46 ? -1.923 -16.798 59.236 1.00 86.66 47 PHE D C 1
ATOM 5413 O O . PHE D 2 46 ? -1.829 -16.511 60.428 1.00 95.05 47 PHE D O 1
ATOM 5421 N N . VAL D 2 47 ? -1.976 -18.049 58.805 1.00 68.02 48 VAL D N 1
ATOM 5422 C CA . VAL D 2 47 ? -1.909 -19.165 59.736 1.00 63.74 48 VAL D CA 1
ATOM 5423 C C . VAL D 2 47 ? -0.617 -19.955 59.552 1.00 70.85 48 VAL D C 1
ATOM 5424 O O . VAL D 2 47 ? 0.215 -20.023 60.457 1.00 69.01 48 VAL D O 1
ATOM 5428 N N . ALA D 2 48 ? -0.456 -20.555 58.379 1.00 75.15 49 ALA D N 1
ATOM 5429 C CA . ALA D 2 48 ? 0.730 -21.347 58.094 1.00 72.75 49 ALA D CA 1
ATOM 5430 C C . ALA D 2 48 ? 1.028 -21.360 56.603 1.00 64.78 49 ALA D C 1
ATOM 5431 O O . ALA D 2 48 ? 0.138 -21.139 55.785 1.00 95.05 49 ALA D O 1
ATOM 5433 N N . ALA D 2 49 ? 2.285 -21.618 56.257 1.00 56.96 50 ALA D N 1
ATOM 5434 C CA . ALA D 2 49 ? 2.673 -21.788 54.864 1.00 66.07 50 ALA D CA 1
ATOM 5435 C C . ALA D 2 49 ? 3.724 -22.878 54.732 1.00 61.57 50 ALA D C 1
ATOM 5436 O O . ALA D 2 49 ? 4.534 -23.099 55.632 1.00 64.06 50 ALA D O 1
ATOM 5438 N N . ILE D 2 50 ? 3.703 -23.556 53.593 1.00 66.77 51 ILE D N 1
ATOM 5439 C CA . ILE D 2 50 ? 4.607 -24.661 53.332 1.00 48.47 51 ILE D CA 1
ATOM 5440 C C . ILE D 2 50 ? 4.958 -24.630 51.848 1.00 81.43 51 ILE D C 1
ATOM 5441 O O . ILE D 2 50 ? 4.117 -24.273 51.020 1.00 101.14 51 ILE D O 1
ATOM 5446 N N . ASN D 2 51 ? 6.204 -24.960 51.515 1.00 47.12 52 ASN D N 1
ATOM 5447 C CA . ASN D 2 51 ? 6.647 -24.964 50.120 1.00 79.69 52 ASN D CA 1
ATOM 5448 C C . ASN D 2 51 ? 6.482 -26.325 49.435 1.00 79.44 52 ASN D C 1
ATOM 5449 O O . ASN D 2 51 ? 5.853 -27.227 49.980 1.00 103.33 52 ASN D O 1
ATOM 5454 N N . TRP D 2 52 ? 7.037 -26.460 48.234 1.00 69.48 53 TRP D N 1
ATOM 5455 C CA . TRP D 2 52 ? 6.874 -27.680 47.441 1.00 59.71 53 TRP D CA 1
ATOM 5456 C C . TRP D 2 52 ? 7.480 -28.901 48.121 1.00 40.75 53 TRP D C 1
ATOM 5457 O O . TRP D 2 52 ? 6.835 -29.944 48.226 1.00 68.88 53 TRP D O 1
ATOM 5468 N N . SER D 2 53 ? 8.712 -28.752 48.601 1.00 99.68 54 SER D N 1
ATOM 5469 C CA . SER D 2 53 ? 9.525 -29.883 49.053 1.00 90.97 54 SER D CA 1
ATOM 5470 C C . SER D 2 53 ? 8.860 -30.899 50.008 1.00 125.88 54 SER D C 1
ATOM 5471 O O . SER D 2 53 ? 8.712 -32.065 49.635 1.00 143.80 54 SER D O 1
ATOM 5474 N N . ALA D 2 54 ? 8.463 -30.495 51.217 1.00 91.97 55 ALA D N 1
ATOM 5475 C CA . ALA D 2 54 ? 8.564 -29.128 51.710 1.00 54.22 55 ALA D CA 1
ATOM 5476 C C . ALA D 2 54 ? 9.445 -29.057 52.956 1.00 80.70 55 ALA D C 1
ATOM 5477 O O . ALA D 2 54 ? 9.106 -29.623 54.000 1.00 63.79 55 ALA D O 1
ATOM 5479 N N . SER D 2 55 ? 10.575 -28.363 52.824 1.00 87.43 56 SER D N 1
ATOM 5480 C CA . SER D 2 55 ? 11.574 -28.231 53.885 1.00 74.98 56 SER D CA 1
ATOM 5481 C C . SER D 2 55 ? 11.439 -26.932 54.677 1.00 80.45 56 SER D C 1
ATOM 5482 O O . SER D 2 55 ? 12.179 -26.695 55.630 1.00 52.60 56 SER D O 1
ATOM 5485 N N . SER D 2 56 ? 10.503 -26.087 54.265 1.00 64.02 57 SER D N 1
ATOM 5486 C CA . SER D 2 56 ? 10.346 -24.770 54.856 1.00 54.15 57 SER D CA 1
ATOM 5487 C C . SER D 2 56 ? 8.897 -24.537 55.250 1.00 72.13 57 SER D C 1
ATOM 5488 O O . SER D 2 56 ? 8.006 -24.532 54.404 1.00 79.98 57 SER D O 1
ATOM 5491 N N . THR D 2 57 ? 8.667 -24.354 56.545 1.00 66.67 58 THR D N 1
ATOM 5492 C CA . THR D 2 57 ? 7.337 -24.071 57.054 1.00 44.68 58 THR D CA 1
ATOM 5493 C C . THR D 2 57 ? 7.368 -22.774 57.842 1.00 71.90 58 THR D C 1
ATOM 5494 O O . THR D 2 57 ? 8.313 -22.512 58.588 1.00 58.89 58 THR D O 1
ATOM 5498 N N . TYR D 2 58 ? 6.333 -21.961 57.666 1.00 67.18 59 TYR D N 1
ATOM 5499 C CA . TYR D 2 58 ? 6.186 -20.731 58.433 1.00 63.38 59 TYR D CA 1
ATOM 5500 C C . TYR D 2 58 ? 4.853 -20.742 59.167 1.00 76.04 59 TYR D C 1
ATOM 5501 O O . TYR D 2 58 ? 3.847 -21.193 58.616 1.00 62.98 59 TYR D O 1
ATOM 5510 N N . TYR D 2 59 ? 4.846 -20.243 60.403 1.00 79.81 60 TYR D N 1
ATOM 5511 C CA . TYR D 2 59 ? 3.629 -20.215 61.219 1.00 63.86 60 TYR D CA 1
ATOM 5512 C C . TYR D 2 59 ? 3.357 -18.835 61.818 1.00 55.86 60 TYR D C 1
ATOM 5513 O O . TYR D 2 59 ? 4.284 -18.124 62.221 1.00 53.72 60 TYR D O 1
ATOM 5522 N N . ARG D 2 60 ? 2.079 -18.470 61.883 1.00 80.70 61 ARG D N 1
ATOM 5523 C CA . ARG D 2 60 ? 1.635 -17.279 62.604 1.00 80.89 61 ARG D CA 1
ATOM 5524 C C . ARG D 2 60 ? 2.152 -17.342 64.043 1.00 67.43 61 ARG D C 1
ATOM 5525 O O . ARG D 2 60 ? 2.102 -18.390 64.678 1.00 82.43 61 ARG D O 1
ATOM 5533 N N . ASP D 2 61 ? 2.662 -16.229 64.556 1.00 73.37 62 ASP D N 1
ATOM 5534 C CA . ASP D 2 61 ? 3.301 -16.241 65.872 1.00 79.55 62 ASP D CA 1
ATOM 5535 C C . ASP D 2 61 ? 2.445 -16.893 66.958 1.00 59.77 62 ASP D C 1
ATOM 5536 O O . ASP D 2 61 ? 2.935 -17.715 67.729 1.00 72.53 62 ASP D O 1
ATOM 5541 N N . SER D 2 62 ? 1.167 -16.535 67.009 1.00 67.18 63 SER D N 1
ATOM 5542 C CA . SER D 2 62 ? 0.273 -17.069 68.031 1.00 71.37 63 SER D CA 1
ATOM 5543 C C . SER D 2 62 ? 0.133 -18.596 67.976 1.00 75.09 63 SER D C 1
ATOM 5544 O O . SER D 2 62 ? -0.104 -19.233 69.000 1.00 63.77 63 SER D O 1
ATOM 5547 N N . VAL D 2 63 ? 0.266 -19.176 66.785 1.00 132.66 64 VAL D N 1
ATOM 5548 C CA . VAL D 2 63 ? 0.126 -20.625 66.611 1.00 73.90 64 VAL D CA 1
ATOM 5549 C C . VAL D 2 63 ? 1.446 -21.400 66.570 1.00 79.18 64 VAL D C 1
ATOM 5550 O O . VAL D 2 63 ? 1.437 -22.625 66.454 1.00 54.25 64 VAL D O 1
ATOM 5554 N N . LYS D 2 64 ? 2.572 -20.696 66.660 1.00 110.07 65 LYS D N 1
ATOM 5555 C CA . LYS D 2 64 ? 3.876 -21.356 66.612 1.00 68.45 65 LYS D CA 1
ATOM 5556 C C . LYS D 2 64 ? 3.962 -22.454 67.660 1.00 64.13 65 LYS D C 1
ATOM 5557 O O . LYS D 2 64 ? 3.670 -22.227 68.832 1.00 76.83 65 LYS D O 1
ATOM 5563 N N . GLY D 2 65 ? 4.363 -23.645 67.235 1.00 93.56 66 GLY D N 1
ATOM 5564 C CA . GLY D 2 65 ? 4.511 -24.761 68.150 1.00 86.54 66 GLY D CA 1
ATOM 5565 C C . GLY D 2 65 ? 3.194 -25.391 68.572 1.00 64.13 66 GLY D C 1
ATOM 5566 O O . GLY D 2 65 ? 3.178 -26.273 69.425 1.00 61.92 66 GLY D O 1
ATOM 5567 N N . ARG D 2 66 ? 2.091 -24.928 67.989 1.00 107.23 67 ARG D N 1
ATOM 5568 C CA . ARG D 2 66 ? 0.769 -25.515 68.226 1.00 49.58 67 ARG D CA 1
ATOM 5569 C C . ARG D 2 66 ? 0.250 -26.174 66.953 1.00 95.51 67 ARG D C 1
ATOM 5570 O O . ARG D 2 66 ? -0.001 -27.380 66.919 1.00 80.35 67 ARG D O 1
ATOM 5578 N N . PHE D 2 67 ? 0.065 -25.373 65.910 1.00 95.50 68 PHE D N 1
ATOM 5579 C CA . PHE D 2 67 ? -0.303 -25.915 64.609 1.00 53.06 68 PHE D CA 1
ATOM 5580 C C . PHE D 2 67 ? 0.930 -26.394 63.864 1.00 65.65 68 PHE D C 1
ATOM 5581 O O . PHE D 2 67 ? 2.016 -25.814 63.988 1.00 72.69 68 PHE D O 1
ATOM 5589 N N . THR D 2 68 ? 0.752 -27.461 63.094 1.00 47.67 69 THR D N 1
ATOM 5590 C CA . THR D 2 68 ? 1.776 -27.931 62.174 1.00 63.51 69 THR D CA 1
ATOM 5591 C C . THR D 2 68 ? 1.156 -28.126 60.802 1.00 51.27 69 THR D C 1
ATOM 5592 O O . THR D 2 68 ? 0.084 -28.715 60.675 1.00 55.69 69 THR D O 1
ATOM 5596 N N . VAL D 2 69 ? 1.825 -27.610 59.778 1.00 57.23 70 VAL D N 1
ATOM 5597 C CA . VAL D 2 69 ? 1.358 -27.767 58.408 1.00 50.54 70 VAL D CA 1
ATOM 5598 C C . VAL D 2 69 ? 2.157 -28.858 57.705 1.00 43.87 70 VAL D C 1
ATOM 5599 O O . VAL D 2 69 ? 3.381 -28.904 57.799 1.00 59.20 70 VAL D O 1
ATOM 5603 N N . SER D 2 70 ? 1.449 -29.747 57.017 1.00 64.43 71 SER D N 1
ATOM 5604 C CA . SER D 2 70 ? 2.062 -30.874 56.325 1.00 52.46 71 SER D CA 1
ATOM 5605 C C . SER D 2 70 ? 1.501 -30.979 54.916 1.00 63.03 71 SER D C 1
ATOM 5606 O O . SER D 2 70 ? 0.487 -30.362 54.593 1.00 75.67 71 SER D O 1
ATOM 5609 N N . ARG D 2 71 ? 2.160 -31.761 54.072 1.00 49.07 72 ARG D N 1
ATOM 5610 C CA . ARG D 2 71 ? 1.654 -32.001 52.727 1.00 52.05 72 ARG D CA 1
ATOM 5611 C C . ARG D 2 71 ? 2.086 -33.368 52.225 1.00 53.20 72 ARG D C 1
ATOM 5612 O O . ARG D 2 71 ? 3.157 -33.860 52.585 1.00 110.94 72 ARG D O 1
ATOM 5620 N N . ASP D 2 72 ? 1.233 -33.997 51.422 1.00 127.50 73 ASP D N 1
ATOM 5621 C CA . ASP D 2 72 ? 1.625 -35.194 50.686 1.00 74.22 73 ASP D CA 1
ATOM 5622 C C . ASP D 2 72 ? 1.416 -34.975 49.190 1.00 101.17 73 ASP D C 1
ATOM 5623 O O . ASP D 2 72 ? 0.279 -34.943 48.713 1.00 63.21 73 ASP D O 1
ATOM 5628 N N . ASN D 2 73 ? 2.518 -34.855 48.453 1.00 99.48 74 ASN D N 1
ATOM 5629 C CA . ASN D 2 73 ? 2.465 -34.560 47.025 1.00 64.31 74 ASN D CA 1
ATOM 5630 C C . ASN D 2 73 ? 2.065 -35.789 46.233 1.00 77.93 74 ASN D C 1
ATOM 5631 O O . ASN D 2 73 ? 1.669 -35.692 45.068 1.00 60.02 74 ASN D O 1
ATOM 5636 N N . ALA D 2 74 ? 2.199 -36.945 46.877 1.00 108.21 75 ALA D N 1
ATOM 5637 C CA . ALA D 2 74 ? 1.795 -38.214 46.295 1.00 84.51 75 ALA D CA 1
ATOM 5638 C C . ALA D 2 74 ? 0.288 -38.359 46.417 1.00 86.62 75 ALA D C 1
ATOM 5639 O O . ALA D 2 74 ? -0.368 -38.891 45.522 1.00 149.31 75 ALA D O 1
ATOM 5641 N N . LYS D 2 75 ? -0.252 -37.885 47.536 1.00 76.15 76 LYS D N 1
ATOM 5642 C CA . LYS D 2 75 ? -1.693 -37.883 47.761 1.00 76.54 76 LYS D CA 1
ATOM 5643 C C . LYS D 2 75 ? -2.332 -36.575 47.287 1.00 66.98 76 LYS D C 1
ATOM 5644 O O . LYS D 2 75 ? -3.556 -36.442 47.278 1.00 102.16 76 LYS D O 1
ATOM 5650 N N . ASN D 2 76 ? -1.495 -35.618 46.891 1.00 83.49 77 ASN D N 1
ATOM 5651 C CA . ASN D 2 76 ? -1.956 -34.314 46.407 1.00 70.08 77 ASN D CA 1
ATOM 5652 C C . ASN D 2 76 ? -2.796 -33.543 47.415 1.00 61.51 77 ASN D C 1
ATOM 5653 O O . ASN D 2 76 ? -3.715 -32.817 47.038 1.00 70.81 77 ASN D O 1
ATOM 5658 N N . THR D 2 77 ? -2.485 -33.701 48.696 1.00 64.33 78 THR D N 1
ATOM 5659 C CA . THR D 2 77 ? -3.200 -32.966 49.729 1.00 74.97 78 THR D CA 1
ATOM 5660 C C . THR D 2 77 ? -2.220 -32.261 50.652 1.00 89.51 78 THR D C 1
ATOM 5661 O O . THR D 2 77 ? -1.113 -32.746 50.882 1.00 84.12 78 THR D O 1
ATOM 5665 N N . VAL D 2 78 ? -2.624 -31.108 51.168 1.00 77.70 79 VAL D N 1
ATOM 5666 C CA . VAL D 2 78 ? -1.820 -30.400 52.150 1.00 72.93 79 VAL D CA 1
ATOM 5667 C C . VAL D 2 78 ? -2.576 -30.452 53.470 1.00 86.32 79 VAL D C 1
ATOM 5668 O O . VAL D 2 78 ? -3.804 -30.369 53.491 1.00 83.96 79 VAL D O 1
ATOM 5672 N N . TYR D 2 79 ? -1.850 -30.625 54.569 1.00 96.43 80 TYR D N 1
ATOM 5673 C CA . TYR D 2 79 ? -2.498 -30.804 55.861 1.00 76.07 80 TYR D CA 1
ATOM 5674 C C . TYR D 2 79 ? -2.238 -29.646 56.806 1.00 50.29 80 TYR D C 1
ATOM 5675 O O . TYR D 2 79 ? -1.141 -29.093 56.843 1.00 74.69 80 TYR D O 1
ATOM 5684 N N . LEU D 2 80 ? -3.264 -29.275 57.559 1.00 56.29 81 LEU D N 1
ATOM 5685 C CA . LEU D 2 80 ? -3.089 -28.374 58.680 1.00 63.00 81 LEU D CA 1
ATOM 5686 C C . LEU D 2 80 ? -3.555 -29.102 59.933 1.00 89.21 81 LEU D C 1
ATOM 5687 O O . LEU D 2 80 ? -4.748 -29.367 60.105 1.00 66.53 81 LEU D O 1
ATOM 5692 N N . HIS D 2 81 ? -2.610 -29.431 60.802 1.00 70.05 82 HIS D N 1
ATOM 5693 C CA . HIS D 2 81 ? -2.921 -30.144 62.026 1.00 47.61 82 HIS D CA 1
ATOM 5694 C C . HIS D 2 81 ? -3.078 -29.130 63.151 1.00 64.05 82 HIS D C 1
ATOM 5695 O O . HIS D 2 81 ? -2.117 -28.459 63.525 1.00 95.18 82 HIS D O 1
ATOM 5702 N N . LEU D 2 82 ? -4.295 -29.012 63.677 1.00 104.16 83 LEU D N 1
ATOM 5703 C CA . LEU D 2 82 ? -4.588 -28.040 64.728 1.00 70.18 83 LEU D CA 1
ATOM 5704 C C . LEU D 2 82 ? -4.666 -28.715 66.091 1.00 59.99 83 LEU D C 1
ATOM 5705 O O . LEU D 2 82 ? -5.642 -29.399 66.388 1.00 100.51 83 LEU D O 1
ATOM 5710 N N . ASN D 2 83 ? -3.662 -28.504 66.935 1.00 79.43 84 ASN D N 1
ATOM 5711 C CA . ASN D 2 83 ? -3.712 -29.052 68.284 1.00 59.84 84 ASN D CA 1
ATOM 5712 C C . ASN D 2 83 ? -3.998 -27.960 69.312 1.00 89.34 84 ASN D C 1
ATOM 5713 O O . ASN D 2 83 ? -4.020 -26.776 68.973 1.00 114.39 84 ASN D O 1
ATOM 5718 N N . SER D 2 84 ? -4.206 -28.361 70.564 1.00 82.89 85 SER D N 1
ATOM 5719 C CA . SER D 2 84 ? -4.377 -27.426 71.678 1.00 57.31 85 SER D CA 1
ATOM 5720 C C . SER D 2 84 ? -5.173 -26.184 71.283 1.00 85.85 85 SER D C 1
ATOM 5721 O O . SER D 2 84 ? -4.642 -25.075 71.292 1.00 90.89 85 SER D O 1
ATOM 5724 N N . LEU D 2 85 ? -6.445 -26.364 70.948 1.00 99.26 86 LEU D N 1
ATOM 5725 C CA . LEU D 2 85 ? -7.228 -25.269 70.385 1.00 51.46 86 LEU D CA 1
ATOM 5726 C C . LEU D 2 85 ? -7.743 -24.287 71.441 1.00 97.68 86 LEU D C 1
ATOM 5727 O O . LEU D 2 85 ? -8.499 -24.649 72.341 1.00 89.14 86 LEU D O 1
ATOM 5732 N N . LYS D 2 86 ? -7.291 -23.043 71.320 1.00 116.28 87 LYS D N 1
ATOM 5733 C CA . LYS D 2 86 ? -7.801 -21.918 72.092 1.00 83.80 87 LYS D CA 1
ATOM 5734 C C . LYS D 2 86 ? -9.077 -21.383 71.450 1.00 65.68 87 LYS D C 1
ATOM 5735 O O . LYS D 2 86 ? -9.314 -21.587 70.263 1.00 85.05 87 LYS D O 1
ATOM 5741 N N . LEU D 2 87 ? -9.905 -20.706 72.236 1.00 122.35 88 LEU D N 1
ATOM 5742 C CA . LEU D 2 87 ? -11.087 -20.046 71.693 1.00 51.61 88 LEU D CA 1
ATOM 5743 C C . LEU D 2 87 ? -10.697 -19.093 70.570 1.00 59.55 88 LEU D C 1
ATOM 5744 O O . LEU D 2 87 ? -11.472 -18.868 69.642 1.00 73.49 88 LEU D O 1
ATOM 5749 N N . GLU D 2 88 ? -9.486 -18.544 70.662 1.00 88.96 89 GLU D N 1
ATOM 5750 C CA . GLU D 2 88 ? -8.973 -17.565 69.699 1.00 68.03 89 GLU D CA 1
ATOM 5751 C C . GLU D 2 88 ? -9.075 -18.068 68.263 1.00 73.52 89 GLU D C 1
ATOM 5752 O O . GLU D 2 88 ? -9.181 -17.283 67.319 1.00 85.07 89 GLU D O 1
ATOM 5758 N N . ASP D 2 89 ? -9.040 -19.387 68.111 1.00 72.25 90 ASP D N 1
ATOM 5759 C CA . ASP D 2 89 ? -8.861 -20.014 66.809 1.00 59.52 90 ASP D CA 1
ATOM 5760 C C . ASP D 2 89 ? -10.164 -20.310 66.077 1.00 62.27 90 ASP D C 1
ATOM 5761 O O . ASP D 2 89 ? -10.149 -20.932 65.019 1.00 76.89 90 ASP D O 1
ATOM 5766 N N . THR D 2 90 ? -11.287 -19.871 66.635 1.00 98.02 91 THR D N 1
ATOM 5767 C CA . THR D 2 90 ? -12.570 -20.047 65.965 1.00 64.49 91 THR D CA 1
ATOM 5768 C C . THR D 2 90 ? -12.599 -19.181 64.714 1.00 88.24 91 THR D C 1
ATOM 5769 O O . THR D 2 90 ? -12.428 -17.964 64.794 1.00 136.55 91 THR D O 1
ATOM 5773 N N . ALA D 2 91 ? -12.820 -19.813 63.563 1.00 94.39 92 ALA D N 1
ATOM 5774 C CA . ALA D 2 91 ? -12.831 -19.106 62.285 1.00 71.69 92 ALA D CA 1
ATOM 5775 C C . ALA D 2 91 ? -12.988 -20.061 61.101 1.00 76.87 92 ALA D C 1
ATOM 5776 O O . ALA D 2 91 ? -12.876 -21.281 61.248 1.00 61.49 92 ALA D O 1
ATOM 5778 N N . ALA D 2 92 ? -13.237 -19.497 59.923 1.00 69.97 93 ALA D N 1
ATOM 5779 C CA . ALA D 2 92 ? -13.229 -20.272 58.688 1.00 73.00 93 ALA D CA 1
ATOM 5780 C C . ALA D 2 92 ? -11.813 -20.292 58.129 1.00 75.93 93 ALA D C 1
ATOM 5781 O O . ALA D 2 92 ? -11.205 -19.242 57.922 1.00 69.22 93 ALA D O 1
ATOM 5783 N N . TYR D 2 93 ? -11.293 -21.493 57.893 1.00 115.54 94 TYR D N 1
ATOM 5784 C CA . TYR D 2 93 ? -9.911 -21.676 57.456 1.00 74.92 94 TYR D CA 1
ATOM 5785 C C . TYR D 2 93 ? -9.807 -21.927 55.963 1.00 53.79 94 TYR D C 1
ATOM 5786 O O . TYR D 2 93 ? -10.431 -22.847 55.441 1.00 134.65 94 TYR D O 1
ATOM 5795 N N . TYR D 2 94 ? -9.006 -21.116 55.281 1.00 59.76 95 TYR D N 1
ATOM 5796 C CA . TYR D 2 94 ? -8.848 -21.240 53.839 1.00 60.73 95 TYR D CA 1
ATOM 5797 C C . TYR D 2 94 ? -7.458 -21.714 53.463 1.00 45.56 95 TYR D C 1
ATOM 5798 O O . TYR D 2 94 ? -6.468 -21.313 54.064 1.00 62.20 95 TYR D O 1
ATOM 5807 N N . CYS D 2 95 ? -7.396 -22.579 52.460 1.00 67.90 96 CYS D N 1
ATOM 5808 C CA . CYS D 2 95 ? -6.124 -23.038 51.927 1.00 60.27 96 CYS D CA 1
ATOM 5809 C C . CYS D 2 95 ? -5.901 -22.466 50.532 1.00 67.73 96 CYS D C 1
ATOM 5810 O O . CYS D 2 95 ? -6.798 -22.494 49.690 1.00 57.51 96 CYS D O 1
ATOM 5813 N N . ALA D 2 96 ? -4.706 -21.935 50.299 1.00 72.75 97 ALA D N 1
ATOM 5814 C CA . ALA D 2 96 ? -4.388 -21.334 49.012 1.00 78.52 97 ALA D CA 1
ATOM 5815 C C . ALA D 2 96 ? -3.007 -21.742 48.525 1.00 74.32 97 ALA D C 1
ATOM 5816 O O . ALA D 2 96 ? -2.035 -21.684 49.269 1.00 70.78 97 ALA D O 1
ATOM 5818 N N . GLY D 2 97 ? -2.932 -22.174 47.274 1.00 54.62 98 GLY D N 1
ATOM 5819 C CA . GLY D 2 97 ? -1.654 -22.445 46.654 1.00 52.02 98 GLY D CA 1
ATOM 5820 C C . GLY D 2 97 ? -1.265 -21.347 45.691 1.00 45.19 98 GLY D C 1
ATOM 5821 O O . GLY D 2 97 ? -2.087 -20.508 45.326 1.00 55.67 98 GLY D O 1
ATOM 5822 N N . SER D 2 98 ? -0.003 -21.360 45.281 1.00 52.89 99 SER D N 1
ATOM 5823 C CA . SER D 2 98 ? 0.481 -20.489 44.220 1.00 75.37 99 SER D CA 1
ATOM 5824 C C . SER D 2 98 ? 1.035 -21.371 43.120 1.00 95.56 99 SER D C 1
ATOM 5825 O O . SER D 2 98 ? 1.917 -22.192 43.369 1.00 74.51 99 SER D O 1
ATOM 5828 N N . SER D 2 99 ? 0.503 -21.220 41.911 1.00 112.30 100 SER D N 1
ATOM 5829 C CA . SER D 2 99 ? 0.970 -22.002 40.770 1.00 114.78 100 SER D CA 1
ATOM 5830 C C . SER D 2 99 ? 2.245 -21.405 40.175 1.00 108.69 100 SER D C 1
ATOM 5831 O O . SER D 2 99 ? 2.924 -22.050 39.375 1.00 112.62 100 SER D O 1
ATOM 5834 N N . VAL D 2 100 ? 2.556 -20.172 40.571 1.00 113.53 101 VAL D N 1
ATOM 5835 C CA . VAL D 2 100 ? 3.754 -19.480 40.102 1.00 78.33 101 VAL D CA 1
ATOM 5836 C C . VAL D 2 100 ? 5.025 -19.893 40.849 1.00 53.57 101 VAL D C 1
ATOM 5837 O O . VAL D 2 100 ? 6.065 -20.141 40.230 1.00 55.96 101 VAL D O 1
ATOM 5841 N N . TYR D 2 101 ? 4.933 -19.983 42.173 1.00 80.51 102 TYR D N 1
ATOM 5842 C CA . TYR D 2 101 ? 6.106 -20.248 43.003 1.00 69.83 102 TYR D CA 1
ATOM 5843 C C . TYR D 2 101 ? 5.981 -21.544 43.797 1.00 44.64 102 TYR D C 1
ATOM 5844 O O . TYR D 2 101 ? 4.933 -21.831 44.373 1.00 62.30 102 TYR D O 1
ATOM 5853 N N . ALA D 2 102 ? 7.053 -22.328 43.813 1.00 71.32 103 ALA D N 1
ATOM 5854 C CA . ALA D 2 102 ? 7.134 -23.492 44.679 1.00 44.75 103 ALA D CA 1
ATOM 5855 C C . ALA D 2 102 ? 7.568 -23.036 46.061 1.00 49.47 103 ALA D C 1
ATOM 5856 O O . ALA D 2 102 ? 7.364 -23.728 47.055 1.00 80.89 103 ALA D O 1
ATOM 5858 N N . GLU D 2 103 ? 8.173 -21.857 46.117 1.00 52.34 104 GLU D N 1
ATOM 5859 C CA . GLU D 2 103 ? 8.611 -21.303 47.388 1.00 82.19 104 GLU D CA 1
ATOM 5860 C C . GLU D 2 103 ? 8.606 -19.781 47.388 1.00 45.14 104 GLU D C 1
ATOM 5861 O O . GLU D 2 103 ? 8.834 -19.155 46.360 1.00 79.80 104 GLU D O 1
ATOM 5867 N N . MET D 2 104 ? 8.340 -19.194 48.549 1.00 58.16 105 MET D N 1
ATOM 5868 C CA . MET D 2 104 ? 8.296 -17.745 48.683 1.00 45.46 105 MET D CA 1
ATOM 5869 C C . MET D 2 104 ? 8.998 -17.288 49.961 1.00 67.00 105 MET D C 1
ATOM 5870 O O . MET D 2 104 ? 9.097 -18.049 50.924 1.00 72.82 105 MET D O 1
ATOM 5875 N N . PRO D 2 105 ? 9.512 -16.048 49.953 1.00 49.91 106 PRO D N 1
ATOM 5876 C CA . PRO D 2 105 ? 10.342 -15.400 50.979 1.00 63.56 106 PRO D CA 1
ATOM 5877 C C . PRO D 2 105 ? 9.689 -15.244 52.357 1.00 104.27 106 PRO D C 1
ATOM 5878 O O . PRO D 2 105 ? 10.382 -14.883 53.310 1.00 148.85 106 PRO D O 1
ATOM 5882 N N . TYR D 2 106 ? 8.384 -15.486 52.445 1.00 52.80 107 TYR D N 1
ATOM 5883 C CA . TYR D 2 106 ? 7.612 -15.328 53.688 1.00 82.41 107 TYR D CA 1
ATOM 5884 C C . TYR D 2 106 ? 7.115 -13.913 53.932 1.00 62.82 107 TYR D C 1
ATOM 5885 O O . TYR D 2 106 ? 6.179 -13.706 54.702 1.00 101.99 107 TYR D O 1
ATOM 5894 N N . ALA D 2 107 ? 7.690 -12.943 53.239 1.00 106.35 108 ALA D N 1
ATOM 5895 C CA . ALA D 2 107 ? 7.108 -11.617 53.237 1.00 67.99 108 ALA D CA 1
ATOM 5896 C C . ALA D 2 107 ? 5.899 -11.754 52.330 1.00 91.15 108 ALA D C 1
ATOM 5897 O O . ALA D 2 107 ? 4.812 -11.259 52.628 1.00 63.95 108 ALA D O 1
ATOM 5899 N N . ASP D 2 108 ? 6.112 -12.469 51.228 1.00 71.85 109 ASP D N 1
ATOM 5900 C CA . ASP D 2 108 ? 5.061 -12.801 50.278 1.00 78.71 109 ASP D CA 1
ATOM 5901 C C . ASP D 2 108 ? 4.216 -13.968 50.783 1.00 70.90 109 ASP D C 1
ATOM 5902 O O . ASP D 2 108 ? 3.026 -14.050 50.484 1.00 90.44 109 ASP D O 1
ATOM 5907 N N . SER D 2 109 ? 4.831 -14.870 51.545 1.00 46.67 110 SER D N 1
ATOM 5908 C CA . SER D 2 109 ? 4.126 -16.055 52.041 1.00 67.85 110 SER D CA 1
ATOM 5909 C C . SER D 2 109 ? 3.063 -15.707 53.077 1.00 63.58 110 SER D C 1
ATOM 5910 O O . SER D 2 109 ? 2.071 -16.423 53.221 1.00 105.03 110 SER D O 1
ATOM 5913 N N . VAL D 2 110 ? 3.287 -14.612 53.799 1.00 108.14 111 VAL D N 1
ATOM 5914 C CA . VAL D 2 110 ? 2.378 -14.146 54.845 1.00 53.57 111 VAL D CA 1
ATOM 5915 C C . VAL D 2 110 ? 1.163 -13.401 54.291 1.00 62.41 111 VAL D C 1
ATOM 5916 O O . VAL D 2 110 ? 0.124 -13.324 54.942 1.00 102.80 111 VAL D O 1
ATOM 5920 N N . LYS D 2 111 ? 1.292 -12.868 53.083 1.00 76.59 112 LYS D N 1
ATOM 5921 C CA . LYS D 2 111 ? 0.201 -12.133 52.453 1.00 63.01 112 LYS D CA 1
ATOM 5922 C C . LYS D 2 111 ? -0.630 -13.033 51.542 1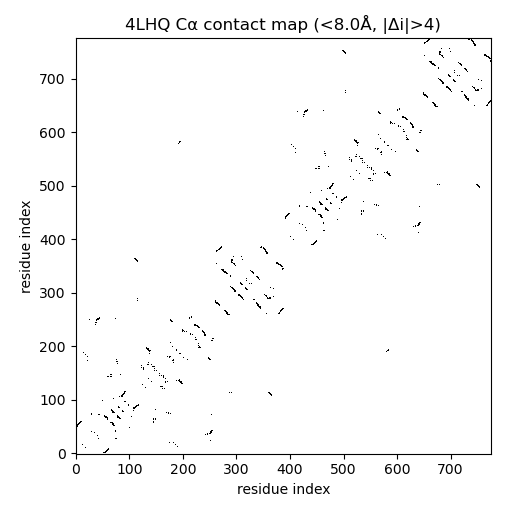.00 73.07 112 LYS D C 1
ATOM 5923 O O . LYS D 2 111 ? -0.099 -13.920 50.873 1.00 77.16 112 LYS D O 1
ATOM 5929 N N . ALA D 2 112 ? -1.939 -12.803 51.526 1.00 96.32 113 ALA D N 1
ATOM 5930 C CA . ALA D 2 112 ? -2.844 -13.582 50.687 1.00 65.70 113 ALA D CA 1
ATOM 5931 C C . ALA D 2 112 ? -2.762 -13.125 49.236 1.00 69.14 113 ALA D C 1
ATOM 5932 O O . ALA D 2 112 ? -3.319 -13.761 48.339 1.00 89.58 113 ALA D O 1
ATOM 5934 N N . THR D 2 113 ? -2.061 -12.017 49.019 1.00 74.79 114 THR D N 1
ATOM 5935 C CA . THR D 2 113 ? -1.895 -11.441 47.690 1.00 91.81 114 THR D CA 1
ATOM 5936 C C . THR D 2 113 ? -1.049 -12.330 46.783 1.00 97.38 114 THR D C 1
ATOM 5937 O O . THR D 2 113 ? -1.201 -12.313 45.562 1.00 94.77 114 THR D O 1
ATOM 5941 N N . SER D 2 114 ? -0.164 -13.108 47.398 1.00 81.77 115 SER D N 1
ATOM 5942 C CA . SER D 2 114 ? 0.846 -13.872 46.672 1.00 79.29 115 SER D CA 1
ATOM 5943 C C . SER D 2 114 ? 0.335 -15.219 46.166 1.00 61.59 115 SER D C 1
ATOM 5944 O O . SER D 2 114 ? 1.023 -15.909 45.410 1.00 69.95 115 SER D O 1
ATOM 5947 N N . TYR D 2 115 ? -0.870 -15.583 46.595 1.00 62.76 116 TYR D N 1
ATOM 5948 C CA . TYR D 2 115 ? -1.476 -16.864 46.251 1.00 61.41 116 TYR D CA 1
ATOM 5949 C C . TYR D 2 115 ? -2.603 -16.675 45.241 1.00 94.67 116 TYR D C 1
ATOM 5950 O O . TYR D 2 115 ? -3.498 -15.856 45.446 1.00 139.15 116 TYR D O 1
ATOM 5959 N N . ASN D 2 116 ? -2.545 -17.421 44.143 1.00 78.52 117 ASN D N 1
ATOM 5960 C CA . ASN D 2 116 ? -3.521 -17.265 43.067 1.00 63.73 117 ASN D CA 1
ATOM 5961 C C . ASN D 2 116 ? -4.699 -18.254 42.997 1.00 81.12 117 ASN D C 1
ATOM 5962 O O . ASN D 2 116 ? -5.566 -18.108 42.137 1.00 81.05 117 ASN D O 1
ATOM 5967 N N . TYR D 2 117 ? -4.745 -19.249 43.882 1.00 98.42 118 TYR D N 1
ATOM 5968 C CA . TYR D 2 117 ? -5.909 -20.146 43.913 1.00 83.45 118 TYR D CA 1
ATOM 5969 C C . TYR D 2 117 ? -6.259 -20.707 45.293 1.00 70.95 118 TYR D C 1
ATOM 5970 O O . TYR D 2 117 ? -5.382 -20.933 46.123 1.00 79.44 118 TYR D O 1
ATOM 5979 N N . TRP D 2 118 ? -7.553 -20.924 45.522 1.00 75.82 119 TRP D N 1
ATOM 5980 C CA . TRP D 2 118 ? -8.063 -21.184 46.869 1.00 65.69 119 TRP D CA 1
ATOM 5981 C C . TRP D 2 118 ? -9.012 -22.371 46.958 1.00 68.61 119 TRP D C 1
ATOM 5982 O O . TRP D 2 118 ? -9.466 -22.898 45.942 1.00 86.00 119 TRP D O 1
ATOM 5993 N N . GLY D 2 119 ? -9.297 -22.782 48.192 1.00 72.28 120 GLY D N 1
ATOM 5994 C CA . GLY D 2 119 ? -10.305 -23.790 48.469 1.00 67.34 120 GLY D CA 1
ATOM 5995 C C . GLY D 2 119 ? -11.615 -23.118 48.833 1.00 77.31 120 GLY D C 1
ATOM 5996 O O . GLY D 2 119 ? -11.780 -21.922 48.595 1.00 97.54 120 GLY D O 1
ATOM 5997 N N . GLN D 2 120 ? -12.552 -23.876 49.399 1.00 87.75 121 GLN D N 1
ATOM 5998 C CA . GLN D 2 120 ? -13.873 -23.327 49.735 1.00 143.06 121 GLN D CA 1
ATOM 5999 C C . GLN D 2 120 ? -14.101 -22.887 51.199 1.00 108.03 121 GLN D C 1
ATOM 6000 O O . GLN D 2 120 ? -15.194 -22.435 51.548 1.00 74.58 121 GLN D O 1
ATOM 6006 N N . GLY D 2 121 ? -13.076 -22.981 52.042 1.00 93.80 122 GLY D N 1
ATOM 6007 C CA . GLY D 2 121 ? -13.197 -22.509 53.415 1.00 101.36 122 GLY D CA 1
ATOM 6008 C C . GLY D 2 121 ? -14.043 -23.276 54.424 1.00 67.68 122 GLY D C 1
ATOM 6009 O O . GLY D 2 121 ? -15.032 -22.749 54.933 1.00 97.51 122 GLY D O 1
ATOM 6010 N N . THR D 2 122 ? -13.677 -24.530 54.690 1.00 67.81 123 THR D N 1
ATOM 6011 C CA . THR D 2 122 ? -14.313 -25.314 55.754 1.00 116.37 123 THR D CA 1
ATOM 6012 C C . THR D 2 122 ? -14.317 -24.568 57.100 1.00 120.43 123 THR D C 1
ATOM 6013 O O . THR D 2 122 ? -13.324 -23.942 57.483 1.00 94.96 123 THR D O 1
ATOM 6017 N N . GLN D 2 123 ? -15.441 -24.641 57.810 1.00 95.25 124 GLN D N 1
ATOM 6018 C CA . GLN D 2 123 ? -15.630 -23.885 59.047 1.00 93.02 124 GLN D CA 1
ATOM 6019 C C . GLN D 2 123 ? -15.068 -24.590 60.284 1.00 78.71 124 GLN D C 1
ATOM 6020 O O . GLN D 2 123 ? -15.181 -25.809 60.410 1.00 76.56 124 GLN D O 1
ATOM 6026 N N . VAL D 2 124 ? -14.479 -23.815 61.196 1.00 84.27 125 VAL D N 1
ATOM 6027 C CA . VAL D 2 124 ? -13.947 -24.346 62.452 1.00 67.94 125 VAL D CA 1
ATOM 6028 C C . VAL D 2 124 ? -14.391 -23.520 63.660 1.00 90.18 125 VAL D C 1
ATOM 6029 O O . VAL D 2 124 ? -14.137 -22.317 63.724 1.00 96.31 125 VAL D O 1
ATOM 6033 N N . THR D 2 125 ? -15.044 -24.171 64.619 1.00 85.69 126 THR D N 1
ATOM 6034 C CA . THR D 2 125 ? -15.504 -23.496 65.832 1.00 84.23 126 THR D CA 1
ATOM 6035 C C . THR D 2 125 ? -15.002 -24.196 67.096 1.00 80.38 126 THR D C 1
ATOM 6036 O O . THR D 2 125 ? -14.995 -25.423 67.169 1.00 84.58 126 THR D O 1
ATOM 6040 N N . VAL D 2 126 ? -14.593 -23.412 68.091 1.00 93.83 127 VAL D N 1
ATOM 6041 C CA . VAL D 2 126 ? -14.046 -23.967 69.329 1.00 97.26 127 VAL D CA 1
ATOM 6042 C C . VAL D 2 126 ? -14.877 -23.590 70.565 1.00 108.43 127 VAL D C 1
ATOM 6043 O O . VAL D 2 126 ? -14.867 -22.437 70.997 1.00 84.39 127 VAL D O 1
ATOM 6047 N N . SER D 2 127 ? -15.574 -24.579 71.128 1.00 112.99 128 SER D N 1
ATOM 6048 C CA . SER D 2 127 ? -16.482 -24.395 72.271 1.00 91.36 128 SER D CA 1
ATOM 6049 C C . SER D 2 127 ? -15.838 -24.405 73.662 1.00 129.16 128 SER D C 1
ATOM 6050 O O . SER D 2 127 ? -14.784 -25.009 73.869 1.00 118.51 128 SER D O 1
ATOM 6053 N N . SER D 2 128 ? -16.506 -23.743 74.606 1.00 164.73 129 SER D N 1
ATOM 6054 C CA . SER D 2 128 ? -16.165 -23.792 76.029 1.00 98.88 129 SER D CA 1
ATOM 6055 C C . SER D 2 128 ? -16.964 -22.740 76.786 1.00 134.90 129 SER D C 1
ATOM 6056 O O . SER D 2 128 ? -16.689 -21.544 76.673 1.00 117.43 129 SER D O 1
#

InterPro domains:
  IPR000772 Ricin B, lectin domain [PF00652] (325-445)
  IPR000772 Ricin B, lectin domain [PF00652] (456-572)
  IPR000772 Ricin B, lectin domain [SM00458] (322-448)
  IPR000772 Ricin B, lectin domain [SM00458] (452-575)
  IPR001574 Ribosome-inactivating protein [PF00161] (52-254)
  IPR001574 Ribosome-inactivating protein [PTHR33453] (37-481)
  IPR016138 Ribosome-inactivating protein, subdomain 1 [G3DSA:3.40.420.10] (36-214)
  IPR016139 Ribosome-inactivating protein, subdomain 2 [G3DSA:4.10.470.10] (217-319)
  IPR017988 Ribosome-inactivating protein conserved site [PS00275] (207-223)
  IPR017989 Ribosome-inactivating protein type 1/2 [PR00396] (54-67)
  IPR017989 Ribosome-inactivating protein type 1/2 [PR00396] (104-119)
  IPR017989 Ribosome-inactivating protein type 1/2 [PR00396] (169-183)
  IPR017989 Ribosome-inactivating protein type 1/2 [PR00396] (203-223)
  IPR017989 Ribosome-inactivating protein type 1/2 [PR00396] (237-254)
  IPR035992 Ricin B-like lectins [SSF50370] (317-448)
  IPR035992 Ricin B-like lectins [SSF50370] (452-573)
  IPR036041 Ribosome-inactivating protein superfamily [SSF56371] (41-301)

Organism: Ricinus communis (NCBI:txid3988)

B-factor: mean 86.04, std 30.44, range [29.76, 253.69]

Foldseek 3Di:
DAAEEQEDELQPLPLVVLVVRLVVLLVLLDVFPDAQPNAGAGDAPPPDDLSSFWHWYWYAAPVGFIKIWIAGSQQRFTQWIDADLETEGEDQPDDVSVVSCCSPPVVRDHYYYDPHHLDQVGLCVLLPHHLQAQKEESVLQNVLRVQVNCVVVVPHGSNVPSSSSSHVRLQRRVLSFWVASVVVRSVCRVVVHMGGDAQQRVQCVVCQQVVLQQQQPADSFFGPDWDWTADNVRDIDTDRGCVVRSNIGHYHRDDDDHDD/DAKAKDKADEAAAQAWIKIKIADDDAPQLLKKKFKWWDDVVGDIFGAKIAFNVGPDIDGDPVCVPAWDKADDVVRRMIMIIGGRDDQVPFTFMKMFIANVHRDDPCVLRGDPVNTDHIYDTHGHGYHD/DAAEEQEDELQPLPLVVLVVRLVVLLVLLDVFPDAQPNAGAGDAPPPDDLSSFWHWYWYAAPVGFIKIWIAGSQQRFTQWIDADLETEGEDQPDDVSVVSCCSPPVVRDHYYYDPHHLDQVGLCVLLPHHLQAQKEESVLQNVLRVQVNCVVVVPHGSNVPSSSSSHVRLQRRVLSFWVASVVVRSVCRVVVHMGGDAQQRVQCVVCQQVVLQQQQPADSFFGPDWDWTADNVRDIDTDRGCVVRSNIGHYHRDDDDHDD/DAKAKDKADEAAAQAWIKIKIADDDAPQLLKKKFKWWDDVVGDIFGAKIAFNVGPDIDGDPVCVPAWDKADDSVRRMIMIIGGRDDQVPFTFMKMFIANVHRDDPCVLRGDPVNTDHIYDTHGHGYHD

GO terms:
  GO:0005783 endoplasmic reticulum (C, IDA)
  GO:0031640 killing of cells of another organism (P, IDA)
  GO:0005515 protein binding (F, IPI)
  GO:0016208 AMP binding (F, IDA)
  GO:0030246 carbohydrate binding (F, IDA)

Nearest PDB structures (foldseek):
  4lhq-assembly2_D  TM=1.008E+00  e=5.509E-26  Vicugna pacos
  4lgs-assembly1_B  TM=9.856E-01  e=2.861E-19  Vicugna pacos
  7na9-assembly1_D  TM=9.678E-01  e=3.533E-18  Vicugna pacos
  8en1-assembly1_D  TM=9.575E-01  e=1.723E-17  Vicugna pacos
  6e56-assembly2_H  TM=8.770E-01  e=1.521E-15  Homo sapiens

Solvent-accessible surface area: 34631 Å² total; per-residue (Å²): 256,114,17,50,78,11,106,27,52,13,57,44,51,72,39,124,4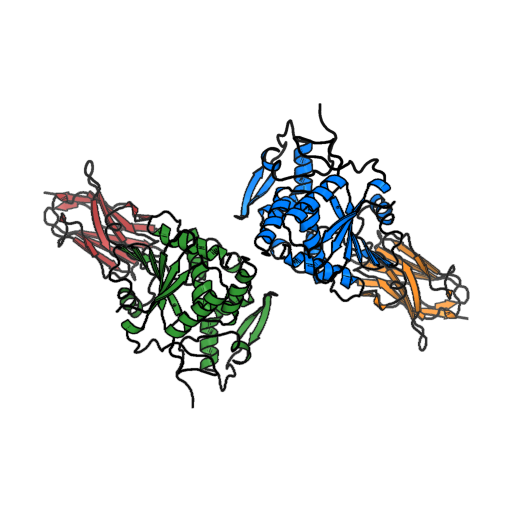2,7,14,87,12,0,146,41,0,34,50,149,2,17,131,20,105,36,77,15,78,138,2,33,2,1,38,59,98,126,74,38,56,59,92,96,19,5,2,10,0,31,5,27,4,142,68,150,19,58,2,25,3,0,0,10,5,7,52,0,37,12,23,4,3,46,0,44,90,16,0,6,2,16,18,11,115,42,129,108,24,22,94,0,16,68,65,0,16,94,104,9,124,41,65,17,14,1,5,6,18,8,90,20,91,69,0,18,109,40,10,63,66,89,8,81,117,1,54,3,0,35,6,0,8,68,69,1,2,30,9,4,68,98,22,40,96,64,59,22,125,39,59,67,0,0,55,5,15,0,1,4,2,2,2,2,0,0,0,0,14,0,67,57,2,4,19,20,5,75,69,12,10,178,112,65,32,59,35,41,10,23,44,7,5,17,20,7,6,84,8,9,27,143,0,0,42,17,2,8,97,11,107,183,5,48,19,88,71,68,13,114,6,51,124,149,106,28,48,141,78,32,3,142,53,4,60,96,5,54,89,35,1,4,4,0,25,53,101,35,64,76,93,182,55,148,13,89,11,76,32,27,27,131,14,109,75,55,12,65,53,137,0,8,0,50,4,94,54,61,37,9,31,95,0,4,0,0,0,3,10,80,15,121,93,141,147,125,49,16,0,0,4,9,6,43,54,35,105,23,54,66,43,83,103,47,0,115,81,36,1,62,8,50,31,47,50,94,145,52,20,0,40,0,71,0,45,58,2,97,96,114,1,43,3,17,0,72,0,0,0,0,44,32,29,0,42,5,28,102,53,39,4,52,117,29,118,29,9,81,26,85,16,104,14,26,88,0,52,13,63,103,260,113,20,48,77,11,105,27,50,15,56,43,49,70,38,122,42,7,15,86,11,0,146,40,0,34,50,150,2,16,132,19,106,37,78,15,78,140,1,32,2,1,38,59,96,127,74,38,56,59,92,95,20,5,1,10,0,34,5,27,5,140,69,149,18,58,0,23,4,0,0,10,6,7,54,0,35,12,22,4,3,48,0,43,90,17,0,6,2,16,18,11,114,41,129,110,24,22,94,0,17,67,66,0,16,94,103,9,123,41,65,16,14,1,4,5,19,9,91,22,90,71,0,19,111,42,10,63,64,89,9,83,119,1,53,4,0,36,6,0,8,67,70,1,2,29,9,4,68,97,23,40,97,63,59,22,126,39,58,66,0,0,56,5,13,0,1,3,3,3,2,2,0,0,0,0,14,0,70,58,3,5,18,20,5,74,70,14,12,177,120,70,35,54,33,42,11,24,44,6,4,19,21,7,7,84,9,8,27,143,0,0,41,17,1,9,96,12,107,183,5,50,18,90,69,67,13,114,6,49,127,148,107,28,49,143,76,34,4,144,53,4,60,96,6,55,88,34,1,5,3,0,25,55,100,36,65,76,92,186,55,149,14,88,11,78,32,27,28,128,13,110,76,55,13,64,53,138,0,9,0,50,4,96,53,61,36,8,31,93,0,4,0,0,0,3,10,81,16,122,94,139,145,127,51,16,0,0,3,10,6,42,53,36,106,22,54,64,43,84,101,45,0,117,82,34,0,63,8,50,30,47,48,94,144,52,19,0,39,0,71,0,46,60,2,100,96,113,1,44,3,18,0,72,0,0,0,0,45,32,28,0,43,5,29,103,55,40,3,51,115,29,118,28,10,83,28,84,15,102,13,25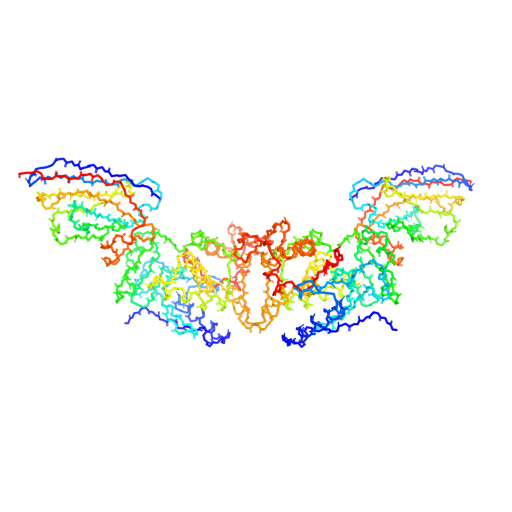,89,0,51,12,63,101

CATH classification: 3.40.420.10 (+1 more: 4.10.470.10)

Secondary structure (DSSP, 8-state):
--S-EEEEESSS--HHHHHHHHHHHHHHH--SS-EETTEEBPPPSTT--GGGSEEEEEEE-SS---EEEEEETTTTEEEEEEETTEEEE---SSHHHHHHHTTSSTT-SEEEEESS-S-HHHHHHHTSS-TTTS-BSHHHHHHHHHHHHTTTTT-S-HHHHHHHHHHHHIIIIIHHHBHHHHHHHHHHHHTT--BPPPHHHHHHHHHHHHHHHHHHTSBTTEEEEEEEEE-TT--EEEEEESGGGTTTB--B---S----/-EEEEE---EEETT--EEEEEEEESTTTTSSEEEEEEE-TTS-EEEEEEE-SS---EEE-GGGTTTEEEEEETTTTEEEEEE-S--GGG-EEEEEEEESSEEE--STTTSSGGG--EE----EEEEE-/--S-EEEEESSS--HHHHHHHHHHHHHHH--SS-EETTEEBPPPSTT--GGGSEEEEEEE-SS---EEEEEETTTTEEEEEEETTEEEE---SSHHHHHHHTTSSTT-SEEEEESS-S-HHHHHHHTSS-TTTS-BSHHHHHHHHHHHHTTTTT-S-HHHHHHHHHHHHIIIIIHHHBHHHHHHHHHHHHTT--BPPPHHHHHHHHHHHHHHHHHHTSBTTEEEEEEEEE-TT--EEEEEESGGGTTTB--B---S----/-EEEEE---EEETT--EEEEEEEESTTTTSSEEEEEEE-TTS-EEEEEEE-SS---EEE-GGGTTTEEEEEETTTTEEEEEE-S--GGG-EEEEEEEESSEEE--STTTSSGGG--EE----EEEEE-

Sequence (776 aa):
KQYPIINFTTAGATVQSYTNFIRAVRGRLTTGADVRHEIPVLPNRVGLPINQRFILVELSNHAELSVTLALDVTNAYVVGYRAGNSAYFFHPDNQEDAEAITHLFTDVQNRYTFAFGGNYDRLEQLAGNLRENIELGNGPLEEAISALYYYSTGGTQLPTLARSFIICIQMISEAARFQYIEGEMRTRIRYNRRSAPDPSVITLENSWGRLSTAIQESNQGAFASPIQLQRRNGSKFSVYDVSILIPIIALMVYRCAPPPVQLVETGGGTVQTGGSLRLSCSASGGSFSRNAMGWFRQAPGKEREFVAAINWSASSTYYRDSVKGRFTVSRDNAKNTVYLHLNSLKLEDTAAYYCAGSSVYAEMPYADSVKATSYNYWGQGTQVTVSSKQYPIINFTTAGATVQSYTNFIRAVRGRLTTGADVRHEIPVLPNRVGLPINQRFILVELSNHAELSVTLALDVTNAYVVGYRAGNSAYFFHPDNQEDAEAITHLFTDVQNRYTFAFGGNYDRLEQLAGNLRENIELGNGPLEEAISALYYYSTGGTQLPTLARSFIICIQMISEAARFQYIEGEMRTRIRYNRRSAPDPSVITLENSWGRLSTAIQESNQGAFASPIQLQRRNGSKFSVYDVSILIPIIALMVYRCAPPPVQLVETGGGTVQTGGSLRLSCSASGGSFSRNAMGWFRQAPGKEREFVAAINWSASSTYYRDSVKGRFTVSRDNAKNTVYLHLNSLKLEDTAAYYCAGSSVYAEMPYADSVKATSYNYWGQGTQVTVSS

Radius of gyration: 36.34 Å; Cα contacts (8 Å, |Δi|>4): 1728; chains: 4; bounding box: 63×63×130 Å